Protein AF-0000000075212618 (afdb_homodimer)

InterPro domains:
  IPR003439 ABC transporter-like, ATP-binding domain [PF00005] (349-495)
  IPR003439 ABC transporter-like, ATP-binding domain [PS50893] (332-565)
  IPR003593 AAA+ ATPase domain [SM00382] (358-542)
  IPR011527 ABC transporter type 1, transmembrane domain [PF00664] (21-275)
  IPR011527 ABC transporter type 1, transmembrane domain [PS50929] (18-301)
  IPR014216 ABC transporter, CydDC cysteine exporter (CydDC-E) family, permease/ATP-binding protein CydD [TIGR02857] (16-538)
  IPR027417 P-loop containing nucleoside triphosphate hydrolase [G3DSA:3.40.50.300] (324-569)
  IPR027417 P-loop containing nucleoside triphosphate hydrolase [SSF52540] (328-563)
  IPR036640 ABC transporter type 1, transmembrane domain superfamily [G3DSA:1.20.1560.10] (2-316)
  IPR036640 ABC transporter type 1, transmembrane domain superfamily [SSF90123] (4-317)
  IPR039421 Type 1 protein exporter [PTHR24221] (55-562)

Organism: Peptococcus niger (NCBI:txid2741)

Structure (mmCIF, N/CA/C/O backbone):
data_AF-0000000075212618-model_v1
#
loop_
_entity.id
_entity.type
_entity.pdbx_description
1 polymer 'ATP-binding cassette, subfamily C, CydD'
#
loop_
_atom_site.group_PDB
_atom_site.id
_atom_site.type_symbol
_atom_site.label_atom_id
_atom_site.label_alt_id
_atom_site.label_comp_id
_atom_site.label_asym_id
_atom_site.label_entity_id
_atom_site.label_seq_id
_atom_site.pdbx_PDB_ins_code
_atom_site.Cartn_x
_atom_site.Cartn_y
_atom_site.Cartn_z
_atom_site.occupancy
_atom_site.B_iso_or_equiv
_atom_site.auth_seq_id
_atom_site.auth_comp_id
_atom_site.auth_asym_id
_atom_site.auth_atom_id
_atom_site.pdbx_PDB_model_num
ATOM 1 N N . MET A 1 1 ? 12.242 -8.875 -20.203 1 59.31 1 MET A N 1
ATOM 2 C CA . MET A 1 1 ? 13.242 -7.816 -20.172 1 59.31 1 MET A CA 1
ATOM 3 C C . MET A 1 1 ? 13.891 -7.723 -18.797 1 59.31 1 MET A C 1
ATOM 5 O O . MET A 1 1 ? 13.219 -7.863 -17.766 1 59.31 1 MET A O 1
ATOM 9 N N . VAL A 1 2 ? 15.086 -7.992 -18.828 1 71.94 2 VAL A N 1
ATOM 10 C CA . VAL A 1 2 ? 15.898 -8.039 -17.625 1 71.94 2 VAL A CA 1
ATOM 11 C C . VAL A 1 2 ? 16.297 -6.617 -17.203 1 71.94 2 VAL A C 1
ATOM 13 O O . VAL A 1 2 ? 16.844 -5.859 -18.016 1 71.94 2 VAL A O 1
ATOM 16 N N . ASN A 1 3 ? 15.711 -6.211 -16.156 1 81.38 3 ASN A N 1
ATOM 17 C CA . ASN A 1 3 ? 16.062 -4.922 -15.57 1 81.38 3 ASN A CA 1
ATOM 18 C C . ASN A 1 3 ? 17.484 -4.93 -15 1 81.38 3 ASN A C 1
ATOM 20 O O . ASN A 1 3 ? 17.781 -5.668 -14.062 1 81.38 3 ASN A O 1
ATOM 24 N N . LYS A 1 4 ? 18.422 -4.148 -15.609 1 85.06 4 LYS A N 1
ATOM 25 C CA . LYS A 1 4 ? 19.844 -4.133 -15.258 1 85.06 4 LYS A CA 1
ATOM 26 C C . LYS A 1 4 ? 20.047 -3.805 -13.781 1 85.06 4 LYS A C 1
ATOM 28 O O . LYS A 1 4 ? 20.891 -4.406 -13.109 1 85.06 4 LYS A O 1
ATOM 33 N N . ASN A 1 5 ? 19.25 -2.939 -13.25 1 88.31 5 ASN A N 1
ATOM 34 C CA . ASN A 1 5 ? 19.359 -2.539 -11.852 1 88.31 5 ASN A CA 1
ATOM 35 C C . ASN A 1 5 ? 18.969 -3.676 -10.914 1 88.31 5 ASN A C 1
ATOM 37 O O . ASN A 1 5 ? 19.609 -3.875 -9.875 1 88.31 5 ASN A O 1
ATOM 41 N N . LEU A 1 6 ? 17.984 -4.402 -11.32 1 90.94 6 LEU A N 1
ATOM 42 C CA . LEU A 1 6 ? 17.531 -5.496 -10.477 1 90.94 6 LEU A CA 1
ATOM 43 C C . LEU A 1 6 ? 18.516 -6.652 -10.492 1 90.94 6 LEU A C 1
ATOM 45 O O . LEU A 1 6 ? 18.719 -7.312 -9.469 1 90.94 6 LEU A O 1
ATOM 49 N N . VAL A 1 7 ? 19.078 -6.871 -11.641 1 90.88 7 VAL A N 1
ATOM 50 C CA . VAL A 1 7 ? 20.047 -7.953 -11.758 1 90.88 7 VAL A CA 1
ATOM 51 C C . VAL A 1 7 ? 21.281 -7.625 -10.914 1 90.88 7 VAL A C 1
ATOM 53 O O . VAL A 1 7 ? 21.906 -8.523 -10.336 1 90.88 7 VAL A O 1
ATOM 56 N N . LYS A 1 8 ? 21.609 -6.34 -10.805 1 89.94 8 LYS A N 1
ATOM 57 C CA . LYS A 1 8 ? 22.734 -5.906 -10 1 89.94 8 LYS A CA 1
ATOM 58 C C . LYS A 1 8 ? 22.516 -6.207 -8.523 1 89.94 8 LYS A C 1
ATOM 60 O O . LYS A 1 8 ? 23.484 -6.406 -7.773 1 89.94 8 LYS A O 1
ATOM 65 N N . GLU A 1 9 ? 21.266 -6.305 -8.141 1 91.75 9 GLU A N 1
ATOM 66 C CA . GLU A 1 9 ? 20.938 -6.57 -6.742 1 91.75 9 GLU A CA 1
ATOM 67 C C . GLU A 1 9 ? 21.266 -8.008 -6.363 1 91.75 9 GLU A C 1
ATOM 69 O O . GLU A 1 9 ? 21.328 -8.344 -5.176 1 91.75 9 GLU A O 1
ATOM 74 N N . LEU A 1 10 ? 21.484 -8.844 -7.375 1 92 10 LEU A N 1
ATOM 75 C CA . LEU A 1 10 ? 21.828 -10.234 -7.113 1 92 10 LEU A CA 1
ATOM 76 C C . LEU A 1 10 ? 23.172 -10.344 -6.402 1 92 10 LEU A C 1
ATOM 78 O O . LEU A 1 10 ? 23.469 -11.359 -5.773 1 92 10 LEU A O 1
ATOM 82 N N . LYS A 1 11 ? 23.953 -9.281 -6.504 1 89.56 11 LYS A N 1
ATOM 83 C CA . LYS A 1 11 ? 25.266 -9.266 -5.871 1 89.56 11 LYS A CA 1
ATOM 84 C C . LYS A 1 11 ? 25.156 -9.297 -4.352 1 89.56 11 LYS A C 1
ATOM 86 O O . LYS A 1 11 ? 26.094 -9.664 -3.658 1 89.56 11 LYS A O 1
ATOM 91 N N . GLN A 1 12 ? 23.969 -8.992 -3.838 1 87.69 12 GLN A N 1
ATOM 92 C CA . GLN A 1 12 ? 23.766 -8.984 -2.395 1 87.69 12 GLN A CA 1
ATOM 93 C C . GLN A 1 12 ? 23.75 -10.406 -1.832 1 87.69 12 GLN A C 1
ATOM 95 O O . GLN A 1 12 ? 24.094 -10.617 -0.667 1 87.69 12 GLN A O 1
ATOM 100 N N . ALA A 1 13 ? 23.297 -11.328 -2.646 1 90.12 13 ALA A N 1
ATOM 101 C CA . ALA A 1 13 ? 23.25 -12.719 -2.209 1 90.12 13 ALA A CA 1
ATOM 102 C C . ALA A 1 13 ? 23.422 -13.672 -3.393 1 90.12 13 ALA A C 1
ATOM 104 O O . ALA A 1 13 ? 22.547 -14.484 -3.674 1 90.12 13 ALA A O 1
ATOM 105 N N . PRO A 1 14 ? 24.531 -13.688 -4.023 1 91.94 14 PRO A N 1
ATOM 106 C CA . PRO A 1 14 ? 24.734 -14.523 -5.211 1 91.94 14 PRO A CA 1
ATOM 107 C C . PRO A 1 14 ? 24.672 -16.016 -4.902 1 91.94 14 PRO A C 1
ATOM 109 O O . PRO A 1 14 ? 24.234 -16.812 -5.742 1 91.94 14 PRO A O 1
ATOM 112 N N . GLY A 1 15 ? 25.062 -16.391 -3.715 1 94.56 15 GLY A N 1
ATOM 113 C CA . GLY A 1 15 ? 25.016 -17.797 -3.32 1 94.56 15 GLY A CA 1
ATOM 114 C C . GLY A 1 15 ? 23.625 -18.375 -3.387 1 94.56 15 GLY A C 1
ATOM 115 O O . GLY A 1 15 ? 23.438 -19.5 -3.854 1 94.56 15 GLY A O 1
ATOM 116 N N . PHE A 1 16 ? 22.688 -17.594 -2.922 1 94.81 16 PHE A N 1
ATOM 117 C CA . PHE A 1 16 ? 21.312 -18.078 -2.943 1 94.81 16 PHE A CA 1
ATOM 118 C C . PHE A 1 16 ? 20.812 -18.203 -4.375 1 94.81 16 PHE A C 1
ATOM 120 O O . PHE A 1 16 ? 20.078 -19.141 -4.695 1 94.81 16 PHE A O 1
ATOM 127 N N . PHE A 1 17 ? 21.188 -17.281 -5.203 1 95.25 17 PHE A N 1
ATOM 128 C CA . PHE A 1 17 ? 20.75 -17.359 -6.594 1 95.25 17 PHE A CA 1
ATOM 129 C C . PHE A 1 17 ? 21.359 -18.562 -7.297 1 95.25 17 PHE A C 1
ATOM 131 O O . PHE A 1 17 ? 20.656 -19.344 -7.93 1 95.25 17 PHE A O 1
ATOM 138 N N . VAL A 1 18 ? 22.672 -18.766 -7.176 1 95.81 18 VAL A N 1
ATOM 139 C CA . VAL A 1 18 ? 23.375 -19.875 -7.793 1 95.81 18 VAL A CA 1
ATOM 140 C C . VAL A 1 18 ? 22.859 -21.203 -7.215 1 95.81 18 VAL A C 1
ATOM 142 O O . VAL A 1 18 ? 22.672 -22.172 -7.945 1 95.81 18 VAL A O 1
ATOM 145 N N . GLY A 1 19 ? 22.609 -21.109 -5.926 1 96.12 19 GLY A N 1
ATOM 146 C CA . GLY A 1 19 ? 22.047 -22.297 -5.289 1 96.12 19 GLY A CA 1
ATOM 147 C C . GLY A 1 19 ? 20.703 -22.688 -5.848 1 96.12 19 GLY A C 1
ATOM 148 O O . GLY A 1 19 ? 20.422 -23.875 -6.027 1 96.12 19 GLY A O 1
ATOM 149 N N . THR A 1 20 ? 19.891 -21.703 -6.102 1 95.5 20 THR A N 1
ATOM 150 C CA . THR A 1 20 ? 18.578 -21.953 -6.668 1 95.5 20 THR A CA 1
ATOM 151 C C . THR A 1 20 ? 18.703 -22.641 -8.031 1 95.5 20 THR A C 1
ATOM 153 O O . THR A 1 20 ? 17.969 -23.594 -8.32 1 95.5 20 THR A O 1
ATOM 156 N N . ILE A 1 21 ? 19.625 -22.234 -8.82 1 95.81 21 ILE A N 1
ATOM 157 C CA . ILE A 1 21 ? 19.812 -22.75 -10.172 1 95.81 21 ILE A CA 1
ATOM 158 C C . ILE A 1 21 ? 20.406 -24.156 -10.102 1 95.81 21 ILE A C 1
ATOM 160 O O . ILE A 1 21 ? 19.953 -25.078 -10.789 1 95.81 21 ILE A O 1
ATOM 164 N N . LEU A 1 22 ? 21.359 -24.359 -9.281 1 96.94 22 LEU A N 1
ATOM 165 C CA . LEU A 1 22 ? 22.016 -25.656 -9.141 1 96.94 22 LEU A CA 1
ATOM 166 C C . LEU A 1 22 ? 21.031 -26.719 -8.625 1 96.94 22 LEU A C 1
ATOM 168 O O . LEU A 1 22 ? 21.031 -27.844 -9.109 1 96.94 22 LEU A O 1
ATOM 172 N N . LEU A 1 23 ? 20.312 -26.281 -7.672 1 96.62 23 LEU A N 1
ATOM 173 C CA . LEU A 1 23 ? 19.328 -27.203 -7.117 1 96.62 23 LEU A CA 1
ATOM 174 C C . LEU A 1 23 ? 18.25 -27.547 -8.148 1 96.62 23 LEU A C 1
ATOM 176 O O . LEU A 1 23 ? 17.734 -28.656 -8.172 1 96.62 23 LEU A O 1
ATOM 180 N N . ALA A 1 24 ? 17.969 -26.578 -8.953 1 95.62 24 ALA A N 1
ATOM 181 C CA . ALA A 1 24 ? 17 -26.828 -10.023 1 95.62 24 ALA A CA 1
ATOM 182 C C . ALA A 1 24 ? 17.547 -27.844 -11.023 1 95.62 24 ALA A C 1
ATOM 184 O O . ALA A 1 24 ? 16.812 -28.688 -11.539 1 95.62 24 ALA A O 1
ATOM 185 N N . LEU A 1 25 ? 18.797 -27.766 -11.305 1 96.75 25 LEU A N 1
ATOM 186 C CA . LEU A 1 25 ? 19.438 -28.719 -12.219 1 96.75 25 LEU A CA 1
ATOM 187 C C . LEU A 1 25 ? 19.484 -30.109 -11.609 1 96.75 25 LEU A C 1
ATOM 189 O O . LEU A 1 25 ? 19.281 -31.109 -12.312 1 96.75 25 LEU A O 1
ATOM 193 N N . VAL A 1 26 ? 19.719 -30.141 -10.328 1 97.06 26 VAL A N 1
ATOM 194 C CA . VAL A 1 26 ? 19.656 -31.406 -9.625 1 97.06 26 VAL A CA 1
ATOM 195 C C . VAL A 1 26 ? 18.25 -32 -9.742 1 97.06 26 VAL A C 1
ATOM 197 O O . VAL A 1 26 ? 18.094 -33.219 -9.945 1 97.06 26 VAL A O 1
ATOM 200 N N . GLY A 1 27 ? 17.312 -31.109 -9.602 1 95.75 27 GLY A N 1
ATOM 201 C CA . GLY A 1 27 ? 15.938 -31.562 -9.789 1 95.75 27 GLY A CA 1
ATOM 202 C C . GLY A 1 27 ? 15.664 -32.094 -11.188 1 95.75 27 GLY A C 1
ATOM 203 O O . GLY A 1 27 ? 14.922 -33.062 -11.352 1 95.75 27 GLY A O 1
ATOM 204 N N . ALA A 1 28 ? 16.266 -31.438 -12.125 1 96.25 28 ALA A N 1
ATOM 205 C CA . ALA A 1 28 ? 16.109 -31.875 -13.508 1 96.25 28 ALA A CA 1
ATOM 206 C C . ALA A 1 28 ? 16.734 -33.25 -13.719 1 96.25 28 ALA A C 1
ATOM 208 O O . ALA A 1 28 ? 16.141 -34.125 -14.367 1 96.25 28 ALA A O 1
ATOM 209 N N . PHE A 1 29 ? 17.828 -33.469 -13.172 1 96.69 29 PHE A N 1
ATOM 210 C CA . PHE A 1 29 ? 18.484 -34.781 -13.266 1 96.69 29 PHE A CA 1
ATOM 211 C C . PHE A 1 29 ? 17.656 -35.844 -12.555 1 96.69 29 PHE A C 1
ATOM 213 O O . PHE A 1 29 ? 17.562 -36.969 -13.031 1 96.69 29 PHE A O 1
AT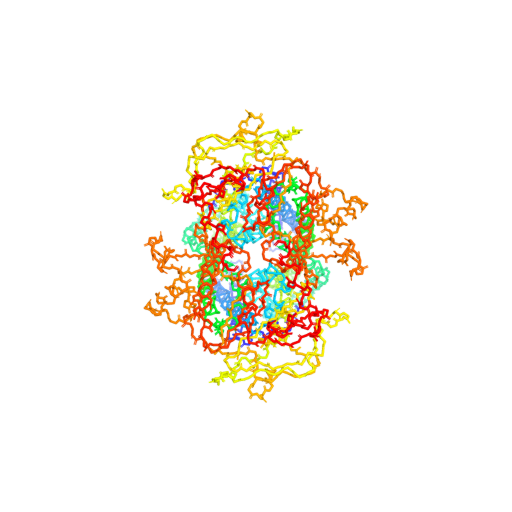OM 220 N N . ALA A 1 30 ? 17.188 -35.438 -11.43 1 96.25 30 ALA A N 1
ATOM 221 C CA . ALA A 1 30 ? 16.328 -36.375 -10.688 1 96.25 30 ALA A CA 1
ATOM 222 C C . ALA A 1 30 ? 15.094 -36.75 -11.492 1 96.25 30 ALA A C 1
ATOM 224 O O . ALA A 1 30 ? 14.617 -37.875 -11.414 1 96.25 30 ALA A O 1
ATOM 225 N N . THR A 1 31 ? 14.617 -35.781 -12.203 1 94.44 31 THR A N 1
ATOM 226 C CA . THR A 1 31 ? 13.461 -36.031 -13.055 1 94.44 31 THR A CA 1
ATOM 227 C C . THR A 1 31 ? 13.805 -37.062 -14.141 1 94.44 31 THR A C 1
ATOM 229 O O . THR A 1 31 ? 13.008 -37.938 -14.445 1 94.44 31 THR A O 1
ATOM 232 N N . VAL A 1 32 ? 14.945 -36.906 -14.727 1 96.06 32 VAL A N 1
ATOM 233 C CA . VAL A 1 32 ? 15.398 -37.875 -15.742 1 96.06 32 VAL A CA 1
ATOM 234 C C . VAL A 1 32 ? 15.516 -39.25 -15.133 1 96.06 32 VAL A C 1
ATOM 236 O O . VAL A 1 32 ? 15.062 -40.25 -15.734 1 96.06 32 VAL A O 1
ATOM 239 N N . LEU A 1 33 ? 16.078 -39.312 -13.969 1 95.69 33 LEU A N 1
ATOM 240 C CA . LEU A 1 33 ? 16.219 -40.594 -13.273 1 95.69 33 LEU A CA 1
ATOM 241 C C . LEU A 1 33 ? 14.852 -41.188 -12.992 1 95.69 33 LEU A C 1
ATOM 243 O O . LEU A 1 33 ? 14.648 -42.406 -13.203 1 95.69 33 LEU A O 1
ATOM 247 N N . GLU A 1 34 ? 13.992 -40.375 -12.547 1 91.94 34 GLU A N 1
ATOM 248 C CA . GLU A 1 34 ? 12.641 -40.812 -12.219 1 91.94 34 GLU A CA 1
ATOM 249 C C . GLU A 1 34 ? 11.945 -41.438 -13.445 1 91.94 34 GLU A C 1
ATOM 251 O O . GLU A 1 34 ? 11.438 -42.531 -13.391 1 91.94 34 GLU A O 1
ATOM 256 N N . TYR A 1 35 ? 11.984 -40.719 -14.547 1 91.38 35 TYR A N 1
ATOM 257 C CA . TYR A 1 35 ? 11.195 -41.156 -15.703 1 91.38 35 TYR A CA 1
ATOM 258 C C . TYR A 1 35 ? 11.898 -42.25 -16.469 1 91.38 35 TYR A C 1
ATOM 260 O O . TYR A 1 35 ? 11.25 -43.125 -17.062 1 91.38 35 TYR A O 1
ATOM 268 N N . TRP A 1 36 ? 13.219 -42.281 -16.438 1 94.12 36 TRP A N 1
ATOM 269 C CA . TRP A 1 36 ? 13.93 -43.406 -17.031 1 94.12 36 TRP A CA 1
ATOM 270 C C . TRP A 1 36 ? 13.625 -44.688 -16.281 1 94.12 36 TRP A C 1
ATOM 272 O O . TRP A 1 36 ? 13.359 -45.719 -16.891 1 94.12 36 TRP A O 1
ATOM 282 N N . SER A 1 37 ? 13.734 -44.594 -15 1 93.69 37 SER A N 1
ATOM 283 C CA . SER A 1 37 ? 13.477 -45.781 -14.172 1 93.69 37 SER A CA 1
ATOM 284 C C . SER A 1 37 ? 12.023 -46.219 -14.297 1 93.69 37 SER A C 1
ATOM 286 O O . SER A 1 37 ? 11.75 -47.438 -14.328 1 93.69 37 SER A O 1
ATOM 288 N N . LEU A 1 38 ? 11.156 -45.25 -14.359 1 86.75 38 LEU A N 1
ATOM 289 C CA . LEU A 1 38 ? 9.75 -45.594 -14.523 1 86.75 38 LEU A CA 1
ATOM 290 C C . LEU A 1 38 ? 9.5 -46.25 -15.883 1 86.75 38 LEU A C 1
ATOM 292 O O . LEU A 1 38 ? 8.758 -47.219 -15.984 1 86.75 38 LEU A O 1
ATOM 296 N N . ALA A 1 39 ? 10.055 -45.688 -16.906 1 89.19 39 ALA A N 1
ATOM 297 C CA . ALA A 1 39 ? 9.953 -46.281 -18.25 1 89.19 39 ALA A CA 1
ATOM 298 C C . ALA A 1 39 ? 10.523 -47.688 -18.266 1 89.19 39 ALA A C 1
ATOM 300 O O . ALA A 1 39 ? 9.953 -48.562 -18.906 1 89.19 39 ALA A O 1
ATOM 301 N N . SER A 1 40 ? 11.633 -47.906 -17.609 1 92.12 40 SER A N 1
ATOM 302 C CA . SER A 1 40 ? 12.258 -49.25 -17.547 1 92.12 40 SER A CA 1
ATOM 303 C C . SER A 1 40 ? 11.383 -50.219 -16.781 1 92.12 40 SER A C 1
ATOM 305 O O . SER A 1 40 ? 11.336 -51.406 -17.109 1 92.12 40 SER A O 1
ATOM 307 N N . LEU A 1 41 ? 10.797 -49.656 -15.805 1 86.44 41 LEU A N 1
ATOM 308 C CA . LEU A 1 41 ? 9.891 -50.5 -15.023 1 86.44 41 LEU A CA 1
ATOM 309 C C . LEU A 1 41 ? 8.719 -50.969 -15.875 1 86.44 41 LEU A C 1
ATOM 311 O O . LEU A 1 41 ? 8.406 -52.156 -15.898 1 86.44 41 LEU A O 1
ATOM 315 N N . ILE A 1 42 ? 8.109 -50.031 -16.609 1 81.56 42 ILE A N 1
ATOM 316 C CA . ILE A 1 42 ? 6.969 -50.375 -17.469 1 81.56 42 ILE A CA 1
ATOM 317 C C . ILE A 1 42 ? 7.41 -51.281 -18.594 1 81.56 42 ILE A C 1
ATOM 319 O O . ILE A 1 42 ? 6.734 -52.281 -18.891 1 81.56 42 ILE A O 1
ATOM 323 N N . ASN A 1 43 ? 8.508 -51 -19.188 1 85.75 43 ASN A N 1
ATOM 324 C CA . ASN A 1 43 ? 9.055 -51.844 -20.25 1 85.75 43 ASN A CA 1
ATOM 325 C C . ASN A 1 43 ? 9.352 -53.25 -19.75 1 85.75 43 ASN A C 1
ATOM 327 O O . ASN A 1 43 ? 9.109 -54.25 -20.453 1 85.75 43 ASN A O 1
ATOM 331 N N . GLY A 1 44 ? 9.891 -53.375 -18.547 1 86.31 44 GLY A N 1
ATOM 332 C CA . GLY A 1 44 ? 10.219 -54.688 -17.953 1 86.31 44 GLY A CA 1
ATOM 333 C C . GLY A 1 44 ? 8.984 -55.5 -17.625 1 86.31 44 GLY A C 1
ATOM 334 O O . GLY A 1 44 ? 9 -56.719 -17.781 1 86.31 44 GLY A O 1
ATOM 335 N N . ILE A 1 45 ? 8.023 -54.875 -17.25 1 79.56 45 ILE A N 1
ATOM 336 C CA . ILE A 1 45 ? 6.809 -55.562 -16.859 1 79.56 45 ILE A CA 1
ATOM 337 C C . ILE A 1 45 ? 6.051 -56.031 -18.109 1 79.56 45 ILE A C 1
ATOM 339 O O . ILE A 1 45 ? 5.582 -57.156 -18.188 1 79.56 45 ILE A O 1
ATOM 343 N N . ILE A 1 46 ? 5.996 -55.156 -19.125 1 76.81 46 ILE A N 1
ATOM 344 C CA . ILE A 1 46 ? 5.055 -55.375 -20.219 1 76.81 46 ILE A CA 1
ATOM 345 C C . ILE A 1 46 ? 5.773 -56.031 -21.391 1 76.81 46 ILE A C 1
ATOM 347 O O . ILE A 1 46 ? 5.242 -56.938 -22.016 1 76.81 46 ILE A O 1
ATOM 351 N N . PHE A 1 47 ? 6.93 -55.594 -21.672 1 80.5 47 PHE A N 1
ATOM 352 C CA . PHE A 1 47 ? 7.492 -55.969 -22.969 1 80.5 47 PHE A CA 1
ATOM 353 C C . PHE A 1 47 ? 8.617 -57 -22.781 1 80.5 47 PHE A C 1
ATOM 355 O O . PHE A 1 47 ? 8.734 -57.938 -23.562 1 80.5 47 PHE A O 1
ATOM 362 N N . THR A 1 48 ? 9.422 -56.75 -21.75 1 86.56 48 THR A N 1
ATOM 363 C CA . THR A 1 48 ? 10.594 -57.625 -21.656 1 86.56 48 THR A CA 1
ATOM 364 C C . THR A 1 48 ? 10.398 -58.656 -20.547 1 86.56 48 THR A C 1
ATOM 366 O O . THR A 1 48 ? 11.156 -59.625 -20.469 1 86.56 48 THR A O 1
ATOM 369 N N . HIS A 1 49 ? 9.359 -58.5 -19.75 1 83.69 49 HIS A N 1
ATOM 370 C CA . HIS A 1 49 ? 9.094 -59.438 -18.656 1 83.69 49 HIS A CA 1
ATOM 371 C C . HIS A 1 49 ? 10.352 -59.656 -17.812 1 83.69 49 HIS A C 1
ATOM 373 O O . HIS A 1 49 ? 10.75 -60.812 -17.594 1 83.69 49 HIS A O 1
ATOM 379 N N . ALA A 1 50 ? 10.898 -58.656 -17.422 1 88.31 50 ALA A N 1
ATOM 380 C CA . ALA A 1 50 ? 12.148 -58.688 -16.672 1 88.31 50 ALA A CA 1
ATOM 381 C C . ALA A 1 50 ? 11.977 -59.406 -15.344 1 88.31 50 ALA A C 1
ATOM 383 O O . ALA A 1 50 ? 10.852 -59.625 -14.883 1 88.31 50 ALA A O 1
ATOM 384 N N . ASP A 1 51 ? 13.086 -59.844 -14.734 1 91.5 51 ASP A N 1
ATOM 385 C CA . ASP A 1 51 ? 13.062 -60.562 -13.461 1 91.5 51 ASP A CA 1
ATOM 386 C C . ASP A 1 51 ? 12.641 -59.625 -12.32 1 91.5 51 ASP A C 1
ATOM 388 O O . ASP A 1 51 ? 12.703 -58.406 -12.453 1 91.5 51 ASP A O 1
ATOM 392 N N . GLU A 1 52 ? 12.273 -60.25 -11.273 1 87.12 52 GLU A N 1
ATOM 393 C CA . GLU A 1 52 ? 11.734 -59.531 -10.125 1 87.12 52 GLU A CA 1
ATOM 394 C C . GLU A 1 52 ? 12.758 -58.594 -9.539 1 87.12 52 GLU A C 1
ATOM 396 O O . GLU A 1 52 ? 12.414 -57.469 -9.102 1 87.12 52 GLU A O 1
ATOM 401 N N . GLN A 1 53 ? 13.914 -58.969 -9.508 1 91.81 53 GLN A N 1
ATOM 402 C CA . GLN A 1 53 ? 14.969 -58.156 -8.945 1 91.81 53 GLN A CA 1
ATOM 403 C C . GLN A 1 53 ? 15.141 -56.844 -9.742 1 91.81 53 GLN A C 1
ATOM 405 O O . GLN A 1 53 ? 15.312 -55.781 -9.164 1 91.81 53 GLN A O 1
ATOM 410 N N . THR A 1 54 ? 15.109 -56.969 -11.023 1 92.69 54 THR A N 1
ATOM 411 C CA . THR A 1 54 ? 15.242 -55.812 -11.906 1 92.69 54 THR A CA 1
ATOM 412 C C . THR A 1 54 ? 14.047 -54.875 -11.758 1 92.69 54 THR A C 1
ATOM 414 O O . THR A 1 54 ? 14.195 -53.656 -11.773 1 92.69 54 THR A O 1
ATOM 417 N N . LEU A 1 55 ? 12.906 -55.438 -11.617 1 88.62 55 LEU A N 1
ATOM 418 C CA . LEU A 1 55 ? 11.695 -54.625 -11.461 1 88.62 55 LEU A CA 1
ATOM 419 C C . LEU A 1 55 ? 11.719 -53.844 -10.148 1 88.62 55 LEU A C 1
ATOM 421 O O . LEU A 1 55 ? 11.383 -52.656 -10.125 1 88.62 55 LEU A O 1
ATOM 425 N N . TRP A 1 56 ? 12.172 -54.531 -9.086 1 87.5 56 TRP A N 1
ATOM 426 C CA . TRP A 1 56 ? 12.258 -53.844 -7.789 1 87.5 56 TRP A CA 1
ATOM 427 C C . TRP A 1 56 ? 13.32 -52.75 -7.812 1 87.5 56 TRP A C 1
ATOM 429 O O . TRP A 1 56 ? 13.156 -51.719 -7.191 1 87.5 56 TRP A O 1
ATOM 439 N N . ALA A 1 57 ? 14.352 -53 -8.469 1 93.94 57 ALA A N 1
ATOM 440 C CA . ALA A 1 57 ? 15.406 -52 -8.594 1 93.94 57 ALA A CA 1
ATOM 441 C C . ALA A 1 57 ? 14.891 -50.781 -9.328 1 93.94 57 ALA A C 1
ATOM 443 O O . ALA A 1 57 ? 15.164 -49.625 -8.922 1 93.94 57 ALA A O 1
ATOM 444 N N . ASN A 1 58 ? 14.188 -50.938 -10.414 1 92.25 58 ASN A N 1
ATOM 445 C CA . ASN A 1 58 ? 13.641 -49.812 -11.172 1 92.25 58 ASN A CA 1
ATOM 446 C C . ASN A 1 58 ? 12.609 -49.062 -10.359 1 92.25 58 ASN A C 1
ATOM 448 O O . ASN A 1 58 ? 12.523 -47.812 -10.461 1 92.25 58 ASN A O 1
ATOM 452 N N . LEU A 1 59 ? 11.859 -49.75 -9.586 1 87.38 59 LEU A N 1
ATOM 453 C CA . LEU A 1 59 ? 10.898 -49.094 -8.711 1 87.38 59 LEU A CA 1
ATOM 454 C C . LEU A 1 59 ? 11.602 -48.219 -7.672 1 87.38 59 LEU A C 1
ATOM 456 O O . LEU A 1 59 ? 11.188 -47.094 -7.418 1 87.38 59 LEU A O 1
ATOM 460 N N . LEU A 1 60 ? 12.617 -48.781 -7.098 1 91.62 60 LEU A N 1
ATOM 461 C CA . LEU A 1 60 ? 13.367 -48.031 -6.094 1 91.62 60 LEU A CA 1
ATOM 462 C C . LEU A 1 60 ? 14 -46.781 -6.699 1 91.62 60 LEU A C 1
ATOM 464 O O . LEU A 1 60 ? 13.961 -45.719 -6.094 1 91.62 60 LEU A O 1
ATOM 468 N N . TRP A 1 61 ? 14.539 -46.906 -7.875 1 93.25 61 TRP A N 1
ATOM 469 C CA . TRP A 1 61 ? 15.172 -45.75 -8.531 1 93.25 61 TRP A CA 1
ATOM 470 C C . TRP A 1 61 ? 14.133 -44.688 -8.914 1 93.25 61 TRP A C 1
ATOM 472 O O . TRP A 1 61 ? 14.414 -43.5 -8.898 1 93.25 61 TRP A O 1
ATOM 482 N N . THR A 1 62 ? 12.961 -45.156 -9.273 1 90.38 62 THR A N 1
ATOM 483 C CA . THR A 1 62 ? 11.875 -44.219 -9.531 1 90.38 62 THR A CA 1
ATOM 484 C C . THR A 1 62 ? 11.539 -43.406 -8.281 1 90.38 62 THR A C 1
ATOM 486 O O . THR A 1 62 ? 11.406 -42.188 -8.336 1 90.38 62 THR A O 1
ATOM 489 N N . LEU A 1 63 ? 11.5 -44.062 -7.125 1 87 63 LEU A N 1
ATOM 490 C CA . LEU A 1 63 ? 11.172 -43.438 -5.863 1 87 63 LEU A CA 1
ATOM 491 C C . LEU A 1 63 ? 12.289 -42.5 -5.426 1 87 63 LEU A C 1
ATOM 493 O O . LEU A 1 63 ? 12.031 -41.406 -4.895 1 87 63 LEU A O 1
ATOM 497 N N . VAL A 1 64 ? 13.461 -42.969 -5.648 1 92.31 64 VAL A N 1
ATOM 498 C CA . VAL A 1 64 ? 14.609 -42.125 -5.312 1 92.31 64 VAL A CA 1
ATOM 499 C C . VAL A 1 64 ? 14.609 -40.875 -6.191 1 92.31 64 VAL A C 1
ATOM 501 O O . VAL A 1 64 ? 14.852 -39.75 -5.703 1 92.31 64 VAL A O 1
ATOM 504 N N . GLY A 1 65 ? 14.391 -41.031 -7.5 1 92.88 65 GLY A N 1
ATOM 505 C CA . GLY A 1 65 ? 14.289 -39.906 -8.398 1 92.88 65 GLY A CA 1
ATOM 506 C C . GLY A 1 65 ? 13.195 -38.906 -8.008 1 92.88 65 GLY A C 1
ATOM 507 O O . GLY A 1 65 ? 13.406 -37.688 -8.016 1 92.88 65 GLY A O 1
ATOM 508 N N . LEU A 1 66 ? 12.125 -39.5 -7.672 1 88 66 LEU A N 1
ATOM 509 C CA . LEU A 1 66 ? 10.984 -38.688 -7.254 1 88 66 LEU A CA 1
ATOM 510 C C . LEU A 1 66 ? 11.305 -37.906 -5.984 1 88 66 LEU A C 1
ATOM 512 O O . LEU A 1 66 ? 11.039 -36.688 -5.902 1 88 66 LEU A O 1
ATOM 516 N N . GLY A 1 67 ? 11.781 -38.562 -4.977 1 87.56 67 GLY A N 1
ATOM 517 C CA . GLY A 1 67 ? 12.156 -37.906 -3.725 1 87.56 67 GLY A CA 1
ATOM 518 C C . GLY A 1 67 ? 13.18 -36.812 -3.902 1 87.56 67 GLY A C 1
ATOM 519 O O . GLY A 1 67 ? 13.039 -35.719 -3.342 1 87.56 67 GLY A O 1
ATOM 520 N N . LEU A 1 68 ? 14.164 -37.094 -4.676 1 92.75 68 LEU A N 1
ATOM 521 C CA . LEU A 1 68 ? 15.219 -36.125 -4.93 1 92.75 68 LEU A CA 1
ATOM 522 C C . LEU A 1 68 ? 14.664 -34.906 -5.676 1 92.75 68 LEU A C 1
ATOM 524 O O . LEU A 1 68 ? 15.086 -33.781 -5.422 1 92.75 68 LEU A O 1
ATOM 528 N N . LYS A 1 69 ? 13.789 -35.188 -6.598 1 91.62 69 LYS A N 1
ATOM 529 C CA . LYS A 1 69 ? 13.156 -34.094 -7.363 1 91.62 69 LYS A CA 1
ATOM 530 C C . LYS A 1 69 ? 12.391 -33.156 -6.449 1 91.62 69 LYS A C 1
ATOM 532 O O . LYS A 1 69 ? 12.555 -31.938 -6.531 1 91.62 69 LYS A O 1
ATOM 537 N N . VAL A 1 70 ? 11.617 -33.688 -5.562 1 85.94 70 VAL A N 1
ATOM 538 C CA . VAL A 1 70 ? 10.789 -32.906 -4.664 1 85.94 70 VAL A CA 1
ATOM 539 C C . VAL A 1 70 ? 11.672 -32.125 -3.693 1 85.94 70 VAL A C 1
ATOM 541 O O . VAL A 1 70 ? 11.438 -30.922 -3.449 1 85.94 70 VAL A O 1
ATOM 544 N N . LEU A 1 71 ? 12.633 -32.781 -3.211 1 88 71 LEU A N 1
ATOM 545 C CA . LEU A 1 71 ? 13.539 -32.156 -2.258 1 88 71 LEU A CA 1
ATOM 546 C C . LEU A 1 71 ? 14.328 -31.031 -2.924 1 88 71 LEU A C 1
ATOM 548 O O . LEU A 1 71 ? 14.477 -29.953 -2.35 1 88 71 LEU A O 1
ATOM 552 N N . ALA A 1 72 ? 14.805 -31.328 -4.094 1 93.31 72 ALA A N 1
ATOM 553 C CA . ALA A 1 72 ? 15.578 -30.328 -4.824 1 93.31 72 ALA A CA 1
ATOM 554 C C . ALA A 1 72 ? 14.719 -29.109 -5.152 1 93.31 72 ALA A C 1
ATOM 556 O O . ALA A 1 72 ? 15.18 -27.969 -5.047 1 93.31 72 ALA A O 1
ATOM 557 N N . ARG A 1 73 ? 13.539 -29.328 -5.52 1 88.19 73 ARG A N 1
ATOM 558 C CA . ARG A 1 73 ? 12.633 -28.234 -5.852 1 88.19 73 ARG A CA 1
ATOM 559 C C . ARG A 1 73 ? 12.305 -27.406 -4.617 1 88.19 73 ARG A C 1
ATOM 561 O O . ARG A 1 73 ? 12.273 -26.172 -4.68 1 88.19 73 ARG A O 1
ATOM 568 N N . ALA A 1 74 ? 12.031 -28.109 -3.555 1 86 74 ALA A N 1
ATOM 569 C CA . ALA A 1 74 ? 11.711 -27.406 -2.309 1 86 74 ALA A CA 1
ATOM 570 C C . ALA A 1 74 ? 12.883 -26.547 -1.851 1 86 74 ALA A C 1
ATOM 572 O O . ALA A 1 74 ? 12.695 -25.406 -1.439 1 86 74 ALA A O 1
ATOM 573 N N . MET A 1 75 ? 13.992 -27.141 -1.951 1 89.94 75 MET A N 1
ATOM 574 C CA . MET A 1 75 ? 15.188 -26.406 -1.532 1 89.94 75 MET A CA 1
ATOM 575 C C . MET A 1 75 ? 15.469 -25.234 -2.469 1 89.94 75 MET A C 1
ATOM 577 O O . MET A 1 75 ? 15.898 -24.172 -2.025 1 89.94 75 MET A O 1
ATOM 581 N N . SER A 1 76 ? 15.273 -25.453 -3.73 1 92.62 76 SER A N 1
ATOM 582 C CA . SER A 1 76 ? 15.43 -24.375 -4.699 1 92.62 76 SER A CA 1
ATOM 583 C C . SER A 1 76 ? 14.492 -23.219 -4.387 1 92.62 76 SER A C 1
ATOM 585 O O . SER A 1 76 ? 14.906 -22.047 -4.41 1 92.62 76 SER A O 1
ATOM 587 N N . ASP A 1 77 ? 13.297 -23.516 -4.125 1 87.31 77 ASP A N 1
ATOM 588 C CA . ASP A 1 77 ? 12.312 -22.484 -3.787 1 87.31 77 ASP A CA 1
ATOM 589 C C . ASP A 1 77 ? 12.695 -21.75 -2.506 1 87.31 77 ASP A C 1
ATOM 591 O O . ASP A 1 77 ? 12.5 -20.547 -2.398 1 87.31 77 ASP A O 1
ATOM 595 N N . TYR A 1 78 ? 13.18 -22.531 -1.603 1 86.81 78 TYR A N 1
ATOM 596 C CA . TYR A 1 78 ? 13.609 -21.953 -0.336 1 86.81 78 TYR A CA 1
ATOM 597 C C . TYR A 1 78 ? 14.75 -20.969 -0.55 1 86.81 78 TYR A C 1
ATOM 599 O O . TYR A 1 78 ? 14.75 -19.875 0.029 1 86.81 78 TYR A O 1
ATOM 607 N N . PHE A 1 79 ? 15.672 -21.359 -1.357 1 91.62 79 PHE A N 1
ATOM 608 C CA . PHE A 1 79 ? 16.781 -20.469 -1.666 1 91.62 79 PHE A CA 1
ATOM 609 C C . PHE A 1 79 ? 16.297 -19.219 -2.381 1 91.62 79 PHE A C 1
ATOM 611 O O . PHE A 1 79 ? 16.781 -18.109 -2.127 1 91.62 79 PHE A O 1
ATOM 618 N N . GLY A 1 80 ? 15.383 -19.391 -3.229 1 89.75 80 GLY A N 1
ATOM 619 C CA . GLY A 1 80 ? 14.789 -18.25 -3.9 1 89.75 80 GLY A CA 1
ATOM 620 C C . GLY A 1 80 ? 14.125 -17.266 -2.947 1 89.75 80 GLY A C 1
ATOM 621 O O . GLY A 1 80 ? 14.258 -16.047 -3.104 1 89.75 80 GLY A O 1
ATOM 622 N N . LEU A 1 81 ? 13.453 -17.812 -1.98 1 87.56 81 LEU A N 1
ATOM 623 C CA . LEU A 1 81 ? 12.789 -16.984 -0.987 1 87.56 81 LEU A CA 1
ATOM 624 C C . LEU A 1 81 ? 13.805 -16.203 -0.155 1 87.56 81 LEU A C 1
ATOM 626 O O . LEU A 1 81 ? 13.586 -15.031 0.156 1 87.56 81 LEU A O 1
ATOM 630 N N . ARG A 1 82 ? 14.82 -16.922 0.196 1 88.94 82 ARG A N 1
ATOM 631 C CA . ARG A 1 82 ? 15.867 -16.281 0.984 1 88.94 82 ARG A CA 1
ATOM 632 C C . ARG A 1 82 ? 16.516 -15.148 0.198 1 88.94 82 ARG A C 1
ATOM 634 O O . ARG A 1 82 ? 16.891 -14.117 0.769 1 88.94 82 ARG A O 1
ATOM 641 N N . LEU A 1 83 ? 16.734 -15.375 -1.037 1 92.12 83 LEU A N 1
ATOM 642 C CA . LEU A 1 83 ? 17.281 -14.344 -1.908 1 92.12 83 LEU A CA 1
ATOM 643 C C . LEU A 1 83 ? 16.359 -13.125 -1.951 1 92.12 83 LEU A C 1
ATOM 645 O O . LEU A 1 83 ? 16.828 -11.992 -1.804 1 92.12 83 LEU A O 1
ATOM 649 N N . SER A 1 84 ? 15.125 -13.352 -2.17 1 91.94 84 SER A N 1
ATOM 650 C CA . SER A 1 84 ? 14.141 -12.281 -2.273 1 91.94 84 SER A CA 1
ATOM 651 C C . SER A 1 84 ? 14.094 -11.453 -0.994 1 91.94 84 SER A C 1
ATOM 653 O O . SER A 1 84 ? 14.039 -10.219 -1.047 1 91.94 84 SER A O 1
ATOM 655 N N . GLU A 1 85 ? 14.117 -12.102 0.104 1 88.81 85 GLU A N 1
ATOM 656 C CA . GLU A 1 85 ? 14.047 -11.43 1.397 1 88.81 85 GLU A CA 1
ATOM 657 C C . GLU A 1 85 ? 15.273 -10.555 1.633 1 88.81 85 GLU A C 1
ATOM 659 O O . GLU A 1 85 ? 15.164 -9.453 2.168 1 88.81 85 GLU A O 1
ATOM 664 N N . LYS A 1 86 ? 16.359 -11.086 1.305 1 90.75 86 LYS A N 1
ATOM 665 C CA . LYS A 1 86 ? 17.594 -10.328 1.493 1 90.75 86 LYS A CA 1
ATOM 666 C C . LYS A 1 86 ? 17.609 -9.086 0.617 1 90.75 86 LYS A C 1
ATOM 668 O O . LYS A 1 86 ? 17.969 -7.996 1.081 1 90.75 86 LYS A O 1
ATOM 673 N N . VAL A 1 87 ? 17.203 -9.203 -0.589 1 92.44 87 VAL A N 1
ATOM 674 C CA . VAL A 1 87 ? 17.203 -8.086 -1.521 1 92.44 87 VAL A CA 1
ATOM 675 C C . VAL A 1 87 ? 16.188 -7.043 -1.074 1 92.44 87 VAL A C 1
ATOM 677 O O . VAL A 1 87 ? 16.453 -5.844 -1.092 1 92.44 87 VAL A O 1
ATOM 680 N N . GLN A 1 88 ? 14.969 -7.473 -0.735 1 92.38 88 GLN A N 1
ATOM 681 C CA . GLN A 1 88 ? 13.938 -6.559 -0.259 1 92.38 88 GLN A CA 1
ATOM 682 C C . GLN A 1 88 ? 14.414 -5.785 0.97 1 92.38 88 GLN A C 1
ATOM 684 O O . GLN A 1 88 ? 14.203 -4.574 1.067 1 92.38 88 GLN A O 1
ATOM 689 N N . GLY A 1 89 ? 15.031 -6.551 1.862 1 89.5 89 GLY A N 1
ATOM 690 C CA . GLY A 1 89 ? 15.547 -5.91 3.061 1 89.5 89 GLY A CA 1
ATOM 691 C C . GLY A 1 89 ? 16.594 -4.844 2.766 1 89.5 89 GLY A C 1
ATOM 692 O O . GLY A 1 89 ? 16.562 -3.762 3.354 1 89.5 89 GLY A O 1
ATOM 693 N N . GLU A 1 90 ? 17.453 -5.105 1.875 1 91.69 90 GLU A N 1
ATOM 694 C CA . GLU A 1 90 ? 18.5 -4.152 1.507 1 91.69 90 GLU A CA 1
ATOM 695 C C . GLU A 1 90 ? 17.906 -2.936 0.799 1 91.69 90 GLU A C 1
ATOM 697 O O . GLU A 1 90 ? 18.375 -1.81 1.004 1 91.69 90 GLU A O 1
ATOM 702 N N . LEU A 1 91 ? 16.969 -3.154 -0.005 1 91.81 91 LEU A N 1
ATOM 703 C CA . LEU A 1 91 ? 16.344 -2.047 -0.727 1 91.81 91 LEU A CA 1
ATOM 704 C C . LEU A 1 91 ? 15.562 -1.147 0.223 1 91.81 91 LEU A C 1
ATOM 706 O O . LEU A 1 91 ? 15.555 0.076 0.064 1 91.81 91 LEU A O 1
ATOM 710 N N . ARG A 1 92 ? 14.852 -1.774 1.113 1 89.94 92 ARG A N 1
ATOM 711 C CA . ARG A 1 92 ? 14.141 -0.979 2.107 1 89.94 92 ARG A CA 1
ATOM 712 C C . ARG A 1 92 ? 15.109 -0.151 2.943 1 89.94 92 ARG A C 1
ATOM 714 O O . ARG A 1 92 ? 14.828 1.003 3.271 1 89.94 92 ARG A O 1
ATOM 721 N N . ARG A 1 93 ? 16.203 -0.754 3.281 1 88.62 93 ARG A N 1
ATOM 722 C CA . ARG A 1 93 ? 17.234 -0.025 4.012 1 88.62 93 ARG A CA 1
ATOM 723 C C . ARG A 1 93 ? 17.766 1.135 3.184 1 88.62 93 ARG A C 1
ATOM 725 O O . ARG A 1 93 ? 17.953 2.238 3.701 1 88.62 93 ARG A O 1
ATOM 732 N N . ALA A 1 94 ? 18 0.862 1.965 1 90.19 94 ALA A N 1
ATOM 733 C CA . ALA A 1 94 ? 18.531 1.895 1.075 1 90.19 94 ALA A CA 1
ATOM 734 C C . ALA A 1 94 ? 17.531 3.037 0.912 1 90.19 94 ALA A C 1
ATOM 736 O O . ALA A 1 94 ? 17.922 4.207 0.888 1 90.19 94 ALA A O 1
ATOM 737 N N . LEU A 1 95 ? 16.281 2.654 0.76 1 89.44 95 LEU A N 1
ATOM 738 C CA . LEU A 1 95 ? 15.242 3.664 0.609 1 89.44 95 LEU A CA 1
ATOM 739 C C . LEU A 1 95 ? 15.125 4.52 1.866 1 89.44 95 LEU A C 1
ATOM 741 O O . LEU A 1 95 ? 15 5.746 1.778 1 89.44 95 LEU A O 1
ATOM 745 N N . LEU A 1 96 ? 15.211 3.881 2.947 1 84.81 96 LEU A N 1
ATOM 746 C CA . LEU A 1 96 ? 15.141 4.613 4.207 1 84.81 96 LEU A CA 1
ATOM 747 C C . LEU A 1 96 ? 16.344 5.531 4.363 1 84.81 96 LEU A C 1
ATOM 749 O O . LEU A 1 96 ? 16.219 6.66 4.84 1 84.81 96 LEU A O 1
ATOM 753 N N . GLU A 1 97 ? 17.453 4.996 4.008 1 84.69 97 GLU A N 1
ATOM 754 C CA . GLU A 1 97 ? 18.656 5.809 4.062 1 84.69 97 GLU A CA 1
ATOM 755 C C . GLU A 1 97 ? 18.562 7.008 3.121 1 84.69 97 GLU A C 1
ATOM 757 O O . GLU A 1 97 ? 19.031 8.102 3.445 1 84.69 97 GLU A O 1
ATOM 762 N N . LYS A 1 98 ? 17.969 6.762 2.016 1 85.44 98 LYS A N 1
ATOM 763 C CA . LYS A 1 98 ? 17.812 7.848 1.056 1 85.44 98 LYS A CA 1
ATOM 764 C C . LYS A 1 98 ? 16.844 8.914 1.591 1 85.44 98 LYS A C 1
ATOM 766 O O . LYS A 1 98 ? 17.078 10.109 1.402 1 85.44 98 LYS A O 1
ATOM 771 N N . VAL A 1 99 ? 15.812 8.477 2.168 1 80.88 99 VAL A N 1
ATOM 772 C CA . VAL A 1 99 ? 14.875 9.406 2.775 1 80.88 99 VAL A CA 1
ATOM 773 C C . VAL A 1 99 ? 15.578 10.242 3.844 1 80.88 99 VAL A C 1
ATOM 775 O O . VAL A 1 99 ? 15.336 11.438 3.971 1 80.88 99 VAL A O 1
ATOM 778 N N . ARG A 1 100 ? 16.422 9.602 4.5 1 77.38 100 ARG A N 1
ATOM 779 C CA . ARG A 1 100 ? 17.172 10.266 5.559 1 77.38 100 ARG A CA 1
ATOM 780 C C . ARG A 1 100 ? 18.141 11.297 4.98 1 77.38 100 ARG A C 1
ATOM 782 O O . ARG A 1 100 ? 18.328 12.367 5.566 1 77.38 100 ARG A O 1
ATOM 789 N N . ARG A 1 101 ? 18.609 10.953 3.852 1 77.81 101 ARG A N 1
ATOM 790 C CA . ARG A 1 101 ? 19.641 11.812 3.271 1 77.81 101 ARG A CA 1
ATOM 791 C C . ARG A 1 101 ? 19.031 12.844 2.33 1 77.81 101 ARG A C 1
ATOM 793 O O . ARG A 1 101 ? 19.656 13.844 1.998 1 77.81 101 ARG A O 1
ATOM 800 N N . ALA A 1 102 ? 17.844 12.562 1.945 1 75.75 102 ALA A N 1
ATOM 801 C CA . ALA A 1 102 ? 17.203 13.445 0.969 1 75.75 102 ALA A CA 1
ATOM 802 C C . ALA A 1 102 ? 16.781 14.758 1.615 1 75.75 102 ALA A C 1
ATOM 804 O O . ALA A 1 102 ? 16.656 14.844 2.838 1 75.75 102 ALA A O 1
ATOM 805 N N . ASN A 1 103 ? 16.672 15.773 0.756 1 72.38 103 ASN A N 1
ATOM 806 C CA . ASN A 1 103 ? 16.125 17.062 1.172 1 72.38 103 ASN A CA 1
ATOM 807 C C . ASN A 1 103 ? 14.672 16.938 1.594 1 72.38 103 ASN A C 1
ATOM 809 O O . ASN A 1 103 ? 13.844 16.391 0.852 1 72.38 103 ASN A O 1
ATOM 813 N N . PRO A 1 104 ? 14.438 17.297 2.824 1 72.06 104 PRO A N 1
ATOM 814 C CA . PRO A 1 104 ? 13.055 17.172 3.301 1 72.06 104 PRO A CA 1
ATOM 815 C C . PRO A 1 104 ? 12.062 17.906 2.41 1 72.06 104 PRO A C 1
ATOM 817 O O . PRO A 1 104 ? 10.898 17.5 2.307 1 72.06 104 PRO A O 1
ATOM 820 N N . LEU A 1 105 ? 12.555 18.953 1.782 1 70.06 105 LEU A N 1
ATOM 821 C CA . LEU A 1 105 ? 11.656 19.719 0.938 1 70.06 105 LEU A CA 1
ATOM 822 C C . LEU A 1 105 ? 11.305 18.953 -0.334 1 70.06 105 LEU A C 1
ATOM 824 O O . LEU A 1 105 ? 10.188 19.062 -0.842 1 70.06 105 LEU A O 1
ATOM 828 N N . GLU A 1 106 ? 12.258 18.234 -0.779 1 67.38 106 GLU A N 1
ATOM 829 C CA . GLU A 1 106 ? 12.023 17.422 -1.973 1 67.38 106 GLU A CA 1
ATOM 830 C C . GLU A 1 106 ? 11.102 16.25 -1.671 1 67.38 106 GLU A C 1
ATOM 832 O O . GLU A 1 106 ? 10.281 15.867 -2.508 1 67.38 106 GLU A O 1
ATOM 837 N N . THR A 1 107 ? 11.258 15.82 -0.529 1 65.06 107 THR A N 1
ATOM 838 C CA . THR A 1 107 ? 10.43 14.688 -0.136 1 65.06 107 THR A CA 1
ATOM 839 C C . THR A 1 107 ? 8.977 15.117 0.046 1 65.06 107 THR A C 1
ATOM 841 O O . THR A 1 107 ? 8.055 14.367 -0.274 1 65.06 107 THR A O 1
ATOM 844 N N . GLN A 1 108 ? 8.852 16.266 0.539 1 61.94 108 GLN A N 1
ATOM 845 C CA . GLN A 1 108 ? 7.508 16.797 0.725 1 61.94 108 GLN A CA 1
ATOM 846 C C . GLN A 1 108 ? 6.824 17.047 -0.617 1 61.94 108 GLN A C 1
ATOM 848 O O . GLN A 1 108 ? 5.598 16.984 -0.712 1 61.94 108 GLN A O 1
ATOM 853 N N . SER A 1 109 ? 7.688 17.297 -1.558 1 59.88 109 SER A N 1
ATOM 854 C CA . SER A 1 109 ? 7.129 17.547 -2.883 1 59.88 109 SER A CA 1
ATOM 855 C C . SER A 1 109 ? 6.535 16.266 -3.477 1 59.88 109 SER A C 1
ATOM 857 O O . SER A 1 109 ? 5.617 16.328 -4.293 1 59.88 109 SER A O 1
ATOM 859 N N . VAL A 1 110 ? 7.105 15.234 -3.031 1 62.97 110 VAL A N 1
ATOM 860 C CA . VAL A 1 110 ? 6.555 13.953 -3.457 1 62.97 110 VAL A CA 1
ATOM 861 C C . VAL A 1 110 ? 5.422 13.539 -2.52 1 62.97 110 VAL A C 1
ATOM 863 O O . VAL A 1 110 ? 5.504 13.758 -1.307 1 62.97 110 VAL A O 1
ATOM 866 N N . SER A 1 111 ? 4.316 13.195 -3.1 1 69 111 SER A N 1
ATOM 867 C CA . SER A 1 111 ? 3.176 12.773 -2.291 1 69 111 SER A CA 1
ATOM 868 C C . SER A 1 111 ? 3.566 11.664 -1.322 1 69 111 SER A C 1
ATOM 870 O O . SER A 1 111 ? 4.258 10.719 -1.703 1 69 111 SER A O 1
ATOM 872 N N . ILE A 1 112 ? 3.373 11.875 -0.084 1 73.75 112 ILE A N 1
ATOM 873 C CA . ILE A 1 112 ? 3.594 10.883 0.964 1 73.75 112 ILE A CA 1
ATOM 874 C C . ILE A 1 112 ? 2.949 9.555 0.566 1 73.75 112 ILE A C 1
ATOM 876 O O . ILE A 1 112 ? 3.537 8.492 0.758 1 73.75 112 ILE A O 1
ATOM 880 N N . GLY A 1 113 ? 1.863 9.656 -0.066 1 72.12 113 GLY A N 1
ATOM 881 C CA . GLY A 1 113 ? 1.18 8.453 -0.511 1 72.12 113 GLY A CA 1
ATOM 882 C C . GLY A 1 113 ? 1.967 7.664 -1.542 1 72.12 113 GLY A C 1
ATOM 883 O O . GLY A 1 113 ? 2.047 6.434 -1.466 1 72.12 113 GLY A O 1
ATOM 884 N N . LYS A 1 114 ? 2.596 8.406 -2.463 1 78.38 114 LYS A N 1
ATOM 885 C CA . LYS A 1 114 ? 3.393 7.758 -3.502 1 78.38 114 LYS A CA 1
ATOM 886 C C . LYS A 1 114 ? 4.625 7.082 -2.906 1 78.38 114 LYS A C 1
ATOM 888 O O . LYS A 1 114 ? 4.957 5.953 -3.275 1 78.38 114 LYS A O 1
ATOM 893 N N . LEU A 1 115 ? 5.258 7.781 -2.025 1 82.19 115 LEU A N 1
ATOM 894 C CA . LEU A 1 115 ? 6.465 7.242 -1.408 1 82.19 115 LEU A CA 1
ATOM 895 C C . LEU A 1 115 ? 6.137 6.031 -0.542 1 82.19 115 LEU A C 1
ATOM 897 O O . LEU A 1 115 ? 6.887 5.051 -0.526 1 82.19 115 LEU A O 1
ATOM 901 N N . MET A 1 116 ? 5.027 6.125 0.105 1 83.56 116 MET A N 1
ATOM 902 C CA . MET A 1 116 ? 4.59 5.004 0.935 1 83.56 116 MET A CA 1
ATOM 903 C C . MET A 1 116 ? 4.27 3.783 0.077 1 83.56 116 MET A C 1
ATOM 905 O O . MET A 1 116 ? 4.672 2.666 0.403 1 83.56 116 MET A O 1
ATOM 909 N N . SER A 1 117 ? 3.586 3.977 -1.02 1 83.88 117 SER A N 1
ATOM 910 C CA . SER A 1 117 ? 3.244 2.879 -1.917 1 83.88 117 SER A CA 1
ATOM 911 C C . SER A 1 117 ? 4.492 2.262 -2.539 1 83.88 117 SER A C 1
ATOM 913 O O . SER A 1 117 ? 4.57 1.043 -2.705 1 83.88 117 SER A O 1
ATOM 915 N N . THR A 1 118 ? 5.445 3.098 -2.881 1 85.44 118 THR A N 1
ATOM 916 C CA . THR A 1 118 ? 6.699 2.605 -3.445 1 85.44 118 THR A CA 1
ATOM 917 C C . THR A 1 118 ? 7.465 1.775 -2.42 1 85.44 118 THR A C 1
ATOM 919 O O . THR A 1 118 ? 7.992 0.71 -2.744 1 85.44 118 THR A O 1
ATOM 922 N N . TYR A 1 119 ? 7.523 2.242 -1.181 1 88.12 119 TYR A N 1
ATOM 923 C CA . TYR A 1 119 ? 8.258 1.572 -0.111 1 88.12 119 TYR A CA 1
ATOM 924 C C . TYR A 1 119 ? 7.582 0.264 0.277 1 88.12 119 TYR A C 1
ATOM 926 O O . TYR A 1 119 ? 8.25 -0.72 0.594 1 88.12 119 TYR A O 1
ATOM 934 N N . LEU A 1 120 ? 6.258 0.251 0.266 1 86.06 120 LEU A N 1
ATOM 935 C CA . LEU A 1 120 ? 5.535 -0.927 0.733 1 86.06 120 LEU A CA 1
ATOM 936 C C . LEU A 1 120 ? 5.18 -1.844 -0.433 1 86.06 120 LEU A C 1
ATOM 938 O O . LEU A 1 120 ? 5.863 -2.84 -0.677 1 86.06 120 LEU A O 1
ATOM 942 N N . GLU A 1 121 ? 4.27 -1.389 -1.307 1 83.12 121 GLU A N 1
ATOM 943 C CA . GLU A 1 121 ? 3.785 -2.191 -2.426 1 83.12 121 GLU A CA 1
ATOM 944 C C . GLU A 1 121 ? 4.887 -2.418 -3.459 1 83.12 121 GLU A C 1
ATOM 946 O O . GLU A 1 121 ? 4.996 -3.506 -4.027 1 83.12 121 GLU A O 1
ATOM 951 N N . GLY A 1 122 ? 5.613 -1.425 -3.697 1 87.69 122 GLY A N 1
ATOM 952 C CA . GLY A 1 122 ? 6.668 -1.527 -4.695 1 87.69 122 GLY A CA 1
ATOM 953 C C . GLY A 1 122 ? 7.734 -2.545 -4.336 1 87.69 122 GLY A C 1
ATOM 954 O O . GLY A 1 122 ? 8.047 -3.43 -5.133 1 87.69 122 GLY A O 1
ATOM 955 N N . VAL A 1 123 ? 8.258 -2.455 -3.141 1 91 123 VAL A N 1
ATOM 956 C CA . VAL A 1 123 ? 9.312 -3.369 -2.713 1 91 123 VAL A CA 1
ATOM 957 C C . VAL A 1 123 ? 8.75 -4.785 -2.584 1 91 123 VAL A C 1
ATOM 959 O O . VAL A 1 123 ? 9.43 -5.762 -2.908 1 91 123 VAL A O 1
ATOM 962 N N . ASP A 1 124 ? 7.516 -4.902 -2.17 1 87.19 124 ASP A N 1
ATOM 963 C CA . ASP A 1 124 ? 6.891 -6.215 -2.021 1 87.19 124 ASP A CA 1
ATOM 964 C C . ASP A 1 124 ? 6.738 -6.906 -3.375 1 87.19 124 ASP A C 1
ATOM 966 O O . ASP A 1 124 ? 6.832 -8.133 -3.465 1 87.19 124 ASP A O 1
ATOM 970 N N . SER A 1 125 ? 6.488 -6.137 -4.363 1 86.62 125 SER A N 1
ATOM 971 C CA . SER A 1 125 ? 6.312 -6.707 -5.695 1 86.62 125 SER A CA 1
ATOM 972 C C . SER A 1 125 ? 7.602 -7.34 -6.203 1 86.62 125 SER A C 1
ATOM 974 O O . SER A 1 125 ? 7.574 -8.18 -7.105 1 86.62 125 SER A O 1
ATOM 976 N N . LEU A 1 126 ? 8.727 -7.016 -5.598 1 91.25 126 LEU A N 1
ATOM 977 C CA . LEU A 1 126 ? 10.016 -7.531 -6.039 1 91.25 126 LEU A CA 1
ATOM 978 C C . LEU A 1 126 ? 10.25 -8.945 -5.516 1 91.25 126 LEU A C 1
ATOM 980 O O . LEU A 1 126 ? 11.141 -9.648 -5.996 1 91.25 126 LEU A O 1
ATOM 984 N N . ALA A 1 127 ? 9.43 -9.305 -4.574 1 87.81 127 ALA A N 1
ATOM 985 C CA . ALA A 1 127 ? 9.57 -10.648 -4.02 1 87.81 127 ALA A CA 1
ATOM 986 C C . ALA A 1 127 ? 9.445 -11.703 -5.109 1 87.81 127 ALA A C 1
ATOM 988 O O . ALA A 1 127 ? 10.305 -12.578 -5.238 1 87.81 127 ALA A O 1
ATOM 989 N N . VAL A 1 128 ? 8.422 -11.586 -5.875 1 85.38 128 VAL A N 1
ATOM 990 C CA . VAL A 1 128 ? 8.164 -12.57 -6.914 1 85.38 128 VAL A CA 1
ATOM 991 C C . VAL A 1 128 ? 9.242 -12.484 -7.992 1 85.38 128 VAL A C 1
ATOM 993 O O . VAL A 1 128 ? 9.625 -13.508 -8.578 1 85.38 128 VAL A O 1
ATOM 996 N N . TYR A 1 129 ? 9.734 -11.328 -8.211 1 90.5 129 TYR A N 1
ATOM 997 C CA . TYR A 1 129 ? 10.766 -11.133 -9.227 1 90.5 129 TYR A CA 1
ATOM 998 C C . TYR A 1 129 ? 12.008 -11.945 -8.891 1 90.5 129 TYR A C 1
ATOM 1000 O O . TYR A 1 129 ? 12.531 -12.672 -9.742 1 90.5 129 TYR A O 1
ATOM 1008 N N . PHE A 1 130 ? 12.43 -11.93 -7.68 1 90.69 130 PHE A N 1
ATOM 1009 C CA . PHE A 1 130 ? 13.695 -12.539 -7.297 1 90.69 130 PHE A CA 1
ATOM 1010 C C . PHE A 1 130 ? 13.508 -14 -6.91 1 90.69 130 PHE A C 1
ATOM 1012 O O . PHE A 1 130 ? 14.398 -14.828 -7.121 1 90.69 130 PHE A O 1
ATOM 1019 N N . HIS A 1 131 ? 12.367 -14.289 -6.418 1 89 131 HIS A N 1
ATOM 1020 C CA . HIS A 1 131 ? 12.125 -15.656 -5.969 1 89 131 HIS A CA 1
ATOM 1021 C C . HIS A 1 131 ? 11.742 -16.562 -7.137 1 89 131 HIS A C 1
ATOM 1023 O O . HIS A 1 131 ? 12.133 -17.734 -7.172 1 89 131 HIS A O 1
ATOM 1029 N N . SER A 1 132 ? 10.969 -15.984 -8.031 1 88.44 132 SER A N 1
ATOM 1030 C CA . SER A 1 132 ? 10.352 -16.859 -9.023 1 88.44 132 SER A CA 1
ATOM 1031 C C . SER A 1 132 ? 10.742 -16.438 -10.438 1 88.44 132 SER A C 1
ATOM 1033 O O . SER A 1 132 ? 11.305 -17.234 -11.195 1 88.44 132 SER A O 1
ATOM 1035 N N . TYR A 1 133 ? 10.648 -15.227 -10.766 1 89.19 133 TYR A N 1
ATOM 1036 C CA . TYR A 1 133 ? 10.75 -14.797 -12.156 1 89.19 133 TYR A CA 1
ATOM 1037 C C . TYR A 1 133 ? 12.188 -14.914 -12.656 1 89.19 133 TYR A C 1
ATOM 1039 O O . TYR A 1 133 ? 12.461 -15.602 -13.648 1 89.19 133 TYR A O 1
ATOM 1047 N N . LEU A 1 134 ? 13.055 -14.312 -11.984 1 91.56 134 LEU A N 1
ATOM 1048 C CA . LEU A 1 134 ? 14.438 -14.266 -12.438 1 91.56 134 LEU A CA 1
ATOM 1049 C C . LEU A 1 134 ? 15.047 -15.656 -12.477 1 91.56 134 LEU A C 1
ATOM 1051 O O . LEU A 1 134 ? 15.633 -16.062 -13.492 1 91.56 134 LEU A O 1
ATOM 1055 N N . PRO A 1 135 ? 14.922 -16.406 -11.414 1 92.19 135 PRO A N 1
ATOM 1056 C CA . PRO A 1 135 ? 15.445 -17.781 -11.492 1 92.19 135 PRO A CA 1
ATOM 1057 C C . PRO A 1 135 ? 14.789 -18.594 -12.594 1 92.19 135 PRO A C 1
ATOM 1059 O O . PRO A 1 135 ? 15.445 -19.406 -13.242 1 92.19 135 PRO A O 1
ATOM 1062 N N . GLN A 1 136 ? 13.508 -18.359 -12.758 1 91.62 136 GLN A N 1
ATOM 1063 C CA . GLN A 1 136 ? 12.766 -19.141 -13.75 1 91.62 136 GLN A CA 1
ATOM 1064 C C . GLN A 1 136 ? 13.266 -18.828 -15.164 1 91.62 136 GLN A C 1
ATOM 1066 O O . GLN A 1 136 ? 13.219 -19.703 -16.047 1 91.62 136 GLN A O 1
ATOM 1071 N N . LEU A 1 137 ? 13.695 -17.656 -15.445 1 90.44 137 LEU A N 1
ATOM 1072 C CA . LEU A 1 137 ? 14.289 -17.312 -16.734 1 90.44 137 LEU A CA 1
ATOM 1073 C C . LEU A 1 137 ? 15.492 -18.219 -17.031 1 90.44 137 LEU A C 1
ATOM 1075 O O . LEU A 1 137 ? 15.633 -18.719 -18.141 1 90.44 137 LEU A O 1
ATOM 1079 N N . VAL A 1 138 ? 16.266 -18.438 -16.016 1 92.69 138 VAL A N 1
ATOM 1080 C CA . VAL A 1 138 ? 17.453 -19.25 -16.172 1 92.69 138 VAL A CA 1
ATOM 1081 C C . VAL A 1 138 ? 17.078 -20.734 -16.25 1 92.69 138 VAL A C 1
ATOM 1083 O O . VAL A 1 138 ? 17.578 -21.469 -17.094 1 92.69 138 VAL A O 1
ATOM 1086 N N . LYS A 1 139 ? 16.172 -21.125 -15.406 1 94.12 139 LYS A N 1
ATOM 1087 C CA . LYS A 1 139 ? 15.727 -22.516 -15.383 1 94.12 139 LYS A CA 1
ATOM 1088 C C . LYS A 1 139 ? 15.094 -22.922 -16.719 1 94.12 139 LYS A C 1
ATOM 1090 O O . LYS A 1 139 ? 15.25 -24.047 -17.172 1 94.12 139 LYS A O 1
ATOM 1095 N N . SER A 1 140 ? 14.352 -22 -17.297 1 92.12 140 SER A N 1
ATOM 1096 C CA . SER A 1 140 ? 13.648 -22.25 -18.547 1 92.12 140 SER A CA 1
ATOM 1097 C C . SER A 1 140 ? 14.625 -22.516 -19.688 1 92.12 140 SER A C 1
ATOM 1099 O O . SER A 1 140 ? 14.266 -23.141 -20.688 1 92.12 140 SER A O 1
ATOM 1101 N N . CYS A 1 141 ? 15.805 -22.125 -19.516 1 92.25 141 CYS A N 1
ATOM 1102 C CA . CYS A 1 141 ? 16.844 -22.406 -20.5 1 92.25 141 CYS A CA 1
ATOM 1103 C C . CYS A 1 141 ? 17.656 -23.641 -20.094 1 92.25 141 CYS A C 1
ATOM 1105 O O . CYS A 1 141 ? 17.906 -24.516 -20.922 1 92.25 141 CYS A O 1
ATOM 1107 N N . ALA A 1 142 ? 17.969 -23.797 -18.891 1 94.88 142 ALA A N 1
ATOM 1108 C CA . ALA A 1 142 ? 18.906 -24.812 -18.406 1 94.88 142 ALA A CA 1
ATOM 1109 C C . ALA A 1 142 ? 18.25 -26.188 -18.344 1 94.88 142 ALA A C 1
ATOM 1111 O O . ALA A 1 142 ? 18.859 -27.188 -18.719 1 94.88 142 ALA A O 1
ATOM 1112 N N . ILE A 1 143 ? 17.047 -26.266 -17.906 1 95.88 143 ILE A N 1
ATOM 1113 C CA . ILE A 1 143 ? 16.406 -27.531 -17.641 1 95.88 143 ILE A CA 1
ATOM 1114 C C . ILE A 1 143 ? 16.125 -28.25 -18.953 1 95.88 143 ILE A C 1
ATOM 1116 O O . ILE A 1 143 ? 16.438 -29.438 -19.109 1 95.88 143 ILE A O 1
ATOM 1120 N N . PRO A 1 144 ? 15.57 -27.531 -19.953 1 95.31 144 PRO A N 1
ATOM 1121 C CA . PRO A 1 144 ? 15.359 -28.219 -21.234 1 95.31 144 PRO A CA 1
ATOM 1122 C C . PRO A 1 144 ? 16.656 -28.719 -21.859 1 95.31 144 PRO A C 1
ATOM 1124 O O . PRO A 1 144 ? 16.688 -29.797 -22.453 1 95.31 144 PRO A O 1
ATOM 1127 N N . VAL A 1 145 ? 17.672 -28.016 -21.734 1 95 145 VAL A N 1
ATOM 1128 C CA . VAL A 1 145 ? 18.969 -28.438 -22.25 1 95 145 VAL A CA 1
ATOM 1129 C C . VAL A 1 145 ? 19.406 -29.719 -21.562 1 95 145 VAL A C 1
ATOM 1131 O O . VAL A 1 145 ? 19.906 -30.641 -22.219 1 95 145 VAL A O 1
ATOM 1134 N N . CYS A 1 146 ? 19.219 -29.781 -20.266 1 95.56 146 CYS A N 1
ATOM 1135 C CA . CYS A 1 146 ? 19.547 -30.984 -19.5 1 95.56 146 CYS A CA 1
ATOM 1136 C C . CYS A 1 146 ? 18.766 -32.188 -20.016 1 95.56 146 CYS A C 1
ATOM 1138 O O . CYS A 1 146 ? 19.312 -33.281 -20.188 1 95.56 146 CYS A O 1
ATOM 1140 N N . PHE A 1 147 ? 17.484 -32.062 -20.297 1 96.94 147 PHE A N 1
ATOM 1141 C CA . PHE A 1 147 ? 16.641 -33.156 -20.781 1 96.94 147 PHE A CA 1
ATOM 1142 C C . PHE A 1 147 ? 17.094 -33.594 -22.172 1 96.94 147 PHE A C 1
ATOM 1144 O O . PHE A 1 147 ? 17.125 -34.781 -22.469 1 96.94 147 PHE A O 1
ATOM 1151 N N . LEU A 1 148 ? 17.484 -32.625 -23 1 96.12 148 LEU A N 1
ATOM 1152 C CA . LEU A 1 148 ? 17.906 -32.906 -24.375 1 96.12 148 LEU A CA 1
ATOM 1153 C C . LEU A 1 148 ? 19.172 -33.781 -24.375 1 96.12 148 LEU A C 1
ATOM 1155 O O . LEU A 1 148 ? 19.359 -34.625 -25.25 1 96.12 148 LEU A O 1
ATOM 1159 N N . ILE A 1 149 ? 20.047 -33.562 -23.406 1 96.19 149 ILE A N 1
ATOM 1160 C CA . ILE A 1 149 ? 21.297 -34.312 -23.312 1 96.19 149 ILE A CA 1
ATOM 1161 C C . ILE A 1 149 ? 20.984 -35.812 -23.156 1 96.19 149 ILE A C 1
ATOM 1163 O O . ILE A 1 149 ? 21.719 -36.656 -23.672 1 96.19 149 ILE A O 1
ATOM 1167 N N . PHE A 1 150 ? 19.844 -36.156 -22.562 1 95.81 150 PHE A N 1
ATOM 1168 C CA . PHE A 1 150 ? 19.516 -37.562 -22.312 1 95.81 150 PHE A CA 1
ATOM 1169 C C . PHE A 1 150 ? 18.625 -38.125 -23.422 1 95.81 150 PHE A C 1
ATOM 1171 O O . PHE A 1 150 ? 18.562 -39.312 -23.641 1 95.81 150 PHE A O 1
ATOM 1178 N N . ILE A 1 151 ? 17.953 -37.219 -24.141 1 95.94 151 ILE A N 1
ATOM 1179 C CA . ILE A 1 151 ? 17 -37.656 -25.156 1 95.94 151 ILE A CA 1
ATOM 1180 C C . ILE A 1 151 ? 17.719 -37.844 -26.5 1 95.94 151 ILE A C 1
ATOM 1182 O O . ILE A 1 151 ? 17.5 -38.812 -27.203 1 95.94 151 ILE A O 1
ATOM 1186 N N . LEU A 1 152 ? 18.656 -37 -26.859 1 95.31 152 LEU A N 1
ATOM 1187 C CA . LEU A 1 152 ? 19.266 -36.969 -28.188 1 95.31 152 LEU A CA 1
ATOM 1188 C C . LEU A 1 152 ? 20.031 -38.25 -28.469 1 95.31 152 LEU A C 1
ATOM 1190 O O . LEU A 1 152 ? 19.938 -38.812 -29.578 1 95.31 152 LEU A O 1
ATOM 1194 N N . PRO A 1 153 ? 20.812 -38.75 -27.469 1 94.44 153 PRO A N 1
ATOM 1195 C CA . PRO A 1 153 ? 21.531 -40 -27.75 1 94.44 153 PRO A CA 1
ATOM 1196 C C . PRO A 1 153 ? 20.578 -41.188 -27.938 1 94.44 153 PRO A C 1
ATOM 1198 O O . PRO A 1 153 ? 20.938 -42.156 -28.625 1 94.44 153 PRO A O 1
ATOM 1201 N N . ARG A 1 154 ? 19.406 -41.125 -27.406 1 92.81 154 ARG A N 1
ATOM 1202 C CA . ARG A 1 154 ? 18.438 -42.219 -27.484 1 92.81 154 ARG A CA 1
ATOM 1203 C C . ARG A 1 154 ? 17.578 -42.094 -28.734 1 92.81 154 ARG A C 1
ATOM 1205 O O . ARG A 1 154 ? 17.281 -43.094 -29.391 1 92.81 154 ARG A O 1
ATOM 1212 N N . ASP A 1 155 ? 17.125 -40.875 -29.016 1 94.5 155 ASP A N 1
ATOM 1213 C CA . ASP A 1 155 ? 16.328 -40.594 -30.219 1 94.5 155 ASP A CA 1
ATOM 1214 C C . ASP A 1 155 ? 16.531 -39.156 -30.672 1 94.5 155 ASP A C 1
ATOM 1216 O O . ASP A 1 155 ? 15.859 -38.25 -30.203 1 94.5 155 ASP A O 1
ATOM 1220 N N . TRP A 1 156 ? 17.25 -38.969 -31.688 1 92.94 156 TRP A N 1
ATOM 1221 C CA . TRP A 1 156 ? 17.609 -37.625 -32.125 1 92.94 156 TRP A CA 1
ATOM 1222 C C . TRP A 1 156 ? 16.453 -36.938 -32.812 1 92.94 156 TRP A C 1
ATOM 1224 O O . TRP A 1 156 ? 16.344 -35.688 -32.812 1 92.94 156 TRP A O 1
ATOM 1234 N N . ILE A 1 157 ? 15.547 -37.719 -33.406 1 93.31 157 ILE A N 1
ATOM 1235 C CA . ILE A 1 157 ? 14.406 -37.125 -34.094 1 93.31 157 ILE A CA 1
ATOM 1236 C C . ILE A 1 157 ? 13.477 -36.469 -33.062 1 93.31 157 ILE A C 1
ATOM 1238 O O . ILE A 1 157 ? 13.031 -35.312 -33.281 1 93.31 157 ILE A O 1
ATOM 1242 N N . SER A 1 158 ? 13.242 -37.219 -31.969 1 93 158 SER A N 1
ATOM 1243 C CA . SER A 1 158 ? 12.414 -36.656 -30.906 1 93 158 SER A CA 1
ATOM 1244 C C . SER A 1 158 ? 13.086 -35.438 -30.297 1 93 158 SER A C 1
ATOM 1246 O O . SER A 1 158 ? 12.414 -34.438 -29.953 1 93 158 SER A O 1
ATOM 1248 N N . GLY A 1 159 ? 14.367 -35.531 -30.141 1 94.12 159 GLY A N 1
ATOM 1249 C CA . GLY A 1 159 ? 15.109 -34.375 -29.656 1 94.12 159 GLY A CA 1
ATOM 1250 C C . GLY A 1 159 ? 14.961 -33.156 -30.531 1 94.12 159 GLY A C 1
ATOM 1251 O O . GLY A 1 159 ? 14.812 -32.031 -30.031 1 94.12 159 GLY A O 1
ATOM 1252 N N . LEU A 1 160 ? 14.93 -33.344 -31.766 1 93.62 160 LEU A N 1
ATOM 1253 C CA . LEU A 1 160 ? 14.797 -32.25 -32.719 1 93.62 160 LEU A CA 1
ATOM 1254 C C . LEU A 1 160 ? 13.398 -31.641 -32.656 1 93.62 160 LEU A C 1
ATOM 1256 O O . LEU A 1 160 ? 13.242 -30.422 -32.75 1 93.62 160 LEU A O 1
ATOM 1260 N N . ILE A 1 161 ? 12.453 -32.469 -32.469 1 91 161 ILE A N 1
ATOM 1261 C CA . ILE A 1 161 ? 11.078 -31.969 -32.375 1 91 161 ILE A CA 1
ATOM 1262 C C . ILE A 1 161 ? 10.938 -31.094 -31.141 1 91 161 ILE A C 1
ATOM 1264 O O . ILE A 1 161 ? 10.336 -30.016 -31.188 1 91 161 ILE A O 1
ATOM 1268 N N . LEU A 1 162 ? 11.539 -31.609 -30.047 1 93.38 162 LEU A N 1
ATOM 1269 C CA . LEU A 1 162 ? 11.492 -30.859 -28.781 1 93.38 162 LEU A CA 1
ATOM 1270 C C . LEU A 1 162 ? 12.234 -29.531 -28.922 1 93.38 162 LEU A C 1
ATOM 1272 O O . LEU A 1 162 ? 11.742 -28.5 -28.453 1 93.38 162 LEU A O 1
ATOM 1276 N N . MET A 1 163 ? 13.32 -29.547 -29.562 1 93 163 MET A N 1
ATOM 1277 C CA . MET A 1 163 ? 14.148 -28.344 -29.719 1 93 163 MET A CA 1
ATOM 1278 C C . MET A 1 163 ? 13.445 -27.312 -30.594 1 93 163 MET A C 1
ATOM 1280 O O . MET A 1 163 ? 13.578 -26.109 -30.359 1 93 163 MET A O 1
ATOM 1284 N N . VAL A 1 164 ? 12.672 -27.672 -31.531 1 90.38 164 VAL A N 1
ATOM 1285 C CA . VAL A 1 164 ? 12.031 -26.766 -32.469 1 90.38 164 VAL A CA 1
ATOM 1286 C C . VAL A 1 164 ? 10.75 -26.203 -31.875 1 90.38 164 VAL A C 1
ATOM 1288 O O . VAL A 1 164 ? 10.398 -25.047 -32.125 1 90.38 164 VAL A O 1
ATOM 1291 N N . THR A 1 165 ? 10.148 -26.984 -31.062 1 87.94 165 THR A N 1
ATOM 1292 C CA . THR A 1 165 ? 8.852 -26.562 -30.531 1 87.94 165 THR A CA 1
ATOM 1293 C C . THR A 1 165 ? 9.023 -25.703 -29.281 1 87.94 165 THR A C 1
ATOM 1295 O O . THR A 1 165 ? 8.125 -24.938 -28.922 1 87.94 165 THR A O 1
ATOM 1298 N N . LEU A 1 166 ? 10.094 -25.812 -28.641 1 88.56 166 LEU A N 1
ATOM 1299 C CA . LEU A 1 166 ? 10.32 -25.109 -27.391 1 88.56 166 LEU A CA 1
ATOM 1300 C C . LEU A 1 166 ? 10.367 -23.594 -27.609 1 88.56 166 LEU A C 1
ATOM 1302 O O . LEU A 1 166 ? 9.742 -22.828 -26.875 1 88.56 166 LEU A O 1
ATOM 1306 N N . PRO A 1 167 ? 11.094 -23.078 -28.641 1 84.5 167 PRO A N 1
ATOM 1307 C CA . PRO A 1 167 ? 11.234 -21.641 -28.844 1 84.5 167 PRO A CA 1
ATOM 1308 C C . PRO A 1 167 ? 9.914 -20.953 -29.188 1 84.5 167 PRO A C 1
ATOM 1310 O O . PRO A 1 167 ? 9.797 -19.734 -29.094 1 84.5 167 PRO A O 1
ATOM 1313 N N . LEU A 1 168 ? 8.891 -21.734 -29.484 1 80.44 168 LEU A N 1
ATOM 1314 C CA . LEU A 1 168 ? 7.59 -21.156 -29.797 1 80.44 168 LEU A CA 1
ATOM 1315 C C . LEU A 1 168 ? 6.98 -20.5 -28.562 1 80.44 168 LEU A C 1
ATOM 1317 O O . LEU A 1 168 ? 6.324 -19.453 -28.688 1 80.44 168 LEU A O 1
ATOM 1321 N N . ILE A 1 169 ? 7.387 -20.953 -27.453 1 81.19 169 ILE A N 1
ATOM 1322 C CA . ILE A 1 169 ? 6.789 -20.469 -26.219 1 81.19 169 ILE A CA 1
ATOM 1323 C C . ILE A 1 169 ? 7.379 -19.109 -25.844 1 81.19 169 ILE A C 1
ATOM 1325 O O . ILE A 1 169 ? 6.652 -18.125 -25.703 1 81.19 169 ILE A O 1
ATOM 1329 N N . PRO A 1 170 ? 8.711 -18.938 -25.781 1 78.38 170 PRO A N 1
ATOM 1330 C CA . PRO A 1 170 ? 9.266 -17.625 -25.453 1 78.38 170 PRO A CA 1
ATOM 1331 C C . PRO A 1 170 ? 9 -16.594 -26.547 1 78.38 170 PRO A C 1
ATOM 1333 O O . PRO A 1 170 ? 8.875 -15.398 -26.266 1 78.38 170 PRO A O 1
ATOM 1336 N N . PHE A 1 171 ? 8.852 -17.141 -27.688 1 79.94 171 PHE A N 1
ATOM 1337 C CA . PHE A 1 171 ? 8.539 -16.219 -28.781 1 79.94 171 PHE A CA 1
ATOM 1338 C C . PHE A 1 171 ? 7.211 -15.523 -28.531 1 79.94 171 PHE A C 1
ATOM 1340 O O . PHE A 1 171 ? 7.125 -14.297 -28.625 1 79.94 171 PHE A O 1
ATOM 1347 N N . PHE A 1 172 ? 6.215 -16.234 -28.156 1 77.69 172 PHE A N 1
ATOM 1348 C CA . PHE A 1 172 ? 4.906 -15.656 -27.891 1 77.69 172 PHE A CA 1
ATOM 1349 C C . PHE A 1 172 ? 4.93 -14.836 -26.609 1 77.69 172 PHE A C 1
ATOM 1351 O O . PHE A 1 172 ? 4.254 -13.805 -26.516 1 77.69 172 PHE A O 1
ATOM 1358 N N . MET A 1 173 ? 5.746 -15.219 -25.719 1 78.19 173 MET A N 1
ATOM 1359 C CA . MET A 1 173 ? 5.871 -14.5 -24.453 1 78.19 173 MET A CA 1
ATOM 1360 C C . MET A 1 173 ? 6.457 -13.109 -24.672 1 78.19 173 MET A C 1
ATOM 1362 O O . MET A 1 173 ? 5.984 -12.133 -24.094 1 78.19 173 MET A O 1
ATOM 1366 N N . ILE A 1 174 ? 7.457 -13.055 -25.453 1 78 174 ILE A N 1
ATOM 1367 C CA . ILE A 1 174 ? 8.125 -11.781 -25.734 1 78 174 ILE A CA 1
ATOM 1368 C C . ILE A 1 174 ? 7.176 -10.852 -26.484 1 78 174 ILE A C 1
ATOM 1370 O O . ILE A 1 174 ? 7.105 -9.656 -26.188 1 78 174 ILE A O 1
ATOM 1374 N N . LEU A 1 175 ? 6.465 -11.422 -27.391 1 78.12 175 LEU A N 1
ATOM 1375 C CA . LEU A 1 175 ? 5.535 -10.633 -28.203 1 78.12 175 LEU A CA 1
ATOM 1376 C C . LEU A 1 175 ? 4.43 -10.047 -27.328 1 78.12 175 LEU A C 1
ATOM 1378 O O . LEU A 1 175 ? 4.129 -8.852 -27.422 1 78.12 175 LEU A O 1
ATOM 1382 N N . ILE A 1 176 ? 3.951 -10.805 -26.469 1 77.81 176 ILE A N 1
ATOM 1383 C CA . ILE A 1 176 ? 2.863 -10.375 -25.594 1 77.81 176 ILE A CA 1
ATOM 1384 C C . ILE A 1 176 ? 3.41 -9.469 -24.484 1 77.81 176 ILE A C 1
ATOM 1386 O O . ILE A 1 176 ? 2.754 -8.5 -24.094 1 77.81 176 ILE A O 1
ATOM 1390 N N . GLY A 1 177 ? 4.602 -9.75 -24.047 1 76.06 177 GLY A N 1
ATOM 1391 C CA . GLY A 1 177 ? 5.242 -8.953 -23.016 1 76.06 177 GLY A CA 1
ATOM 1392 C C . GLY A 1 177 ? 5.484 -7.516 -23.438 1 76.06 177 GLY A C 1
ATOM 1393 O O . GLY A 1 177 ? 5.227 -6.594 -22.656 1 76.06 177 GLY A O 1
ATOM 1394 N N . LYS A 1 178 ? 5.895 -7.332 -24.609 1 76.69 178 LYS A N 1
ATOM 1395 C CA . LYS A 1 178 ? 6.164 -5.984 -25.109 1 76.69 178 LYS A CA 1
ATOM 1396 C C . LYS A 1 178 ? 4.883 -5.16 -25.188 1 76.69 178 LYS A C 1
ATOM 1398 O O . LYS A 1 178 ? 4.887 -3.965 -24.891 1 76.69 178 LYS A O 1
ATOM 1403 N N . TRP A 1 179 ? 3.887 -5.852 -25.438 1 75.62 179 TRP A N 1
ATOM 1404 C CA . TRP A 1 179 ? 2.602 -5.172 -25.547 1 75.62 179 TRP A CA 1
ATOM 1405 C C . TRP A 1 179 ? 2.012 -4.879 -24.172 1 75.62 179 TRP A C 1
ATOM 1407 O O . TRP A 1 179 ? 1.372 -3.842 -23.969 1 75.62 179 TRP A O 1
ATOM 1417 N N . THR A 1 180 ? 2.32 -5.668 -23.281 1 80.44 180 THR A N 1
ATOM 1418 C CA . THR A 1 180 ? 1.674 -5.566 -21.984 1 80.44 180 THR A CA 1
ATOM 1419 C C . THR A 1 180 ? 2.459 -4.641 -21.062 1 80.44 180 THR A C 1
ATOM 1421 O O . THR A 1 180 ? 1.909 -4.109 -20.094 1 80.44 180 THR A O 1
ATOM 1424 N N . GLN A 1 181 ? 3.652 -4.375 -21.406 1 81.69 181 GLN A N 1
ATOM 1425 C CA . GLN A 1 181 ? 4.496 -3.543 -20.547 1 81.69 181 GLN A CA 1
ATOM 1426 C C . GLN A 1 181 ? 3.914 -2.139 -20.406 1 81.69 181 GLN A C 1
ATOM 1428 O O . GLN A 1 181 ? 3.912 -1.572 -19.312 1 81.69 181 GLN A O 1
ATOM 1433 N N . SER A 1 182 ? 3.482 -1.614 -21.484 1 83.31 182 SER A N 1
ATOM 1434 C CA . SER A 1 182 ? 2.914 -0.271 -21.438 1 83.31 182 SER A CA 1
ATOM 1435 C C . SER A 1 182 ? 1.654 -0.226 -20.578 1 83.31 182 SER A C 1
ATOM 1437 O O . SER A 1 182 ? 1.416 0.751 -19.875 1 83.31 182 SER A O 1
ATOM 1439 N N . MET A 1 183 ? 0.981 -1.304 -20.656 1 83.81 183 MET A N 1
ATOM 1440 C CA . MET A 1 183 ? -0.255 -1.366 -19.875 1 83.81 183 MET A CA 1
ATOM 1441 C C . MET A 1 183 ? 0.042 -1.522 -18.391 1 83.81 183 MET A C 1
ATOM 1443 O O . MET A 1 183 ? -0.674 -0.976 -17.547 1 83.81 183 MET A O 1
ATOM 1447 N N . THR A 1 184 ? 1.065 -2.227 -18.109 1 84.81 184 THR A N 1
ATOM 1448 C CA . THR A 1 184 ? 1.457 -2.432 -16.719 1 84.81 184 THR A CA 1
ATOM 1449 C C . THR A 1 184 ? 1.957 -1.129 -16.109 1 84.81 184 THR A C 1
ATOM 1451 O O . THR A 1 184 ? 1.688 -0.848 -14.938 1 84.81 184 THR A O 1
ATOM 1454 N N . ARG A 1 185 ? 2.631 -0.365 -16.859 1 85.81 185 ARG A N 1
ATOM 1455 C CA . ARG A 1 185 ? 3.078 0.945 -16.391 1 85.81 185 ARG A CA 1
ATOM 1456 C C . ARG A 1 185 ? 1.892 1.856 -16.094 1 85.81 185 ARG A C 1
ATOM 1458 O O . ARG A 1 185 ? 1.876 2.559 -15.086 1 85.81 185 ARG A O 1
ATOM 1465 N N . LEU A 1 186 ? 1.019 1.781 -17 1 85.88 186 LEU A N 1
ATOM 1466 C CA . LEU A 1 186 ? -0.178 2.594 -16.828 1 85.88 186 LEU A CA 1
ATOM 1467 C C . LEU A 1 186 ? -0.927 2.182 -15.555 1 85.88 186 LEU A C 1
ATOM 1469 O O . LEU A 1 186 ? -1.406 3.033 -14.805 1 85.88 186 LEU A O 1
ATOM 1473 N N . GLN A 1 187 ? -1.029 0.933 -15.312 1 86.19 187 GLN A N 1
ATOM 1474 C CA . GLN A 1 187 ? -1.693 0.421 -14.117 1 86.19 187 GLN A CA 1
ATOM 1475 C C . GLN A 1 187 ? -1.003 0.915 -12.852 1 86.19 187 GLN A C 1
ATOM 1477 O O . GLN A 1 187 ? -1.667 1.309 -11.891 1 86.19 187 GLN A O 1
ATOM 1482 N N . TRP A 1 188 ? 0.292 0.89 -12.852 1 83.94 188 TRP A N 1
ATOM 1483 C CA . TRP A 1 188 ? 1.081 1.349 -11.711 1 83.94 188 TRP A CA 1
ATOM 1484 C C . TRP A 1 188 ? 0.861 2.838 -11.461 1 83.94 188 TRP A C 1
ATOM 1486 O O . TRP A 1 188 ? 0.662 3.258 -10.32 1 83.94 188 TRP A O 1
ATOM 1496 N N . ASP A 1 189 ? 0.833 3.59 -12.492 1 87.19 189 ASP A N 1
ATOM 1497 C CA . ASP A 1 189 ? 0.611 5.031 -12.383 1 87.19 189 ASP A CA 1
ATOM 1498 C C . ASP A 1 189 ? -0.773 5.332 -11.812 1 87.19 189 ASP A C 1
ATOM 1500 O O . ASP A 1 189 ? -0.933 6.254 -11.016 1 87.19 189 ASP A O 1
ATOM 1504 N N . LYS A 1 190 ? -1.695 4.574 -12.289 1 86.31 190 LYS A N 1
ATOM 1505 C CA . LYS A 1 190 ? -3.059 4.781 -11.812 1 86.31 190 LYS A CA 1
ATOM 1506 C C . LYS A 1 190 ? -3.186 4.414 -10.336 1 86.31 190 LYS A C 1
ATOM 1508 O O . LYS A 1 190 ? -3.949 5.039 -9.602 1 86.31 190 LYS A O 1
ATOM 1513 N N . LEU A 1 191 ? -2.434 3.443 -9.898 1 84.75 191 LEU A N 1
ATOM 1514 C CA . LEU A 1 191 ? -2.416 3.088 -8.484 1 84.75 191 LEU A CA 1
ATOM 1515 C C . LEU A 1 191 ? -1.87 4.238 -7.645 1 84.75 191 LEU A C 1
ATOM 1517 O O . LEU A 1 191 ? -2.449 4.586 -6.613 1 84.75 191 LEU A O 1
ATOM 1521 N N . LEU A 1 192 ? -0.804 4.781 -8.117 1 82.38 192 LEU A N 1
ATOM 1522 C CA . LEU A 1 192 ? -0.183 5.883 -7.387 1 82.38 192 LEU A CA 1
ATOM 1523 C C . LEU A 1 192 ? -1.104 7.098 -7.352 1 82.38 192 LEU A C 1
ATOM 1525 O O . LEU A 1 192 ? -1.181 7.793 -6.34 1 82.38 192 LEU A O 1
ATOM 1529 N N . THR A 1 193 ? -1.787 7.281 -8.453 1 82.94 193 THR A N 1
ATOM 1530 C CA . THR A 1 193 ? -2.756 8.367 -8.508 1 82.94 193 THR A CA 1
ATOM 1531 C C . THR A 1 193 ? -3.906 8.125 -7.539 1 82.94 193 THR A C 1
ATOM 1533 O O . THR A 1 193 ? -4.344 9.039 -6.844 1 82.94 193 THR A O 1
ATOM 1536 N N . LEU A 1 194 ? -4.375 6.938 -7.531 1 84.94 194 LEU A N 1
ATOM 1537 C CA . LEU A 1 194 ? -5.438 6.566 -6.602 1 84.94 194 LEU A CA 1
ATOM 1538 C C . LEU A 1 194 ? -4.992 6.785 -5.16 1 84.94 194 LEU A C 1
ATOM 1540 O O . LEU A 1 194 ? -5.758 7.305 -4.344 1 84.94 194 LEU A O 1
ATOM 1544 N N . ALA A 1 195 ? -3.777 6.414 -4.852 1 83 195 ALA A N 1
ATOM 1545 C CA . ALA A 1 195 ? -3.225 6.59 -3.512 1 83 195 ALA A CA 1
ATOM 1546 C C . ALA A 1 195 ? -3.186 8.062 -3.121 1 83 195 ALA A C 1
ATOM 1548 O O . ALA A 1 195 ? -3.531 8.422 -1.994 1 83 195 ALA A O 1
ATOM 1549 N N . ALA A 1 196 ? -2.842 8.844 -4.055 1 79.88 196 ALA A N 1
ATOM 1550 C CA . ALA A 1 196 ? -2.746 10.281 -3.814 1 79.88 196 ALA A CA 1
ATOM 1551 C C . ALA A 1 196 ? -4.121 10.883 -3.562 1 79.88 196 ALA A C 1
ATOM 1553 O O . ALA A 1 196 ? -4.293 11.695 -2.645 1 79.88 196 ALA A O 1
ATOM 1554 N N . TYR A 1 197 ? -5.066 10.5 -4.367 1 79.94 197 TYR A N 1
ATOM 1555 C CA . TYR A 1 197 ? -6.422 11.023 -4.234 1 79.94 197 TYR A CA 1
ATOM 1556 C C . TYR A 1 197 ? -7.055 10.57 -2.924 1 79.94 197 TYR A C 1
ATOM 1558 O O . TYR A 1 197 ? -7.75 11.344 -2.264 1 79.94 197 TYR A O 1
ATOM 1566 N N . LEU A 1 198 ? -6.828 9.367 -2.604 1 82.75 198 LEU A N 1
ATOM 1567 C CA . LEU A 1 198 ? -7.355 8.844 -1.352 1 82.75 198 LEU A CA 1
ATOM 1568 C C . LEU A 1 198 ? -6.793 9.602 -0.158 1 82.75 198 LEU A C 1
ATOM 1570 O O . LEU A 1 198 ? -7.527 9.93 0.778 1 82.75 198 LEU A O 1
ATOM 1574 N N . GLN A 1 199 ? -5.582 9.867 -0.202 1 78.25 199 GLN A N 1
ATOM 1575 C CA . GLN A 1 199 ? -4.949 10.633 0.867 1 78.25 199 GLN A CA 1
ATOM 1576 C C . GLN A 1 199 ? -5.574 12.016 0.999 1 78.25 199 GLN A C 1
ATOM 1578 O O . GLN A 1 199 ? -5.812 12.492 2.111 1 78.25 199 GLN A O 1
ATOM 1583 N N . ASP A 1 200 ? -5.867 12.641 -0.106 1 77.56 200 ASP A N 1
ATOM 1584 C CA . ASP A 1 200 ? -6.461 13.977 -0.121 1 77.56 200 ASP A CA 1
ATOM 1585 C C . ASP A 1 200 ? -7.848 13.961 0.52 1 77.56 200 ASP A C 1
ATOM 1587 O O . ASP A 1 200 ? -8.18 14.852 1.305 1 77.56 200 ASP A O 1
ATOM 1591 N N . VAL A 1 201 ? -8.57 13.008 0.169 1 77.31 201 VAL A N 1
ATOM 1592 C CA . VAL A 1 201 ? -9.938 12.914 0.68 1 77.31 201 VAL A CA 1
ATOM 1593 C C . VAL A 1 201 ? -9.906 12.648 2.184 1 77.31 201 VAL A C 1
ATOM 1595 O O . VAL A 1 201 ? -10.672 13.25 2.941 1 77.31 201 VAL A O 1
ATOM 1598 N N . LEU A 1 202 ? -9.008 11.836 2.566 1 77.19 202 LEU A N 1
ATOM 1599 C CA . LEU A 1 202 ? -8.938 11.492 3.982 1 77.19 202 LEU A CA 1
ATOM 1600 C C . LEU A 1 202 ? -8.461 12.68 4.812 1 77.19 202 LEU A C 1
ATOM 1602 O O . LEU A 1 202 ? -8.961 12.906 5.918 1 77.19 202 LEU A O 1
ATOM 1606 N N . ARG A 1 203 ? -7.641 13.43 4.25 1 74.81 203 ARG A N 1
ATOM 1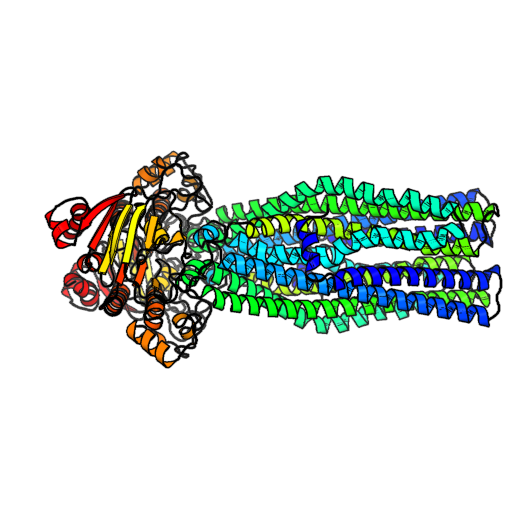607 C CA . ARG A 1 203 ? -7.121 14.602 4.953 1 74.81 203 ARG A CA 1
ATOM 1608 C C . ARG A 1 203 ? -8.148 15.727 4.977 1 74.81 203 ARG A C 1
ATOM 1610 O O . ARG A 1 203 ? -8.211 16.5 5.934 1 74.81 203 ARG A O 1
ATOM 1617 N N . GLY A 1 204 ? -8.93 15.867 3.914 1 77.38 204 GLY A N 1
ATOM 1618 C CA . GLY A 1 204 ? -9.906 16.938 3.807 1 77.38 204 GLY A CA 1
ATOM 1619 C C . GLY A 1 204 ? -11.312 16.516 4.152 1 77.38 204 GLY A C 1
ATOM 1620 O O . GLY A 1 204 ? -12.281 17.203 3.816 1 77.38 204 GLY A O 1
ATOM 1621 N N . LEU A 1 205 ? -11.461 15.461 4.859 1 77.19 205 LEU A N 1
ATOM 1622 C CA . LEU A 1 205 ? -12.766 14.852 5.082 1 77.19 205 LEU A CA 1
ATOM 1623 C C . LEU A 1 205 ? -13.688 15.789 5.859 1 77.19 205 LEU A C 1
ATOM 1625 O O . LEU A 1 205 ? -14.883 15.852 5.59 1 77.19 205 LEU A O 1
ATOM 1629 N N . GLU A 1 206 ? -13.164 16.516 6.824 1 76.44 206 GLU A N 1
ATOM 1630 C CA . GLU A 1 206 ? -13.953 17.453 7.613 1 76.44 206 GLU A CA 1
ATOM 1631 C C . GLU A 1 206 ? -14.57 18.531 6.734 1 76.44 206 GLU A C 1
ATOM 1633 O O . GLU A 1 206 ? -15.766 18.828 6.852 1 76.44 206 GLU A O 1
ATOM 1638 N N . THR A 1 207 ? -13.727 19.031 5.898 1 77.06 207 THR A N 1
ATOM 1639 C CA . THR A 1 207 ? -14.172 20.094 5 1 77.06 207 THR A CA 1
ATOM 1640 C C . THR A 1 207 ? -15.195 19.562 4.004 1 77.06 207 THR A C 1
ATOM 1642 O O . THR A 1 207 ? -16.203 20.219 3.725 1 77.06 207 THR A O 1
ATOM 1645 N N . LEU A 1 208 ? -14.945 18.406 3.566 1 77.75 208 LEU A N 1
ATOM 1646 C CA . LEU A 1 208 ? -15.836 17.812 2.57 1 77.75 208 LEU A CA 1
ATOM 1647 C C . LEU A 1 208 ? -17.203 17.516 3.172 1 77.75 208 LEU A C 1
ATOM 1649 O O . LEU A 1 208 ? -18.234 17.703 2.514 1 77.75 208 LEU A O 1
ATOM 1653 N N . LYS A 1 209 ? -17.234 17.125 4.332 1 76.75 209 LYS A N 1
ATOM 1654 C CA . LYS A 1 209 ? -18.484 16.766 4.996 1 76.75 209 LYS A CA 1
ATOM 1655 C C . LYS A 1 209 ? -19.312 18.016 5.277 1 76.75 209 LYS A C 1
ATOM 1657 O O . LYS A 1 209 ? -20.531 18 5.094 1 76.75 209 LYS A O 1
ATOM 1662 N N . VAL A 1 210 ? -18.688 18.984 5.793 1 74.62 210 VAL A N 1
ATOM 1663 C CA . VAL A 1 210 ? -19.406 20.188 6.164 1 74.62 210 VAL A CA 1
ATOM 1664 C C . VAL A 1 210 ? -19.969 20.875 4.91 1 74.62 210 VAL A C 1
ATOM 1666 O O . VAL A 1 210 ? -21.094 21.375 4.918 1 74.62 210 VAL A O 1
ATOM 1669 N N . LEU A 1 211 ? -19.125 20.766 3.914 1 73.06 211 LEU A N 1
ATOM 1670 C CA . LEU A 1 211 ? -19.547 21.469 2.701 1 73.06 211 LEU A CA 1
ATOM 1671 C C . LEU A 1 211 ? -20.453 20.594 1.848 1 73.06 211 LEU A C 1
ATOM 1673 O O . LEU A 1 211 ? -20.953 21.031 0.809 1 73.06 211 LEU A O 1
ATOM 1677 N N . GLY A 1 212 ? -20.812 19.422 2.395 1 66.31 212 GLY A N 1
ATOM 1678 C CA . GLY A 1 212 ? -21.766 18.516 1.752 1 66.31 212 GLY A CA 1
ATOM 1679 C C . GLY A 1 212 ? -21.266 17.984 0.424 1 66.31 212 GLY A C 1
ATOM 1680 O O . GLY A 1 212 ? -22.062 17.75 -0.493 1 66.31 212 GLY A O 1
ATOM 1681 N N . ARG A 1 213 ? -20 18.078 0.269 1 62.62 213 ARG A N 1
ATOM 1682 C CA . ARG A 1 213 ? -19.516 17.672 -1.049 1 62.62 213 ARG A CA 1
ATOM 1683 C C . ARG A 1 213 ? -18.688 16.391 -0.963 1 62.62 213 ARG A C 1
ATOM 1685 O O . ARG A 1 213 ? -17.812 16.172 -1.785 1 62.62 213 ARG A O 1
ATOM 1692 N N . SER A 1 214 ? -19.031 15.742 0.038 1 66.88 214 SER A N 1
ATOM 1693 C CA . SER A 1 214 ? -18.359 14.461 0.174 1 66.88 214 SER A CA 1
ATOM 1694 C C . SER A 1 214 ? -18.703 13.523 -0.974 1 66.88 214 SER A C 1
ATOM 1696 O O . SER A 1 214 ? -17.891 12.703 -1.393 1 66.88 214 SER A O 1
ATOM 1698 N N . ARG A 1 215 ? -19.797 13.875 -1.667 1 68.81 215 ARG A N 1
ATOM 1699 C CA . ARG A 1 215 ? -20.25 13 -2.736 1 68.81 215 ARG A CA 1
ATOM 1700 C C . ARG A 1 215 ? -19.469 13.227 -4.02 1 68.81 215 ARG A C 1
ATOM 1702 O O . ARG A 1 215 ? -19.094 12.273 -4.699 1 68.81 215 ARG A O 1
ATOM 1709 N N . GLN A 1 216 ? -19.188 14.484 -4.277 1 70.62 216 GLN A N 1
ATOM 1710 C CA . GLN A 1 216 ? -18.469 14.789 -5.516 1 70.62 216 GLN A CA 1
ATOM 1711 C C . GLN A 1 216 ? -17.047 14.273 -5.465 1 70.62 216 GLN A C 1
ATOM 1713 O O . GLN A 1 216 ? -16.547 13.711 -6.445 1 70.62 216 GLN A O 1
ATOM 1718 N N . GLN A 1 217 ? -16.453 14.578 -4.328 1 74.06 217 GLN A N 1
ATOM 1719 C CA . GLN A 1 217 ? -15.094 14.062 -4.207 1 74.06 217 GLN A CA 1
ATOM 1720 C C . GLN A 1 217 ? -15.078 12.539 -4.176 1 74.06 217 GLN A C 1
ATOM 1722 O O . GLN A 1 217 ? -14.164 11.906 -4.711 1 74.06 217 GLN A O 1
ATOM 1727 N N . GLY A 1 218 ? -16.156 12.062 -3.607 1 73.69 218 GLY A N 1
ATOM 1728 C CA . GLY A 1 218 ? -16.312 10.617 -3.646 1 73.69 218 GLY A CA 1
ATOM 1729 C C . GLY A 1 218 ? -16.453 10.07 -5.055 1 73.69 218 GLY A C 1
ATOM 1730 O O . GLY A 1 218 ? -15.898 9.008 -5.371 1 73.69 218 GLY A O 1
ATOM 1731 N N . GLN A 1 219 ? -17.062 10.852 -5.922 1 78.06 219 GLN A N 1
ATOM 1732 C CA . GLN A 1 219 ? -17.219 10.453 -7.312 1 78.06 219 GLN A CA 1
ATOM 1733 C C . GLN A 1 219 ? -15.891 10.5 -8.062 1 78.06 219 GLN A C 1
ATOM 1735 O O . GLN A 1 219 ? -15.633 9.672 -8.93 1 78.06 219 GLN A O 1
ATOM 1740 N N . ARG A 1 220 ? -15.133 11.469 -7.656 1 78.88 220 ARG A N 1
ATOM 1741 C CA . ARG A 1 220 ? -13.828 11.555 -8.297 1 78.88 220 ARG A CA 1
ATOM 1742 C C . ARG A 1 220 ? -12.961 10.352 -7.953 1 78.88 220 ARG A C 1
ATOM 1744 O O . ARG A 1 220 ? -12.312 9.773 -8.828 1 78.88 220 ARG A O 1
ATOM 1751 N N . ILE A 1 221 ? -13.031 9.984 -6.77 1 81.94 221 ILE A N 1
ATOM 1752 C CA . ILE A 1 221 ? -12.266 8.812 -6.355 1 81.94 221 ILE A CA 1
ATOM 1753 C C . ILE A 1 221 ? -12.844 7.559 -7.02 1 81.94 221 ILE A C 1
ATOM 1755 O O . ILE A 1 221 ? -12.102 6.652 -7.402 1 81.94 221 ILE A O 1
ATOM 1759 N N . ALA A 1 222 ? -14.125 7.629 -7.09 1 83.62 222 ALA A N 1
ATOM 1760 C CA . ALA A 1 222 ? -14.766 6.496 -7.75 1 83.62 222 ALA A CA 1
ATOM 1761 C C . ALA A 1 222 ? -14.328 6.387 -9.211 1 83.62 222 ALA A C 1
ATOM 1763 O O . ALA A 1 222 ? -14.109 5.281 -9.719 1 83.62 222 ALA A O 1
ATOM 1764 N N . GLN A 1 223 ? -14.148 7.504 -9.812 1 86.56 223 GLN A N 1
ATOM 1765 C CA . GLN A 1 223 ? -13.719 7.52 -11.203 1 86.56 223 GLN A CA 1
ATOM 1766 C C . GLN A 1 223 ? -12.273 7.047 -11.336 1 86.56 223 GLN A C 1
ATOM 1768 O O . GLN A 1 223 ? -11.953 6.266 -12.234 1 86.56 223 GLN A O 1
ATOM 1773 N N . VAL A 1 224 ? -11.469 7.543 -10.461 1 86.06 224 VAL A N 1
ATOM 1774 C CA . VAL A 1 224 ? -10.07 7.133 -10.484 1 86.06 224 VAL A CA 1
ATOM 1775 C C . VAL A 1 224 ? -9.961 5.641 -10.18 1 86.06 224 VAL A C 1
ATOM 1777 O O . VAL A 1 224 ? -9.18 4.926 -10.805 1 86.06 224 VAL A O 1
ATOM 1780 N N . SER A 1 225 ? -10.781 5.23 -9.258 1 86.81 225 SER A N 1
ATOM 1781 C CA . SER A 1 225 ? -10.828 3.814 -8.914 1 86.81 225 SER A CA 1
ATOM 1782 C C . SER A 1 225 ? -11.305 2.971 -10.086 1 86.81 225 SER A C 1
ATOM 1784 O O . SER A 1 225 ? -10.789 1.877 -10.328 1 86.81 225 SER A O 1
ATOM 1786 N N . GLU A 1 226 ? -12.234 3.516 -10.805 1 87.5 226 GLU A N 1
ATOM 1787 C CA . GLU A 1 226 ? -12.758 2.814 -11.969 1 87.5 226 GLU A CA 1
ATOM 1788 C C . GLU A 1 226 ? -11.719 2.727 -13.078 1 87.5 226 GLU A C 1
ATOM 1790 O O . GLU A 1 226 ? -11.586 1.693 -13.742 1 87.5 226 GLU A O 1
ATOM 1795 N N . THR A 1 227 ? -11 3.746 -13.281 1 88 227 THR A N 1
ATOM 1796 C CA . THR A 1 227 ? -9.945 3.73 -14.289 1 88 227 THR A CA 1
ATOM 1797 C C . THR A 1 227 ? -8.859 2.73 -13.922 1 88 227 THR A C 1
ATOM 1799 O O . THR A 1 227 ? -8.328 2.035 -14.789 1 88 227 THR A O 1
ATOM 1802 N N . TYR A 1 228 ? -8.539 2.703 -12.688 1 87.56 228 TYR A N 1
ATOM 1803 C CA . TYR A 1 228 ? -7.59 1.707 -12.211 1 87.56 228 TYR A CA 1
ATOM 1804 C C . TYR A 1 228 ? -8.109 0.295 -12.445 1 87.56 228 TYR A C 1
ATOM 1806 O O . TYR A 1 228 ? -7.371 -0.58 -12.898 1 87.56 228 TYR A O 1
ATOM 1814 N N . ARG A 1 229 ? -9.359 0.137 -12.18 1 86 229 ARG A N 1
ATOM 1815 C CA . ARG A 1 229 ? -9.984 -1.168 -12.367 1 86 229 ARG A CA 1
ATOM 1816 C C . ARG A 1 229 ? -9.961 -1.587 -13.828 1 86 229 ARG A C 1
ATOM 1818 O O . ARG A 1 229 ? -9.57 -2.711 -14.156 1 86 229 ARG A O 1
ATOM 1825 N N . ILE A 1 230 ? -10.305 -0.719 -14.727 1 87.31 230 ILE A N 1
ATOM 1826 C CA . ILE A 1 230 ? -10.367 -1.009 -16.156 1 87.31 230 ILE A CA 1
ATOM 1827 C C . ILE A 1 230 ? -8.961 -1.324 -16.672 1 87.31 230 ILE A C 1
ATOM 1829 O O . ILE A 1 230 ? -8.781 -2.258 -17.453 1 87.31 230 ILE A O 1
ATOM 1833 N N . THR A 1 231 ? -8.023 -0.55 -16.25 1 86.5 231 THR A N 1
ATOM 1834 C CA . THR A 1 231 ? -6.648 -0.782 -16.672 1 86.5 231 THR A CA 1
ATOM 1835 C C . THR A 1 231 ? -6.137 -2.119 -16.141 1 86.5 231 THR A C 1
ATOM 1837 O O . THR A 1 231 ? -5.438 -2.846 -16.859 1 86.5 231 THR A O 1
ATOM 1840 N N . THR A 1 232 ? -6.508 -2.408 -14.953 1 83.12 232 THR A N 1
ATOM 1841 C CA . THR A 1 232 ? -6.121 -3.68 -14.352 1 83.12 232 THR A CA 1
ATOM 1842 C C . THR A 1 232 ? -6.727 -4.848 -15.117 1 83.12 232 THR A C 1
ATOM 1844 O O . THR A 1 232 ? -6.051 -5.848 -15.375 1 83.12 232 THR A O 1
ATOM 1847 N N . LEU A 1 233 ? -7.957 -4.758 -15.516 1 83.5 233 LEU A N 1
ATOM 1848 C CA . LEU A 1 233 ? -8.633 -5.801 -16.281 1 83.5 233 LEU A CA 1
ATOM 1849 C C . LEU A 1 233 ? -7.965 -6 -17.641 1 83.5 233 LEU A C 1
ATOM 1851 O O . LEU A 1 233 ? -7.848 -7.133 -18.109 1 83.5 233 LEU A O 1
ATOM 1855 N N . ARG A 1 234 ? -7.566 -4.969 -18.203 1 83.88 234 ARG A N 1
ATOM 1856 C CA . ARG A 1 234 ? -6.887 -5.059 -19.484 1 83.88 234 ARG A CA 1
ATOM 1857 C C . ARG A 1 234 ? -5.562 -5.801 -19.359 1 83.88 234 ARG A C 1
ATOM 1859 O O . ARG A 1 234 ? -5.23 -6.645 -20.188 1 83.88 234 ARG A O 1
ATOM 1866 N N . VAL A 1 235 ? -4.871 -5.441 -18.328 1 82.5 235 VAL A N 1
ATOM 1867 C CA . VAL A 1 235 ? -3.6 -6.113 -18.078 1 82.5 235 VAL A CA 1
ATOM 1868 C C . VAL A 1 235 ? -3.842 -7.598 -17.828 1 82.5 235 VAL A C 1
ATOM 1870 O O . VAL A 1 235 ? -3.133 -8.453 -18.359 1 82.5 235 VAL A O 1
ATOM 1873 N N . GLN A 1 236 ? -4.84 -7.914 -17.078 1 77.56 236 GLN A N 1
ATOM 1874 C CA . GLN A 1 236 ? -5.129 -9.297 -16.719 1 77.56 236 GLN A CA 1
ATOM 1875 C C . GLN A 1 236 ? -5.613 -10.094 -17.922 1 77.56 236 GLN A C 1
ATOM 1877 O O . GLN A 1 236 ? -5.305 -11.273 -18.062 1 77.56 236 GLN A O 1
ATOM 1882 N N . ARG A 1 237 ? -6.387 -9.461 -18.781 1 79.88 237 ARG A N 1
ATOM 1883 C CA . ARG A 1 237 ? -6.84 -10.102 -20 1 79.88 237 ARG A CA 1
ATOM 1884 C C . ARG A 1 237 ? -5.656 -10.531 -20.875 1 79.88 237 ARG A C 1
ATOM 1886 O O . ARG A 1 237 ? -5.637 -11.641 -21.406 1 79.88 237 ARG A O 1
ATOM 1893 N N . TRP A 1 238 ? -4.773 -9.68 -20.922 1 77.69 238 TRP A N 1
ATOM 1894 C CA . TRP A 1 238 ? -3.598 -9.992 -21.734 1 77.69 238 TRP A CA 1
ATOM 1895 C C . TRP A 1 238 ? -2.744 -11.062 -21.062 1 77.69 238 TRP A C 1
ATOM 1897 O O . TRP A 1 238 ? -2.162 -11.922 -21.734 1 77.69 238 TRP A O 1
ATOM 1907 N N . ALA A 1 239 ? -2.666 -10.914 -19.766 1 73.69 239 ALA A N 1
ATOM 1908 C CA . ALA A 1 239 ? -1.96 -11.953 -19.016 1 73.69 239 ALA A CA 1
ATOM 1909 C C . ALA A 1 239 ? -2.609 -13.32 -19.219 1 73.69 239 ALA A C 1
ATOM 1911 O O . ALA A 1 239 ? -1.916 -14.328 -19.375 1 73.69 239 ALA A O 1
ATOM 1912 N N . PHE A 1 240 ? -3.885 -13.305 -19.297 1 72.81 240 PHE A N 1
ATOM 1913 C CA . PHE A 1 240 ? -4.652 -14.531 -19.516 1 72.81 240 PHE A CA 1
ATOM 1914 C C . PHE A 1 240 ? -4.402 -15.078 -20.906 1 72.81 240 PHE A C 1
ATOM 1916 O O . PHE A 1 240 ? -4.207 -16.281 -21.078 1 72.81 240 PHE A O 1
ATOM 1923 N N . LEU A 1 241 ? -4.457 -14.273 -21.844 1 76.31 241 LEU A N 1
ATOM 1924 C CA . LEU A 1 241 ? -4.246 -14.695 -23.219 1 76.31 241 LEU A CA 1
ATOM 1925 C C . LEU A 1 241 ? -2.842 -15.25 -23.406 1 76.31 241 LEU A C 1
ATOM 1927 O O . LEU A 1 241 ? -2.652 -16.234 -24.125 1 76.31 241 LEU A O 1
ATOM 1931 N N . SER A 1 242 ? -1.978 -14.602 -22.75 1 76.81 242 SER A N 1
ATOM 1932 C CA . SER A 1 242 ? -0.606 -15.094 -22.812 1 76.81 242 SER A CA 1
ATOM 1933 C C . SER A 1 242 ? -0.494 -16.484 -22.188 1 76.81 242 SER A C 1
ATOM 1935 O O . SER A 1 242 ? 0.157 -17.375 -22.766 1 76.81 242 SER A O 1
ATOM 1937 N N . ALA A 1 243 ? -1.129 -16.672 -21.078 1 73.31 243 ALA A N 1
ATOM 1938 C CA . ALA A 1 243 ? -1.112 -17.984 -20.422 1 73.31 243 ALA A CA 1
ATOM 1939 C C . ALA A 1 243 ? -1.775 -19.047 -21.297 1 73.31 243 ALA A C 1
ATOM 1941 O O . ALA A 1 243 ? -1.307 -20.188 -21.359 1 73.31 243 ALA A O 1
ATOM 1942 N N . LEU A 1 244 ? -2.83 -18.672 -21.984 1 74.94 244 LEU A N 1
ATOM 1943 C CA . LEU A 1 244 ? -3.555 -19.578 -22.875 1 74.94 244 LEU A CA 1
ATOM 1944 C C . LEU A 1 244 ? -2.68 -20 -24.047 1 74.94 244 LEU A C 1
ATOM 1946 O O . LEU A 1 244 ? -2.609 -21.188 -24.375 1 74.94 244 LEU A O 1
ATOM 1950 N N . VAL A 1 245 ? -2.102 -19.047 -24.578 1 78.44 245 VAL A N 1
ATOM 1951 C CA . VAL A 1 245 ? -1.271 -19.328 -25.75 1 78.44 245 VAL A CA 1
ATOM 1952 C C . VAL A 1 245 ? -0.104 -20.219 -25.359 1 78.44 245 VAL A C 1
ATOM 1954 O O . VAL A 1 245 ? 0.247 -21.156 -26.078 1 78.44 245 VAL A O 1
ATOM 1957 N N . LEU A 1 246 ? 0.439 -19.953 -24.25 1 77.38 246 LEU A N 1
ATOM 1958 C CA . LEU A 1 246 ? 1.571 -20.75 -23.781 1 77.38 246 LEU A CA 1
ATOM 1959 C C . LEU A 1 246 ? 1.14 -22.172 -23.469 1 77.38 246 LEU A C 1
ATOM 1961 O O . LEU A 1 246 ? 1.839 -23.141 -23.812 1 77.38 246 LEU A O 1
ATOM 1965 N N . GLU A 1 247 ? 0.021 -22.25 -22.844 1 74.31 247 GLU A N 1
ATOM 1966 C CA . GLU A 1 247 ? -0.516 -23.562 -22.531 1 74.31 247 GLU A CA 1
ATOM 1967 C C . GLU A 1 247 ? -0.835 -24.344 -23.797 1 74.31 247 GLU A C 1
ATOM 1969 O O . GLU A 1 247 ? -0.544 -25.547 -23.891 1 74.31 247 GLU A O 1
ATOM 1974 N N . LEU A 1 248 ? -1.389 -23.703 -24.766 1 76.62 248 LEU A N 1
ATOM 1975 C CA . LEU A 1 248 ? -1.723 -24.344 -26.031 1 76.62 248 LEU A CA 1
ATOM 1976 C C . LEU A 1 248 ? -0.462 -24.781 -26.766 1 76.62 248 LEU A C 1
ATOM 1978 O O . LEU A 1 248 ? -0.409 -25.891 -27.297 1 76.62 248 LEU A O 1
ATOM 1982 N N . ALA A 1 249 ? 0.461 -23.891 -26.734 1 79.94 249 ALA A N 1
ATOM 1983 C CA . ALA A 1 249 ? 1.711 -24.219 -27.422 1 79.94 249 ALA A CA 1
ATOM 1984 C C . ALA A 1 249 ? 2.391 -25.422 -26.766 1 79.94 249 ALA A C 1
ATOM 1986 O O . ALA A 1 249 ? 2.889 -26.312 -27.453 1 79.94 249 ALA A O 1
ATOM 1987 N N . ALA A 1 250 ? 2.414 -25.438 -25.469 1 80.06 250 ALA A N 1
ATOM 1988 C CA . ALA A 1 250 ? 3.045 -26.547 -24.75 1 80.06 250 ALA A CA 1
ATOM 1989 C C . ALA A 1 250 ? 2.297 -27.844 -25 1 80.06 250 ALA A C 1
ATOM 1991 O O . ALA A 1 250 ? 2.912 -28.875 -25.281 1 80.06 250 ALA A O 1
ATOM 1992 N N . THR A 1 251 ? 1.027 -27.797 -24.906 1 74.69 251 THR A N 1
ATOM 1993 C CA . THR A 1 251 ? 0.207 -29 -25.047 1 74.69 251 THR A CA 1
ATOM 1994 C C . THR A 1 251 ? 0.286 -29.531 -26.469 1 74.69 251 THR A C 1
ATOM 1996 O O . THR A 1 251 ? 0.381 -30.75 -26.688 1 74.69 251 THR A O 1
ATOM 1999 N N . LEU A 1 252 ? 0.247 -28.625 -27.391 1 76.69 252 LEU A N 1
ATOM 2000 C CA . LEU A 1 252 ? 0.36 -29.031 -28.781 1 76.69 252 LEU A CA 1
ATOM 2001 C C . LEU A 1 252 ? 1.731 -29.625 -29.062 1 76.69 252 LEU A C 1
ATOM 2003 O O . LEU A 1 252 ? 1.849 -30.578 -29.844 1 76.69 252 LEU A O 1
ATOM 2007 N N . SER A 1 253 ? 2.684 -29.094 -28.484 1 82 253 SER A N 1
ATOM 2008 C CA . SER A 1 253 ? 4.031 -29.625 -28.672 1 82 253 SER A CA 1
ATOM 2009 C C . SER A 1 253 ? 4.145 -31.031 -28.094 1 82 253 SER A C 1
ATOM 2011 O O . SER A 1 253 ? 4.75 -31.906 -28.719 1 82 253 SER A O 1
ATOM 2013 N N . ILE A 1 254 ? 3.576 -31.234 -26.969 1 80.56 254 ILE A N 1
ATOM 2014 C CA . ILE A 1 254 ? 3.576 -32.562 -26.344 1 80.56 254 ILE A CA 1
ATOM 2015 C C . ILE A 1 254 ? 2.836 -33.562 -27.234 1 80.56 254 ILE A C 1
ATOM 2017 O O . ILE A 1 254 ? 3.277 -34.688 -27.406 1 80.56 254 ILE A O 1
ATOM 2021 N N . ALA A 1 255 ? 1.758 -33.094 -27.844 1 75.12 255 ALA A N 1
ATOM 2022 C CA . ALA A 1 255 ? 0.976 -33.938 -28.75 1 75.12 255 ALA A CA 1
ATOM 2023 C C . ALA A 1 255 ? 1.794 -34.312 -29.984 1 75.12 255 ALA A C 1
ATOM 2025 O O . ALA A 1 255 ? 1.736 -35.469 -30.422 1 75.12 255 ALA A O 1
ATOM 2026 N N . VAL A 1 256 ? 2.471 -33.406 -30.453 1 82 256 VAL A N 1
ATOM 2027 C CA . VAL A 1 256 ? 3.297 -33.656 -31.625 1 82 256 VAL A CA 1
ATOM 2028 C C . VAL A 1 256 ? 4.367 -34.688 -31.297 1 82 256 VAL A C 1
ATOM 2030 O O . VAL A 1 256 ? 4.641 -35.594 -32.094 1 82 256 VAL A O 1
ATOM 2033 N N . VAL A 1 257 ? 4.949 -34.594 -30.172 1 84.62 257 VAL A N 1
ATOM 2034 C CA . VAL A 1 257 ? 5.973 -35.531 -29.734 1 84.62 257 VAL A CA 1
ATOM 2035 C C . VAL A 1 257 ? 5.348 -36.906 -29.578 1 84.62 257 VAL A C 1
ATOM 2037 O O . VAL A 1 257 ? 5.914 -37.906 -30.031 1 84.62 257 VAL A O 1
ATOM 2040 N N . ALA A 1 258 ? 4.223 -36.969 -28.984 1 80 258 ALA A N 1
ATOM 2041 C CA . ALA A 1 258 ? 3.547 -38.25 -28.734 1 80 258 ALA A CA 1
ATOM 2042 C C . ALA A 1 258 ? 3.186 -38.938 -30.047 1 80 258 ALA A C 1
ATOM 2044 O O . ALA A 1 258 ? 3.41 -40.156 -30.188 1 80 258 ALA A O 1
ATOM 2045 N N . VAL A 1 259 ? 2.67 -38.156 -30.969 1 77 259 VAL A N 1
ATOM 2046 C CA . VAL A 1 259 ? 2.283 -38.719 -32.25 1 77 259 VAL A CA 1
ATOM 2047 C C . VAL A 1 259 ? 3.523 -39.188 -33 1 77 259 VAL A C 1
ATOM 2049 O O . VAL A 1 259 ? 3.512 -40.25 -33.656 1 77 259 VAL A O 1
ATOM 2052 N N . GLY A 1 260 ? 4.496 -38.375 -32.969 1 83.56 260 GLY A N 1
ATOM 2053 C CA . GLY A 1 260 ? 5.746 -38.781 -33.594 1 83.56 260 GLY A CA 1
ATOM 2054 C C . GLY A 1 260 ? 6.328 -40.062 -33.062 1 83.56 260 GLY A C 1
ATOM 2055 O O . GLY A 1 260 ? 6.801 -40.906 -33.812 1 83.56 260 GLY A O 1
ATOM 2056 N N . LEU A 1 261 ? 6.297 -40.219 -31.766 1 87.5 261 LEU A N 1
ATOM 2057 C CA . LEU A 1 261 ? 6.789 -41.438 -31.125 1 87.5 261 LEU A CA 1
ATOM 2058 C C . LEU A 1 261 ? 5.945 -42.656 -31.531 1 87.5 261 LEU A C 1
ATOM 2060 O O . LEU A 1 261 ? 6.484 -43.719 -31.828 1 87.5 261 LEU A O 1
ATOM 2064 N N . GLY A 1 262 ? 4.609 -42.531 -31.516 1 80.81 262 GLY A N 1
ATOM 2065 C CA . GLY A 1 262 ? 3.709 -43.594 -31.891 1 80.81 262 GLY A CA 1
ATOM 2066 C C . GLY A 1 262 ? 3.934 -44.094 -33.312 1 80.81 262 GLY A C 1
ATOM 2067 O O . GLY A 1 262 ? 3.984 -45.312 -33.531 1 80.81 262 GLY A O 1
ATOM 2068 N N . LEU A 1 263 ? 4.07 -43.219 -34.281 1 80.12 263 LEU A N 1
ATOM 2069 C CA . LEU A 1 263 ? 4.273 -43.562 -35.656 1 80.12 263 LEU A CA 1
ATOM 2070 C C . LEU A 1 263 ? 5.605 -44.281 -35.844 1 80.12 263 LEU A C 1
ATOM 2072 O O . LEU A 1 263 ? 5.691 -45.25 -36.625 1 80.12 263 LEU A O 1
ATOM 2076 N N . ARG A 1 264 ? 6.566 -43.875 -35.156 1 88.06 264 ARG A N 1
ATOM 2077 C CA . ARG A 1 264 ? 7.891 -44.469 -35.312 1 88.06 264 ARG A CA 1
ATOM 2078 C C . ARG A 1 264 ? 7.957 -45.812 -34.625 1 88.06 264 ARG A C 1
ATOM 2080 O O . ARG A 1 264 ? 8.789 -46.656 -34.969 1 88.06 264 ARG A O 1
ATOM 2087 N N . LEU A 1 265 ? 7.16 -46.031 -33.656 1 84.06 265 LEU A N 1
ATOM 2088 C CA . LEU A 1 265 ? 7.055 -47.344 -33.031 1 84.06 265 LEU A CA 1
ATOM 2089 C C . LEU A 1 265 ? 6.395 -48.344 -33.938 1 84.06 265 LEU A C 1
ATOM 2091 O O . LEU A 1 265 ? 6.848 -49.469 -34.062 1 84.06 265 LEU A O 1
ATOM 2095 N N . VAL A 1 266 ? 5.355 -47.906 -34.594 1 79.19 266 VAL A N 1
ATOM 2096 C CA . VAL A 1 266 ? 4.617 -48.781 -35.5 1 79.19 266 VAL A CA 1
ATOM 2097 C C . VAL A 1 266 ? 5.5 -49.156 -36.688 1 79.19 266 VAL A C 1
ATOM 2099 O O . VAL A 1 266 ? 5.438 -50.281 -37.188 1 79.19 266 VAL A O 1
ATOM 2102 N N . ASN A 1 267 ? 6.297 -48.25 -37.156 1 84.75 267 ASN A N 1
ATOM 2103 C CA . ASN A 1 267 ? 7.168 -48.5 -38.281 1 84.75 267 ASN A CA 1
ATOM 2104 C C . ASN A 1 267 ? 8.43 -49.25 -37.875 1 84.75 267 ASN A C 1
ATOM 2106 O O . ASN A 1 267 ? 9.266 -49.594 -38.719 1 84.75 267 ASN A O 1
ATOM 2110 N N . GLY A 1 268 ? 8.641 -49.5 -36.562 1 85.69 268 GLY A N 1
ATOM 2111 C CA . GLY A 1 268 ? 9.758 -50.281 -36.094 1 85.69 268 GLY A CA 1
ATOM 2112 C C . GLY A 1 268 ? 11.047 -49.469 -35.969 1 85.69 268 GLY A C 1
ATOM 2113 O O . GLY A 1 268 ? 12.125 -50.062 -35.844 1 85.69 268 GLY A O 1
ATOM 2114 N N . GLU A 1 269 ? 10.914 -48.25 -36.062 1 89.75 269 GLU A N 1
ATOM 2115 C CA . GLU A 1 269 ? 12.094 -47.375 -36.031 1 89.75 269 GLU A CA 1
ATOM 2116 C C . GLU A 1 269 ? 12.539 -47.094 -34.594 1 89.75 269 GLU A C 1
ATOM 2118 O O . GLU A 1 269 ? 13.672 -46.656 -34.375 1 89.75 269 GLU A O 1
ATOM 2123 N N . LEU A 1 270 ? 11.656 -47.281 -33.656 1 90.44 270 LEU A N 1
ATOM 2124 C CA . LEU A 1 270 ? 11.914 -46.969 -32.25 1 90.44 270 LEU A CA 1
ATOM 2125 C C . LEU A 1 270 ? 11.484 -48.125 -31.344 1 90.44 270 LEU A C 1
ATOM 2127 O O . LEU A 1 270 ? 10.492 -48.812 -31.641 1 90.44 270 LEU A O 1
ATOM 2131 N N . THR A 1 271 ? 12.352 -48.344 -30.344 1 90.81 271 THR A N 1
ATOM 2132 C CA . THR A 1 271 ? 11.984 -49.375 -29.375 1 90.81 271 THR A CA 1
ATOM 2133 C C . THR A 1 271 ? 11.094 -48.812 -28.281 1 90.81 271 THR A C 1
ATOM 2135 O O . THR A 1 271 ? 10.945 -47.594 -28.172 1 90.81 271 THR A O 1
ATOM 2138 N N . TYR A 1 272 ? 10.516 -49.656 -27.5 1 87.31 272 TYR A N 1
ATOM 2139 C CA . TYR A 1 272 ? 9.492 -49.281 -26.531 1 87.31 272 TYR A CA 1
ATOM 2140 C C . TYR A 1 272 ? 10.094 -48.469 -25.406 1 87.31 272 TYR A C 1
ATOM 2142 O O . TYR A 1 272 ? 9.508 -47.469 -24.969 1 87.31 272 TYR A O 1
ATOM 2150 N N . LEU A 1 273 ? 11.273 -48.844 -24.938 1 91.06 273 LEU A N 1
ATOM 2151 C CA . LEU A 1 273 ? 11.836 -48.219 -23.766 1 91.06 273 LEU A CA 1
ATOM 2152 C C . LEU A 1 273 ? 12.141 -46.75 -24.031 1 91.06 273 LEU A C 1
ATOM 2154 O O . LEU A 1 273 ? 11.656 -45.844 -23.328 1 91.06 273 LEU A O 1
ATOM 2158 N N . PRO A 1 274 ? 12.891 -46.375 -25.094 1 94.12 274 PRO A N 1
ATOM 2159 C CA . PRO A 1 274 ? 13.117 -44.938 -25.359 1 94.12 274 PRO A CA 1
ATOM 2160 C C . PRO A 1 274 ? 11.828 -44.188 -25.672 1 94.12 274 PRO A C 1
ATOM 2162 O O . PRO A 1 274 ? 11.695 -43 -25.312 1 94.12 274 PRO A O 1
ATOM 2165 N N . ALA A 1 275 ? 10.914 -44.75 -26.344 1 90.31 275 ALA A N 1
ATOM 2166 C CA . ALA A 1 275 ? 9.641 -44.125 -26.656 1 90.31 275 ALA A CA 1
ATOM 2167 C C . ALA A 1 275 ? 8.875 -43.75 -25.391 1 90.31 275 ALA A C 1
ATOM 2169 O O . ALA A 1 275 ? 8.352 -42.656 -25.266 1 90.31 275 ALA A O 1
ATOM 2170 N N . LEU A 1 276 ? 8.836 -44.719 -24.422 1 86.56 276 LEU A N 1
ATOM 2171 C CA . LEU A 1 276 ? 8.141 -44.5 -23.172 1 86.56 276 LEU A CA 1
ATOM 2172 C C . LEU A 1 276 ? 8.836 -43.406 -22.344 1 86.56 276 LEU A C 1
ATOM 2174 O O . LEU A 1 276 ? 8.18 -42.562 -21.734 1 86.56 276 LEU A O 1
ATOM 2178 N N . PHE A 1 277 ? 10.109 -43.5 -22.328 1 91.94 277 PHE A N 1
ATOM 2179 C CA . PHE A 1 277 ? 10.914 -42.531 -21.609 1 91.94 277 PHE A CA 1
ATOM 2180 C C . PHE A 1 277 ? 10.641 -41.125 -22.109 1 91.94 277 PHE A C 1
ATOM 2182 O O . PHE A 1 277 ? 10.359 -40.219 -21.328 1 91.94 277 PHE A O 1
ATOM 2189 N N . ILE A 1 278 ? 10.695 -40.875 -23.422 1 92.88 278 ILE A N 1
ATOM 2190 C CA . ILE A 1 278 ? 10.523 -39.562 -24.031 1 92.88 278 ILE A CA 1
ATOM 2191 C C . ILE A 1 278 ? 9.078 -39.094 -23.859 1 92.88 278 ILE A C 1
ATOM 2193 O O . ILE A 1 278 ? 8.828 -37.906 -23.594 1 92.88 278 ILE A O 1
ATOM 2197 N N . LEU A 1 279 ? 8.164 -39.969 -23.984 1 85.12 279 LEU A N 1
ATOM 2198 C CA . LEU A 1 279 ? 6.75 -39.656 -23.812 1 85.12 279 LEU A CA 1
ATOM 2199 C C . LEU A 1 279 ? 6.48 -39.125 -22.406 1 85.12 279 LEU A C 1
ATOM 2201 O O . LEU A 1 279 ? 5.75 -38.156 -22.219 1 85.12 279 LEU A O 1
ATOM 2205 N N . LEU A 1 280 ? 7.07 -39.781 -21.375 1 84.19 280 LEU A N 1
ATOM 2206 C CA . LEU A 1 280 ? 6.863 -39.406 -19.984 1 84.19 280 LEU A CA 1
ATOM 2207 C C . LEU A 1 280 ? 7.59 -38.094 -19.656 1 84.19 280 LEU A C 1
ATOM 2209 O O . LEU A 1 280 ? 7.141 -37.344 -18.797 1 84.19 280 LEU A O 1
ATOM 2213 N N . LEU A 1 281 ? 8.688 -37.844 -20.297 1 91.06 281 LEU A N 1
ATOM 2214 C CA . LEU A 1 281 ? 9.555 -36.719 -20 1 91.06 281 LEU A CA 1
ATOM 2215 C C . LEU A 1 281 ? 9.086 -35.469 -20.734 1 91.06 281 LEU A C 1
ATOM 2217 O O . LEU A 1 281 ? 9.414 -34.344 -20.328 1 91.06 281 LEU A O 1
ATOM 2221 N N . ALA A 1 282 ? 8.312 -35.625 -21.75 1 88.88 282 ALA A N 1
ATOM 2222 C CA . ALA A 1 282 ? 7.957 -34.531 -22.656 1 88.88 282 ALA A CA 1
ATOM 2223 C C . ALA A 1 282 ? 7.238 -33.438 -21.906 1 88.88 282 ALA A C 1
ATOM 2225 O O . ALA A 1 282 ? 7.594 -32.25 -22.047 1 88.88 282 ALA A O 1
ATOM 2226 N N . PRO A 1 283 ? 6.215 -33.719 -21.109 1 83.94 283 PRO A N 1
ATOM 2227 C CA . PRO A 1 283 ? 5.559 -32.656 -20.375 1 83.94 283 PRO A CA 1
ATOM 2228 C C . PRO A 1 283 ? 6.52 -31.875 -19.469 1 83.94 283 PRO A C 1
ATOM 2230 O O . PRO A 1 283 ? 6.398 -30.656 -19.328 1 83.94 283 PRO A O 1
ATOM 2233 N N . GLU A 1 284 ? 7.43 -32.562 -18.844 1 89.38 284 GLU A N 1
ATOM 2234 C CA . GLU A 1 284 ? 8.414 -31.953 -17.969 1 89.38 284 GLU A CA 1
ATOM 2235 C C . GLU A 1 284 ? 9.344 -31.016 -18.75 1 89.38 284 GLU A C 1
ATOM 2237 O O . GLU A 1 284 ? 9.82 -30.016 -18.203 1 89.38 284 GLU A O 1
ATOM 2242 N N . TYR A 1 285 ? 9.531 -31.375 -19.969 1 92.81 285 TYR A N 1
ATOM 2243 C CA . TYR A 1 285 ? 10.391 -30.594 -20.844 1 92.81 285 TYR A CA 1
ATOM 2244 C C . TYR A 1 285 ? 9.828 -29.188 -21.031 1 92.81 285 TYR A C 1
ATOM 2246 O O . TYR A 1 285 ? 10.578 -28.219 -21.078 1 92.81 285 TYR A O 1
ATOM 2254 N N . TYR A 1 286 ? 8.562 -29.047 -21.062 1 90.12 286 TYR A N 1
ATOM 2255 C CA . TYR A 1 286 ? 7.93 -27.766 -21.359 1 90.12 286 TYR A CA 1
ATOM 2256 C C . TYR A 1 286 ? 7.535 -27.047 -20.078 1 90.12 286 TYR A C 1
ATOM 2258 O O . TYR A 1 286 ? 7.211 -25.859 -20.094 1 90.12 286 TYR A O 1
ATOM 2266 N N . GLN A 1 287 ? 7.609 -27.688 -18.969 1 87.31 287 GLN A N 1
ATOM 2267 C CA . GLN A 1 287 ? 7.094 -27.188 -17.688 1 87.31 287 GLN A CA 1
ATOM 2268 C C . GLN A 1 287 ? 7.797 -25.891 -17.281 1 87.31 287 GLN A C 1
ATOM 2270 O O . GLN A 1 287 ? 7.145 -24.938 -16.859 1 87.31 287 GLN A O 1
ATOM 2275 N N . PRO A 1 288 ? 9.141 -25.812 -17.406 1 89.38 288 PRO A N 1
ATOM 2276 C CA . PRO A 1 288 ? 9.805 -24.562 -17.016 1 89.38 288 PRO A CA 1
ATOM 2277 C C . PRO A 1 288 ? 9.297 -23.359 -17.797 1 89.38 288 PRO A C 1
ATOM 2279 O O . PRO A 1 288 ? 9.188 -22.25 -17.234 1 89.38 288 PRO A O 1
ATOM 2282 N N . MET A 1 289 ? 8.984 -23.594 -19.016 1 86.75 289 MET A N 1
ATOM 2283 C CA . MET A 1 289 ? 8.477 -22.5 -19.828 1 86.75 289 MET A CA 1
ATOM 2284 C C . MET A 1 289 ? 7.059 -22.125 -19.422 1 86.75 289 MET A C 1
ATOM 2286 O O . MET A 1 289 ? 6.699 -20.938 -19.438 1 86.75 289 MET A O 1
ATOM 2290 N N . ARG A 1 290 ? 6.289 -23.047 -19.125 1 80.88 290 ARG A N 1
ATOM 2291 C CA . ARG A 1 290 ? 4.93 -22.797 -18.656 1 80.88 290 ARG A CA 1
ATOM 2292 C C . ARG A 1 290 ? 4.945 -22 -17.359 1 80.88 290 ARG A C 1
ATOM 2294 O O . ARG A 1 290 ? 4.16 -21.062 -17.188 1 80.88 290 ARG A O 1
ATOM 2301 N N . GLU A 1 291 ? 5.812 -22.391 -16.5 1 83.69 291 GLU A N 1
ATOM 2302 C CA . GLU A 1 291 ? 5.941 -21.688 -15.234 1 83.69 291 GLU A CA 1
ATOM 2303 C C . GLU A 1 291 ? 6.395 -20.234 -15.438 1 83.69 291 GLU A C 1
ATOM 2305 O O . GLU A 1 291 ? 5.957 -19.344 -14.727 1 83.69 291 GLU A O 1
ATOM 2310 N N . LEU A 1 292 ? 7.316 -20.078 -16.375 1 85.06 292 LEU A N 1
ATOM 2311 C CA . LEU A 1 292 ? 7.777 -18.734 -16.688 1 85.06 292 LEU A CA 1
ATOM 2312 C C . LEU A 1 292 ? 6.617 -17.844 -17.125 1 85.06 292 LEU A C 1
ATOM 2314 O O . LEU A 1 292 ? 6.57 -16.672 -16.781 1 85.06 292 LEU A O 1
ATOM 2318 N N . GLY A 1 293 ? 5.738 -18.406 -17.906 1 76.88 293 GLY A N 1
ATOM 2319 C CA . GLY A 1 293 ? 4.559 -17.672 -18.328 1 76.88 293 GLY A CA 1
ATOM 2320 C C . GLY A 1 293 ? 3.711 -17.203 -17.156 1 76.88 293 GLY A C 1
ATOM 2321 O O . GLY A 1 293 ? 3.146 -16.109 -17.203 1 76.88 293 GLY A O 1
ATOM 2322 N N . GLY A 1 294 ? 3.662 -17.938 -16.094 1 75 294 GLY A N 1
ATOM 2323 C CA . GLY A 1 294 ? 2.896 -17.594 -14.914 1 75 294 GLY A CA 1
ATOM 2324 C C . GLY A 1 294 ? 3.502 -16.438 -14.133 1 75 294 GLY A C 1
ATOM 2325 O O . GLY A 1 294 ? 2.779 -15.656 -13.508 1 75 294 GLY A O 1
ATOM 2326 N N . PHE A 1 295 ? 4.82 -16.375 -14.227 1 80.12 295 PHE A N 1
ATOM 2327 C CA . PHE A 1 295 ? 5.516 -15.359 -13.445 1 80.12 295 PHE A CA 1
ATOM 2328 C C . PHE A 1 295 ? 5.801 -14.125 -14.289 1 80.12 295 PHE A C 1
ATOM 2330 O O . PHE A 1 295 ? 6.227 -13.086 -13.766 1 80.12 295 PHE A O 1
ATOM 2337 N N . PHE A 1 296 ? 5.469 -14.211 -15.5 1 77.5 296 PHE A N 1
ATOM 2338 C CA . PHE A 1 296 ? 5.898 -13.188 -16.453 1 77.5 296 PHE A CA 1
ATOM 2339 C C . PHE A 1 296 ? 5.293 -11.836 -16.094 1 77.5 296 PHE A C 1
ATOM 2341 O O . PHE A 1 296 ? 6.004 -10.836 -16.016 1 77.5 296 PHE A O 1
ATOM 2348 N N . HIS A 1 297 ? 4.082 -11.82 -15.805 1 75.81 297 HIS A N 1
ATOM 2349 C CA . HIS A 1 297 ? 3.414 -10.555 -15.516 1 75.81 297 HIS A CA 1
ATOM 2350 C C . HIS A 1 297 ? 3.848 -10 -14.164 1 75.81 297 HIS A C 1
ATOM 2352 O O . HIS A 1 297 ? 3.971 -8.781 -13.992 1 75.81 297 HIS A O 1
ATOM 2358 N N . ALA A 1 298 ? 4 -10.859 -13.289 1 78.81 298 ALA A N 1
ATOM 2359 C CA . ALA A 1 298 ? 4.52 -10.422 -11.992 1 78.81 298 ALA A CA 1
ATOM 2360 C C . ALA A 1 298 ? 5.91 -9.805 -12.141 1 78.81 298 ALA A C 1
ATOM 2362 O O . ALA A 1 298 ? 6.262 -8.867 -11.43 1 78.81 298 ALA A O 1
ATOM 2363 N N . GLY A 1 299 ? 6.652 -10.367 -13.078 1 85 299 GLY A N 1
ATOM 2364 C CA . GLY A 1 299 ? 7.953 -9.789 -13.375 1 85 299 GLY A CA 1
ATOM 2365 C C . GLY A 1 299 ? 7.867 -8.383 -13.938 1 85 299 GLY A C 1
ATOM 2366 O O . GLY A 1 299 ? 8.656 -7.508 -13.57 1 85 299 GLY A O 1
ATOM 2367 N N . LEU A 1 300 ? 6.867 -8.172 -14.75 1 83.12 300 LEU A N 1
ATOM 2368 C CA . LEU A 1 300 ? 6.668 -6.859 -15.352 1 83.12 300 LEU A CA 1
ATOM 2369 C C . LEU A 1 300 ? 6.227 -5.848 -14.297 1 83.12 300 LEU A C 1
ATOM 2371 O O . LEU A 1 300 ? 6.676 -4.699 -14.305 1 83.12 300 LEU A O 1
ATOM 2375 N N . ASP A 1 301 ? 5.391 -6.285 -13.43 1 84.31 301 ASP A N 1
ATOM 2376 C CA . ASP A 1 301 ? 4.949 -5.43 -12.336 1 84.31 301 ASP A CA 1
ATOM 2377 C C . ASP A 1 301 ? 6.133 -4.98 -11.477 1 84.31 301 ASP A C 1
ATOM 2379 O O . ASP A 1 301 ? 6.23 -3.807 -11.117 1 84.31 301 ASP A O 1
ATOM 2383 N N . ALA A 1 302 ? 6.945 -5.965 -11.18 1 88.25 302 ALA A N 1
ATOM 2384 C CA . ALA A 1 302 ? 8.117 -5.676 -10.359 1 88.25 302 ALA A CA 1
ATOM 2385 C C . ALA A 1 302 ? 9.055 -4.699 -11.07 1 88.25 302 ALA A C 1
ATOM 2387 O O . ALA A 1 302 ? 9.641 -3.82 -10.43 1 88.25 302 ALA A O 1
ATOM 2388 N N . ASP A 1 303 ? 9.109 -4.848 -12.352 1 88.56 303 ASP A N 1
ATOM 2389 C CA . ASP A 1 303 ? 9.961 -3.963 -13.148 1 88.56 303 ASP A CA 1
ATOM 2390 C C . ASP A 1 303 ? 9.453 -2.521 -13.086 1 88.56 303 ASP A C 1
ATOM 2392 O O . ASP A 1 303 ? 10.25 -1.586 -12.977 1 88.56 303 ASP A O 1
ATOM 2396 N N . GLU A 1 304 ? 8.234 -2.322 -13.219 1 86.75 304 GLU A N 1
ATOM 2397 C CA . GLU A 1 304 ? 7.66 -0.98 -13.188 1 86.75 304 GLU A CA 1
ATOM 2398 C C . GLU A 1 304 ? 7.82 -0.342 -11.805 1 86.75 304 GLU A C 1
ATOM 2400 O O . GLU A 1 304 ? 8.133 0.846 -11.703 1 86.75 304 GLU A O 1
ATOM 2405 N N . ALA A 1 305 ? 7.598 -1.126 -10.766 1 88.88 305 ALA A N 1
ATOM 2406 C CA . ALA A 1 305 ? 7.824 -0.632 -9.406 1 88.88 305 ALA A CA 1
ATOM 2407 C C . ALA A 1 305 ? 9.289 -0.277 -9.188 1 88.88 305 ALA A C 1
ATOM 2409 O O . ALA A 1 305 ? 9.609 0.712 -8.523 1 88.88 305 ALA A O 1
ATOM 2410 N N . ALA A 1 306 ? 10.172 -1.103 -9.766 1 92.44 306 ALA A N 1
ATOM 2411 C CA . ALA A 1 306 ? 11.609 -0.899 -9.625 1 92.44 306 ALA A CA 1
ATOM 2412 C C . ALA A 1 306 ? 12.039 0.432 -10.234 1 92.44 306 ALA A C 1
ATOM 2414 O O . ALA A 1 306 ? 12.945 1.093 -9.719 1 92.44 306 ALA A O 1
ATOM 2415 N N . LYS A 1 307 ? 11.391 0.803 -11.297 1 90.62 307 LYS A N 1
ATOM 2416 C CA . LYS A 1 307 ? 11.719 2.074 -11.938 1 90.62 307 LYS A CA 1
ATOM 2417 C C . LYS A 1 307 ? 11.5 3.242 -10.977 1 90.62 307 LYS A C 1
ATOM 2419 O O . LYS A 1 307 ? 12.344 4.141 -10.883 1 90.62 307 LYS A O 1
ATOM 2424 N N . ASP A 1 308 ? 10.469 3.229 -10.25 1 89.19 308 ASP A N 1
ATOM 2425 C CA . ASP A 1 308 ? 10.188 4.289 -9.289 1 89.19 308 ASP A CA 1
ATOM 2426 C C . ASP A 1 308 ? 11.133 4.211 -8.102 1 89.19 308 ASP A C 1
ATOM 2428 O O . ASP A 1 308 ? 11.555 5.242 -7.566 1 89.19 308 ASP A O 1
ATOM 2432 N N . ILE A 1 309 ? 11.438 3.008 -7.691 1 92.31 309 ILE A N 1
ATOM 2433 C CA . ILE A 1 309 ? 12.352 2.811 -6.574 1 92.31 309 ILE A CA 1
ATOM 2434 C C . ILE A 1 309 ? 13.727 3.379 -6.926 1 92.31 309 ILE A C 1
ATOM 2436 O O . ILE A 1 309 ? 14.289 4.18 -6.172 1 92.31 309 ILE A O 1
ATOM 2440 N N . TYR A 1 310 ? 14.211 3.049 -8.102 1 92.62 310 TYR A N 1
ATOM 2441 C CA . TYR A 1 310 ? 15.555 3.463 -8.484 1 92.62 310 TYR A CA 1
ATOM 2442 C C . TYR A 1 310 ? 15.586 4.938 -8.875 1 92.62 310 TYR A C 1
ATOM 2444 O O . TYR A 1 310 ? 16.594 5.617 -8.68 1 92.62 310 TYR A O 1
ATOM 2452 N N . ALA A 1 311 ? 14.477 5.426 -9.398 1 87.75 311 ALA A N 1
ATOM 2453 C CA . ALA A 1 311 ? 14.383 6.859 -9.648 1 87.75 311 ALA A CA 1
ATOM 2454 C C . ALA A 1 311 ? 14.516 7.652 -8.352 1 87.75 311 ALA A C 1
ATOM 2456 O O . ALA A 1 311 ? 15.172 8.703 -8.32 1 87.75 311 ALA A O 1
ATOM 2457 N N . PHE A 1 312 ? 13.961 7.18 -7.367 1 87.25 312 PHE A N 1
ATOM 2458 C CA . PHE A 1 312 ? 14.062 7.836 -6.066 1 87.25 312 PHE A CA 1
ATOM 2459 C C . PHE A 1 312 ? 15.469 7.707 -5.508 1 87.25 312 PHE A C 1
ATOM 2461 O O . PHE A 1 312 ? 16.016 8.664 -4.945 1 87.25 312 PHE A O 1
ATOM 2468 N N . LEU A 1 313 ? 16.047 6.547 -5.637 1 89.19 313 LEU A N 1
ATOM 2469 C CA . LEU A 1 313 ? 17.391 6.293 -5.109 1 89.19 313 LEU A CA 1
ATOM 2470 C C . LEU A 1 313 ? 18.438 7.098 -5.875 1 89.19 313 LEU A C 1
ATOM 2472 O O . LEU A 1 313 ? 19.5 7.406 -5.336 1 89.19 313 LEU A O 1
ATOM 2476 N N . ALA A 1 314 ? 18.094 7.441 -7.074 1 87.56 314 ALA A N 1
ATOM 2477 C CA . ALA A 1 314 ? 19.047 8.156 -7.922 1 87.56 314 ALA A CA 1
ATOM 2478 C C . ALA A 1 314 ? 19.016 9.656 -7.645 1 87.56 314 ALA A C 1
ATOM 2480 O O . ALA A 1 314 ? 19.906 10.398 -8.07 1 87.56 314 ALA A O 1
ATOM 2481 N N . ARG A 1 315 ? 18.078 10.086 -6.926 1 80.5 315 ARG A N 1
ATOM 2482 C CA . ARG A 1 315 ? 18 11.508 -6.605 1 80.5 315 ARG A CA 1
ATOM 2483 C C . ARG A 1 315 ? 19.219 11.969 -5.824 1 80.5 315 ARG A C 1
ATOM 2485 O O . ARG A 1 315 ? 19.812 11.195 -5.07 1 80.5 315 ARG A O 1
ATOM 2492 N N . PRO A 1 316 ? 19.547 13.141 -6.078 1 75.56 316 PRO A N 1
ATOM 2493 C CA . PRO A 1 316 ? 20.75 13.625 -5.387 1 75.56 316 PRO A CA 1
ATOM 2494 C C . PRO A 1 316 ? 20.547 13.75 -3.879 1 75.56 316 PRO A C 1
ATOM 2496 O O . PRO A 1 316 ? 19.469 14.109 -3.422 1 75.56 316 PRO A O 1
ATOM 2499 N N . ASP A 1 317 ? 21.562 13.156 -3.145 1 71.62 317 ASP A N 1
ATOM 2500 C CA . ASP A 1 317 ? 21.562 13.305 -1.693 1 71.62 317 ASP A CA 1
ATOM 2501 C C . ASP A 1 317 ? 21.75 14.766 -1.289 1 71.62 317 ASP A C 1
ATOM 2503 O O . ASP A 1 317 ? 22.359 15.547 -2.027 1 71.62 317 ASP A O 1
ATOM 2507 N N . MET A 1 318 ? 20.969 14.992 -0.249 1 61.88 318 MET A N 1
ATOM 2508 C CA . MET A 1 318 ? 21.406 16.234 0.373 1 61.88 318 MET A CA 1
ATOM 2509 C C . MET A 1 318 ? 22.828 16.094 0.916 1 61.88 318 MET A C 1
ATOM 2511 O O . MET A 1 318 ? 23.234 15.008 1.331 1 61.88 318 MET A O 1
ATOM 2515 N N . MET A 1 319 ? 23.797 16.766 0.589 1 53.84 319 MET A N 1
ATOM 2516 C CA . MET A 1 319 ? 25.203 16.672 0.975 1 53.84 319 MET A CA 1
ATOM 2517 C C . MET A 1 319 ? 25.344 16.172 2.404 1 53.84 319 MET A C 1
ATOM 2519 O O . MET A 1 319 ? 24.578 16.562 3.289 1 53.84 319 MET A O 1
ATOM 2523 N N . PRO A 1 320 ? 26.094 14.938 2.607 1 48.84 320 PRO A N 1
ATOM 2524 C CA . PRO A 1 320 ? 26.328 14.258 3.879 1 48.84 320 PRO A CA 1
ATOM 2525 C C . PRO A 1 320 ? 26.641 15.227 5.02 1 48.84 320 PRO A C 1
ATOM 2527 O O . PRO A 1 320 ? 27.297 16.25 4.809 1 48.84 320 PRO A O 1
ATOM 2530 N N . ALA A 1 321 ? 25.859 15.227 6.02 1 46.78 321 ALA A N 1
ATOM 2531 C CA . ALA A 1 321 ? 26.094 15.836 7.328 1 46.78 321 ALA A CA 1
ATOM 2532 C C . ALA A 1 321 ? 27.438 15.422 7.91 1 46.78 321 ALA A C 1
ATOM 2534 O O . ALA A 1 321 ? 27.703 15.648 9.094 1 46.78 321 ALA A O 1
ATOM 2535 N N . GLU A 1 322 ? 28.188 14.562 7.457 1 44.88 322 GLU A N 1
ATOM 2536 C CA . GLU A 1 322 ? 29.203 14 8.336 1 44.88 322 GLU A CA 1
ATOM 2537 C C . GLU A 1 322 ? 29.953 15.102 9.086 1 44.88 322 GLU A C 1
ATOM 2539 O O . GLU A 1 322 ? 30.812 14.812 9.93 1 44.88 322 GLU A O 1
ATOM 2544 N N . ALA A 1 323 ? 30.172 16.25 8.547 1 44.38 323 ALA A N 1
ATOM 2545 C CA . ALA A 1 323 ? 31.156 17.016 9.312 1 44.38 323 ALA A CA 1
ATOM 2546 C C . ALA A 1 323 ? 30.578 17.469 10.656 1 44.38 323 ALA A C 1
ATOM 2548 O O . ALA A 1 323 ? 29.516 18.062 10.703 1 44.38 323 ALA A O 1
ATOM 2549 N N . GLN A 1 324 ? 30.625 16.609 11.688 1 47.91 324 GLN A N 1
ATOM 2550 C CA . GLN A 1 324 ? 30.406 17.031 13.07 1 47.91 324 GLN A CA 1
ATOM 2551 C C . GLN A 1 324 ? 30.656 18.531 13.242 1 47.91 324 GLN A C 1
ATOM 2553 O O . GLN A 1 324 ? 31.812 18.969 13.25 1 47.91 324 GLN A O 1
ATOM 2558 N N . LEU A 1 325 ? 29.906 19.297 12.672 1 49.47 325 LEU A N 1
ATOM 2559 C CA . LEU A 1 325 ? 30.234 20.672 13.016 1 49.47 325 LEU A CA 1
ATOM 2560 C C . LEU A 1 325 ? 30.219 20.875 14.523 1 49.47 325 LEU A C 1
ATOM 2562 O O . LEU A 1 325 ? 29.141 20.891 15.148 1 49.47 325 LEU A O 1
ATOM 2566 N N . SER A 1 326 ? 31.047 20.094 15.188 1 53.88 326 SER A N 1
ATOM 2567 C CA . SER A 1 326 ? 31.281 20.188 16.625 1 53.88 326 SER A CA 1
ATOM 2568 C C . SER A 1 326 ? 31.5 21.641 17.031 1 53.88 326 SER A C 1
ATOM 2570 O O . SER A 1 326 ? 31.766 21.922 18.203 1 53.88 326 SER A O 1
ATOM 2572 N N . THR A 1 327 ? 31.359 22.719 16.125 1 62.84 327 THR A N 1
ATOM 2573 C CA . THR A 1 327 ? 31.875 23.984 16.641 1 62.84 327 THR A CA 1
ATOM 2574 C C . THR A 1 327 ? 30.734 24.859 17.141 1 62.84 327 THR A C 1
ATOM 2576 O O . THR A 1 327 ? 29.609 24.75 16.656 1 62.84 327 THR A O 1
ATOM 2579 N N . ALA A 1 328 ? 30.953 25.391 18.25 1 76.81 328 ALA A N 1
ATOM 2580 C CA . ALA A 1 328 ? 30.094 26.422 18.828 1 76.81 328 ALA A CA 1
ATOM 2581 C C . ALA A 1 328 ? 29.672 27.438 17.766 1 76.81 328 ALA A C 1
ATOM 2583 O O . ALA A 1 328 ? 30.438 27.75 16.859 1 76.81 328 ALA A O 1
ATOM 2584 N N . PHE A 1 329 ? 28.453 27.719 17.656 1 87.44 329 PHE A N 1
ATOM 2585 C CA . PHE A 1 329 ? 27.922 28.703 16.719 1 87.44 329 PHE A CA 1
ATOM 2586 C C . PHE A 1 329 ? 28.547 30.078 16.969 1 87.44 329 PHE A C 1
ATOM 2588 O O . PHE A 1 329 ? 28.5 30.594 18.078 1 87.44 329 PHE A O 1
ATOM 2595 N N . GLU A 1 330 ? 29.188 30.578 15.945 1 89.62 330 GLU A N 1
ATOM 2596 C CA . GLU A 1 330 ? 29.766 31.906 16.047 1 89.62 330 GLU A CA 1
ATOM 2597 C C . GLU A 1 330 ? 29.016 32.906 15.18 1 89.62 330 GLU A C 1
ATOM 2599 O O . GLU A 1 330 ? 28.625 33.969 15.648 1 89.62 330 GLU A O 1
ATOM 2604 N N . SER A 1 331 ? 28.953 32.531 13.945 1 92.19 331 SER A N 1
ATOM 2605 C CA . SER A 1 331 ? 28.266 33.469 13.062 1 92.19 331 SER A CA 1
ATOM 2606 C C . SER A 1 331 ? 27.734 32.781 11.82 1 92.19 331 SER A C 1
ATOM 2608 O O . SER A 1 331 ? 28.188 31.688 11.461 1 92.19 331 SER A O 1
ATOM 2610 N N . LEU A 1 332 ? 26.703 33.312 11.203 1 93.19 332 LEU A N 1
ATOM 2611 C CA . LEU A 1 332 ? 26.141 32.938 9.906 1 93.19 332 LEU A CA 1
ATOM 2612 C C . LEU A 1 332 ? 26.062 34.156 8.984 1 93.19 332 LEU A C 1
ATOM 2614 O O . LEU A 1 332 ? 25.438 35.156 9.328 1 93.19 332 LEU A O 1
ATOM 2618 N N . GLU A 1 333 ? 26.75 34.031 7.887 1 95.38 333 GLU A N 1
ATOM 2619 C CA . GLU A 1 333 ? 26.828 35.188 6.98 1 95.38 333 GLU A CA 1
ATOM 2620 C C . GLU A 1 333 ? 26.266 34.844 5.602 1 95.38 333 GLU A C 1
ATOM 2622 O O . GLU A 1 333 ? 26.656 33.844 5 1 95.38 333 GLU A O 1
ATOM 2627 N N . PHE A 1 334 ? 25.281 35.594 5.156 1 96.31 334 PHE A N 1
ATOM 2628 C CA . PHE A 1 334 ? 24.766 35.531 3.797 1 96.31 334 PHE A CA 1
ATOM 2629 C C . PHE A 1 334 ? 25.438 36.531 2.891 1 96.31 334 PHE A C 1
ATOM 2631 O O . PHE A 1 334 ? 25.406 37.75 3.162 1 96.31 334 PHE A O 1
ATOM 2638 N N . LYS A 1 335 ? 26.062 36.062 1.896 1 96.44 335 LYS A N 1
ATOM 2639 C CA . LYS A 1 335 ? 26.75 36.938 0.952 1 96.44 335 LYS A CA 1
ATOM 2640 C C . LYS A 1 335 ? 26.125 36.875 -0.435 1 96.44 335 LYS A C 1
ATOM 2642 O O . LYS A 1 335 ? 26.469 35.969 -1.225 1 96.44 335 LYS A O 1
ATOM 2647 N N . ASN A 1 336 ? 25.297 37.875 -0.83 1 96.38 336 ASN A N 1
ATOM 2648 C CA . ASN A 1 336 ? 24.641 37.969 -2.123 1 96.38 336 ASN A CA 1
ATOM 2649 C C . ASN A 1 336 ? 23.953 36.688 -2.518 1 96.38 336 ASN A C 1
ATOM 2651 O O . ASN A 1 336 ? 24.156 36.156 -3.617 1 96.38 336 ASN A O 1
ATOM 2655 N N . VAL A 1 337 ? 23.234 36.219 -1.615 1 96.06 337 VAL A N 1
ATOM 2656 C CA . VAL A 1 337 ? 22.641 34.875 -1.781 1 96.06 337 VAL A CA 1
ATOM 2657 C C . VAL A 1 337 ? 21.328 35 -2.564 1 96.06 337 VAL A C 1
ATOM 2659 O O . VAL A 1 337 ? 20.484 35.844 -2.25 1 96.06 337 VAL A O 1
ATOM 2662 N N . SER A 1 338 ? 21.156 34.188 -3.613 1 96.56 338 SER A N 1
ATOM 2663 C CA . SER A 1 338 ? 19.922 34.031 -4.375 1 96.56 338 SER A CA 1
ATOM 2664 C C . SER A 1 338 ? 19.547 32.562 -4.539 1 96.56 338 SER A C 1
ATOM 2666 O O . SER A 1 338 ? 20.406 31.688 -4.516 1 96.56 338 SER A O 1
ATOM 2668 N N . TYR A 1 339 ? 18.281 32.344 -4.559 1 93.44 339 TYR A N 1
ATOM 2669 C CA . TYR A 1 339 ? 17.828 30.969 -4.738 1 93.44 339 TYR A CA 1
ATOM 2670 C C . TYR A 1 339 ? 16.562 30.922 -5.59 1 93.44 339 TYR A C 1
ATOM 2672 O O . TYR A 1 339 ? 15.602 31.656 -5.332 1 93.44 339 TYR A O 1
ATOM 2680 N N . THR A 1 340 ? 16.609 30.078 -6.566 1 90.25 340 THR A N 1
ATOM 2681 C CA . THR A 1 340 ? 15.461 29.828 -7.434 1 90.25 340 THR A CA 1
ATOM 2682 C C . THR A 1 340 ? 15.07 28.359 -7.402 1 90.25 340 THR A C 1
ATOM 2684 O O . THR A 1 340 ? 15.914 27.484 -7.637 1 90.25 340 THR A O 1
ATOM 2687 N N . TYR A 1 341 ? 13.836 28.125 -6.965 1 80.12 341 TYR A N 1
ATOM 2688 C CA . TYR A 1 341 ? 13.359 26.75 -6.969 1 80.12 341 TYR A CA 1
ATOM 2689 C C . TYR A 1 341 ? 13.414 26.156 -8.375 1 80.12 341 TYR A C 1
ATOM 2691 O O . TYR A 1 341 ? 13.219 26.875 -9.359 1 80.12 341 TYR A O 1
ATOM 2699 N N . PRO A 1 342 ? 13.672 24.828 -8.438 1 74.12 342 PRO A N 1
ATOM 2700 C CA . PRO A 1 342 ? 13.703 24.203 -9.766 1 74.12 342 PRO A CA 1
ATOM 2701 C C . PRO A 1 342 ? 12.391 24.391 -10.531 1 74.12 342 PRO A C 1
ATOM 2703 O O . PRO A 1 342 ? 11.312 24.109 -10 1 74.12 342 PRO A O 1
ATOM 2706 N N . GLY A 1 343 ? 12.461 24.859 -11.641 1 67.88 343 GLY A N 1
ATOM 2707 C CA . GLY A 1 343 ? 11.297 25.047 -12.484 1 67.88 343 GLY A CA 1
ATOM 2708 C C . GLY A 1 343 ? 10.656 26.406 -12.344 1 67.88 343 GLY A C 1
ATOM 2709 O O . GLY A 1 343 ? 9.766 26.766 -13.117 1 67.88 343 GLY A O 1
ATOM 2710 N N . ALA A 1 344 ? 11.086 27.156 -11.328 1 75.31 344 ALA A N 1
ATOM 2711 C CA . ALA A 1 344 ? 10.539 28.5 -11.141 1 75.31 344 ALA A CA 1
ATOM 2712 C C . ALA A 1 344 ? 11.281 29.516 -12.016 1 75.31 344 ALA A C 1
ATOM 2714 O O . ALA A 1 344 ? 12.477 29.375 -12.266 1 75.31 344 ALA A O 1
ATOM 2715 N N . ASP A 1 345 ? 10.547 30.359 -12.539 1 77.5 345 ASP A N 1
ATOM 2716 C CA . ASP A 1 345 ? 11.141 31.375 -13.398 1 77.5 345 ASP A CA 1
ATOM 2717 C C . ASP A 1 345 ? 11.789 32.5 -12.578 1 77.5 345 ASP A C 1
ATOM 2719 O O . ASP A 1 345 ? 12.703 33.156 -13.055 1 77.5 345 ASP A O 1
ATOM 2723 N N . GLN A 1 346 ? 11.266 32.75 -11.43 1 82.62 346 GLN A N 1
ATOM 2724 C CA . GLN A 1 346 ? 11.766 33.844 -10.594 1 82.62 346 GLN A CA 1
ATOM 2725 C C . GLN A 1 346 ? 12.398 33.312 -9.312 1 82.62 346 GLN A C 1
ATOM 2727 O O . GLN A 1 346 ? 11.969 32.281 -8.789 1 82.62 346 GLN A O 1
ATOM 2732 N N . PRO A 1 347 ? 13.422 34 -8.875 1 90.94 347 PRO A N 1
ATOM 2733 C CA . PRO A 1 347 ? 14.039 33.562 -7.621 1 90.94 347 PRO A CA 1
ATOM 2734 C C . PRO A 1 347 ? 13.141 33.812 -6.406 1 90.94 347 PRO A C 1
ATOM 2736 O O . PRO A 1 347 ? 12.438 34.812 -6.34 1 90.94 347 PRO A O 1
ATOM 2739 N N . ALA A 1 348 ? 13.141 32.906 -5.5 1 88.81 348 ALA A N 1
ATOM 2740 C CA . ALA A 1 348 ? 12.391 33.031 -4.254 1 88.81 348 ALA A CA 1
ATOM 2741 C C . ALA A 1 348 ? 13.047 34.031 -3.324 1 88.81 348 ALA A C 1
ATOM 2743 O O . ALA A 1 348 ? 12.367 34.75 -2.584 1 88.81 348 ALA A O 1
ATOM 2744 N N . VAL A 1 349 ? 14.375 34.031 -3.316 1 94.69 349 VAL A N 1
ATOM 2745 C CA . VAL A 1 349 ? 15.156 35.062 -2.621 1 94.69 349 VAL A CA 1
ATOM 2746 C C . VAL A 1 349 ? 16.25 35.594 -3.547 1 94.69 349 VAL A C 1
ATOM 2748 O O . VAL A 1 349 ? 16.828 34.844 -4.336 1 94.69 349 VAL A O 1
ATOM 2751 N N . LYS A 1 350 ? 16.453 36.906 -3.479 1 95.19 350 LYS A N 1
ATOM 2752 C CA . LYS A 1 350 ? 17.359 37.562 -4.406 1 95.19 350 LYS A CA 1
ATOM 2753 C C . LYS A 1 350 ? 18.359 38.438 -3.666 1 95.19 350 LYS A C 1
ATOM 2755 O O . LYS A 1 350 ? 17.953 39.344 -2.936 1 95.19 350 LYS A O 1
ATOM 2760 N N . ASN A 1 351 ? 19.594 38.188 -3.904 1 95.19 351 ASN A N 1
ATOM 2761 C CA . ASN A 1 351 ? 20.703 39.031 -3.467 1 95.19 351 ASN A CA 1
ATOM 2762 C C . ASN A 1 351 ? 20.609 39.344 -1.978 1 95.19 351 ASN A C 1
ATOM 2764 O O . ASN A 1 351 ? 20.641 40.531 -1.585 1 95.19 351 ASN A O 1
ATOM 2768 N N . ILE A 1 352 ? 20.531 38.375 -1.169 1 96.38 352 ILE A N 1
ATOM 2769 C CA . ILE A 1 352 ? 20.375 38.531 0.276 1 96.38 352 ILE A CA 1
ATOM 2770 C C . ILE A 1 352 ? 21.75 38.688 0.916 1 96.38 352 ILE A C 1
ATOM 2772 O O . ILE A 1 352 ? 22.672 37.906 0.667 1 96.38 352 ILE A O 1
ATOM 2776 N N . GLN A 1 353 ? 21.891 39.75 1.681 1 95.88 353 GLN A N 1
ATOM 2777 C CA . GLN A 1 353 ? 23.125 40.031 2.41 1 95.88 353 GLN A CA 1
ATOM 2778 C C . GLN A 1 353 ? 22.828 40.375 3.865 1 95.88 353 GLN A C 1
ATOM 2780 O O . GLN A 1 353 ? 22.125 41.344 4.141 1 95.88 353 GLN A O 1
ATOM 2785 N N . PHE A 1 354 ? 23.328 39.594 4.836 1 96 354 PHE A N 1
ATOM 2786 C CA . PHE A 1 354 ? 23.234 39.906 6.258 1 96 354 PHE A CA 1
ATOM 2787 C C . PHE A 1 354 ? 24.109 38.969 7.078 1 96 354 PHE A C 1
ATOM 2789 O O . PHE A 1 354 ? 24.656 38 6.543 1 96 354 PHE A O 1
ATOM 2796 N N . SER A 1 355 ? 24.297 39.312 8.312 1 95.62 355 SER A N 1
ATOM 2797 C CA . SER A 1 355 ? 25.047 38.438 9.227 1 95.62 355 SER A CA 1
ATOM 2798 C C . SER A 1 355 ? 24.281 38.219 10.523 1 95.62 355 SER A C 1
ATOM 2800 O O . SER A 1 355 ? 23.516 39.094 10.961 1 95.62 355 SER A O 1
ATOM 2802 N N . TRP A 1 356 ? 24.359 37.062 11.016 1 94.88 356 TRP A N 1
ATOM 2803 C CA . TRP A 1 356 ? 23.812 36.656 12.305 1 94.88 356 TRP A CA 1
ATOM 2804 C C . TRP A 1 356 ? 24.906 36.156 13.227 1 94.88 356 TRP A C 1
ATOM 2806 O O . TRP A 1 356 ? 25.625 35.188 12.875 1 94.88 356 TRP A O 1
ATOM 2816 N N . HIS A 1 357 ? 25.094 36.844 14.359 1 94.31 357 HIS A N 1
ATOM 2817 C CA . HIS A 1 357 ? 26.203 36.531 15.258 1 94.31 357 HIS A CA 1
ATOM 2818 C C . HIS A 1 357 ? 25.703 35.844 16.516 1 94.31 357 HIS A C 1
ATOM 2820 O O . HIS A 1 357 ? 24.516 35.938 16.875 1 94.31 357 HIS A O 1
ATOM 2826 N N . ALA A 1 358 ? 26.656 35.156 17.188 1 93.38 358 ALA A N 1
ATOM 2827 C CA . ALA A 1 358 ? 26.344 34.469 18.438 1 93.38 358 ALA A CA 1
ATOM 2828 C C . ALA A 1 358 ? 25.812 35.438 19.484 1 93.38 358 ALA A C 1
ATOM 2830 O O . ALA A 1 358 ? 26.328 36.531 19.641 1 93.38 358 ALA A O 1
ATOM 2831 N N . GLY A 1 359 ? 24.734 34.969 20.094 1 91.38 359 GLY A N 1
ATOM 2832 C CA . GLY A 1 359 ? 24.141 35.781 21.156 1 91.38 359 GLY A CA 1
ATOM 2833 C C . GLY A 1 359 ? 23.094 36.75 20.656 1 91.38 359 GLY A C 1
ATOM 2834 O O . GLY A 1 359 ? 22.391 37.375 21.438 1 91.38 359 GLY A O 1
ATOM 2835 N N . GLU A 1 360 ? 23.031 36.844 19.328 1 94.06 360 GLU A N 1
ATOM 2836 C CA . GLU A 1 360 ? 22.125 37.812 18.719 1 94.06 360 GLU A CA 1
ATOM 2837 C C . GLU A 1 360 ? 20.766 37.156 18.406 1 94.06 360 GLU A C 1
ATOM 2839 O O . GLU A 1 360 ? 20.719 36.031 17.953 1 94.06 360 GLU A O 1
ATOM 2844 N N . LYS A 1 361 ? 19.719 37.844 18.703 1 95 361 LYS A N 1
ATOM 2845 C CA . LYS A 1 361 ? 18.375 37.469 18.281 1 95 361 LYS A CA 1
ATOM 2846 C C . LYS A 1 361 ? 17.984 38.188 16.984 1 95 361 LYS A C 1
ATOM 2848 O O . LYS A 1 361 ? 17.781 39.406 16.984 1 95 361 LYS A O 1
ATOM 2853 N N . LEU A 1 362 ? 17.906 37.406 15.922 1 94.75 362 LEU A N 1
ATOM 2854 C CA . LEU A 1 362 ? 17.562 37.938 14.602 1 94.75 362 LEU A CA 1
ATOM 2855 C C . LEU A 1 362 ? 16.125 37.562 14.242 1 94.75 362 LEU A C 1
ATOM 2857 O O . LEU A 1 362 ? 15.734 36.406 14.281 1 94.75 362 LEU A O 1
ATOM 2861 N N . ALA A 1 363 ? 15.312 38.531 13.938 1 93.44 363 ALA A N 1
ATOM 2862 C CA . ALA A 1 363 ? 13.914 38.312 13.555 1 93.44 363 ALA A CA 1
ATOM 2863 C C . ALA A 1 363 ? 13.695 38.625 12.078 1 93.44 363 ALA A C 1
ATOM 2865 O O . ALA A 1 363 ? 14.172 39.625 11.57 1 93.44 363 ALA A O 1
ATOM 2866 N N . LEU A 1 364 ? 13.148 37.719 11.422 1 92.69 364 LEU A N 1
ATOM 2867 C CA . LEU A 1 364 ? 12.727 37.906 10.039 1 92.69 364 LEU A CA 1
ATOM 2868 C C . LEU A 1 364 ? 11.25 38.25 9.961 1 92.69 364 LEU A C 1
ATOM 2870 O O . LEU A 1 364 ? 10.398 37.531 10.477 1 92.69 364 LEU A O 1
ATOM 2874 N N . VAL A 1 365 ? 10.953 39.375 9.367 1 88.88 365 VAL A N 1
ATOM 2875 C CA . VAL A 1 365 ? 9.57 39.812 9.266 1 88.88 365 VAL A CA 1
ATOM 2876 C C . VAL A 1 365 ? 9.234 40.156 7.812 1 88.88 365 VAL A C 1
ATOM 2878 O O . VAL A 1 365 ? 10.117 40.531 7.043 1 88.88 365 VAL A O 1
ATOM 2881 N N . GLY A 1 366 ? 8.086 39.906 7.461 1 83.56 366 GLY A N 1
ATOM 2882 C CA . GLY A 1 366 ? 7.625 40.188 6.109 1 83.56 366 GLY A CA 1
ATOM 2883 C C . GLY A 1 366 ? 6.293 39.531 5.789 1 83.56 366 GLY A C 1
ATOM 2884 O O . GLY A 1 366 ? 5.797 38.719 6.555 1 83.56 366 GLY A O 1
ATOM 2885 N N . ALA A 1 367 ? 5.793 39.938 4.691 1 75.19 367 ALA A N 1
ATOM 2886 C CA . ALA A 1 367 ? 4.516 39.375 4.246 1 75.19 367 ALA A CA 1
ATOM 2887 C C . ALA A 1 367 ? 4.66 37.938 3.844 1 75.19 367 ALA A C 1
ATOM 2889 O O . ALA A 1 367 ? 5.773 37.438 3.65 1 75.19 367 ALA A O 1
ATOM 2890 N N . SER A 1 368 ? 3.57 37.219 3.875 1 71.62 368 SER A N 1
ATOM 2891 C CA . SER A 1 368 ? 3.574 35.844 3.387 1 71.62 368 SER A CA 1
ATOM 2892 C C . SER A 1 368 ? 4.09 35.781 1.955 1 71.62 368 SER A C 1
ATOM 2894 O O . SER A 1 368 ? 3.754 36.625 1.122 1 71.62 368 SER A O 1
ATOM 2896 N N . GLY A 1 369 ? 4.922 34.844 1.69 1 73.38 369 GLY A N 1
ATOM 2897 C CA . GLY A 1 369 ? 5.48 34.656 0.358 1 73.38 369 GLY A CA 1
ATOM 2898 C C . GLY A 1 369 ? 6.707 35.531 0.115 1 73.38 369 GLY A C 1
ATOM 2899 O O . GLY A 1 369 ? 7.254 35.531 -0.989 1 73.38 369 GLY A O 1
ATOM 2900 N N . SER A 1 370 ? 7.066 36.25 1.129 1 82.19 370 SER A N 1
ATOM 2901 C CA . SER A 1 370 ? 8.188 37.156 0.949 1 82.19 370 SER A CA 1
ATOM 2902 C C . SER A 1 370 ? 9.508 36.406 0.882 1 82.19 370 SER A C 1
ATOM 2904 O O . SER A 1 370 ? 10.547 36.969 0.55 1 82.19 370 SER A O 1
ATOM 2906 N N . GLY A 1 371 ? 9.492 35.094 1.14 1 86.44 371 GLY A N 1
ATOM 2907 C CA . GLY A 1 371 ? 10.703 34.281 1.041 1 86.44 371 GLY A CA 1
ATOM 2908 C C . GLY A 1 371 ? 11.289 33.938 2.391 1 86.44 371 GLY A C 1
ATOM 2909 O O . GLY A 1 371 ? 12.367 33.344 2.467 1 86.44 371 GLY A O 1
ATOM 2910 N N . LYS A 1 372 ? 10.633 34.25 3.49 1 88.88 372 LYS A N 1
ATOM 2911 C CA . LYS A 1 372 ? 11.133 34.031 4.848 1 88.88 372 LYS A CA 1
ATOM 2912 C C . LYS A 1 372 ? 11.477 32.562 5.07 1 88.88 372 LYS A C 1
ATOM 2914 O O . LYS A 1 372 ? 12.562 32.25 5.559 1 88.88 372 LYS A O 1
ATOM 2919 N N . THR A 1 373 ? 10.547 31.734 4.656 1 84.94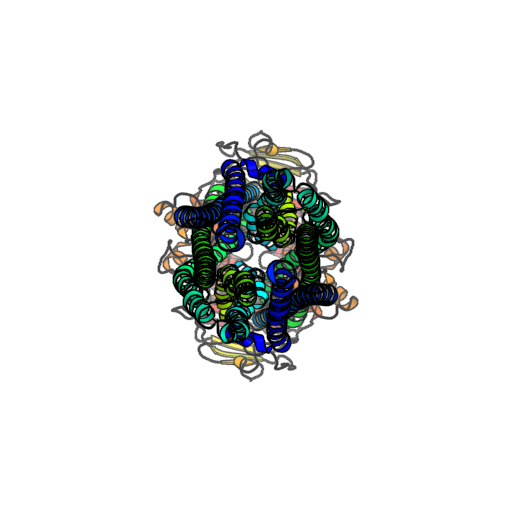 373 THR A N 1
ATOM 2920 C CA . THR A 1 373 ? 10.742 30.297 4.855 1 84.94 373 THR A CA 1
ATOM 2921 C C . THR A 1 373 ? 11.898 29.781 4.004 1 84.94 373 THR A C 1
ATOM 2923 O O . THR A 1 373 ? 12.68 28.938 4.445 1 84.94 373 THR A O 1
ATOM 2926 N N . THR A 1 374 ? 11.984 30.25 2.773 1 88.81 374 THR A N 1
ATOM 2927 C CA . THR A 1 374 ? 13.094 29.891 1.903 1 88.81 374 THR A CA 1
ATOM 2928 C C . THR A 1 374 ? 14.43 30.297 2.531 1 88.81 374 THR A C 1
ATOM 2930 O O . THR A 1 374 ? 15.391 29.516 2.508 1 88.81 374 THR A O 1
ATOM 2933 N N . LEU A 1 375 ? 14.406 31.484 3.061 1 93.06 375 LEU A N 1
ATOM 2934 C CA . LEU A 1 375 ? 15.625 31.984 3.693 1 93.06 375 LEU A CA 1
ATOM 2935 C C . LEU A 1 375 ? 16.016 31.109 4.887 1 93.06 375 LEU A C 1
ATOM 2937 O O . LEU A 1 375 ? 17.188 30.812 5.09 1 93.06 375 LEU A O 1
ATOM 2941 N N . MET A 1 376 ? 15.062 30.781 5.66 1 90.81 376 MET A N 1
ATOM 2942 C CA . MET A 1 376 ? 15.32 29.922 6.805 1 90.81 376 MET A CA 1
ATOM 2943 C C . MET A 1 376 ? 15.844 28.562 6.355 1 90.81 376 MET A C 1
ATOM 2945 O O . MET A 1 376 ? 16.75 28 6.969 1 90.81 376 MET A O 1
ATOM 2949 N N . HIS A 1 377 ? 15.273 28.031 5.305 1 87.5 377 HIS A N 1
ATOM 2950 C CA . HIS A 1 377 ? 15.719 26.734 4.785 1 87.5 377 HIS A CA 1
ATOM 2951 C C . HIS A 1 377 ? 17.156 26.828 4.273 1 87.5 377 HIS A C 1
ATOM 2953 O O . HIS A 1 377 ? 17.906 25.859 4.383 1 87.5 377 HIS A O 1
ATOM 2959 N N . LEU A 1 378 ? 17.484 27.938 3.725 1 89.38 378 LEU A N 1
ATOM 2960 C CA . LEU A 1 378 ? 18.859 28.172 3.307 1 89.38 378 LEU A CA 1
ATOM 2961 C C . LEU A 1 378 ? 19.781 28.234 4.512 1 89.38 378 LEU A C 1
ATOM 2963 O O . LEU A 1 378 ? 20.875 27.672 4.492 1 89.38 378 LEU A O 1
ATOM 2967 N N . ALA A 1 379 ? 19.281 28.969 5.52 1 89.94 379 ALA A N 1
ATOM 2968 C CA . ALA A 1 379 ? 20.078 29.109 6.738 1 89.94 379 ALA A CA 1
ATOM 2969 C C . ALA A 1 379 ? 20.312 27.75 7.406 1 89.94 379 ALA A C 1
ATOM 2971 O O . ALA A 1 379 ? 21.375 27.516 7.992 1 89.94 379 ALA A O 1
ATOM 2972 N N . LEU A 1 380 ? 19.297 26.906 7.305 1 85 380 LEU A N 1
ATOM 2973 C CA . LEU A 1 380 ? 19.359 25.594 7.93 1 85 380 LEU A CA 1
ATOM 2974 C C . LEU A 1 380 ? 20.172 24.625 7.074 1 85 380 LEU A C 1
ATOM 2976 O O . LEU A 1 380 ? 20.531 23.531 7.531 1 85 380 LEU A O 1
ATOM 2980 N N . GLY A 1 381 ? 20.375 25.016 5.824 1 81.25 381 GLY A N 1
ATOM 2981 C CA . GLY A 1 381 ? 21.172 24.188 4.93 1 81.25 381 GLY A CA 1
ATOM 2982 C C . GLY A 1 381 ? 20.328 23.188 4.141 1 81.25 381 GLY A C 1
ATOM 2983 O O . GLY A 1 381 ? 20.875 22.297 3.48 1 81.25 381 GLY A O 1
ATOM 2984 N N . PHE A 1 382 ? 19.031 23.344 4.211 1 79.44 382 PHE A N 1
ATOM 2985 C CA . PHE A 1 382 ? 18.156 22.453 3.461 1 79.44 382 PHE A CA 1
ATOM 2986 C C . PHE A 1 382 ? 18.203 22.781 1.973 1 79.44 382 PHE A C 1
ATOM 2988 O O . PHE A 1 382 ? 17.922 21.906 1.136 1 79.44 382 PHE A O 1
ATOM 2995 N N . LEU A 1 383 ? 18.531 24.031 1.644 1 82.06 383 LEU A N 1
ATOM 2996 C CA . LEU A 1 383 ? 18.641 24.5 0.269 1 82.06 383 LEU A CA 1
ATOM 2997 C C . LEU A 1 383 ? 20.031 25.047 -0.016 1 82.06 383 LEU A C 1
ATOM 2999 O O . LEU A 1 383 ? 20.672 25.594 0.876 1 82.06 383 LEU A O 1
ATOM 3003 N N . ARG A 1 384 ? 20.422 24.844 -1.239 1 82.88 384 ARG A N 1
ATOM 3004 C CA . ARG A 1 384 ? 21.672 25.438 -1.69 1 82.88 384 ARG A CA 1
ATOM 3005 C C . ARG A 1 384 ? 21.422 26.672 -2.547 1 82.88 384 ARG A C 1
ATOM 3007 O O . ARG A 1 384 ? 20.609 26.641 -3.473 1 82.88 384 ARG A O 1
ATOM 3014 N N . PRO A 1 385 ? 22.141 27.672 -2.102 1 90.75 385 PRO A N 1
ATOM 3015 C CA . PRO A 1 385 ? 21.938 28.875 -2.898 1 90.75 385 PRO A CA 1
ATOM 3016 C C . PRO A 1 385 ? 22.312 28.688 -4.367 1 90.75 385 PRO A C 1
ATOM 3018 O O . PRO A 1 385 ? 23.281 27.984 -4.68 1 90.75 385 PRO A O 1
ATOM 3021 N N . THR A 1 386 ? 21.562 29.266 -5.285 1 90.56 386 THR A N 1
ATOM 3022 C CA . THR A 1 386 ? 21.875 29.25 -6.711 1 90.56 386 THR A CA 1
ATOM 3023 C C . THR A 1 386 ? 22.984 30.234 -7.027 1 90.56 386 THR A C 1
ATOM 3025 O O . THR A 1 386 ? 23.781 30.016 -7.941 1 90.56 386 THR A O 1
ATOM 3028 N N . GLU A 1 387 ? 22.953 31.328 -6.344 1 94 387 GLU A N 1
ATOM 3029 C CA . GLU A 1 387 ? 24 32.344 -6.422 1 94 387 GLU A CA 1
ATOM 3030 C C . GLU A 1 387 ? 24.406 32.812 -5.031 1 94 387 GLU A C 1
ATOM 3032 O O . GLU A 1 387 ? 23.594 32.812 -4.102 1 94 387 GLU A O 1
ATOM 3037 N N . GLY A 1 388 ? 25.656 33.125 -4.895 1 94.19 388 GLY A N 1
ATOM 3038 C CA . GLY A 1 388 ? 26.141 33.594 -3.609 1 94.19 388 GLY A CA 1
ATOM 3039 C C . GLY A 1 388 ? 26.609 32.469 -2.705 1 94.19 388 GLY A C 1
ATOM 3040 O O . GLY A 1 388 ? 26.766 31.328 -3.15 1 94.19 388 GLY A O 1
ATOM 3041 N N . VAL A 1 389 ? 26.969 32.812 -1.444 1 92.75 389 VAL A N 1
ATOM 3042 C CA . VAL A 1 389 ? 27.484 31.797 -0.53 1 92.75 389 VAL A CA 1
ATOM 3043 C C . VAL A 1 389 ? 27 32.094 0.891 1 92.75 389 VAL A C 1
ATOM 3045 O O . VAL A 1 389 ? 26.812 33.25 1.256 1 92.75 389 VAL A O 1
ATOM 3048 N N . ILE A 1 390 ? 26.719 31.109 1.591 1 92.12 390 ILE A N 1
ATOM 3049 C CA . ILE A 1 390 ? 26.391 31.219 3.01 1 92.12 390 ILE A CA 1
ATOM 3050 C C . ILE A 1 390 ? 27.562 30.688 3.842 1 92.12 390 ILE A C 1
ATOM 3052 O O . ILE A 1 390 ? 28.016 29.562 3.633 1 92.12 390 ILE A O 1
ATOM 3056 N N . LEU A 1 391 ? 28.031 31.531 4.734 1 90.81 391 LEU A N 1
ATOM 3057 C CA . LEU A 1 391 ? 29.188 31.156 5.555 1 90.81 391 LEU A CA 1
ATOM 3058 C C . LEU A 1 391 ? 28.781 30.938 7.004 1 90.81 391 LEU A C 1
ATOM 3060 O O . LEU A 1 391 ? 28.141 31.797 7.613 1 90.81 391 LEU A O 1
ATOM 3064 N N . ARG A 1 392 ? 29.094 29.828 7.559 1 87.62 392 ARG A N 1
ATOM 3065 C CA . ARG A 1 392 ? 28.969 29.547 8.984 1 87.62 392 ARG A CA 1
ATOM 3066 C C . ARG A 1 392 ? 30.328 29.562 9.68 1 87.62 392 ARG A C 1
ATOM 3068 O O . ARG A 1 392 ? 31.203 28.766 9.344 1 87.62 392 ARG A O 1
ATOM 3075 N N . ASN A 1 393 ? 30.406 30.391 10.602 1 88.44 393 ASN A N 1
ATOM 3076 C CA . ASN A 1 393 ? 31.688 30.562 11.266 1 88.44 393 ASN A CA 1
ATOM 3077 C C . ASN A 1 393 ? 32.812 30.766 10.258 1 88.44 393 ASN A C 1
ATOM 3079 O O . ASN A 1 393 ? 33.875 30.141 10.359 1 88.44 393 ASN A O 1
ATOM 3083 N N . GLY A 1 394 ? 32.469 31.391 9.234 1 86.81 394 GLY A N 1
ATOM 3084 C CA . GLY A 1 394 ? 33.469 31.75 8.25 1 86.81 394 GLY A CA 1
ATOM 3085 C C . GLY A 1 394 ? 33.656 30.703 7.172 1 86.81 394 GLY A C 1
ATOM 3086 O O . GLY A 1 394 ? 34.375 30.922 6.191 1 86.81 394 GLY A O 1
ATOM 3087 N N . GLN A 1 395 ? 33.062 29.594 7.277 1 84.38 395 GLN A N 1
ATOM 3088 C CA . GLN A 1 395 ? 33.188 28.516 6.297 1 84.38 395 GLN A CA 1
ATOM 3089 C C . GLN A 1 395 ? 31.875 28.344 5.523 1 84.38 395 GLN A C 1
ATOM 3091 O O . GLN A 1 395 ? 30.797 28.469 6.09 1 84.38 395 GLN A O 1
ATOM 3096 N N . PRO A 1 396 ? 31.969 28 4.27 1 83.56 396 PRO A N 1
ATOM 3097 C CA . PRO A 1 396 ? 30.75 27.797 3.486 1 83.56 396 PRO A CA 1
ATOM 3098 C C . PRO A 1 396 ? 29.859 26.688 4.047 1 83.56 396 PRO A C 1
ATOM 3100 O O . PRO A 1 396 ? 30.359 25.625 4.418 1 83.56 396 PRO A O 1
ATOM 3103 N N . LEU A 1 397 ? 28.562 27.016 4.148 1 77.94 397 LEU A N 1
ATOM 3104 C CA . LEU A 1 397 ? 27.594 26.062 4.684 1 77.94 397 LEU A CA 1
ATOM 3105 C C . LEU A 1 397 ? 27.453 24.859 3.771 1 77.94 397 LEU A C 1
ATOM 3107 O O . LEU A 1 397 ? 27.156 23.75 4.242 1 77.94 397 LEU A O 1
ATOM 3111 N N . SER A 1 398 ? 27.562 25.078 2.422 1 63.94 398 SER A N 1
ATOM 3112 C CA . SER A 1 398 ? 27.375 24.062 1.403 1 63.94 398 SER A CA 1
ATOM 3113 C C . SER A 1 398 ? 28.359 22.906 1.578 1 63.94 398 SER A C 1
ATOM 3115 O O . SER A 1 398 ? 28.047 21.75 1.282 1 63.94 398 SER A O 1
ATOM 3117 N N . GLU A 1 399 ? 29.625 23.328 1.879 1 53.91 399 GLU A N 1
ATOM 3118 C CA . GLU A 1 399 ? 30.672 22.312 1.924 1 53.91 399 GLU A CA 1
ATOM 3119 C C . GLU A 1 399 ? 30.422 21.328 3.053 1 53.91 399 GLU A C 1
ATOM 3121 O O . GLU A 1 399 ? 30.812 20.156 2.955 1 53.91 399 GLU A O 1
ATOM 3126 N N . LYS A 1 400 ? 29.984 21.797 4.152 1 50.41 400 LYS A N 1
ATOM 3127 C CA . LYS A 1 400 ? 29.859 20.922 5.32 1 50.41 400 LYS A CA 1
ATOM 3128 C C . LYS A 1 400 ? 28.406 20.531 5.555 1 50.41 400 LYS A C 1
ATOM 3130 O O . LYS A 1 400 ? 28.125 19.672 6.395 1 50.41 400 LYS A O 1
ATOM 3135 N N . GLY A 1 401 ? 27.734 20.016 4.68 1 50.66 401 GLY A N 1
ATOM 3136 C CA . GLY A 1 401 ? 26.359 19.547 4.715 1 50.66 401 GLY A CA 1
ATOM 3137 C C . GLY A 1 401 ? 25.547 20.172 5.832 1 50.66 401 GLY A C 1
ATOM 3138 O O . GLY A 1 401 ? 26.109 20.672 6.809 1 50.66 401 GLY A O 1
ATOM 3139 N N . GLY A 1 402 ? 24.484 20.672 5.664 1 52.62 402 GLY A N 1
ATOM 3140 C CA . GLY A 1 402 ? 23.359 21.203 6.41 1 52.62 402 GLY A CA 1
ATOM 3141 C C . GLY A 1 402 ? 23.266 20.672 7.828 1 52.62 402 GLY A C 1
ATOM 3142 O O . GLY A 1 402 ? 22.25 20.844 8.5 1 52.62 402 GLY A O 1
ATOM 3143 N N . ASN A 1 403 ? 24.203 19.922 8.266 1 56.97 403 ASN A N 1
ATOM 3144 C CA . ASN A 1 403 ? 24.016 19.344 9.586 1 56.97 403 ASN A CA 1
ATOM 3145 C C . ASN A 1 403 ? 24.469 20.281 10.688 1 56.97 403 ASN A C 1
ATOM 3147 O O . ASN A 1 403 ? 25.656 20.594 10.797 1 56.97 403 ASN A O 1
ATOM 3151 N N . TRP A 1 404 ? 23.656 21.141 11.156 1 64.19 404 TRP A N 1
ATOM 3152 C CA . TRP A 1 404 ? 23.875 22.031 12.297 1 64.19 404 TRP A CA 1
ATOM 3153 C C . TRP A 1 404 ? 24.281 21.234 13.531 1 64.19 404 TRP A C 1
ATOM 3155 O O . TRP A 1 404 ? 24.906 21.781 14.453 1 64.19 404 TRP A O 1
ATOM 3165 N N . GLY A 1 405 ? 24.312 19.938 13.297 1 62.75 405 GLY A N 1
ATOM 3166 C CA . GLY A 1 405 ? 24.672 19.109 14.445 1 62.75 405 GLY A CA 1
ATOM 3167 C C . GLY A 1 405 ? 23.828 19.422 15.672 1 62.75 405 GLY A C 1
ATOM 3168 O O . GLY A 1 405 ? 22.703 19.906 15.555 1 62.75 405 GLY A O 1
ATOM 3169 N N . PRO A 1 406 ? 24.406 19.094 16.875 1 66.12 406 PRO A N 1
ATOM 3170 C CA . PRO A 1 406 ? 23.672 19.281 18.125 1 66.12 406 PRO A CA 1
ATOM 3171 C C . PRO A 1 406 ? 23.625 20.734 18.578 1 66.12 406 PRO A C 1
ATOM 3173 O O . PRO A 1 406 ? 22.953 21.062 19.547 1 66.12 406 PRO A O 1
ATOM 3176 N N . SER A 1 407 ? 24.188 21.594 17.797 1 75.19 407 SER A N 1
ATOM 3177 C CA . SER A 1 407 ? 24.344 22.969 18.25 1 75.19 407 SER A CA 1
ATOM 3178 C C . SER A 1 407 ? 23.125 23.812 17.875 1 75.19 407 SER A C 1
ATOM 3180 O O . SER A 1 407 ? 23.016 24.969 18.297 1 75.19 407 SER A O 1
ATOM 3182 N N . ILE A 1 408 ? 22.219 23.141 17.141 1 82.69 408 ILE A N 1
ATOM 3183 C CA . ILE A 1 408 ? 21.109 23.984 16.734 1 82.69 408 ILE A CA 1
ATOM 3184 C C . ILE A 1 408 ? 19.781 23.344 17.156 1 82.69 408 ILE A C 1
ATOM 3186 O O . ILE A 1 408 ? 19.688 22.109 17.25 1 82.69 408 ILE A O 1
ATOM 3190 N N . GLY A 1 409 ? 18.891 24.125 17.562 1 86.81 409 GLY A N 1
ATOM 3191 C CA . GLY A 1 409 ? 17.516 23.75 17.797 1 86.81 409 GLY A CA 1
ATOM 3192 C C . GLY A 1 409 ? 16.562 24.281 16.734 1 86.81 409 GLY A C 1
ATOM 3193 O O . GLY A 1 409 ? 16.844 25.297 16.078 1 86.81 409 GLY A O 1
ATOM 3194 N N . PHE A 1 410 ? 15.539 23.547 16.5 1 88.19 410 PHE A N 1
ATOM 3195 C CA . PHE A 1 410 ? 14.586 23.953 15.469 1 88.19 410 PHE A CA 1
ATOM 3196 C C . PHE A 1 410 ? 13.156 23.703 15.922 1 88.19 410 PHE A C 1
ATOM 3198 O O . PHE A 1 410 ? 12.828 22.609 16.391 1 88.19 410 PHE A O 1
ATOM 3205 N N . VAL A 1 411 ? 12.383 24.656 15.836 1 89.62 411 VAL A N 1
ATOM 3206 C CA . VAL A 1 411 ? 10.945 24.547 16.047 1 89.62 411 VAL A CA 1
ATOM 3207 C C . VAL A 1 411 ? 10.211 24.984 14.773 1 89.62 411 VAL A C 1
ATOM 3209 O O . VAL A 1 411 ? 10.086 26.172 14.492 1 89.62 411 VAL A O 1
ATOM 3212 N N . PRO A 1 412 ? 9.695 24 14.078 1 85.88 412 PRO A N 1
ATOM 3213 C CA . PRO A 1 412 ? 8.969 24.328 12.852 1 85.88 412 PRO A CA 1
ATOM 3214 C C . PRO A 1 412 ? 7.598 24.938 13.117 1 85.88 412 PRO A C 1
ATOM 3216 O O . PRO A 1 412 ? 7.137 24.953 14.258 1 85.88 412 PRO A O 1
ATOM 3219 N N . GLN A 1 413 ? 7.094 25.438 12 1 76.62 413 GLN A N 1
ATOM 3220 C CA . GLN A 1 413 ? 5.762 26.031 12.078 1 76.62 413 GLN A CA 1
ATOM 3221 C C . GLN A 1 413 ? 4.727 25 12.523 1 76.62 413 GLN A C 1
ATOM 3223 O O . GLN A 1 413 ? 3.85 25.297 13.336 1 76.62 413 GLN A O 1
ATOM 3228 N N . ASP A 1 414 ? 4.895 23.781 11.969 1 76.69 414 ASP A N 1
ATOM 3229 C CA . ASP A 1 414 ? 4.008 22.672 12.305 1 76.69 414 ASP A CA 1
ATOM 3230 C C . ASP A 1 414 ? 4.797 21.484 12.852 1 76.69 414 ASP A C 1
ATOM 3232 O O . ASP A 1 414 ? 5.078 20.531 12.117 1 76.69 414 ASP A O 1
ATOM 3236 N N . PRO A 1 415 ? 4.973 21.531 14.172 1 84 415 PRO A N 1
ATOM 3237 C CA . PRO A 1 415 ? 5.758 20.438 14.734 1 84 415 PRO A CA 1
ATOM 3238 C C . PRO A 1 415 ? 5.02 19.094 14.68 1 84 415 PRO A C 1
ATOM 3240 O O . PRO A 1 415 ? 3.807 19.047 14.906 1 84 415 PRO A O 1
ATOM 3243 N N . HIS A 1 416 ? 5.672 18.109 14.359 1 81.44 416 HIS A N 1
ATOM 3244 C CA . HIS A 1 416 ? 5.102 16.766 14.289 1 81.44 416 HIS A CA 1
ATOM 3245 C C . HIS A 1 416 ? 5.281 16.031 15.617 1 81.44 416 HIS A C 1
ATOM 3247 O O . HIS A 1 416 ? 6.34 16.125 16.234 1 81.44 416 HIS A O 1
ATOM 3253 N N . VAL A 1 417 ? 4.188 15.406 16.062 1 84.81 417 VAL A N 1
ATOM 3254 C CA . VAL A 1 417 ? 4.25 14.555 17.25 1 84.81 417 VAL A CA 1
ATOM 3255 C C . VAL A 1 417 ? 4.43 13.094 16.828 1 84.81 417 VAL A C 1
ATOM 3257 O O . VAL A 1 417 ? 3.549 12.516 16.188 1 84.81 417 VAL A O 1
ATOM 3260 N N . PHE A 1 418 ? 5.492 12.547 17.125 1 81.62 418 PHE A N 1
ATOM 3261 C CA . PHE A 1 418 ? 5.816 11.188 16.734 1 81.62 418 PHE A CA 1
ATOM 3262 C C . PHE A 1 418 ? 5.051 10.172 17.578 1 81.62 418 PHE A C 1
ATOM 3264 O O . PHE A 1 418 ? 4.691 10.461 18.719 1 81.62 418 PHE A O 1
ATOM 3271 N N . ARG A 1 419 ? 4.812 8.984 17.031 1 82.25 419 ARG A N 1
ATOM 3272 C CA . ARG A 1 419 ? 4.117 7.914 17.734 1 82.25 419 ARG A CA 1
ATOM 3273 C C . ARG A 1 419 ? 5.027 7.262 18.766 1 82.25 419 ARG A C 1
ATOM 3275 O O . ARG A 1 419 ? 5.492 6.137 18.578 1 82.25 419 ARG A O 1
ATOM 3282 N N . GLU A 1 420 ? 5.215 7.98 19.781 1 82.94 420 GLU A N 1
ATOM 3283 C CA . GLU A 1 420 ? 6.031 7.578 20.922 1 82.94 420 GLU A CA 1
ATOM 3284 C C . GLU A 1 420 ? 5.488 8.156 22.219 1 82.94 420 GLU A C 1
ATOM 3286 O O . GLU A 1 420 ? 4.395 8.727 22.234 1 82.94 420 GLU A O 1
ATOM 3291 N N . THR A 1 421 ? 6.18 7.902 23.281 1 87.56 421 THR A N 1
ATOM 3292 C CA . THR A 1 421 ? 5.781 8.5 24.547 1 87.56 421 THR A CA 1
ATOM 3293 C C . THR A 1 421 ? 6.137 9.984 24.594 1 87.56 421 THR A C 1
ATOM 3295 O O . THR A 1 421 ? 6.941 10.453 23.781 1 87.56 421 THR A O 1
ATOM 3298 N N . ILE A 1 422 ? 5.555 10.688 25.516 1 90 422 ILE A N 1
ATOM 3299 C CA . ILE A 1 422 ? 5.848 12.102 25.688 1 90 422 ILE A CA 1
ATOM 3300 C C . ILE A 1 422 ? 7.34 12.297 25.953 1 90 422 ILE A C 1
ATOM 3302 O O . ILE A 1 422 ? 7.977 13.172 25.359 1 90 422 ILE A O 1
ATOM 3306 N N . GLY A 1 423 ? 7.785 11.398 26.812 1 90.06 423 GLY A N 1
ATOM 3307 C CA . GLY A 1 423 ? 9.203 11.469 27.125 1 90.06 423 GLY A CA 1
ATOM 3308 C C . GLY A 1 423 ? 10.094 11.25 25.922 1 90.06 423 GLY A C 1
ATOM 3309 O O . GLY A 1 423 ? 11.086 11.961 25.734 1 90.06 423 GLY A O 1
ATOM 3310 N N . GLU A 1 424 ? 9.766 10.375 25.109 1 86.69 424 GLU A N 1
ATOM 3311 C CA . GLU A 1 424 ? 10.555 10.07 23.922 1 86.69 424 GLU A CA 1
ATOM 3312 C C . GLU A 1 424 ? 10.438 11.172 22.875 1 86.69 424 GLU A C 1
ATOM 3314 O O . GLU A 1 424 ? 11.391 1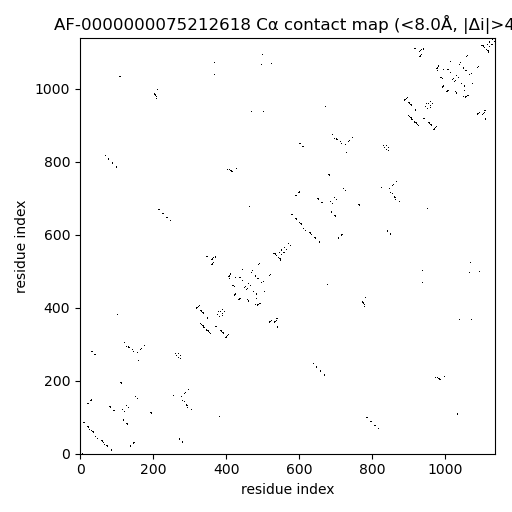1.445 22.141 1 86.69 424 GLU A O 1
ATOM 3319 N N . ASN A 1 425 ? 9.266 11.742 22.844 1 88.62 425 ASN A N 1
ATOM 3320 C CA . ASN A 1 425 ? 9.086 12.875 21.953 1 88.62 425 ASN A CA 1
ATOM 3321 C C . ASN A 1 425 ? 9.969 14.055 22.328 1 88.62 425 ASN A C 1
ATOM 3323 O O . ASN A 1 425 ? 10.414 14.812 21.469 1 88.62 425 ASN A O 1
ATOM 3327 N N . ILE A 1 426 ? 10.156 14.164 23.625 1 90.81 426 ILE A N 1
ATOM 3328 C CA . ILE A 1 426 ? 10.977 15.266 24.125 1 90.81 426 ILE A CA 1
ATOM 3329 C C . ILE A 1 426 ? 12.453 14.953 23.891 1 90.81 426 ILE A C 1
ATOM 3331 O O . ILE A 1 426 ? 13.203 15.797 23.391 1 90.81 426 ILE A O 1
ATOM 3335 N N . ALA A 1 427 ? 12.734 13.797 24.297 1 87.5 427 ALA A N 1
ATOM 3336 C CA . ALA A 1 427 ? 14.133 13.398 24.172 1 87.5 427 ALA A CA 1
ATOM 3337 C C . ALA A 1 427 ? 14.508 13.133 22.719 1 87.5 427 ALA A C 1
ATOM 3339 O O . ALA A 1 427 ? 15.688 13.18 22.359 1 87.5 427 ALA A O 1
ATOM 3340 N N . MET A 1 428 ? 13.227 13.047 22.203 1 76.31 428 MET A N 1
ATOM 3341 C CA . MET A 1 428 ? 13.383 12.633 20.812 1 76.31 428 MET A CA 1
ATOM 3342 C C . MET A 1 428 ? 14.297 11.414 20.703 1 76.31 428 MET A C 1
ATOM 3344 O O . MET A 1 428 ? 14.18 10.477 21.5 1 76.31 428 MET A O 1
ATOM 3348 N N . CYS A 1 429 ? 15.203 11.305 19.906 1 59.06 429 CYS A N 1
ATOM 3349 C CA . CYS A 1 429 ? 15.922 10.062 19.641 1 59.06 429 CYS A CA 1
ATOM 3350 C C . CYS A 1 429 ? 17.203 9.984 20.453 1 59.06 429 CYS A C 1
ATOM 3352 O O . CYS A 1 429 ? 18.125 9.227 20.109 1 59.06 429 CYS A O 1
ATOM 3354 N N . GLN A 1 430 ? 17.281 10.906 21.516 1 65.38 430 GLN A N 1
ATOM 3355 C CA . GLN A 1 430 ? 18.375 10.758 22.469 1 65.38 430 GLN A CA 1
ATOM 3356 C C . GLN A 1 430 ? 17.969 9.883 23.641 1 65.38 430 GLN A C 1
ATOM 3358 O O . GLN A 1 430 ? 16.797 9.523 23.781 1 65.38 430 GLN A O 1
ATOM 3363 N N . ALA A 1 431 ? 18.969 9.359 24.266 1 67.56 431 ALA A N 1
ATOM 3364 C CA . ALA A 1 431 ? 18.672 8.617 25.484 1 67.56 431 ALA A CA 1
ATOM 3365 C C . ALA A 1 431 ? 17.828 9.453 26.438 1 67.56 431 ALA A C 1
ATOM 3367 O O . ALA A 1 431 ? 18.188 10.578 26.781 1 67.56 431 ALA A O 1
ATOM 3368 N N . ALA A 1 432 ? 16.703 8.961 26.609 1 72.62 432 ALA A N 1
ATOM 3369 C CA . ALA A 1 432 ? 15.797 9.711 27.469 1 72.62 432 ALA A CA 1
ATOM 3370 C C . ALA A 1 432 ? 16.25 9.656 28.922 1 72.62 432 ALA A C 1
ATOM 3372 O O . ALA A 1 432 ? 16.312 8.586 29.531 1 72.62 432 ALA A O 1
ATOM 3373 N N . ASP A 1 433 ? 16.984 10.641 29.281 1 84.75 433 ASP A N 1
ATOM 3374 C CA . ASP A 1 433 ? 17.219 10.82 30.703 1 84.75 433 ASP A CA 1
ATOM 3375 C C . ASP A 1 433 ? 15.977 11.383 31.406 1 84.75 433 ASP A C 1
ATOM 3377 O O . ASP A 1 433 ? 15.609 12.539 31.172 1 84.75 433 ASP A O 1
ATOM 3381 N N . LYS A 1 434 ? 15.453 10.57 32.156 1 86.94 434 LYS A N 1
ATOM 3382 C CA . LYS A 1 434 ? 14.156 10.898 32.75 1 86.94 434 LYS A CA 1
ATOM 3383 C C . LYS A 1 434 ? 14.195 12.258 33.469 1 86.94 434 LYS A C 1
ATOM 3385 O O . LYS A 1 434 ? 13.25 13.047 33.344 1 86.94 434 LYS A O 1
ATOM 3390 N N . GLU A 1 435 ? 15.273 12.445 34.125 1 91.38 435 GLU A N 1
ATOM 3391 C CA . GLU A 1 435 ? 15.375 13.695 34.875 1 91.38 435 GLU A CA 1
ATOM 3392 C C . GLU A 1 435 ? 15.508 14.883 33.938 1 91.38 435 GLU A C 1
ATOM 3394 O O . GLU A 1 435 ? 14.883 15.93 34.125 1 91.38 435 GLU A O 1
ATOM 3399 N N . LYS A 1 436 ? 16.328 14.766 32.938 1 92.5 436 LYS A N 1
ATOM 3400 C CA . LYS A 1 436 ? 16.531 15.836 31.969 1 92.5 436 LYS A CA 1
ATOM 3401 C C . LYS A 1 436 ? 15.25 16.109 31.172 1 92.5 436 LYS A C 1
ATOM 3403 O O . LYS A 1 436 ? 14.953 17.25 30.828 1 92.5 436 LYS A O 1
ATOM 3408 N N . VAL A 1 437 ? 14.555 15.047 30.953 1 93.69 437 VAL A N 1
ATOM 3409 C CA . VAL A 1 437 ? 13.297 15.172 30.219 1 93.69 437 VAL A CA 1
ATOM 3410 C C . VAL A 1 437 ? 12.281 15.922 31.078 1 93.69 437 VAL A C 1
ATOM 3412 O O . VAL A 1 437 ? 11.555 16.781 30.578 1 93.69 437 VAL A O 1
ATOM 3415 N N . ARG A 1 438 ? 12.281 15.523 32.312 1 92.88 438 ARG A N 1
ATOM 3416 C CA . ARG A 1 438 ? 11.359 16.188 33.219 1 92.88 438 ARG A CA 1
ATOM 3417 C C . ARG A 1 438 ? 11.672 17.672 33.344 1 92.88 438 ARG A C 1
ATOM 3419 O O . ARG A 1 438 ? 10.758 18.5 33.344 1 92.88 438 ARG A O 1
ATOM 3426 N N . GLN A 1 439 ? 12.914 17.984 33.438 1 93.44 439 GLN A N 1
ATOM 3427 C CA . GLN A 1 439 ? 13.336 19.375 33.531 1 93.44 439 GLN A CA 1
ATOM 3428 C C . GLN A 1 439 ? 12.961 20.156 32.281 1 93.44 439 GLN A C 1
ATOM 3430 O O . GLN A 1 439 ? 12.492 21.297 32.375 1 93.44 439 GLN A O 1
ATOM 3435 N N . ALA A 1 440 ? 13.227 19.562 31.172 1 93.69 440 ALA A N 1
ATOM 3436 C CA . ALA A 1 440 ? 12.891 20.203 29.906 1 93.69 440 ALA A CA 1
ATOM 3437 C C . ALA A 1 440 ? 11.391 20.438 29.781 1 93.69 440 ALA A C 1
ATOM 3439 O O . ALA A 1 440 ? 10.945 21.484 29.297 1 93.69 440 ALA A O 1
ATOM 3440 N N . ALA A 1 441 ? 10.664 19.438 30.234 1 93.81 441 ALA A N 1
ATOM 3441 C CA . ALA A 1 441 ? 9.203 19.547 30.203 1 93.81 441 ALA A CA 1
ATOM 3442 C C . ALA A 1 441 ? 8.719 20.656 31.125 1 93.81 441 ALA A C 1
ATOM 3444 O O . ALA A 1 441 ? 7.805 21.406 30.766 1 93.81 441 ALA A O 1
ATOM 3445 N N . ASP A 1 442 ? 9.359 20.719 32.219 1 92.94 442 ASP A N 1
ATOM 3446 C CA . ASP A 1 442 ? 8.992 21.75 33.188 1 92.94 442 ASP A CA 1
ATOM 3447 C C . ASP A 1 442 ? 9.312 23.141 32.656 1 92.94 442 ASP A C 1
ATOM 3449 O O . ASP A 1 442 ? 8.5 24.062 32.781 1 92.94 442 ASP A O 1
ATOM 3453 N N . ARG A 1 443 ? 10.43 23.281 32.062 1 92.75 443 ARG A N 1
ATOM 3454 C CA . ARG A 1 443 ? 10.852 24.578 31.516 1 92.75 443 ARG A CA 1
ATOM 3455 C C . ARG A 1 443 ? 9.953 25 30.359 1 92.75 443 ARG A C 1
ATOM 3457 O O . ARG A 1 443 ? 9.727 26.203 30.156 1 92.75 443 ARG A O 1
ATOM 3464 N N . ALA A 1 444 ? 9.445 24.031 29.672 1 93.12 444 ALA A N 1
ATOM 3465 C CA . ALA A 1 444 ? 8.586 24.328 28.531 1 93.12 444 ALA A CA 1
ATOM 3466 C C . ALA A 1 444 ? 7.145 24.578 28.969 1 93.12 444 ALA A C 1
ATOM 3468 O O . ALA A 1 444 ? 6.32 25.047 28.188 1 93.12 444 ALA A O 1
ATOM 3469 N N . GLY A 1 445 ? 6.855 24.297 30.188 1 89.44 445 GLY A N 1
ATOM 3470 C CA . GLY A 1 445 ? 5.508 24.5 30.703 1 89.44 445 GLY A CA 1
ATOM 3471 C C . GLY A 1 445 ? 4.59 23.312 30.469 1 89.44 445 GLY A C 1
ATOM 3472 O O . GLY A 1 445 ? 3.375 23.484 30.359 1 89.44 445 GLY A O 1
ATOM 3473 N N . LEU A 1 446 ? 5.121 22.125 30.359 1 89.69 446 LEU A N 1
ATOM 3474 C CA . LEU A 1 446 ? 4.316 20.938 30.078 1 89.69 446 LEU A CA 1
ATOM 3475 C C . LEU A 1 446 ? 4.02 20.172 31.359 1 89.69 446 LEU A C 1
ATOM 3477 O O . LEU A 1 446 ? 3.41 19.094 31.328 1 89.69 446 LEU A O 1
ATOM 3481 N N . SER A 1 447 ? 4.387 20.641 32.438 1 87.62 447 SER A N 1
ATOM 3482 C CA . SER A 1 447 ? 4.25 19.953 33.719 1 87.62 447 SER A CA 1
ATOM 3483 C C . SER A 1 447 ? 2.789 19.609 34 1 87.62 447 SER A C 1
ATOM 3485 O O . SER A 1 447 ? 2.48 18.516 34.469 1 87.62 447 SER A O 1
ATOM 3487 N N . THR A 1 448 ? 1.956 20.562 33.75 1 81.06 448 THR A N 1
ATOM 3488 C CA . THR A 1 448 ? 0.537 20.359 34.031 1 81.06 448 THR A CA 1
ATOM 3489 C C . THR A 1 448 ? -0.028 19.266 33.125 1 81.06 448 THR A C 1
ATOM 3491 O O . THR A 1 448 ? -0.823 18.438 33.562 1 81.06 448 THR A O 1
ATOM 3494 N N . LEU A 1 449 ? 0.376 19.359 31.891 1 79.69 449 LEU A N 1
ATOM 3495 C CA . LEU A 1 449 ? -0.081 18.344 30.938 1 79.69 449 LEU A CA 1
ATOM 3496 C C . LEU A 1 449 ? 0.371 16.953 31.375 1 79.69 449 LEU A C 1
ATOM 3498 O O . LEU A 1 449 ? -0.407 16 31.312 1 79.69 449 LEU A O 1
ATOM 3502 N N . ILE A 1 450 ? 1.6 16.797 31.734 1 86.06 450 ILE A N 1
ATOM 3503 C CA . ILE A 1 450 ? 2.186 15.516 32.125 1 86.06 450 ILE A CA 1
ATOM 3504 C C . ILE A 1 450 ? 1.469 14.969 33.344 1 86.06 450 ILE A C 1
ATOM 3506 O O . ILE A 1 450 ? 1.247 13.758 33.469 1 86.06 450 ILE A O 1
ATOM 3510 N N . ALA A 1 451 ? 1.106 15.859 34.188 1 81.25 451 ALA A N 1
ATOM 3511 C CA . ALA A 1 451 ? 0.426 15.469 35.406 1 81.25 451 ALA A CA 1
ATOM 3512 C C . ALA A 1 451 ? -0.993 14.984 35.125 1 81.25 451 ALA A C 1
ATOM 3514 O O . ALA A 1 451 ? -1.539 14.164 35.875 1 81.25 451 ALA A O 1
ATOM 3515 N N . ASP A 1 452 ? -1.547 15.477 34.031 1 76.75 452 ASP A N 1
ATOM 3516 C CA . ASP A 1 452 ? -2.918 15.125 33.688 1 76.75 452 ASP A CA 1
ATOM 3517 C C . ASP A 1 452 ? -2.988 13.734 33.062 1 76.75 452 ASP A C 1
ATOM 3519 O O . ASP A 1 452 ? -4.051 13.117 33.031 1 76.75 452 ASP A O 1
ATOM 3523 N N . PHE A 1 453 ? -1.898 13.297 32.594 1 80.5 453 PHE A N 1
ATOM 3524 C CA . PHE A 1 453 ? -1.868 11.977 31.984 1 80.5 453 PHE A CA 1
ATOM 3525 C C . PHE A 1 453 ? -1.465 10.914 33 1 80.5 453 PHE A C 1
ATOM 3527 O O . PHE A 1 453 ? -0.466 11.078 33.719 1 80.5 453 PHE A O 1
ATOM 3534 N N . PRO A 1 454 ? -2.227 9.859 33.031 1 79.44 454 PRO A N 1
ATOM 3535 C CA . PRO A 1 454 ? -1.947 8.828 34.031 1 79.44 454 PRO A CA 1
ATOM 3536 C C . PRO A 1 454 ? -0.535 8.258 33.906 1 79.44 454 PRO A C 1
ATOM 3538 O O . PRO A 1 454 ? 0.089 7.922 34.938 1 79.44 454 PRO A O 1
ATOM 3541 N N . GLU A 1 455 ? -0.013 8.156 32.812 1 87.69 455 GLU A N 1
ATOM 3542 C CA . GLU A 1 455 ? 1.301 7.547 32.625 1 87.69 455 GLU A CA 1
ATOM 3543 C C . GLU A 1 455 ? 2.393 8.609 32.5 1 87.69 455 GLU A C 1
ATOM 3545 O O . GLU A 1 455 ? 3.555 8.289 32.25 1 87.69 455 GLU A O 1
ATOM 3550 N N . GLY A 1 456 ? 1.96 9.797 32.688 1 87.94 456 GLY A N 1
ATOM 3551 C CA . GLY A 1 456 ? 2.922 10.891 32.688 1 87.94 456 GLY A CA 1
ATOM 3552 C C . GLY A 1 456 ? 3.764 10.945 31.438 1 87.94 456 GLY A C 1
ATOM 3553 O O . GLY A 1 456 ? 3.23 10.922 30.328 1 87.94 456 GLY A O 1
ATOM 3554 N N . LEU A 1 457 ? 5.074 10.836 31.672 1 89.44 457 LEU A N 1
ATOM 3555 C CA . LEU A 1 457 ? 6.035 10.938 30.578 1 89.44 457 LEU A CA 1
ATOM 3556 C C . LEU A 1 457 ? 5.988 9.688 29.703 1 89.44 457 LEU A C 1
ATOM 3558 O O . LEU A 1 457 ? 6.426 9.719 28.547 1 89.44 457 LEU A O 1
ATOM 3562 N N . ASP A 1 458 ? 5.379 8.695 30.156 1 88.44 458 ASP A N 1
ATOM 3563 C CA . ASP A 1 458 ? 5.336 7.438 29.422 1 88.44 458 ASP A CA 1
ATOM 3564 C C . ASP A 1 458 ? 4.035 7.301 28.641 1 88.44 458 ASP A C 1
ATOM 3566 O O . ASP A 1 458 ? 3.795 6.277 28 1 88.44 458 ASP A O 1
ATOM 3570 N N . THR A 1 459 ? 3.283 8.359 28.625 1 86.5 459 THR A N 1
ATOM 3571 C CA . THR A 1 459 ? 2.021 8.336 27.891 1 86.5 459 THR A CA 1
ATOM 3572 C C . THR A 1 459 ? 2.271 8.32 26.391 1 86.5 459 THR A C 1
ATOM 3574 O O . THR A 1 459 ? 2.969 9.188 25.859 1 86.5 459 THR A O 1
ATOM 3577 N N . PRO A 1 460 ? 1.749 7.344 25.688 1 84.12 460 PRO A N 1
ATOM 3578 C CA . PRO A 1 460 ? 1.878 7.332 24.219 1 84.12 460 PRO A CA 1
ATOM 3579 C C . PRO A 1 460 ? 1.053 8.422 23.547 1 84.12 460 PRO A C 1
ATOM 3581 O O . PRO A 1 460 ? -0.114 8.625 23.891 1 84.12 460 PRO A O 1
ATOM 3584 N N . VAL A 1 461 ? 1.717 9.172 22.672 1 80.56 461 VAL A N 1
ATOM 3585 C CA . VAL A 1 461 ? 1.031 10.234 21.938 1 80.56 461 VAL A CA 1
ATOM 3586 C C . VAL A 1 461 ? 1.219 10.031 20.438 1 80.56 461 VAL A C 1
ATOM 3588 O O . VAL A 1 461 ? 2.053 9.227 20.016 1 80.56 461 VAL A O 1
ATOM 3591 N N . GLY A 1 462 ? 0.531 10.711 19.531 1 65.12 462 GLY A N 1
ATOM 3592 C CA . GLY A 1 462 ? 0.668 10.672 18.078 1 65.12 462 GLY A CA 1
ATOM 3593 C C . GLY A 1 462 ? -0.211 9.625 17.422 1 65.12 462 GLY A C 1
ATOM 3594 O O . GLY A 1 462 ? -0.05 9.32 16.25 1 65.12 462 GLY A O 1
ATOM 3595 N N . GLN A 1 463 ? -0.676 8.797 18.297 1 59.34 463 GLN A N 1
ATOM 3596 C CA . GLN A 1 463 ? -1.573 7.762 17.797 1 59.34 463 GLN A CA 1
ATOM 3597 C C . GLN A 1 463 ? -2.854 7.695 18.625 1 59.34 463 GLN A C 1
ATOM 3599 O O . GLN A 1 463 ? -2.832 7.93 19.828 1 59.34 463 GLN A O 1
ATOM 3604 N N . GLY A 1 464 ? -4.055 7.547 18.031 1 52.34 464 GLY A N 1
ATOM 3605 C CA . GLY A 1 464 ? -5.207 7.051 18.766 1 52.34 464 GLY A CA 1
ATOM 3606 C C . GLY A 1 464 ? -5.93 8.133 19.547 1 52.34 464 GLY A C 1
ATOM 3607 O O . GLY A 1 464 ? -6.184 9.219 19.016 1 52.34 464 GLY A O 1
ATOM 3608 N N . VAL A 1 465 ? -5.941 7.895 20.859 1 48.12 465 VAL A N 1
ATOM 3609 C CA . VAL A 1 465 ? -6.812 8.547 21.828 1 48.12 465 VAL A CA 1
ATOM 3610 C C . VAL A 1 465 ? -6.156 9.828 22.344 1 48.12 465 VAL A C 1
ATOM 3612 O O . VAL A 1 465 ? -6.84 10.812 22.609 1 48.12 465 VAL A O 1
ATOM 3615 N N . HIS A 1 466 ? -4.828 9.812 22.328 1 54.75 466 HIS A N 1
ATOM 3616 C CA . HIS A 1 466 ? -4.195 10.969 22.953 1 54.75 466 HIS A CA 1
ATOM 3617 C C . HIS A 1 466 ? -3.641 11.93 21.906 1 54.75 466 HIS A C 1
ATOM 3619 O O . HIS A 1 466 ? -2.537 11.727 21.391 1 54.75 466 HIS A O 1
ATOM 3625 N N . THR A 1 467 ? -4.422 12.781 21.484 1 64.69 467 THR A N 1
ATOM 3626 C CA . THR A 1 467 ? -3.98 13.82 20.578 1 64.69 467 THR A CA 1
ATOM 3627 C C . THR A 1 467 ? -3.705 15.125 21.328 1 64.69 467 THR A C 1
ATOM 3629 O O . THR A 1 467 ? -4.457 15.492 22.234 1 64.69 467 THR A O 1
ATOM 3632 N N . LEU A 1 468 ? -2.475 15.594 21.172 1 73.12 468 LEU A N 1
ATOM 3633 C CA . LEU A 1 468 ? -2.098 16.859 21.781 1 73.12 468 LEU A CA 1
ATOM 3634 C C . LEU A 1 468 ? -2.738 18.031 21.031 1 73.12 468 LEU A C 1
ATOM 3636 O O . LEU A 1 468 ? -2.904 17.984 19.812 1 73.12 468 LEU A O 1
ATOM 3640 N N . SER A 1 469 ? -3.123 18.953 21.828 1 67.56 469 SER A N 1
ATOM 3641 C CA . SER A 1 469 ? -3.611 20.188 21.219 1 67.56 469 SER A CA 1
ATOM 3642 C C . SER A 1 469 ? -2.484 20.938 20.531 1 67.56 469 SER A C 1
ATOM 3644 O O . SER A 1 469 ? -1.31 20.609 20.688 1 67.56 469 SER A O 1
ATOM 3646 N N . GLY A 1 470 ? -2.77 21.891 19.719 1 71.56 470 GLY A N 1
ATOM 3647 C CA . GLY A 1 470 ? -1.771 22.719 19.047 1 71.56 470 GLY A CA 1
ATOM 3648 C C . GLY A 1 470 ? -0.773 23.344 20 1 71.56 470 GLY A C 1
ATOM 3649 O O . GLY A 1 470 ? 0.433 23.328 19.75 1 71.56 470 GLY A O 1
ATOM 3650 N N . GLY A 1 471 ? -1.348 23.938 21.094 1 75.81 471 GLY A N 1
ATOM 3651 C CA . GLY A 1 471 ? -0.484 24.531 22.094 1 75.81 471 GLY A CA 1
ATOM 3652 C C . GLY A 1 471 ? 0.434 23.531 22.781 1 75.81 471 GLY A C 1
ATOM 3653 O O . GLY A 1 471 ? 1.61 23.812 23 1 75.81 471 GLY A O 1
ATOM 3654 N N . GLN A 1 472 ? -0.144 22.391 23.016 1 79.75 472 GLN A N 1
ATOM 3655 C CA . GLN A 1 472 ? 0.648 21.328 23.641 1 79.75 472 GLN A CA 1
ATOM 3656 C C . GLN A 1 472 ? 1.747 20.828 22.719 1 79.75 472 GLN A C 1
ATOM 3658 O O . GLN A 1 472 ? 2.857 20.531 23.156 1 79.75 472 GLN A O 1
ATOM 3663 N N . THR A 1 473 ? 1.41 20.781 21.5 1 85.75 473 THR A N 1
ATOM 3664 C CA . THR A 1 473 ? 2.379 20.359 20.5 1 85.75 473 THR A CA 1
ATOM 3665 C C . THR A 1 473 ? 3.525 21.359 20.391 1 85.75 473 THR A C 1
ATOM 3667 O O . THR A 1 473 ? 4.688 20.969 20.25 1 85.75 473 THR A O 1
ATOM 3670 N N . ALA A 1 474 ? 3.158 22.594 20.422 1 87.38 474 ALA A N 1
ATOM 3671 C CA . ALA A 1 474 ? 4.172 23.641 20.375 1 87.38 474 ALA A CA 1
ATOM 3672 C C . ALA A 1 474 ? 5.094 23.562 21.594 1 87.38 474 ALA A C 1
ATOM 3674 O O . ALA A 1 474 ? 6.312 23.703 21.469 1 87.38 474 ALA A O 1
ATOM 3675 N N . LEU A 1 475 ? 4.449 23.391 22.766 1 90.19 475 LEU A N 1
ATOM 3676 C CA . LEU A 1 475 ? 5.234 23.281 24 1 90.19 475 LEU A CA 1
ATOM 3677 C C . LEU A 1 475 ? 6.137 22.047 23.953 1 90.19 475 LEU A C 1
ATOM 3679 O O . LEU A 1 475 ? 7.262 22.078 24.453 1 90.19 475 LEU A O 1
ATOM 3683 N N . LEU A 1 476 ? 5.605 21.016 23.406 1 90.88 476 LEU A N 1
ATOM 3684 C CA . LEU A 1 476 ? 6.402 19.812 23.25 1 90.88 476 LEU A CA 1
ATOM 3685 C C . LEU A 1 476 ? 7.613 20.062 22.344 1 90.88 476 LEU A C 1
ATOM 3687 O O . LEU A 1 476 ? 8.711 19.578 22.625 1 90.88 476 LEU A O 1
ATOM 3691 N N . ALA A 1 477 ? 7.395 20.734 21.266 1 90.75 477 ALA A N 1
ATOM 3692 C CA . ALA A 1 477 ? 8.484 21.094 20.359 1 90.75 477 ALA A CA 1
ATOM 3693 C C . ALA A 1 477 ? 9.547 21.922 21.062 1 90.75 477 ALA A C 1
ATOM 3695 O O . ALA A 1 477 ? 10.742 21.75 20.828 1 90.75 477 ALA A O 1
ATOM 3696 N N . LEU A 1 478 ? 9.086 22.828 21.891 1 92.5 478 LEU A N 1
ATOM 3697 C CA . LEU A 1 478 ? 10.016 23.641 22.656 1 92.5 478 LEU A CA 1
ATOM 3698 C C . LEU A 1 478 ? 10.781 22.781 23.656 1 92.5 478 LEU A C 1
ATOM 3700 O O . LEU A 1 478 ? 11.977 23.016 23.891 1 92.5 478 LEU A O 1
ATOM 3704 N N . ALA A 1 479 ? 10.031 21.875 24.266 1 92.56 479 ALA A N 1
ATOM 3705 C CA . ALA A 1 479 ? 10.672 20.969 25.203 1 92.56 479 ALA A CA 1
ATOM 3706 C C . ALA A 1 479 ? 11.828 20.219 24.547 1 92.56 479 ALA A C 1
ATOM 3708 O O . ALA A 1 479 ? 12.844 19.953 25.188 1 92.56 479 ALA A O 1
ATOM 3709 N N . ARG A 1 480 ? 11.672 19.891 23.344 1 90.5 480 ARG A N 1
ATOM 3710 C CA . ARG A 1 480 ? 12.734 19.25 22.594 1 90.5 480 ARG A CA 1
ATOM 3711 C C . ARG A 1 480 ? 13.992 20.109 22.562 1 90.5 480 ARG A C 1
ATOM 3713 O O . ARG A 1 480 ? 15.102 19.594 22.703 1 90.5 480 ARG A O 1
ATOM 3720 N N . VAL A 1 481 ? 13.781 21.344 22.328 1 90.69 481 VAL A N 1
ATOM 3721 C CA . VAL A 1 481 ? 14.898 22.266 22.203 1 90.69 481 VAL A CA 1
ATOM 3722 C C . VAL A 1 481 ? 15.531 22.5 23.578 1 90.69 481 VAL A C 1
ATOM 3724 O O . VAL A 1 481 ? 16.75 22.609 23.688 1 90.69 481 VAL A O 1
ATOM 3727 N N . PHE A 1 482 ? 14.703 22.641 24.609 1 91.94 482 PHE A N 1
ATOM 3728 C CA . PHE A 1 482 ? 15.227 22.766 25.969 1 91.94 482 PHE A CA 1
ATOM 3729 C C . PHE A 1 482 ? 16.125 21.594 26.312 1 91.94 482 PHE A C 1
ATOM 3731 O O . PHE A 1 482 ? 17.156 21.766 26.953 1 91.94 482 PHE A O 1
ATOM 3738 N N . TYR A 1 483 ? 15.602 20.422 25.969 1 90.94 483 TYR A N 1
ATOM 3739 C CA . TYR A 1 483 ? 16.344 19.203 26.297 1 90.94 483 TYR A CA 1
ATOM 3740 C C . TYR A 1 483 ? 17.703 19.203 25.609 1 90.94 483 TYR A C 1
ATOM 3742 O O . TYR A 1 483 ? 18.703 18.797 26.219 1 90.94 483 TYR A O 1
ATOM 3750 N N . ARG A 1 484 ? 17.781 19.609 24.453 1 86.44 484 ARG A N 1
ATOM 3751 C CA . ARG A 1 484 ? 19 19.609 23.672 1 86.44 484 ARG A CA 1
ATOM 3752 C C . ARG A 1 484 ? 19.938 20.734 24.109 1 86.44 484 ARG A C 1
ATOM 3754 O O . ARG A 1 484 ? 21.156 20.594 24.016 1 86.44 484 ARG A O 1
ATOM 3761 N N . SER A 1 485 ? 19.391 21.828 24.594 1 86.12 485 SER A N 1
ATOM 3762 C CA . SER A 1 485 ? 20.141 23 25.062 1 86.12 485 SER A CA 1
ATOM 3763 C C . SER A 1 485 ? 21.109 23.484 24 1 86.12 485 SER A C 1
ATOM 3765 O O . SER A 1 485 ? 22.328 23.578 24.25 1 86.12 485 SER A O 1
ATOM 3767 N N . PRO A 1 486 ? 20.625 23.875 22.797 1 89.12 486 PRO A N 1
ATOM 3768 C CA . PRO A 1 486 ? 21.484 24.328 21.703 1 89.12 486 PRO A CA 1
ATOM 3769 C C . PRO A 1 486 ? 21.969 25.766 21.891 1 89.12 486 PRO A C 1
ATOM 3771 O O . PRO A 1 486 ? 21.469 26.484 22.75 1 89.12 486 PRO A O 1
ATOM 3774 N N . GLU A 1 487 ? 23.016 26.109 21.125 1 87.94 487 GLU A N 1
ATOM 3775 C CA . GLU A 1 487 ? 23.562 27.469 21.172 1 87.94 487 GLU A CA 1
ATOM 3776 C C . GLU A 1 487 ? 22.781 28.406 20.25 1 87.94 487 GLU A C 1
ATOM 3778 O O . GLU A 1 487 ? 22.719 29.609 20.5 1 87.94 487 GLU A O 1
ATOM 3783 N N . ALA A 1 488 ? 22.297 27.812 19.203 1 90.88 488 ALA A N 1
ATOM 3784 C CA . ALA A 1 488 ? 21.531 28.578 18.234 1 90.88 488 ALA A CA 1
ATOM 3785 C C . ALA A 1 488 ? 20.172 27.922 17.984 1 90.88 488 ALA A C 1
ATOM 3787 O O . ALA A 1 488 ? 20.062 26.703 17.891 1 90.88 488 ALA A O 1
ATOM 3788 N N . ILE A 1 489 ? 19.156 28.75 17.938 1 93.12 489 ILE A N 1
ATOM 3789 C CA . ILE A 1 489 ? 17.812 28.219 17.812 1 93.12 489 ILE A CA 1
ATOM 3790 C C . ILE A 1 489 ? 17.125 28.844 16.609 1 93.12 489 ILE A C 1
ATOM 3792 O O . ILE A 1 489 ? 17.188 30.062 16.391 1 93.12 489 ILE A O 1
ATOM 3796 N N . PHE A 1 490 ? 16.594 27.984 15.766 1 93 490 PHE A N 1
ATOM 3797 C CA . PHE A 1 490 ? 15.75 28.422 14.656 1 93 490 PHE A CA 1
ATOM 3798 C C . PHE A 1 490 ? 14.273 28.25 14.992 1 93 490 PHE A C 1
ATOM 3800 O O . PHE A 1 490 ? 13.852 27.156 15.398 1 93 490 PHE A O 1
ATOM 3807 N N . LEU A 1 491 ? 13.539 29.281 14.898 1 92.44 491 LEU A N 1
ATOM 3808 C CA . LEU A 1 491 ? 12.109 29.25 15.203 1 92.44 491 LEU A CA 1
ATOM 3809 C C . LEU A 1 491 ? 11.289 29.703 13.992 1 92.44 491 LEU A C 1
ATOM 3811 O O . LEU A 1 491 ? 11.469 30.828 13.508 1 92.44 491 LEU A O 1
ATOM 3815 N N . ASP A 1 492 ? 10.484 28.812 13.539 1 88.62 492 ASP A N 1
ATOM 3816 C CA . ASP A 1 492 ? 9.602 29.156 12.438 1 88.62 492 ASP A CA 1
ATOM 3817 C C . ASP A 1 492 ? 8.172 29.375 12.93 1 88.62 492 ASP A C 1
ATOM 3819 O O . ASP A 1 492 ? 7.387 28.438 13.016 1 88.62 492 ASP A O 1
ATOM 3823 N N . GLU A 1 493 ? 7.855 30.578 13.188 1 78.94 493 GLU A N 1
ATOM 3824 C CA . GLU A 1 493 ? 6.535 31 13.641 1 78.94 493 GLU A CA 1
ATOM 3825 C C . GLU A 1 493 ? 6.027 30.109 14.773 1 78.94 493 GLU A C 1
ATOM 3827 O O . GLU A 1 493 ? 4.926 29.562 14.688 1 78.94 493 GLU A O 1
ATOM 3832 N N . PRO A 1 494 ? 6.664 30.047 15.898 1 75.31 494 PRO A N 1
ATOM 3833 C CA . PRO A 1 494 ? 6.367 29.078 16.953 1 75.31 494 PRO A CA 1
ATOM 3834 C C . PRO A 1 494 ? 5.02 29.344 17.625 1 75.31 494 PRO A C 1
ATOM 3836 O O . PRO A 1 494 ? 4.484 28.453 18.312 1 75.31 494 PRO A O 1
ATOM 3839 N N . THR A 1 495 ? 4.52 30.484 17.547 1 70.94 495 THR A N 1
ATOM 3840 C CA . THR A 1 495 ? 3.287 30.797 18.266 1 70.94 495 THR A CA 1
ATOM 3841 C C . THR A 1 495 ? 2.105 30.875 17.312 1 70.94 495 THR A C 1
ATOM 3843 O O . THR A 1 495 ? 1.013 31.297 17.688 1 70.94 495 THR A O 1
ATOM 3846 N N . ASP A 1 496 ? 2.5 30.375 16.125 1 65.19 496 ASP A N 1
ATOM 3847 C CA . ASP A 1 496 ? 1.414 30.438 15.156 1 65.19 496 ASP A CA 1
ATOM 3848 C C . ASP A 1 496 ? 0.33 29.406 15.469 1 65.19 496 ASP A C 1
ATOM 3850 O O . ASP A 1 496 ? 0.621 28.328 15.992 1 65.19 496 ASP A O 1
ATOM 3854 N N . HIS A 1 497 ? -0.8 29.719 15.469 1 59.75 497 HIS A N 1
ATOM 3855 C CA . HIS A 1 497 ? -1.939 28.812 15.555 1 59.75 497 HIS A CA 1
ATOM 3856 C C . HIS A 1 497 ? -2.291 28.5 17 1 59.75 497 HIS A C 1
ATOM 3858 O O . HIS A 1 497 ? -2.787 27.406 17.312 1 59.75 497 HIS A O 1
ATOM 3864 N N . LEU A 1 498 ? -1.752 29.391 17.922 1 67.5 498 LEU A N 1
ATOM 3865 C CA . LEU A 1 498 ? -2.002 29.078 19.328 1 67.5 498 LEU A CA 1
ATOM 3866 C C . LEU A 1 498 ? -3.053 30.016 19.922 1 67.5 498 LEU A C 1
ATOM 3868 O O . LEU A 1 498 ? -3.16 31.172 19.5 1 67.5 498 LEU A O 1
ATOM 3872 N N . ASP A 1 499 ? -3.844 29.469 20.781 1 63.78 499 ASP A N 1
ATOM 3873 C CA . ASP A 1 499 ? -4.734 30.312 21.562 1 63.78 499 ASP A CA 1
ATOM 3874 C C . ASP A 1 499 ? -3.938 31.234 22.484 1 63.78 499 ASP A C 1
ATOM 3876 O O . ASP A 1 499 ? -2.748 31.016 22.719 1 63.78 499 ASP A O 1
ATOM 3880 N N . LEU A 1 500 ? -4.641 32.188 22.906 1 63.06 500 LEU A N 1
ATOM 3881 C CA . LEU A 1 500 ? -3.99 33.25 23.688 1 63.06 500 LEU A CA 1
ATOM 3882 C C . LEU A 1 500 ? -3.285 32.656 24.906 1 63.06 500 LEU A C 1
ATOM 3884 O O . LEU A 1 500 ? -2.164 33.062 25.234 1 63.06 500 LEU A O 1
ATOM 3888 N N . LYS A 1 501 ? -4.008 31.766 25.562 1 67.75 501 LYS A N 1
ATOM 3889 C CA . LYS A 1 501 ? -3.406 31.172 26.75 1 67.75 501 LYS A CA 1
ATOM 3890 C C . LYS A 1 501 ? -2.168 30.344 26.391 1 67.75 501 LYS A C 1
ATOM 3892 O O . LYS A 1 501 ? -1.141 30.438 27.062 1 67.75 501 LYS A O 1
ATOM 3897 N N . SER A 1 502 ? -2.379 29.562 25.438 1 75.5 502 SER A N 1
ATOM 3898 C CA . SER A 1 502 ? -1.254 28.75 24.984 1 75.5 502 SER A CA 1
ATOM 3899 C C . SER A 1 502 ? -0.118 29.625 24.469 1 75.5 502 SER A C 1
ATOM 3901 O O . SER A 1 502 ? 1.057 29.312 24.656 1 75.5 502 SER A O 1
ATOM 3903 N N . GLU A 1 503 ? -0.571 30.641 23.797 1 78.75 503 GLU A N 1
ATOM 3904 C CA . GLU A 1 503 ? 0.431 31.562 23.281 1 78.75 503 GLU A CA 1
ATOM 3905 C C . GLU A 1 503 ? 1.278 32.156 24.406 1 78.75 503 GLU A C 1
ATOM 3907 O O . GLU A 1 503 ? 2.5 32.25 24.281 1 78.75 503 GLU A O 1
ATOM 3912 N N . LYS A 1 504 ? 0.558 32.594 25.422 1 78.12 504 LYS A N 1
ATOM 3913 C CA . LYS A 1 504 ? 1.276 33.156 26.547 1 78.12 504 LYS A CA 1
ATOM 3914 C C . LYS A 1 504 ? 2.262 32.156 27.141 1 78.12 504 LYS A C 1
ATOM 3916 O O . LYS A 1 504 ? 3.383 32.5 27.5 1 78.12 504 LYS A O 1
ATOM 3921 N N . LYS A 1 505 ? 1.761 30.953 27.25 1 83.62 505 LYS A N 1
ATOM 3922 C CA . LYS A 1 505 ? 2.621 29.906 27.781 1 83.62 505 LYS A CA 1
ATOM 3923 C C . LYS A 1 505 ? 3.826 29.656 26.891 1 83.62 505 LYS A C 1
ATOM 3925 O O . LYS A 1 505 ? 4.949 29.5 27.375 1 83.62 505 LYS A O 1
ATOM 3930 N N . VAL A 1 506 ? 3.553 29.625 25.641 1 87.62 506 VAL A N 1
ATOM 3931 C CA . VAL A 1 506 ? 4.613 29.359 24.672 1 87.62 506 VAL A CA 1
ATOM 3932 C C . VAL A 1 506 ? 5.594 30.531 24.641 1 87.62 506 VAL A C 1
ATOM 3934 O O . VAL A 1 506 ? 6.809 30.328 24.562 1 87.62 506 VAL A O 1
ATOM 3937 N N . LEU A 1 507 ? 5.027 31.719 24.719 1 85.75 507 LEU A N 1
ATOM 3938 C CA . LEU A 1 507 ? 5.883 32.906 24.734 1 85.75 507 LEU A CA 1
ATOM 3939 C C . LEU A 1 507 ? 6.773 32.906 25.984 1 85.75 507 LEU A C 1
ATOM 3941 O O . LEU A 1 507 ? 7.941 33.281 25.906 1 85.75 507 LEU A O 1
ATOM 3945 N N . ALA A 1 508 ? 6.16 32.562 27.078 1 87.06 508 ALA A N 1
ATOM 3946 C CA . ALA A 1 508 ? 6.938 32.5 28.312 1 87.06 508 ALA A CA 1
ATOM 3947 C C . ALA A 1 508 ? 8.07 31.469 28.188 1 87.06 508 ALA A C 1
ATOM 3949 O O . ALA A 1 508 ? 9.195 31.734 28.625 1 87.06 508 ALA A O 1
ATOM 3950 N N . ALA A 1 509 ? 7.707 30.375 27.688 1 90.5 509 ALA A N 1
ATOM 3951 C CA . ALA A 1 509 ? 8.711 29.344 27.469 1 90.5 509 ALA A CA 1
ATOM 3952 C C . ALA A 1 509 ? 9.797 29.828 26.516 1 90.5 509 ALA A C 1
ATOM 3954 O O . ALA A 1 509 ? 10.977 29.516 26.688 1 90.5 509 ALA A O 1
ATOM 3955 N N . LEU A 1 510 ? 9.375 30.484 25.547 1 90.19 510 LEU A N 1
ATOM 3956 C CA . LEU A 1 510 ? 10.305 31.016 24.547 1 90.19 510 LEU A CA 1
ATOM 3957 C C . LEU A 1 510 ? 11.266 32.031 25.172 1 90.19 510 LEU A C 1
ATOM 3959 O O . LEU A 1 510 ? 12.453 32.031 24.844 1 90.19 510 LEU A O 1
ATOM 3963 N N . GLU A 1 511 ? 10.695 32.906 25.969 1 88.56 511 GLU A N 1
ATOM 3964 C CA . GLU A 1 511 ? 11.523 33.875 26.656 1 88.56 511 GLU A CA 1
ATOM 3965 C C . GLU A 1 511 ? 12.617 33.219 27.469 1 88.56 511 GLU A C 1
ATOM 3967 O O . GLU A 1 511 ? 13.766 33.656 27.469 1 88.56 511 GLU A O 1
ATOM 3972 N N . THR A 1 512 ? 12.188 32.219 28.156 1 90.12 512 THR A N 1
ATOM 3973 C CA . THR A 1 512 ? 13.148 31.453 28.953 1 90.12 512 THR A CA 1
ATOM 3974 C C . THR A 1 512 ? 14.18 30.781 28.047 1 90.12 512 THR A C 1
ATOM 3976 O O . THR A 1 512 ? 15.375 30.781 28.359 1 90.12 512 THR A O 1
ATOM 3979 N N . LEU A 1 513 ? 13.727 30.234 27 1 91.31 513 LEU A N 1
ATOM 3980 C CA . LEU A 1 513 ? 14.578 29.469 26.078 1 91.31 513 LEU A CA 1
ATOM 3981 C C . LEU A 1 513 ? 15.586 30.391 25.391 1 91.31 513 LEU A C 1
ATOM 3983 O O . LEU A 1 513 ? 16.734 29.984 25.172 1 91.31 513 LEU A O 1
ATOM 3987 N N . LEU A 1 514 ? 15.133 31.531 25.109 1 90.19 514 LEU A N 1
ATOM 3988 C CA . LEU A 1 514 ? 15.938 32.406 24.281 1 90.19 514 LEU A CA 1
ATOM 3989 C C . LEU A 1 514 ? 16.859 33.281 25.156 1 90.19 514 LEU A C 1
ATOM 3991 O O . LEU A 1 514 ? 17.672 34.062 24.641 1 90.19 514 LEU A O 1
ATOM 3995 N N . ALA A 1 515 ? 16.625 33.062 26.484 1 86.12 515 ALA A N 1
ATOM 3996 C CA . ALA A 1 515 ? 17.484 33.844 27.375 1 86.12 515 ALA A CA 1
ATOM 3997 C C . ALA A 1 515 ? 18.969 33.5 27.141 1 86.12 515 ALA A C 1
ATOM 3999 O O . ALA A 1 515 ? 19.375 32.375 27.266 1 86.12 515 ALA A O 1
ATOM 4000 N N . ASP A 1 516 ? 19.781 34.406 26.594 1 82.5 516 ASP A N 1
ATOM 4001 C CA . ASP A 1 516 ? 21.219 34.344 26.422 1 82.5 516 ASP A CA 1
ATOM 4002 C C . ASP A 1 516 ? 21.609 33.375 25.281 1 82.5 516 ASP A C 1
ATOM 4004 O O . ASP A 1 516 ? 22.609 32.688 25.375 1 82.5 516 ASP A O 1
ATOM 4008 N N . ARG A 1 517 ? 20.719 33.094 24.375 1 90.19 517 ARG A N 1
ATOM 4009 C CA . ARG A 1 517 ? 21.016 32.25 23.234 1 90.19 517 ARG A CA 1
ATOM 4010 C C . ARG A 1 517 ? 20.828 33 21.922 1 90.19 517 ARG A C 1
ATOM 4012 O O . ARG A 1 517 ? 20.234 34.094 21.906 1 90.19 517 ARG A O 1
ATOM 4019 N N . SER A 1 518 ? 21.469 32.438 20.906 1 93.38 518 SER A N 1
ATOM 4020 C CA . SER A 1 518 ? 21.266 32.969 19.562 1 93.38 518 SER A CA 1
ATOM 4021 C C . SER A 1 518 ? 19.969 32.438 18.953 1 93.38 518 SER A C 1
ATOM 4023 O O . SER A 1 518 ? 19.625 31.281 19.125 1 93.38 518 SER A O 1
ATOM 4025 N N . ALA A 1 519 ? 19.219 33.344 18.375 1 94.31 519 ALA A N 1
ATOM 4026 C CA . ALA A 1 519 ? 17.938 32.906 17.828 1 94.31 519 ALA A CA 1
ATOM 4027 C C . ALA A 1 519 ? 17.688 33.531 16.453 1 94.31 519 ALA A C 1
ATOM 4029 O O . ALA A 1 519 ? 17.984 34.688 16.234 1 94.31 519 ALA A O 1
ATOM 4030 N N . PHE A 1 520 ? 17.375 32.719 15.516 1 94.38 520 PHE A N 1
ATOM 4031 C CA . PHE A 1 520 ? 16.875 33.094 14.195 1 94.38 520 PHE A CA 1
ATOM 4032 C C . PHE A 1 520 ? 15.367 32.844 14.102 1 94.38 520 PHE A C 1
ATOM 4034 O O . PHE A 1 520 ? 14.93 31.688 14.031 1 94.38 520 PHE A O 1
ATOM 4041 N N . ILE A 1 521 ? 14.562 33.906 14.094 1 93.5 521 ILE A N 1
ATOM 4042 C CA . ILE A 1 521 ? 13.133 33.719 14.305 1 93.5 521 ILE A CA 1
ATOM 4043 C C . ILE A 1 521 ? 12.359 34.344 13.133 1 93.5 521 ILE A C 1
ATOM 4045 O O . ILE A 1 521 ? 12.594 35.5 12.758 1 93.5 521 ILE A O 1
ATOM 4049 N N . ILE A 1 522 ? 11.578 33.531 12.516 1 90.06 522 ILE A N 1
ATOM 4050 C CA . ILE A 1 522 ? 10.547 34.094 11.656 1 90.06 522 ILE A CA 1
ATOM 4051 C C . ILE A 1 522 ? 9.359 34.562 12.5 1 90.06 522 ILE A C 1
ATOM 4053 O O . ILE A 1 522 ? 8.68 33.719 13.117 1 90.06 522 ILE A O 1
ATOM 4057 N N . ALA A 1 523 ? 9.156 35.812 12.625 1 80.62 523 ALA A N 1
ATOM 4058 C CA . ALA A 1 523 ? 8.188 36.344 13.586 1 80.62 523 ALA A CA 1
ATOM 4059 C C . ALA A 1 523 ? 7.043 37.062 12.875 1 80.62 523 ALA A C 1
ATOM 4061 O O . ALA A 1 523 ? 7.254 37.719 11.859 1 80.62 523 ALA A O 1
ATOM 4062 N N . HIS A 1 524 ? 5.988 36.812 13.445 1 69.56 524 HIS A N 1
ATOM 4063 C CA . HIS A 1 524 ? 4.824 37.562 12.984 1 69.56 524 HIS A CA 1
ATOM 4064 C C . HIS A 1 524 ? 4.219 38.406 14.102 1 69.56 524 HIS A C 1
ATOM 4066 O O . HIS A 1 524 ? 3.43 39.312 13.852 1 69.56 524 HIS A O 1
ATOM 4072 N N . ARG A 1 525 ? 4.727 38.094 15.266 1 68.75 525 ARG A N 1
ATOM 4073 C CA . ARG A 1 525 ? 4.141 38.781 16.406 1 68.75 525 ARG A CA 1
ATOM 4074 C C . ARG A 1 525 ? 5.055 39.906 16.906 1 68.75 525 ARG A C 1
ATOM 4076 O O . ARG A 1 525 ? 6.281 39.75 16.906 1 68.75 525 ARG A O 1
ATOM 4083 N N . LEU A 1 526 ? 4.508 40.906 17.375 1 68.31 526 LEU A N 1
ATOM 4084 C CA . LEU A 1 526 ? 5.211 42.125 17.75 1 68.31 526 LEU A CA 1
ATOM 4085 C C . LEU A 1 526 ? 6.152 41.844 18.922 1 68.31 526 LEU A C 1
ATOM 4087 O O . LEU A 1 526 ? 7.254 42.406 18.984 1 68.31 526 LEU A O 1
ATOM 4091 N N . HIS A 1 527 ? 5.707 41.062 19.844 1 71.25 527 HIS A N 1
ATOM 4092 C CA . HIS A 1 527 ? 6.512 40.844 21.047 1 71.25 527 HIS A CA 1
ATOM 4093 C C . HIS A 1 527 ? 7.859 40.219 20.688 1 71.25 527 HIS A C 1
ATOM 4095 O O . HIS A 1 527 ? 8.898 40.625 21.219 1 71.25 527 HIS A O 1
ATOM 4101 N N . THR A 1 528 ? 7.852 39.344 19.844 1 75.81 528 THR A N 1
ATOM 4102 C CA . THR A 1 528 ? 9.062 38.656 19.406 1 75.81 528 THR A CA 1
ATOM 4103 C C . THR A 1 528 ? 9.953 39.594 18.594 1 75.81 528 THR A C 1
ATOM 4105 O O . THR A 1 528 ? 11.18 39.531 18.703 1 75.81 528 THR A O 1
ATOM 4108 N N . ILE A 1 529 ? 9.344 40.438 17.922 1 80.31 529 ILE A N 1
ATOM 4109 C CA . ILE A 1 529 ? 10.07 41.375 17.078 1 80.31 529 ILE A CA 1
ATOM 4110 C C . ILE A 1 529 ? 10.742 42.438 17.938 1 80.31 529 ILE A C 1
ATOM 4112 O O . ILE A 1 529 ? 11.891 42.812 17.688 1 80.31 529 ILE A O 1
ATOM 4116 N N . ARG A 1 530 ? 10.016 42.906 18.938 1 82.69 530 ARG A N 1
ATOM 4117 C CA . ARG A 1 530 ? 10.508 43.969 19.797 1 82.69 530 ARG A CA 1
ATOM 4118 C C . ARG A 1 530 ? 11.75 43.531 20.562 1 82.69 530 ARG A C 1
ATOM 4120 O O . ARG A 1 530 ? 12.641 44.344 20.828 1 82.69 530 ARG A O 1
ATOM 4127 N N . ASP A 1 531 ? 11.797 42.344 20.922 1 84.12 531 ASP A N 1
ATOM 4128 C CA . ASP A 1 531 ? 12.883 41.844 21.766 1 84.12 531 ASP A CA 1
ATOM 4129 C C . ASP A 1 531 ? 14.078 41.406 20.922 1 84.12 531 ASP A C 1
ATOM 4131 O O . ASP A 1 531 ? 15.117 41.031 21.453 1 84.12 531 ASP A O 1
ATOM 4135 N N . ALA A 1 532 ? 13.977 41.5 19.656 1 91.12 532 ALA A N 1
ATOM 4136 C CA . ALA A 1 532 ? 15.062 41.094 18.781 1 91.12 532 ALA A CA 1
ATOM 4137 C C . ALA A 1 532 ? 16.156 42.156 18.703 1 91.12 532 ALA A C 1
ATOM 4139 O O . ALA A 1 532 ? 15.875 43.344 18.766 1 91.12 532 ALA A O 1
ATOM 4140 N N . ASP A 1 533 ? 17.422 41.719 18.578 1 92.88 533 ASP A N 1
ATOM 4141 C CA . ASP A 1 533 ? 18.547 42.625 18.438 1 92.88 533 ASP A CA 1
ATOM 4142 C C . ASP A 1 533 ? 18.625 43.219 17.031 1 92.88 533 ASP A C 1
ATOM 4144 O O . ASP A 1 533 ? 19.078 44.344 16.828 1 92.88 533 ASP A O 1
ATOM 4148 N N . LYS A 1 534 ? 18.219 42.375 16.125 1 93.94 534 LYS A N 1
ATOM 4149 C CA . LYS A 1 534 ? 18.234 42.75 14.703 1 93.94 534 LYS A CA 1
ATOM 4150 C C . LYS A 1 534 ? 16.969 42.25 14 1 93.94 534 LYS A C 1
ATOM 4152 O O . LYS A 1 534 ? 16.531 41.125 14.242 1 93.94 534 LYS A O 1
ATOM 4157 N N . VAL A 1 535 ? 16.359 43.125 13.227 1 94.25 535 VAL A N 1
ATOM 4158 C CA . VAL A 1 535 ? 15.156 42.781 12.469 1 94.25 535 VAL A CA 1
ATOM 4159 C C . VAL A 1 535 ? 15.438 42.906 10.969 1 94.25 535 VAL A C 1
ATOM 4161 O O . VAL A 1 535 ? 15.961 43.938 10.531 1 94.25 535 VAL A O 1
ATOM 4164 N N . LEU A 1 536 ? 15.203 41.906 10.242 1 94.5 536 LEU A N 1
ATOM 4165 C CA . LEU A 1 536 ? 15.281 41.938 8.781 1 94.5 536 LEU A CA 1
ATOM 4166 C C . LEU A 1 536 ? 13.891 41.969 8.164 1 94.5 536 LEU A C 1
ATOM 4168 O O . LEU A 1 536 ? 13.086 41.062 8.383 1 94.5 536 LEU A O 1
ATOM 4172 N N . VAL A 1 537 ? 13.586 42.969 7.434 1 93.19 537 VAL A N 1
ATOM 4173 C CA . VAL A 1 537 ? 12.297 43.094 6.762 1 93.19 537 VAL A CA 1
ATOM 4174 C C . VAL A 1 537 ? 12.422 42.625 5.316 1 93.19 537 VAL A C 1
ATOM 4176 O O . VAL A 1 537 ? 13.219 43.156 4.543 1 93.19 537 VAL A O 1
ATOM 4179 N N . MET A 1 538 ? 11.656 41.625 5.031 1 92.31 538 MET A N 1
ATOM 4180 C CA . MET A 1 538 ? 11.742 41 3.711 1 92.31 538 MET A CA 1
ATOM 4181 C C . MET A 1 538 ? 10.523 41.344 2.869 1 92.31 538 MET A C 1
ATOM 4183 O O . MET A 1 538 ? 9.398 41.406 3.385 1 92.31 538 MET A O 1
ATOM 4187 N N . SER A 1 539 ? 10.75 41.594 1.628 1 89.44 539 SER A N 1
ATOM 4188 C CA . SER A 1 539 ? 9.711 41.844 0.634 1 89.44 539 SER A CA 1
ATOM 4189 C C . SER A 1 539 ? 10.125 41.312 -0.739 1 89.44 539 SER A C 1
ATOM 4191 O O . SER A 1 539 ? 11.25 41.562 -1.188 1 89.44 539 SER A O 1
ATOM 4193 N N . HIS A 1 540 ? 9.234 40.562 -1.355 1 87.44 540 HIS A N 1
ATOM 4194 C CA . HIS A 1 540 ? 9.406 40.062 -2.709 1 87.44 540 HIS A CA 1
ATOM 4195 C C . HIS A 1 540 ? 10.781 39.406 -2.875 1 87.44 540 HIS A C 1
ATOM 4197 O O . HIS A 1 540 ? 11.5 39.719 -3.828 1 87.44 540 HIS A O 1
ATOM 4203 N N . GLY A 1 541 ? 11.25 38.75 -1.862 1 91.31 541 GLY A N 1
ATOM 4204 C CA . GLY A 1 541 ? 12.453 37.938 -1.958 1 91.31 541 GLY A CA 1
ATOM 4205 C C . GLY A 1 541 ? 13.711 38.688 -1.576 1 91.31 541 GLY A C 1
ATOM 4206 O O . GLY A 1 541 ? 14.812 38.125 -1.615 1 91.31 541 GLY A O 1
ATOM 4207 N N . GLY A 1 542 ? 13.555 39.938 -1.23 1 93.81 542 GLY A N 1
ATOM 4208 C CA . GLY A 1 542 ? 14.711 40.719 -0.849 1 93.81 542 GLY A CA 1
ATOM 4209 C C . GLY A 1 542 ? 14.578 41.344 0.526 1 93.81 542 GLY A C 1
ATOM 4210 O O . GLY A 1 542 ? 13.477 41.438 1.067 1 93.81 542 GLY A O 1
ATOM 4211 N N . ILE A 1 543 ? 15.727 41.75 1.112 1 94.75 543 ILE A N 1
ATOM 4212 C CA . ILE A 1 543 ? 15.727 42.5 2.363 1 94.75 543 ILE A CA 1
ATOM 4213 C C . ILE A 1 543 ? 15.648 44 2.066 1 94.75 543 ILE A C 1
ATOM 4215 O O . ILE A 1 543 ? 16.547 44.562 1.428 1 94.75 543 ILE A O 1
ATOM 4219 N N . ILE A 1 544 ? 14.688 44.625 2.584 1 93.38 544 ILE A N 1
ATOM 4220 C CA . ILE A 1 544 ? 14.461 46.031 2.227 1 93.38 544 ILE A CA 1
ATOM 4221 C C . ILE A 1 544 ? 14.891 46.938 3.383 1 93.38 544 ILE A C 1
ATOM 4223 O O . ILE A 1 544 ? 15.172 48.125 3.182 1 93.38 544 ILE A O 1
ATOM 4227 N N . GLU A 1 545 ? 14.68 46.438 4.566 1 93.94 545 GLU A N 1
ATOM 4228 C CA . GLU A 1 545 ? 15.086 47.188 5.758 1 93.94 545 GLU A CA 1
ATOM 4229 C C . GLU A 1 545 ? 15.789 46.281 6.762 1 93.94 545 GLU A C 1
ATOM 4231 O O . GLU A 1 545 ? 15.492 45.062 6.836 1 93.94 545 GLU A O 1
ATOM 4236 N N . GLN A 1 546 ? 16.812 46.812 7.473 1 93.19 546 GLN A N 1
ATOM 4237 C CA . GLN A 1 546 ? 17.5 46.094 8.539 1 93.19 546 GLN A CA 1
ATOM 4238 C C . GLN A 1 546 ? 17.812 47 9.711 1 93.19 546 GLN A C 1
ATOM 4240 O O . GLN A 1 546 ? 18.156 48.188 9.516 1 93.19 546 GLN A O 1
ATOM 4245 N N . GLY A 1 547 ? 17.594 46.594 10.867 1 91.62 547 GLY A N 1
ATOM 4246 C CA . GLY A 1 547 ? 17.891 47.344 12.07 1 91.62 547 GLY A CA 1
ATOM 4247 C C . GLY A 1 547 ? 17.156 46.812 13.297 1 91.62 547 GLY A C 1
ATOM 4248 O O . GLY A 1 547 ? 16.625 45.719 13.281 1 91.62 547 GLY A O 1
ATOM 4249 N N . ASN A 1 548 ? 17.234 47.438 14.359 1 91 548 ASN A N 1
ATOM 4250 C CA . ASN A 1 548 ? 16.469 47.062 15.547 1 91 548 ASN A CA 1
ATOM 4251 C C . ASN A 1 548 ? 15.078 47.688 15.539 1 91 548 ASN A C 1
ATOM 4253 O O . ASN A 1 548 ? 14.766 48.531 14.688 1 91 548 ASN A O 1
ATOM 4257 N N . TYR A 1 549 ? 14.258 47.25 16.406 1 89.25 549 TYR A N 1
ATOM 4258 C CA . TYR A 1 549 ? 12.859 47.688 16.453 1 89.25 549 TYR A CA 1
ATOM 4259 C C . TYR A 1 549 ? 12.75 49.188 16.547 1 89.25 549 TYR A C 1
ATOM 4261 O O . TYR A 1 549 ? 12.023 49.812 15.766 1 89.25 549 TYR A O 1
ATOM 4269 N N . ARG A 1 550 ? 13.562 49.812 17.375 1 87.94 550 ARG A N 1
ATOM 4270 C CA . ARG A 1 550 ? 13.477 51.25 17.625 1 87.94 550 ARG A CA 1
ATOM 4271 C C . ARG A 1 550 ? 13.906 52.031 16.391 1 87.94 550 ARG A C 1
ATOM 4273 O O . ARG A 1 550 ? 13.219 52.969 15.984 1 87.94 550 ARG A O 1
ATOM 4280 N N . THR A 1 551 ? 14.992 51.594 15.844 1 90.94 551 THR A N 1
ATOM 4281 C CA . THR A 1 551 ? 15.531 52.281 14.68 1 90.94 551 THR A CA 1
ATOM 4282 C C . THR A 1 551 ? 14.578 52.188 13.492 1 90.94 551 THR A C 1
ATOM 4284 O O . THR A 1 551 ? 14.344 53.156 12.781 1 90.94 551 THR A O 1
ATOM 4287 N N . LEU A 1 552 ? 13.984 51.031 13.32 1 89.94 552 LEU A N 1
ATOM 4288 C CA . LEU A 1 552 ? 13.109 50.812 12.172 1 89.94 552 LEU A CA 1
ATOM 4289 C C . LEU A 1 552 ? 11.797 51.562 12.328 1 89.94 552 LEU A C 1
ATOM 4291 O O . LEU A 1 552 ? 11.203 52 11.344 1 89.94 552 LEU A O 1
ATOM 4295 N N . MET A 1 553 ? 11.391 51.688 13.586 1 87.94 553 MET A N 1
ATOM 4296 C CA . MET A 1 553 ? 10.164 52.469 13.836 1 87.94 553 MET A CA 1
ATOM 4297 C C . MET A 1 553 ? 10.375 53.938 13.578 1 87.94 553 MET A C 1
ATOM 4299 O O . MET A 1 553 ? 9.469 54.625 13.102 1 87.94 553 MET A O 1
ATOM 4303 N N . GLN A 1 554 ? 11.57 54.375 13.805 1 87.69 554 GLN A N 1
ATOM 4304 C CA . GLN A 1 554 ? 11.898 55.781 13.617 1 87.69 554 GLN A CA 1
ATOM 4305 C C . GLN A 1 554 ? 12.047 56.125 12.141 1 87.69 554 GLN A C 1
ATOM 4307 O O . GLN A 1 554 ? 11.719 57.219 11.711 1 87.69 554 GLN A O 1
ATOM 4312 N N . GLU A 1 555 ? 12.438 55.188 11.43 1 89.06 555 GLU A N 1
ATOM 4313 C CA . GLU A 1 555 ? 12.688 55.406 10.008 1 89.06 555 GLU A CA 1
ATOM 4314 C C . GLU A 1 555 ? 11.383 55.438 9.219 1 89.06 555 GLU A C 1
ATOM 4316 O O . GLU A 1 555 ? 11.344 55.938 8.086 1 89.06 555 GLU A O 1
ATOM 4321 N N . LYS A 1 556 ? 10.203 54.938 9.766 1 83.62 556 LYS A N 1
ATOM 4322 C CA . LYS A 1 556 ? 8.859 54.969 9.195 1 83.62 556 LYS A CA 1
ATOM 4323 C C . LYS A 1 556 ? 8.859 54.375 7.789 1 83.62 556 LYS A C 1
ATOM 4325 O O . LYS A 1 556 ? 8.32 54.969 6.855 1 83.62 556 LYS A O 1
ATOM 4330 N N . GLY A 1 557 ? 9.578 53.375 7.609 1 86.94 557 GLY A N 1
ATOM 4331 C CA . GLY A 1 557 ? 9.633 52.688 6.332 1 86.94 557 GLY A CA 1
ATOM 4332 C C . GLY A 1 557 ? 8.656 51.531 6.242 1 86.94 557 GLY A C 1
ATOM 4333 O O . GLY A 1 557 ? 7.516 51.656 6.711 1 86.94 557 GLY A O 1
ATOM 4334 N N . ALA A 1 558 ? 9.055 50.469 5.625 1 83.06 558 ALA A N 1
ATOM 4335 C CA . ALA A 1 558 ? 8.211 49.281 5.383 1 83.06 558 ALA A CA 1
ATOM 4336 C C . ALA A 1 558 ? 7.844 48.594 6.691 1 83.06 558 ALA A C 1
ATOM 4338 O O . ALA A 1 558 ? 6.727 48.094 6.844 1 83.06 558 ALA A O 1
ATOM 4339 N N . PHE A 1 559 ? 8.797 48.625 7.578 1 84.06 559 PHE A N 1
ATOM 4340 C CA . PHE A 1 559 ? 8.578 48 8.875 1 84.06 559 PHE A CA 1
ATOM 4341 C C . PHE A 1 559 ? 7.473 48.719 9.648 1 84.06 559 PHE A C 1
ATOM 4343 O O . PHE A 1 559 ? 6.602 48.062 10.227 1 84.06 559 PHE A O 1
ATOM 4350 N N . TYR A 1 560 ? 7.609 49.969 9.617 1 82.25 560 TYR A N 1
ATOM 4351 C CA . TYR A 1 560 ? 6.602 50.781 10.281 1 82.25 560 TYR A CA 1
ATOM 4352 C C . TYR A 1 560 ? 5.215 50.531 9.703 1 82.25 560 TYR A C 1
ATOM 4354 O O . TYR A 1 560 ? 4.238 50.438 10.453 1 82.25 560 TYR A O 1
ATOM 4362 N N . ALA A 1 561 ? 5.195 50.375 8.492 1 76.56 561 ALA A N 1
ATOM 4363 C CA . ALA A 1 561 ? 3.93 50.125 7.82 1 76.56 561 ALA A CA 1
ATOM 4364 C C . ALA A 1 561 ? 3.387 48.75 8.203 1 76.56 561 ALA A C 1
ATOM 4366 O O . ALA A 1 561 ? 2.172 48.562 8.32 1 76.56 561 ALA A O 1
ATOM 4367 N N . LEU A 1 562 ? 4.324 47.875 8.328 1 75.19 562 LEU A N 1
ATOM 4368 C CA . LEU A 1 562 ? 3.941 46.5 8.664 1 75.19 562 LEU A CA 1
ATOM 4369 C C . LEU A 1 562 ? 3.402 46.438 10.094 1 75.19 562 LEU A C 1
ATOM 4371 O O . LEU A 1 562 ? 2.422 45.719 10.352 1 75.19 562 LEU A O 1
ATOM 4375 N N . VAL A 1 563 ? 4.09 47.156 11.047 1 69.19 563 VAL A N 1
ATOM 4376 C CA . VAL A 1 563 ? 3.744 47.094 12.461 1 69.19 563 VAL A CA 1
ATOM 4377 C C . VAL A 1 563 ? 2.615 48.094 12.75 1 69.19 563 VAL A C 1
ATOM 4379 O O . VAL A 1 563 ? 1.755 47.844 13.594 1 69.19 563 VAL A O 1
ATOM 4382 N N . GLY A 1 564 ? 2.91 49.469 12.336 1 57.22 564 GLY A N 1
ATOM 4383 C CA . GLY A 1 564 ? 1.96 50.531 12.57 1 57.22 564 GLY A CA 1
ATOM 4384 C C . GLY A 1 564 ? 0.546 50.188 12.141 1 57.22 564 GLY A C 1
ATOM 4385 O O . GLY A 1 564 ? -0.421 50.75 12.68 1 57.22 564 GLY A O 1
ATOM 4386 N N . GLY A 1 565 ? 0.473 49.469 11.195 1 50.78 565 GLY A N 1
ATOM 4387 C CA . GLY A 1 565 ? -0.885 49 10.93 1 50.78 565 GLY A CA 1
ATOM 4388 C C . GLY A 1 565 ? -1.496 48.219 12.078 1 50.78 565 GLY A C 1
ATOM 4389 O O . GLY A 1 565 ? -2.68 47.906 12.047 1 50.78 565 GLY A O 1
ATOM 4390 N N . GLU A 1 566 ? -0.775 47.719 12.891 1 46.53 566 GLU A N 1
ATOM 4391 C CA . GLU A 1 566 ? -1.126 46.969 14.086 1 46.53 566 GLU A CA 1
ATOM 4392 C C . GLU A 1 566 ? -1.676 47.875 15.172 1 46.53 566 GLU A C 1
ATOM 4394 O O . GLU A 1 566 ? -2.555 47.5 15.945 1 46.53 566 GLU A O 1
ATOM 4399 N N . ARG A 1 567 ? -1.043 49.062 15.641 1 43.75 567 ARG A N 1
ATOM 4400 C CA . ARG A 1 567 ? -1.434 49.969 16.734 1 43.75 567 ARG A CA 1
ATOM 4401 C C . ARG A 1 567 ? -2.857 50.469 16.531 1 43.75 567 ARG A C 1
ATOM 4403 O O . ARG A 1 567 ? -3.512 50.875 17.5 1 43.75 567 ARG A O 1
ATOM 4410 N N . HIS A 1 568 ? -3.229 50.75 15.367 1 38.66 568 HIS A N 1
ATOM 4411 C CA . HIS A 1 568 ? -4.574 51.312 15.266 1 38.66 568 HIS A CA 1
ATOM 4412 C C . HIS A 1 568 ? -5.625 50.219 15.258 1 38.66 568 HIS A C 1
ATOM 4414 O O . HIS A 1 568 ? -6.824 50.469 15.203 1 38.66 568 HIS A O 1
ATOM 4420 N N . ALA A 1 569 ? -5.203 49.094 15.211 1 39.62 569 ALA A N 1
ATOM 4421 C CA . ALA A 1 569 ? -6.293 48.156 15.43 1 39.62 569 ALA A CA 1
ATOM 4422 C C . ALA A 1 569 ? -6.348 47.719 16.891 1 39.62 569 ALA A C 1
ATOM 4424 O O . ALA A 1 569 ? -5.312 47.594 17.547 1 39.62 569 ALA A O 1
ATOM 4425 N N . MET B 1 1 ? -10.367 -22.094 5.609 1 59.59 1 MET B N 1
ATOM 4426 C CA . MET B 1 1 ? -11.453 -21.469 6.359 1 59.59 1 MET B CA 1
ATOM 4427 C C . MET B 1 1 ? -12.156 -20.422 5.52 1 59.59 1 MET B C 1
ATOM 4429 O O . MET B 1 1 ? -11.516 -19.688 4.766 1 59.59 1 MET B O 1
ATOM 4433 N N . VAL B 1 2 ? -13.32 -20.703 5.312 1 72.12 2 VAL B N 1
ATOM 4434 C CA . VAL B 1 2 ? -14.172 -19.875 4.461 1 72.12 2 VAL B CA 1
ATOM 4435 C C . VAL B 1 2 ? -14.703 -18.688 5.262 1 72.12 2 VAL B C 1
ATOM 4437 O O . VAL B 1 2 ? -15.281 -18.875 6.34 1 72.12 2 VAL B O 1
ATOM 4440 N N . ASN B 1 3 ? -14.219 -17.578 4.914 1 81.31 3 ASN B N 1
ATOM 4441 C CA . ASN B 1 3 ? -14.711 -16.344 5.5 1 81.31 3 ASN B CA 1
ATOM 4442 C C . ASN B 1 3 ? -16.141 -16.047 5.066 1 81.31 3 ASN B C 1
ATOM 4444 O O . ASN B 1 3 ? -16.406 -15.82 3.885 1 81.31 3 ASN B O 1
ATOM 4448 N N . LYS B 1 4 ? -17.141 -16.078 6.008 1 84.62 4 LYS B N 1
ATOM 4449 C CA . LYS B 1 4 ? -18.562 -15.93 5.734 1 84.62 4 LYS B CA 1
ATOM 4450 C C . LYS B 1 4 ? -18.844 -14.609 5.02 1 84.62 4 LYS B C 1
ATOM 4452 O O . LYS B 1 4 ? -19.656 -14.562 4.098 1 84.62 4 LYS B O 1
ATOM 4457 N N . ASN B 1 5 ? -18.141 -13.57 5.375 1 88.38 5 ASN B N 1
ATOM 4458 C CA . ASN B 1 5 ? -18.359 -12.266 4.77 1 88.38 5 ASN B CA 1
ATOM 4459 C C . ASN B 1 5 ? -17.906 -12.242 3.311 1 88.38 5 ASN B C 1
ATOM 4461 O O . ASN B 1 5 ? -18.578 -11.641 2.461 1 88.38 5 ASN B O 1
ATOM 4465 N N . LEU B 1 6 ? -16.844 -12.922 3.074 1 91.06 6 LEU B N 1
ATOM 4466 C CA . LEU B 1 6 ? -16.328 -12.945 1.714 1 91.06 6 LEU B CA 1
ATOM 4467 C C . LEU B 1 6 ? -17.203 -13.789 0.802 1 91.06 6 LEU B C 1
ATOM 4469 O O . LEU B 1 6 ? -17.391 -13.453 -0.369 1 91.06 6 LEU B O 1
ATOM 4473 N N . VAL B 1 7 ? -17.703 -14.852 1.361 1 90.94 7 VAL B N 1
ATOM 4474 C CA . VAL B 1 7 ? -18.562 -15.727 0.575 1 90.94 7 VAL B CA 1
ATOM 4475 C C . VAL B 1 7 ? -19.859 -14.984 0.225 1 90.94 7 VAL B C 1
ATOM 4477 O O . VAL B 1 7 ? -20.422 -15.18 -0.856 1 90.94 7 VAL B O 1
ATOM 4480 N N . LYS B 1 8 ? -20.312 -14.117 1.121 1 90 8 LYS B N 1
ATOM 4481 C CA . LYS B 1 8 ? -21.516 -13.328 0.885 1 90 8 LYS B CA 1
ATOM 4482 C C . LYS B 1 8 ? -21.328 -12.383 -0.296 1 90 8 LYS B C 1
ATOM 4484 O O . LYS B 1 8 ? -22.297 -12.023 -0.973 1 90 8 LYS B O 1
ATOM 4489 N N . GLU B 1 9 ? -20.094 -12.031 -0.567 1 91.81 9 GLU B N 1
ATOM 4490 C CA . GLU B 1 9 ? -19.781 -11.109 -1.66 1 91.81 9 GLU B CA 1
ATOM 4491 C C . GLU B 1 9 ? -20 -11.781 -3.018 1 91.81 9 GLU B C 1
ATOM 4493 O O . GLU B 1 9 ? -20.094 -11.102 -4.043 1 91.81 9 GLU B O 1
ATOM 4498 N N . LEU B 1 10 ? -20.094 -13.102 -3.004 1 92.06 10 LEU B N 1
ATOM 4499 C CA . LEU B 1 10 ? -20.328 -13.828 -4.246 1 92.06 10 LEU B CA 1
ATOM 4500 C C . LEU B 1 10 ? -21.688 -13.477 -4.844 1 92.06 10 LEU B C 1
ATOM 4502 O O . LEU B 1 10 ? -21.906 -13.68 -6.039 1 92.06 10 LEU B O 1
ATOM 4506 N N . LYS B 1 11 ? -22.562 -12.953 -4.02 1 89.62 11 LYS B N 1
ATOM 4507 C CA . LYS B 1 11 ? -23.906 -12.578 -4.465 1 89.62 11 LYS B CA 1
ATOM 4508 C C . LYS B 1 11 ? -23.844 -11.43 -5.473 1 89.62 11 LYS B C 1
ATOM 4510 O O . LYS B 1 11 ? -24.781 -11.227 -6.242 1 89.62 11 LYS B O 1
ATOM 4515 N N . GLN B 1 12 ? -22.719 -10.734 -5.512 1 87.69 12 GLN B N 1
ATOM 4516 C CA . GLN B 1 12 ? -22.562 -9.609 -6.434 1 87.69 12 GLN B CA 1
ATOM 4517 C C . GLN B 1 12 ? -22.469 -10.094 -7.875 1 87.69 12 GLN B C 1
ATOM 4519 O O . GLN B 1 12 ? -22.828 -9.383 -8.805 1 87.69 12 GLN B O 1
ATOM 4524 N N . ALA B 1 13 ? -21.875 -11.266 -8.031 1 90.12 13 ALA B N 1
ATOM 4525 C CA . ALA B 1 13 ? -21.734 -11.828 -9.367 1 90.12 13 ALA B CA 1
ATOM 4526 C C . ALA B 1 13 ? -21.766 -13.352 -9.328 1 90.12 13 ALA B C 1
ATOM 4528 O O . ALA B 1 13 ? -20.797 -14.016 -9.727 1 90.12 13 ALA B O 1
ATOM 4529 N N . PRO B 1 14 ? -22.844 -13.953 -8.984 1 91.88 14 PRO B N 1
ATOM 4530 C CA . PRO B 1 14 ? -22.922 -15.414 -8.852 1 91.88 14 PRO B CA 1
ATOM 4531 C C . PRO B 1 14 ? -22.734 -16.141 -10.188 1 91.88 14 PRO B C 1
ATOM 4533 O O . PRO B 1 14 ? -22.203 -17.25 -10.227 1 91.88 14 PRO B O 1
ATOM 4536 N N . GLY B 1 15 ? -23.141 -15.5 -11.258 1 94.62 15 GLY B N 1
ATOM 4537 C CA . GLY B 1 15 ? -22.984 -16.094 -12.57 1 94.62 15 GLY B CA 1
ATOM 4538 C C . GLY B 1 15 ? -21.531 -16.406 -12.922 1 94.62 15 GLY B C 1
ATOM 4539 O O . GLY B 1 15 ? -21.234 -17.469 -13.469 1 94.62 15 GLY B O 1
ATOM 4540 N N . PHE B 1 16 ? -20.703 -15.469 -12.586 1 94.88 16 PHE B N 1
ATOM 4541 C CA . PHE B 1 16 ? -19.297 -15.672 -12.891 1 94.88 16 PHE B CA 1
ATOM 4542 C C . PHE B 1 16 ? -18.719 -16.797 -12.039 1 94.88 16 PHE B C 1
ATOM 4544 O O . PHE B 1 16 ? -17.891 -17.578 -12.508 1 94.88 16 PHE B O 1
ATOM 4551 N N . PHE B 1 17 ? -19.141 -16.875 -10.812 1 95.31 17 PHE B N 1
ATOM 4552 C CA . PHE B 1 17 ? -18.641 -17.938 -9.945 1 95.31 17 PHE B CA 1
ATOM 4553 C C . PHE B 1 17 ? -19.109 -19.312 -10.43 1 95.31 17 PHE B C 1
ATOM 4555 O O . PHE B 1 17 ? -18.312 -20.234 -10.578 1 95.31 17 PHE B O 1
ATOM 4562 N N . VAL B 1 18 ? -20.391 -19.453 -10.711 1 95.88 18 VAL B N 1
ATOM 4563 C CA . VAL B 1 18 ? -20.969 -20.703 -11.188 1 95.88 18 VAL B CA 1
ATOM 4564 C C . VAL B 1 18 ? -20.359 -21.062 -12.539 1 95.88 18 VAL B C 1
ATOM 4566 O O . VAL B 1 18 ? -20.062 -22.234 -12.805 1 95.88 18 VAL B O 1
ATOM 4569 N N . GLY B 1 19 ? -20.188 -20.016 -13.305 1 96.19 19 GLY B N 1
ATOM 4570 C CA . GLY B 1 19 ? -19.562 -20.234 -14.594 1 96.19 19 GLY B CA 1
ATOM 4571 C C . GLY B 1 19 ? -18.156 -20.797 -14.477 1 96.19 19 GLY B C 1
ATOM 4572 O O . GLY B 1 19 ? -17.75 -21.672 -15.25 1 96.19 19 GLY B O 1
ATOM 4573 N N . THR B 1 20 ? -17.422 -20.281 -13.531 1 95.5 20 THR B N 1
ATOM 4574 C CA . THR B 1 20 ? -16.062 -20.766 -13.305 1 95.5 20 THR B CA 1
ATOM 4575 C C . THR B 1 20 ? -16.062 -22.234 -12.938 1 95.5 20 THR B C 1
ATOM 4577 O O . THR B 1 20 ? -15.25 -23.016 -13.445 1 95.5 20 THR B O 1
ATOM 4580 N N . ILE B 1 21 ? -17 -22.656 -12.148 1 95.81 21 ILE B N 1
ATOM 4581 C CA . ILE B 1 21 ? -17.078 -24.047 -11.68 1 95.81 21 ILE B CA 1
ATOM 4582 C C . ILE B 1 21 ? -17.547 -24.953 -12.82 1 95.81 21 ILE B C 1
ATOM 4584 O O . ILE B 1 21 ? -16.984 -26.016 -13.047 1 95.81 21 ILE B O 1
ATOM 4588 N N . LEU B 1 22 ? -18.516 -24.547 -13.547 1 97 22 LEU B N 1
ATOM 4589 C CA . LEU B 1 22 ? -19.047 -25.344 -14.641 1 97 22 LEU B CA 1
ATOM 4590 C C . LEU B 1 22 ? -18 -25.531 -15.734 1 97 22 LEU B C 1
ATOM 4592 O O . LEU B 1 22 ? -17.875 -26.625 -16.281 1 97 22 LEU B O 1
ATOM 4596 N N . LEU B 1 23 ? -17.359 -24.469 -16 1 96.62 23 LEU B N 1
ATOM 4597 C CA . LEU B 1 23 ? -16.328 -24.547 -17.031 1 96.62 23 LEU B CA 1
ATOM 4598 C C . LEU B 1 23 ? -15.188 -25.453 -16.562 1 96.62 23 LEU B C 1
ATOM 4600 O O . LEU B 1 23 ? -14.57 -26.141 -17.391 1 96.62 23 LEU B O 1
ATOM 4604 N N . ALA B 1 24 ? -14.953 -25.422 -15.297 1 95.62 24 ALA B N 1
ATOM 4605 C CA . ALA B 1 24 ? -13.93 -26.312 -14.758 1 95.62 24 ALA B CA 1
ATOM 4606 C C . ALA B 1 24 ? -14.352 -27.781 -14.898 1 95.62 24 ALA B C 1
ATOM 4608 O O . ALA B 1 24 ? -13.523 -28.641 -15.18 1 95.62 24 ALA B O 1
ATOM 4609 N N . LEU B 1 25 ? -15.586 -28.047 -14.711 1 96.75 25 LEU B N 1
ATOM 4610 C CA . LEU B 1 25 ? -16.094 -29.406 -14.859 1 96.75 25 LEU B CA 1
ATOM 4611 C C . LEU B 1 25 ? -16.047 -29.844 -16.312 1 96.75 25 LEU B C 1
ATOM 4613 O O . LEU B 1 25 ? -15.719 -31 -16.609 1 96.75 25 LEU B O 1
ATOM 4617 N N . VAL B 1 26 ? -16.328 -28.906 -17.172 1 97.06 26 VAL B N 1
ATOM 4618 C CA . VAL B 1 26 ? -16.188 -29.203 -18.609 1 97.06 26 VAL B CA 1
ATOM 4619 C C . VAL B 1 26 ? -14.727 -29.547 -18.922 1 97.06 26 VAL B C 1
ATOM 4621 O O . VAL B 1 26 ? -14.453 -30.469 -19.688 1 97.06 26 VAL B O 1
ATOM 4624 N N . GLY B 1 27 ? -13.875 -28.781 -18.297 1 95.75 27 GLY B N 1
ATOM 4625 C CA . GLY B 1 27 ? -12.461 -29.078 -18.453 1 95.75 27 GLY B CA 1
ATOM 4626 C C . GLY B 1 27 ? -12.086 -30.453 -17.938 1 95.75 27 GLY B C 1
ATOM 4627 O O . GLY B 1 27 ? -11.258 -31.156 -18.531 1 95.75 27 GLY B O 1
ATOM 4628 N N . ALA B 1 28 ? -12.719 -30.812 -16.859 1 96.31 28 ALA B N 1
ATOM 4629 C CA . ALA B 1 28 ? -12.469 -32.125 -16.281 1 96.31 28 ALA B CA 1
ATOM 4630 C C . ALA B 1 28 ? -12.953 -33.219 -17.234 1 96.31 28 ALA B C 1
ATOM 4632 O O . ALA B 1 28 ? -12.25 -34.219 -17.438 1 96.31 28 ALA B O 1
ATOM 4633 N N . PHE B 1 29 ? -14.039 -33.062 -17.797 1 96.69 29 PHE B N 1
ATOM 4634 C CA . PHE B 1 29 ? -14.57 -34.031 -18.75 1 96.69 29 PHE B CA 1
ATOM 4635 C C . PHE B 1 29 ? -13.688 -34.094 -19.984 1 96.69 29 PHE B C 1
ATOM 4637 O O . PHE B 1 29 ? -13.461 -35.188 -20.531 1 96.69 29 PHE B O 1
ATOM 4644 N N . ALA B 1 30 ? -13.297 -32.938 -20.391 1 96.31 30 ALA B N 1
ATOM 4645 C CA . ALA B 1 30 ? -12.406 -32.906 -21.547 1 96.31 30 ALA B CA 1
ATOM 4646 C C . ALA B 1 30 ? -11.102 -33.656 -21.266 1 96.31 30 ALA B C 1
ATOM 4648 O O . ALA B 1 30 ? -10.531 -34.281 -22.156 1 96.31 30 ALA B O 1
ATOM 4649 N N . THR B 1 31 ? -10.68 -33.531 -20.047 1 94.56 31 THR B N 1
ATOM 4650 C CA . THR B 1 31 ? -9.469 -34.219 -19.656 1 94.56 31 THR B CA 1
ATOM 4651 C C . THR B 1 31 ? -9.672 -35.75 -19.734 1 94.56 31 THR B C 1
ATOM 4653 O O . THR B 1 31 ? -8.789 -36.469 -20.188 1 94.56 31 THR B O 1
ATOM 4656 N N . VAL B 1 32 ? -10.789 -36.188 -19.281 1 96.12 32 VAL B N 1
ATOM 4657 C CA . VAL B 1 32 ? -11.117 -37.625 -19.359 1 96.12 32 VAL B CA 1
ATOM 4658 C C . VAL B 1 32 ? -11.133 -38.062 -20.828 1 96.12 32 VAL B C 1
ATOM 4660 O O . VAL B 1 32 ? -10.578 -39.125 -21.156 1 96.12 32 VAL B O 1
ATOM 4663 N N . LEU B 1 33 ? -11.75 -37.25 -21.625 1 95.75 33 LEU B N 1
ATOM 4664 C CA . LEU B 1 33 ? -11.797 -37.562 -23.062 1 95.75 33 LEU B CA 1
ATOM 4665 C C . LEU B 1 33 ? -10.391 -37.625 -23.641 1 95.75 33 LEU B C 1
ATOM 4667 O O . LEU B 1 33 ? -10.078 -38.531 -24.406 1 95.75 33 LEU B O 1
ATOM 4671 N N . GLU B 1 34 ? -9.633 -36.688 -23.297 1 92 34 GLU B N 1
ATOM 4672 C CA . GLU B 1 34 ? -8.258 -36.594 -23.781 1 92 34 GLU B CA 1
ATOM 4673 C C . GLU B 1 34 ? -7.465 -37.844 -23.422 1 92 34 GLU B C 1
ATOM 4675 O O . GLU B 1 34 ? -6.855 -38.5 -24.281 1 92 34 GLU B O 1
ATOM 4680 N N . TYR B 1 35 ? -7.52 -38.25 -22.172 1 91.44 35 TYR B N 1
ATOM 4681 C CA . TYR B 1 35 ? -6.648 -39.344 -21.703 1 91.44 35 TYR B CA 1
ATOM 4682 C C . TYR B 1 35 ? -7.219 -40.688 -22.078 1 91.44 35 TYR B C 1
ATOM 4684 O O . TYR B 1 35 ? -6.469 -41.656 -22.312 1 91.44 35 TYR B O 1
ATOM 4692 N N . TRP B 1 36 ? -8.531 -40.781 -22.172 1 94.19 36 TRP B N 1
ATOM 4693 C CA . TRP B 1 36 ? -9.109 -42.031 -22.672 1 94.19 36 TRP B CA 1
ATOM 4694 C C . TRP B 1 36 ? -8.719 -42.281 -24.125 1 94.19 36 TRP B C 1
ATOM 4696 O O . TRP B 1 36 ? -8.328 -43.375 -24.5 1 94.19 36 TRP B O 1
ATOM 4706 N N . SER B 1 37 ? -8.883 -41.25 -24.906 1 93.81 37 SER B N 1
ATOM 4707 C CA . SER B 1 37 ? -8.555 -41.344 -26.312 1 93.81 37 SER B CA 1
ATOM 4708 C C . SER B 1 37 ? -7.062 -41.625 -26.516 1 93.81 37 SER B C 1
ATOM 4710 O O . SER B 1 37 ? -6.68 -42.375 -27.406 1 93.81 37 SER B O 1
ATOM 4712 N N . LEU B 1 38 ? -6.297 -40.969 -25.703 1 86.88 38 LEU B N 1
ATOM 4713 C CA . LEU B 1 38 ? -4.855 -41.188 -25.797 1 86.88 38 LEU B CA 1
ATOM 4714 C C . LEU B 1 38 ? -4.492 -42.594 -25.391 1 86.88 38 LEU B C 1
ATOM 4716 O O . LEU B 1 38 ? -3.656 -43.25 -26.031 1 86.88 38 LEU B O 1
ATOM 4720 N N . ALA B 1 39 ? -5.051 -43.062 -24.328 1 89.31 39 ALA B N 1
ATOM 4721 C CA . ALA B 1 39 ? -4.836 -44.469 -23.891 1 89.31 39 ALA B CA 1
ATOM 4722 C C . ALA B 1 39 ? -5.277 -45.438 -24.984 1 89.31 39 ALA B C 1
ATOM 4724 O O . ALA B 1 39 ? -4.602 -46.438 -25.219 1 89.31 39 ALA B O 1
ATOM 4725 N N . SER B 1 40 ? -6.375 -45.188 -25.625 1 92.25 40 SER B N 1
ATOM 4726 C CA . SER B 1 40 ? -6.883 -46.031 -26.703 1 92.25 40 SER B CA 1
ATOM 4727 C C . SER B 1 40 ? -5.949 -46.031 -27.906 1 92.25 40 SER B C 1
ATOM 4729 O O . SER B 1 40 ? -5.777 -47.031 -28.578 1 92.25 40 SER B O 1
ATOM 4731 N N . LEU B 1 41 ? -5.469 -44.844 -28.078 1 86.62 41 LEU B N 1
ATOM 4732 C CA . LEU B 1 41 ? -4.523 -44.719 -29.188 1 86.62 41 LEU B CA 1
ATOM 4733 C C . LEU B 1 41 ? -3.277 -45.562 -28.938 1 86.62 41 LEU B C 1
ATOM 4735 O O . LEU B 1 41 ? -2.854 -46.312 -29.812 1 86.62 41 LEU B O 1
ATOM 4739 N N . ILE B 1 42 ? -2.721 -45.469 -27.75 1 81.5 42 ILE B N 1
ATOM 4740 C CA . ILE B 1 42 ? -1.52 -46.219 -27.391 1 81.5 42 ILE B CA 1
ATOM 4741 C C . ILE B 1 42 ? -1.826 -47.719 -27.375 1 81.5 42 ILE B C 1
ATOM 4743 O O . ILE B 1 42 ? -1.051 -48.5 -27.906 1 81.5 42 ILE B O 1
ATOM 4747 N N . ASN B 1 43 ? -2.924 -48.062 -26.828 1 85.88 43 ASN B N 1
ATOM 4748 C CA . ASN B 1 43 ? -3.35 -49.469 -26.797 1 85.88 43 ASN B CA 1
ATOM 4749 C C . ASN B 1 43 ? -3.533 -50.031 -28.203 1 85.88 43 ASN B C 1
ATOM 4751 O O . ASN B 1 43 ? -3.168 -51.156 -28.484 1 85.88 43 ASN B O 1
ATOM 4755 N N . GLY B 1 44 ? -4.102 -49.25 -29.109 1 86.38 44 GLY B N 1
ATOM 4756 C CA . GLY B 1 44 ? -4.328 -49.656 -30.484 1 86.38 44 GLY B CA 1
ATOM 4757 C C . GLY B 1 44 ? -3.043 -49.844 -31.266 1 86.38 44 GLY B C 1
ATOM 4758 O O . GLY B 1 44 ? -2.936 -50.719 -32.094 1 86.38 44 GLY B O 1
ATOM 4759 N N . ILE B 1 45 ? -2.17 -49.031 -31 1 79.56 45 ILE B N 1
ATOM 4760 C CA . ILE B 1 45 ? -0.913 -49.094 -31.734 1 79.56 45 ILE B CA 1
ATOM 4761 C C . ILE B 1 45 ? -0.063 -50.25 -31.234 1 79.56 45 ILE B C 1
ATOM 4763 O O . ILE B 1 45 ? 0.512 -51 -32.031 1 79.56 45 ILE B O 1
ATOM 4767 N N . ILE B 1 46 ? -0.036 -50.438 -29.906 1 76.81 46 ILE B N 1
ATOM 4768 C CA . ILE B 1 46 ? 0.964 -51.344 -29.312 1 76.81 46 ILE B CA 1
ATOM 4769 C C . ILE B 1 46 ? 0.361 -52.719 -29.078 1 76.81 46 ILE B C 1
ATOM 4771 O O . ILE B 1 46 ? 1.002 -53.719 -29.359 1 76.81 46 ILE B O 1
ATOM 4775 N N . PHE B 1 47 ? -0.813 -52.75 -28.625 1 80.56 47 PHE B N 1
ATOM 4776 C CA . PHE B 1 47 ? -1.282 -54.031 -28.109 1 80.56 47 PHE B CA 1
ATOM 4777 C C . PHE B 1 47 ? -2.314 -54.656 -29.031 1 80.56 47 PHE B C 1
ATOM 4779 O O . PHE B 1 47 ? -2.299 -55.875 -29.266 1 80.56 47 PHE B O 1
ATOM 4786 N N . THR B 1 48 ? -3.182 -53.812 -29.562 1 86.62 48 THR B N 1
ATOM 4787 C CA . THR B 1 48 ? -4.266 -54.406 -30.328 1 86.62 48 THR B CA 1
ATOM 4788 C C . THR B 1 48 ? -4.027 -54.219 -31.828 1 86.62 48 THR B C 1
ATOM 4790 O O . THR B 1 48 ? -4.688 -54.875 -32.656 1 86.62 48 THR B O 1
ATOM 4793 N N . HIS B 1 49 ? -3.043 -53.406 -32.188 1 83.69 49 HIS B N 1
ATOM 4794 C CA . HIS B 1 49 ? -2.744 -53.156 -33.594 1 83.69 49 HIS B CA 1
ATOM 4795 C C . HIS B 1 49 ? -4.008 -52.781 -34.344 1 83.69 49 HIS B C 1
ATOM 4797 O O . HIS B 1 49 ? -4.305 -53.406 -35.375 1 83.69 49 HIS B O 1
ATOM 4803 N N . ALA B 1 50 ? -4.66 -51.875 -33.875 1 88.38 50 ALA B N 1
ATOM 4804 C CA . ALA B 1 50 ? -5.934 -51.438 -34.438 1 88.38 50 ALA B CA 1
ATOM 4805 C C . ALA B 1 50 ? -5.75 -50.875 -35.844 1 88.38 50 ALA B C 1
ATOM 4807 O O . ALA B 1 50 ? -4.633 -50.562 -36.25 1 88.38 50 ALA B O 1
ATOM 4808 N N . ASP B 1 51 ? -6.836 -50.812 -36.625 1 91.56 51 ASP B N 1
ATOM 4809 C CA . ASP B 1 51 ? -6.801 -50.281 -37.969 1 91.56 51 ASP B CA 1
ATOM 4810 C C . ASP B 1 51 ? -6.516 -48.781 -38 1 91.56 51 ASP B C 1
ATOM 4812 O O . ASP B 1 51 ? -6.688 -48.125 -37 1 91.56 51 ASP B O 1
ATOM 4816 N N . GLU B 1 52 ? -6.129 -48.375 -39.156 1 87.12 52 GLU B N 1
ATOM 4817 C CA . GLU B 1 52 ? -5.707 -46.969 -39.312 1 87.12 52 GLU B CA 1
ATOM 4818 C C . GLU B 1 52 ? -6.848 -46 -39.031 1 87.12 52 GLU B C 1
ATOM 4820 O O . GLU B 1 52 ? -6.621 -44.938 -38.469 1 87.12 52 GLU B O 1
ATOM 4825 N N . GLN B 1 53 ? -7.961 -46.375 -39.375 1 91.88 53 GLN B N 1
ATOM 4826 C CA . GLN B 1 53 ? -9.117 -45.5 -39.156 1 91.88 53 GLN B CA 1
ATOM 4827 C C . GLN B 1 53 ? -9.375 -45.281 -37.688 1 91.88 53 GLN B C 1
ATOM 4829 O O . GLN B 1 53 ? -9.664 -44.156 -37.25 1 91.88 53 GLN B O 1
ATOM 4834 N N . THR B 1 54 ? -9.266 -46.312 -36.938 1 92.81 54 THR B N 1
ATOM 4835 C CA . THR B 1 54 ? -9.477 -46.25 -35.5 1 92.81 54 THR B CA 1
ATOM 4836 C C . THR B 1 54 ? -8.375 -45.438 -34.812 1 92.81 54 THR B C 1
ATOM 4838 O O . THR B 1 54 ? -8.648 -44.656 -33.906 1 92.81 54 THR B O 1
ATOM 4841 N N . LEU B 1 55 ? -7.203 -45.594 -35.281 1 88.62 55 LEU B N 1
ATOM 4842 C CA . LEU B 1 55 ? -6.078 -44.844 -34.75 1 88.62 55 LEU B CA 1
ATOM 4843 C C . LEU B 1 55 ? -6.23 -43.344 -35 1 88.62 55 LEU B C 1
ATOM 4845 O O . LEU B 1 55 ? -6.012 -42.531 -34.094 1 88.62 55 LEU B O 1
ATOM 4849 N N . TRP B 1 56 ? -6.66 -43 -36.219 1 87.5 56 TRP B N 1
ATOM 4850 C CA . TRP B 1 56 ? -6.863 -41.594 -36.562 1 87.5 56 TRP B CA 1
ATOM 4851 C C . TRP B 1 56 ? -8.023 -41 -35.75 1 87.5 56 TRP B C 1
ATOM 4853 O O . TRP B 1 56 ? -7.973 -39.844 -35.344 1 87.5 56 TRP B O 1
ATOM 4863 N N . ALA B 1 57 ? -8.984 -41.781 -35.562 1 94 57 ALA B N 1
ATOM 4864 C CA . ALA B 1 57 ? -10.117 -41.312 -34.75 1 94 57 ALA B CA 1
ATOM 4865 C C . ALA B 1 57 ? -9.695 -41.031 -33.312 1 94 57 ALA B C 1
ATOM 4867 O O . ALA B 1 57 ? -10.086 -40.031 -32.75 1 94 57 ALA B O 1
ATOM 4868 N N . ASN B 1 58 ? -8.945 -41.906 -32.719 1 92.31 58 ASN B N 1
ATOM 4869 C CA . ASN B 1 58 ? -8.469 -41.688 -31.359 1 92.31 58 ASN B CA 1
ATOM 4870 C C . ASN B 1 58 ? -7.547 -40.5 -31.25 1 92.31 58 ASN B C 1
ATOM 4872 O O . ASN B 1 58 ? -7.57 -39.781 -30.25 1 92.31 58 ASN B O 1
ATOM 4876 N N . LEU B 1 59 ? -6.766 -40.281 -32.25 1 87.44 59 LEU B N 1
ATOM 4877 C CA . LEU B 1 59 ? -5.898 -39.125 -32.281 1 87.44 59 LEU B CA 1
ATOM 4878 C C . LEU B 1 59 ? -6.727 -37.812 -32.312 1 87.44 59 LEU B C 1
ATOM 4880 O O . LEU B 1 59 ? -6.426 -36.875 -31.609 1 87.44 59 LEU B O 1
ATOM 4884 N N . LEU B 1 60 ? -7.707 -37.844 -33.156 1 91.62 60 LEU B N 1
ATOM 4885 C CA . LEU B 1 60 ? -8.562 -36.656 -33.281 1 91.62 60 LEU B CA 1
ATOM 4886 C C . LEU B 1 60 ? -9.281 -36.375 -31.969 1 91.62 60 LEU B C 1
ATOM 4888 O O . LEU B 1 60 ? -9.375 -35.219 -31.547 1 91.62 60 LEU B O 1
ATOM 4892 N N . TRP B 1 61 ? -9.766 -37.375 -31.297 1 93.31 61 TRP B N 1
ATOM 4893 C CA . TRP B 1 61 ? -10.469 -37.219 -30.031 1 93.31 61 TRP B CA 1
ATOM 4894 C C . TRP B 1 61 ? -9.516 -36.719 -28.938 1 93.31 61 TRP B C 1
ATOM 4896 O O . TRP B 1 61 ? -9.914 -35.969 -28.047 1 93.31 61 TRP B O 1
ATOM 4906 N N . THR B 1 62 ? -8.297 -37.188 -29.016 1 90.5 62 THR B N 1
ATOM 4907 C CA . THR B 1 62 ? -7.293 -36.688 -28.078 1 90.5 62 THR B CA 1
ATOM 4908 C C . THR B 1 62 ? -7.082 -35.188 -28.266 1 90.5 62 THR B C 1
ATOM 4910 O O . THR B 1 62 ? -7.055 -34.438 -27.297 1 90.5 62 THR B O 1
ATOM 4913 N N . LEU B 1 63 ? -7.027 -34.719 -29.516 1 87.12 63 LEU B N 1
ATOM 4914 C CA . LEU B 1 63 ? -6.809 -33.312 -29.828 1 87.12 63 LEU B CA 1
ATOM 4915 C C . LEU B 1 63 ? -8.023 -32.5 -29.453 1 87.12 63 LEU B C 1
ATOM 4917 O O . LEU B 1 63 ? -7.883 -31.359 -28.969 1 87.12 63 LEU B O 1
ATOM 4921 N N . VAL B 1 64 ? -9.148 -33.062 -29.703 1 92.38 64 VAL B N 1
ATOM 4922 C CA . VAL B 1 64 ? -10.375 -32.375 -29.344 1 92.38 64 VAL B CA 1
ATOM 4923 C C . VAL B 1 64 ? -10.453 -32.219 -27.812 1 92.38 64 VAL B C 1
ATOM 4925 O O . VAL B 1 64 ? -10.812 -31.172 -27.312 1 92.38 64 VAL B O 1
ATOM 4928 N N . GLY B 1 65 ? -10.164 -33.312 -27.094 1 92.94 65 GLY B N 1
ATOM 4929 C CA . GLY B 1 65 ? -10.141 -33.25 -25.641 1 92.94 65 GLY B CA 1
ATOM 4930 C C . GLY B 1 65 ? -9.148 -32.219 -25.094 1 92.94 65 GLY B C 1
ATOM 4931 O O . GLY B 1 65 ? -9.469 -31.469 -24.172 1 92.94 65 GLY B O 1
ATOM 4932 N N . LEU B 1 66 ? -8.047 -32.25 -25.703 1 88 66 LEU B N 1
ATOM 4933 C CA . LEU B 1 66 ? -7 -31.312 -25.312 1 88 66 LEU B CA 1
ATOM 4934 C C . LEU B 1 66 ? -7.441 -29.859 -25.547 1 88 66 LEU B C 1
ATOM 4936 O O . LEU B 1 66 ? -7.293 -29.016 -24.672 1 88 66 LEU B O 1
ATOM 4940 N N . GLY B 1 67 ? -7.895 -29.562 -26.734 1 87.69 67 GLY B N 1
ATOM 4941 C CA . GLY B 1 67 ? -8.367 -28.234 -27.078 1 87.69 67 GLY B CA 1
ATOM 4942 C C . GLY B 1 67 ? -9.484 -27.75 -26.172 1 87.69 67 GLY B C 1
ATOM 4943 O O . GLY B 1 67 ? -9.461 -26.609 -25.688 1 87.69 67 GLY B O 1
ATOM 4944 N N . LEU B 1 68 ? -10.406 -28.609 -25.922 1 92.81 68 LEU B N 1
ATOM 4945 C CA . LEU B 1 68 ? -11.531 -28.266 -25.047 1 92.81 68 LEU B CA 1
ATOM 4946 C C . LEU B 1 68 ? -11.062 -28 -23.625 1 92.81 68 LEU B C 1
ATOM 4948 O O . LEU B 1 68 ? -11.586 -27.125 -22.953 1 92.81 68 LEU B O 1
ATOM 4952 N N . LYS B 1 69 ? -10.125 -28.797 -23.203 1 91.62 69 LYS B N 1
ATOM 4953 C CA . LYS B 1 69 ? -9.562 -28.625 -21.859 1 91.62 69 LYS B CA 1
ATOM 4954 C C . LYS B 1 69 ? -8.922 -27.25 -21.703 1 91.62 69 LYS B C 1
ATOM 4956 O O . LYS B 1 69 ? -9.195 -26.547 -20.719 1 91.62 69 LYS B O 1
ATOM 4961 N N . VAL B 1 70 ? -8.133 -26.859 -22.641 1 85.94 70 VAL B N 1
ATOM 4962 C CA . VAL B 1 70 ? -7.41 -25.594 -22.578 1 85.94 70 VAL B CA 1
ATOM 4963 C C . VAL B 1 70 ? -8.398 -24.438 -22.656 1 85.94 70 VAL B C 1
ATOM 4965 O O . VAL B 1 70 ? -8.281 -23.469 -21.906 1 85.94 70 VAL B O 1
ATOM 4968 N N . LEU B 1 71 ? -9.328 -24.578 -23.531 1 88.06 71 LEU B N 1
ATOM 4969 C CA . LEU B 1 71 ? -10.32 -23.531 -23.703 1 88.06 71 LEU B CA 1
ATOM 4970 C C . LEU B 1 71 ? -11.18 -23.375 -22.438 1 88.06 71 LEU B C 1
ATOM 4972 O O . LEU B 1 71 ? -11.453 -22.266 -22 1 88.06 71 LEU B O 1
ATOM 4976 N N . ALA B 1 72 ? -11.578 -24.5 -21.938 1 93.38 72 ALA B N 1
ATOM 4977 C CA . ALA B 1 72 ? -12.406 -24.484 -20.734 1 93.38 72 ALA B CA 1
ATOM 4978 C C . ALA B 1 72 ? -11.648 -23.875 -19.562 1 93.38 72 ALA B C 1
ATOM 4980 O O . ALA B 1 72 ? -12.211 -23.094 -18.781 1 93.38 72 ALA B O 1
ATOM 4981 N N . ARG B 1 73 ? -10.445 -24.188 -19.438 1 88.19 73 ARG B N 1
ATOM 4982 C CA . ARG B 1 73 ? -9.625 -23.656 -18.344 1 88.19 73 ARG B CA 1
ATOM 4983 C C . ARG B 1 73 ? -9.414 -22.156 -18.5 1 88.19 73 ARG B C 1
ATOM 4985 O O . ARG B 1 73 ? -9.5 -21.406 -17.516 1 88.19 73 ARG B O 1
ATOM 4992 N N . ALA B 1 74 ? -9.125 -21.781 -19.719 1 86.06 74 ALA B N 1
ATOM 4993 C CA . ALA B 1 74 ? -8.922 -20.359 -19.984 1 86.06 74 ALA B CA 1
ATOM 4994 C C . ALA B 1 74 ? -10.18 -19.562 -19.672 1 86.06 74 ALA B C 1
ATOM 4996 O O . ALA B 1 74 ? -10.109 -18.484 -19.062 1 86.06 74 ALA B O 1
ATOM 4997 N N . MET B 1 75 ? -11.227 -20.109 -20.109 1 90 75 MET B N 1
ATOM 4998 C CA . MET B 1 75 ? -12.5 -19.438 -19.875 1 90 75 MET B CA 1
ATOM 4999 C C . MET B 1 75 ? -12.844 -19.406 -18.391 1 90 75 MET B C 1
ATOM 5001 O O . MET B 1 75 ? -13.383 -18.422 -17.891 1 90 75 MET B O 1
ATOM 5005 N N . SER B 1 76 ? -12.578 -20.484 -17.734 1 92.69 76 SER B N 1
ATOM 5006 C CA . SER B 1 76 ? -12.797 -20.547 -16.297 1 92.69 76 SER B CA 1
ATOM 5007 C C . SER B 1 76 ? -11.977 -19.484 -15.57 1 92.69 76 SER B C 1
ATOM 5009 O O . SER B 1 76 ? -12.492 -18.781 -14.688 1 92.69 76 SER B O 1
ATOM 5011 N N . ASP B 1 77 ? -10.773 -19.359 -15.914 1 87.44 77 ASP B N 1
ATOM 5012 C CA . ASP B 1 77 ? -9.898 -18.359 -15.32 1 87.44 77 ASP B CA 1
ATOM 5013 C C . ASP B 1 77 ? -10.398 -16.953 -15.602 1 87.44 77 ASP B C 1
ATOM 5015 O O . ASP B 1 77 ? -10.32 -16.062 -14.742 1 87.44 77 ASP B O 1
ATOM 5019 N N . TYR B 1 78 ? -10.836 -16.812 -16.812 1 87 78 TYR B N 1
ATOM 5020 C CA . TYR B 1 78 ? -11.367 -15.508 -17.203 1 87 78 TYR B CA 1
ATOM 5021 C C . TYR B 1 78 ? -12.578 -15.133 -16.359 1 87 78 TYR B C 1
ATOM 5023 O O . TYR B 1 78 ? -12.703 -13.992 -15.914 1 87 78 TYR B O 1
ATOM 5031 N N . PHE B 1 79 ? -13.438 -16.078 -16.172 1 91.69 79 PHE B N 1
ATOM 5032 C CA . PHE B 1 79 ? -14.609 -15.844 -15.344 1 91.69 79 PHE B CA 1
ATOM 5033 C C . PHE B 1 79 ? -14.203 -15.539 -13.906 1 91.69 79 PHE B C 1
ATOM 5035 O O . PHE B 1 79 ? -14.805 -14.68 -13.25 1 91.69 79 PHE B O 1
ATOM 5042 N N . GLY B 1 80 ? -13.25 -16.203 -13.453 1 89.75 80 GLY B N 1
ATOM 5043 C CA . GLY B 1 80 ? -12.734 -15.93 -12.117 1 89.75 80 GLY B CA 1
ATOM 5044 C C . GLY B 1 80 ? -12.203 -14.516 -11.961 1 89.75 80 GLY B C 1
ATOM 5045 O O . GLY B 1 80 ? -12.438 -13.867 -10.945 1 89.75 80 GLY B O 1
ATOM 5046 N N . LEU B 1 81 ? -11.531 -14.078 -12.977 1 87.69 81 LEU B N 1
ATOM 5047 C CA . LEU B 1 81 ? -10.977 -12.727 -12.961 1 87.69 81 LEU B CA 1
ATOM 5048 C C . LEU B 1 81 ? -12.086 -11.688 -12.953 1 87.69 81 LEU B C 1
ATOM 5050 O O . LEU B 1 81 ? -11.992 -10.672 -12.258 1 87.69 81 LEU B O 1
ATOM 5054 N N . ARG B 1 82 ? -13.062 -11.969 -13.781 1 88.94 82 ARG B N 1
ATOM 5055 C CA . ARG B 1 82 ? -14.188 -11.039 -13.844 1 88.94 82 ARG B CA 1
ATOM 5056 C C . ARG B 1 82 ? -14.914 -10.969 -12.508 1 88.94 82 ARG B C 1
ATOM 5058 O O . ARG B 1 82 ? -15.383 -9.906 -12.102 1 88.94 82 ARG B O 1
ATOM 5065 N N . LEU B 1 83 ? -15.047 -12.078 -11.891 1 92.25 83 LEU B N 1
ATOM 5066 C CA . LEU B 1 83 ? -15.648 -12.125 -10.562 1 92.25 83 LEU B CA 1
ATOM 5067 C C . LEU B 1 83 ? -14.852 -11.297 -9.57 1 92.25 83 LEU B C 1
ATOM 5069 O O . LEU B 1 83 ? -15.414 -10.492 -8.82 1 92.25 83 LEU B O 1
ATOM 5073 N N . SER B 1 84 ? -13.586 -11.492 -9.539 1 91.94 84 SER B N 1
ATOM 5074 C CA . SER B 1 84 ? -12.703 -10.797 -8.617 1 91.94 84 SER B CA 1
ATOM 5075 C C . SER B 1 84 ? -12.773 -9.289 -8.812 1 91.94 84 SER B C 1
ATOM 5077 O O . SER B 1 84 ? -12.836 -8.531 -7.84 1 91.94 84 SER B O 1
ATOM 5079 N N . GLU B 1 85 ? -12.781 -8.875 -10.023 1 88.94 85 GLU B N 1
ATOM 5080 C CA . GLU B 1 85 ? -12.82 -7.453 -10.344 1 88.94 85 GLU B CA 1
ATOM 5081 C C . GLU B 1 85 ? -14.133 -6.82 -9.883 1 88.94 85 GLU B C 1
ATOM 5083 O O . GLU B 1 85 ? -14.141 -5.695 -9.383 1 88.94 85 GLU B O 1
ATOM 5088 N N . LYS B 1 86 ? -15.156 -7.504 -10.125 1 90.75 86 LYS B N 1
ATOM 5089 C CA . LYS B 1 86 ? -16.453 -6.98 -9.727 1 90.75 86 LYS B CA 1
ATOM 5090 C C . LYS B 1 86 ? -16.547 -6.844 -8.211 1 90.75 86 LYS B C 1
ATOM 5092 O O . LYS B 1 86 ? -17.031 -5.828 -7.699 1 90.75 86 LYS B O 1
ATOM 5097 N N . VAL B 1 87 ? -16.094 -7.812 -7.508 1 92.44 87 VAL B N 1
ATOM 5098 C CA . VAL B 1 87 ? -16.141 -7.797 -6.051 1 92.44 87 VAL B CA 1
ATOM 5099 C C . VAL B 1 87 ? -15.242 -6.699 -5.504 1 92.44 87 VAL B C 1
ATOM 5101 O O . VAL B 1 87 ? -15.625 -5.961 -4.59 1 92.44 87 VAL B O 1
ATOM 5104 N N . GLN B 1 88 ? -14.008 -6.609 -5.996 1 92.38 88 GLN B N 1
ATOM 5105 C CA . GLN B 1 88 ? -13.078 -5.566 -5.566 1 92.38 88 GLN B CA 1
ATOM 5106 C C . GLN B 1 88 ? -13.672 -4.18 -5.797 1 92.38 88 GLN B C 1
ATOM 5108 O O . GLN B 1 88 ? -13.578 -3.309 -4.93 1 92.38 88 GLN B O 1
ATOM 5113 N N . GLY B 1 89 ? -14.258 -4.039 -6.98 1 89.56 89 GLY B N 1
ATOM 5114 C CA . GLY B 1 89 ? -14.875 -2.758 -7.289 1 89.56 89 GLY B CA 1
ATOM 5115 C C . GLY B 1 89 ? -15.992 -2.389 -6.332 1 89.56 89 GLY B C 1
ATOM 5116 O O . GLY B 1 89 ? -16.094 -1.242 -5.891 1 89.56 89 GLY B O 1
ATOM 5117 N N . GLU B 1 90 ? -16.797 -3.316 -5.996 1 91.75 90 GLU B N 1
ATOM 5118 C CA . GLU B 1 90 ? -17.906 -3.074 -5.078 1 91.75 90 GLU B CA 1
ATOM 5119 C C . GLU B 1 90 ? -17.406 -2.777 -3.666 1 91.75 90 GLU B C 1
ATOM 5121 O O . GLU B 1 90 ? -17.969 -1.938 -2.963 1 91.75 90 GLU B O 1
ATOM 5126 N N . LEU B 1 91 ? -16.406 -3.443 -3.273 1 91.94 91 LEU B N 1
ATOM 5127 C CA . LEU B 1 91 ? -15.867 -3.225 -1.937 1 91.94 91 LEU B CA 1
ATOM 5128 C C . LEU B 1 91 ? -15.203 -1.854 -1.836 1 91.94 91 LEU B C 1
ATOM 5130 O O . LEU B 1 91 ? -15.305 -1.186 -0.805 1 91.94 91 LEU B O 1
ATOM 5134 N N . ARG B 1 92 ? -14.469 -1.519 -2.859 1 90 92 ARG B N 1
ATOM 5135 C CA . ARG B 1 92 ? -13.875 -0.187 -2.871 1 90 92 ARG B CA 1
ATOM 5136 C C . ARG B 1 92 ? -14.945 0.896 -2.824 1 90 92 ARG B C 1
ATOM 5138 O O . ARG B 1 92 ? -14.781 1.911 -2.146 1 90 92 ARG B O 1
ATOM 5145 N N . ARG B 1 93 ? -15.984 0.673 -3.541 1 88.69 93 ARG B N 1
ATOM 5146 C CA . ARG B 1 93 ? -17.109 1.607 -3.506 1 88.69 93 ARG B CA 1
ATOM 5147 C C . ARG B 1 93 ? -17.719 1.676 -2.109 1 88.69 93 ARG B C 1
ATOM 5149 O O . ARG B 1 93 ? -18.031 2.762 -1.613 1 88.69 93 ARG B O 1
ATOM 5156 N N . ALA B 1 94 ? -17.875 0.554 -1.536 1 90.25 94 ALA B N 1
ATOM 5157 C CA . ALA B 1 94 ? -18.453 0.495 -0.196 1 90.25 94 ALA B CA 1
ATOM 5158 C C . ALA B 1 94 ? -17.562 1.192 0.821 1 90.25 94 ALA B C 1
ATOM 5160 O O . ALA B 1 94 ? -18.047 1.895 1.711 1 90.25 94 ALA B O 1
ATOM 5161 N N . LEU B 1 95 ? -16.281 0.941 0.679 1 89.5 95 LEU B N 1
ATOM 5162 C CA . LEU B 1 95 ? -15.328 1.567 1.587 1 89.5 95 LEU B CA 1
ATOM 5163 C C . LEU B 1 95 ? -15.344 3.084 1.431 1 89.5 95 LEU B C 1
ATOM 5165 O O . LEU B 1 95 ? -15.32 3.816 2.424 1 89.5 95 LEU B O 1
ATOM 5169 N N . LEU B 1 96 ? -15.398 3.494 0.242 1 84.81 96 LEU B N 1
ATOM 5170 C CA . LEU B 1 96 ? -15.453 4.93 -0.014 1 84.81 96 LEU B CA 1
ATOM 5171 C C . LEU B 1 96 ? -16.75 5.535 0.531 1 84.81 96 LEU B C 1
ATOM 5173 O O . LEU B 1 96 ? -16.734 6.637 1.086 1 84.81 96 LEU B O 1
ATOM 5177 N N . GLU B 1 97 ? -17.781 4.816 0.315 1 84.75 97 GLU B N 1
ATOM 5178 C CA . GLU B 1 97 ? -19.062 5.273 0.851 1 84.75 97 GLU B CA 1
ATOM 5179 C C . GLU B 1 97 ? -19.031 5.336 2.375 1 84.75 97 GLU B C 1
ATOM 5181 O O . GLU B 1 97 ? -19.609 6.242 2.979 1 84.75 97 GLU B O 1
ATOM 5186 N N . LYS B 1 98 ? -18.375 4.391 2.93 1 85.44 98 LYS B N 1
ATOM 5187 C CA . LYS B 1 98 ? -18.25 4.375 4.387 1 85.44 98 LYS B CA 1
ATOM 5188 C C . LYS B 1 98 ? -17.422 5.551 4.883 1 85.44 98 LYS B C 1
ATOM 5190 O O . LYS B 1 98 ? -17.734 6.156 5.906 1 85.44 98 LYS B O 1
ATOM 5195 N N . VAL B 1 99 ? -16.375 5.801 4.223 1 80.88 99 VAL B N 1
ATOM 5196 C CA . VAL B 1 99 ? -15.539 6.945 4.574 1 80.88 99 VAL B CA 1
ATOM 5197 C C . VAL B 1 99 ? -16.359 8.227 4.484 1 80.88 99 VAL B C 1
ATOM 5199 O O . VAL B 1 99 ? -16.234 9.117 5.324 1 80.88 99 VAL B O 1
ATOM 5202 N N . ARG B 1 100 ? -17.172 8.25 3.539 1 77.38 100 ARG B N 1
ATOM 5203 C CA . ARG B 1 100 ? -18.016 9.414 3.332 1 77.38 100 ARG B CA 1
ATOM 5204 C C . ARG B 1 100 ? -19.047 9.555 4.453 1 77.38 100 ARG B C 1
ATOM 5206 O O . ARG B 1 100 ? -19.359 10.664 4.875 1 77.38 100 ARG B O 1
ATOM 5213 N N . ARG B 1 101 ? -19.438 8.438 4.902 1 77.69 101 ARG B N 1
ATOM 5214 C CA . ARG B 1 101 ? -20.516 8.453 5.887 1 77.69 101 ARG B CA 1
ATOM 5215 C C . ARG B 1 101 ? -19.953 8.461 7.305 1 77.69 101 ARG B C 1
ATOM 5217 O O . ARG B 1 101 ? -20.656 8.805 8.258 1 77.69 101 ARG B O 1
ATOM 5224 N N . ALA B 1 102 ? -18.75 8.086 7.395 1 75.56 102 ALA B N 1
ATOM 5225 C CA . ALA B 1 102 ? -18.156 7.965 8.727 1 75.56 102 ALA B CA 1
ATOM 5226 C C . ALA B 1 102 ? -17.859 9.336 9.32 1 75.56 102 ALA B C 1
ATOM 5228 O O . ALA B 1 102 ? -17.781 10.336 8.594 1 75.56 102 ALA B O 1
ATOM 5229 N N . ASN B 1 103 ? -17.797 9.344 10.648 1 72.31 103 ASN B N 1
ATOM 5230 C CA . ASN B 1 103 ? -17.391 10.539 11.383 1 72.31 103 ASN B CA 1
ATOM 5231 C C . ASN B 1 103 ? -15.938 10.906 11.07 1 72.31 103 ASN B C 1
ATOM 5233 O O . ASN B 1 103 ? -15.047 10.062 11.172 1 72.31 103 ASN B O 1
ATOM 5237 N N . PRO B 1 104 ? -15.789 12.094 10.547 1 72.12 104 PRO B N 1
ATOM 5238 C CA . PRO B 1 104 ? -14.43 12.492 10.203 1 72.12 104 PRO B CA 1
ATOM 5239 C C . PRO B 1 104 ? -13.461 12.383 11.375 1 72.12 104 PRO B C 1
ATOM 5241 O O . PRO B 1 104 ? -12.266 12.141 11.18 1 72.12 104 PRO B O 1
ATOM 5244 N N . LEU B 1 105 ? -14.016 12.523 12.555 1 70 105 LEU B N 1
ATOM 5245 C CA . LEU B 1 105 ? -13.148 12.461 13.727 1 70 105 LEU B CA 1
ATOM 5246 C C . LEU B 1 105 ? -12.68 11.039 13.984 1 70 105 LEU B C 1
ATOM 5248 O O . LEU B 1 105 ? -11.547 10.82 14.43 1 70 105 LEU B O 1
ATOM 5252 N N . GLU B 1 106 ? -13.547 10.156 13.68 1 67.38 106 GLU B N 1
ATOM 5253 C CA . GLU B 1 106 ? -13.195 8.75 13.852 1 67.38 106 GLU B CA 1
ATOM 5254 C C . GLU B 1 106 ? -12.188 8.297 12.797 1 67.38 106 GLU B C 1
ATOM 5256 O O . GLU B 1 106 ? -11.297 7.492 13.078 1 67.38 106 GLU B O 1
ATOM 5261 N N . THR B 1 107 ? -12.359 8.875 11.727 1 65.06 107 THR B N 1
ATOM 5262 C CA . THR B 1 107 ? -11.453 8.508 10.641 1 65.06 107 THR B CA 1
ATOM 5263 C C . THR B 1 107 ? -10.047 9.047 10.906 1 65.06 107 THR B C 1
ATOM 5265 O O . THR B 1 107 ? -9.055 8.398 10.57 1 65.06 107 THR B O 1
ATOM 5268 N N . GLN B 1 108 ? -10.055 10.18 11.461 1 61.88 108 GLN B N 1
ATOM 5269 C CA . GLN B 1 108 ? -8.766 10.773 11.789 1 61.88 108 GLN B CA 1
ATOM 5270 C C . GLN B 1 108 ? -8.047 9.977 12.883 1 61.88 108 GLN B C 1
ATOM 5272 O O . GLN B 1 108 ? -6.816 9.977 12.945 1 61.88 108 GLN B O 1
ATOM 5277 N N . SER B 1 109 ? -8.891 9.367 13.664 1 59.91 109 SER B N 1
ATOM 5278 C CA . SER B 1 109 ? -8.297 8.57 14.727 1 59.91 109 SER B CA 1
ATOM 5279 C C . SER B 1 109 ? -7.578 7.344 14.172 1 59.91 109 SER B C 1
ATOM 5281 O O . SER B 1 109 ? -6.633 6.844 14.781 1 59.91 109 SER B O 1
ATOM 5283 N N . VAL B 1 110 ? -8.086 6.965 13.078 1 63.09 110 VAL B N 1
ATOM 5284 C CA . VAL B 1 110 ? -7.41 5.859 12.398 1 63.09 110 VAL B CA 1
ATOM 5285 C C . VAL B 1 110 ? -6.285 6.406 11.523 1 63.09 110 VAL B C 1
ATOM 5287 O O . VAL B 1 110 ? -6.434 7.461 10.898 1 63.09 110 VAL B O 1
ATOM 5290 N N . SER B 1 111 ? -5.129 5.844 11.688 1 69.12 111 SER B N 1
ATOM 5291 C CA . SER B 1 111 ? -3.99 6.285 10.891 1 69.12 111 SER B CA 1
ATOM 5292 C C . SER B 1 111 ? -4.32 6.273 9.406 1 69.12 111 SER B C 1
ATOM 5294 O O . SER B 1 111 ? -4.906 5.312 8.898 1 69.12 111 SER B O 1
ATOM 5296 N N . ILE B 1 112 ? -4.207 7.363 8.773 1 73.81 112 ILE B N 1
ATOM 5297 C CA . ILE B 1 112 ? -4.379 7.504 7.328 1 73.81 112 ILE B CA 1
ATOM 5298 C C . ILE B 1 112 ? -3.605 6.406 6.605 1 73.81 112 ILE B C 1
ATOM 5300 O O . ILE B 1 112 ? -4.102 5.816 5.645 1 73.81 112 ILE B O 1
ATOM 5304 N N . GLY B 1 113 ? -2.496 6.09 7.137 1 72.38 113 GLY B N 1
ATOM 5305 C CA . GLY B 1 113 ? -1.689 5.035 6.539 1 72.38 113 GLY B CA 1
ATOM 5306 C C . GLY B 1 113 ? -2.361 3.676 6.574 1 72.38 113 GLY B C 1
ATOM 5307 O O . GLY B 1 113 ? -2.334 2.938 5.59 1 72.38 113 GLY B O 1
ATOM 5308 N N . LYS B 1 114 ? -3.01 3.395 7.703 1 78.56 114 LYS B N 1
ATOM 5309 C CA . LYS B 1 114 ? -3.703 2.117 7.852 1 78.56 114 LYS B CA 1
ATOM 5310 C C . LYS B 1 114 ? -4.895 2.025 6.898 1 78.56 114 LYS B C 1
ATOM 5312 O O . LYS B 1 114 ? -5.109 0.99 6.266 1 78.56 114 LYS B O 1
ATOM 5317 N N . LEU B 1 115 ? -5.629 3.086 6.84 1 82.19 115 LEU B N 1
ATOM 5318 C CA . LEU B 1 115 ? -6.805 3.1 5.977 1 82.19 115 LEU B CA 1
ATOM 5319 C C . LEU B 1 115 ? -6.406 3.01 4.508 1 82.19 115 LEU B C 1
ATOM 5321 O O . LEU B 1 115 ? -7.066 2.326 3.723 1 82.19 115 LEU B O 1
ATOM 5325 N N . MET B 1 116 ? -5.34 3.656 4.207 1 83.69 116 MET B N 1
ATOM 5326 C CA . MET B 1 116 ? -4.84 3.605 2.838 1 83.69 116 MET B CA 1
ATOM 5327 C C . MET B 1 116 ? -4.375 2.197 2.479 1 83.69 116 MET B C 1
ATOM 5329 O O . MET B 1 116 ? -4.691 1.692 1.399 1 83.69 116 MET B O 1
ATOM 5333 N N . SER B 1 117 ? -3.666 1.553 3.367 1 84.06 117 SER B N 1
ATOM 5334 C CA . SER B 1 117 ? -3.191 0.194 3.127 1 84.06 117 SER B CA 1
ATOM 5335 C C . SER B 1 117 ? -4.355 -0.786 3.01 1 84.06 117 SER B C 1
ATOM 5337 O O . SER B 1 117 ? -4.32 -1.702 2.186 1 84.06 117 SER B O 1
ATOM 5339 N N . THR B 1 118 ? -5.363 -0.593 3.812 1 85.69 118 THR B N 1
ATOM 5340 C CA . THR B 1 118 ? -6.543 -1.447 3.75 1 85.69 118 THR B CA 1
ATOM 5341 C C . THR B 1 118 ? -7.273 -1.268 2.422 1 85.69 118 THR B C 1
ATOM 5343 O O . THR B 1 118 ? -7.691 -2.246 1.801 1 85.69 118 THR B O 1
ATOM 5346 N N . TYR B 1 119 ? -7.422 -0.023 1.987 1 88.25 119 TYR B N 1
ATOM 5347 C CA . TYR B 1 119 ? -8.133 0.297 0.755 1 88.25 119 TYR B CA 1
ATOM 5348 C C . TYR B 1 119 ? -7.359 -0.189 -0.464 1 88.25 119 TYR B C 1
ATOM 5350 O O . TYR B 1 119 ? -7.953 -0.64 -1.446 1 88.25 119 TYR B O 1
ATOM 5358 N N . LEU B 1 120 ? -6.047 -0.093 -0.414 1 86.06 120 LEU B N 1
ATOM 5359 C CA . LEU B 1 120 ? -5.238 -0.432 -1.579 1 86.06 120 LEU B CA 1
ATOM 5360 C C . LEU B 1 120 ? -4.758 -1.877 -1.507 1 86.06 120 LEU B C 1
ATOM 5362 O O . LEU B 1 120 ? -5.344 -2.764 -2.133 1 86.06 120 LEU B O 1
ATOM 5366 N N . GLU B 1 121 ? -3.863 -2.182 -0.557 1 83.38 121 GLU B N 1
ATOM 5367 C CA . GLU B 1 121 ? -3.268 -3.508 -0.422 1 83.38 121 GLU B CA 1
ATOM 5368 C C . GLU B 1 121 ? -4.301 -4.535 0.032 1 83.38 121 GLU B C 1
ATOM 5370 O O . GLU B 1 121 ? -4.293 -5.676 -0.43 1 83.38 121 GLU B O 1
ATOM 5375 N N . GLY B 1 122 ? -5.102 -4.145 0.905 1 87.88 122 GLY B N 1
ATOM 5376 C CA . GLY B 1 122 ? -6.102 -5.059 1.431 1 87.88 122 GLY B CA 1
ATOM 5377 C C . GLY B 1 122 ? -7.09 -5.535 0.38 1 87.88 122 GLY B C 1
ATOM 5378 O O . GLY B 1 122 ? -7.293 -6.738 0.214 1 87.88 122 GLY B O 1
ATOM 5379 N N . VAL B 1 123 ? -7.664 -4.617 -0.342 1 91.12 123 VAL B N 1
ATOM 5380 C CA . VAL B 1 123 ? -8.648 -4.969 -1.357 1 91.12 123 VAL B CA 1
ATOM 5381 C C . VAL B 1 123 ? -7.973 -5.73 -2.492 1 91.12 123 VAL B C 1
ATOM 5383 O O . VAL B 1 123 ? -8.555 -6.664 -3.055 1 91.12 123 VAL B O 1
ATOM 5386 N N . ASP B 1 124 ? -6.754 -5.383 -2.801 1 87.38 124 ASP B N 1
ATOM 5387 C CA . ASP B 1 124 ? -6.023 -6.059 -3.869 1 87.38 124 ASP B CA 1
ATOM 5388 C C . ASP B 1 124 ? -5.754 -7.52 -3.514 1 87.38 124 ASP B C 1
ATOM 5390 O O . ASP B 1 124 ? -5.734 -8.383 -4.391 1 87.38 124 ASP B O 1
ATOM 5394 N N . SER B 1 125 ? -5.531 -7.758 -2.281 1 86.75 125 SER B N 1
ATOM 5395 C CA . SER B 1 125 ? -5.25 -9.125 -1.848 1 86.75 125 SER B CA 1
ATOM 5396 C C . SER B 1 125 ? -6.461 -10.031 -2.053 1 86.75 125 SER B C 1
ATOM 5398 O O . SER B 1 125 ? -6.324 -11.25 -2.113 1 86.75 125 SER B O 1
ATOM 5400 N N . LEU B 1 126 ? -7.633 -9.461 -2.24 1 91.31 126 LEU B N 1
ATOM 5401 C CA . LEU B 1 126 ? -8.852 -10.242 -2.396 1 91.31 126 LEU B CA 1
ATOM 5402 C C . LEU B 1 126 ? -8.977 -10.773 -3.822 1 91.31 126 LEU B C 1
ATOM 5404 O O . LEU B 1 126 ? -9.781 -11.664 -4.086 1 91.31 126 LEU B O 1
ATOM 5408 N N . ALA B 1 127 ? -8.172 -10.219 -4.672 1 87.81 127 ALA B N 1
ATOM 5409 C CA . ALA B 1 127 ? -8.219 -10.672 -6.062 1 87.81 127 ALA B CA 1
ATOM 5410 C C . ALA B 1 127 ? -7.953 -12.172 -6.152 1 87.81 127 ALA B C 1
ATOM 5412 O O . ALA B 1 127 ? -8.727 -12.906 -6.773 1 87.81 127 ALA B O 1
ATOM 5413 N N . VAL B 1 128 ? -6.91 -12.578 -5.512 1 85.62 128 VAL B N 1
ATOM 5414 C CA . VAL B 1 128 ? -6.52 -13.984 -5.578 1 85.62 128 VAL B CA 1
ATOM 5415 C C . VAL B 1 128 ? -7.555 -14.844 -4.863 1 85.62 128 VAL B C 1
ATOM 5417 O O . VAL B 1 128 ? -7.824 -15.977 -5.273 1 85.62 128 VAL B O 1
ATOM 5420 N N . TYR B 1 129 ? -8.141 -14.305 -3.859 1 90.69 129 TYR B N 1
ATOM 5421 C CA . TYR B 1 129 ? -9.148 -15.047 -3.098 1 90.69 129 TYR B CA 1
ATOM 5422 C C . TYR B 1 129 ? -10.328 -15.43 -3.98 1 90.69 129 TYR B C 1
ATOM 5424 O O . TYR B 1 129 ? -10.742 -16.594 -4 1 90.69 129 TYR B O 1
ATOM 5432 N N . PHE B 1 130 ? -10.797 -14.531 -4.766 1 90.88 130 PHE B N 1
ATOM 5433 C CA . PHE B 1 130 ? -12.023 -14.742 -5.527 1 90.88 130 PHE B CA 1
ATOM 5434 C C . PHE B 1 130 ? -11.719 -15.367 -6.883 1 90.88 130 PHE B C 1
ATOM 5436 O O . PHE B 1 130 ? -12.523 -16.141 -7.41 1 90.88 130 PHE B O 1
ATOM 5443 N N . HIS B 1 131 ? -10.578 -15.0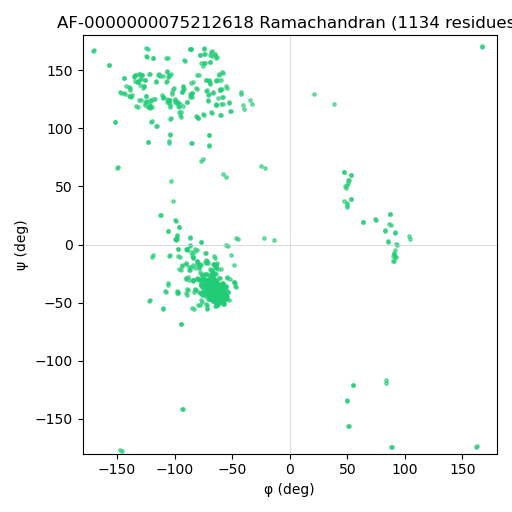86 -7.375 1 89.12 131 HIS B N 1
ATOM 5444 C CA . HIS B 1 131 ? -10.227 -15.609 -8.688 1 89.12 131 HIS B CA 1
ATOM 5445 C C . HIS B 1 131 ? -9.727 -17.047 -8.602 1 89.12 131 HIS B C 1
ATOM 5447 O O . HIS B 1 131 ? -10.008 -17.859 -9.484 1 89.12 131 HIS B O 1
ATOM 5453 N N . SER B 1 132 ? -8.969 -17.281 -7.555 1 88.69 132 SER B N 1
ATOM 5454 C CA . SER B 1 132 ? -8.25 -18.547 -7.547 1 88.69 132 SER B CA 1
ATOM 5455 C C . SER B 1 132 ? -8.609 -19.391 -6.324 1 88.69 132 SER B C 1
ATOM 5457 O O . SER B 1 132 ? -9.07 -20.516 -6.457 1 88.69 132 SER B O 1
ATOM 5459 N N . TYR B 1 133 ? -8.609 -18.844 -5.184 1 89.31 133 TYR B N 1
ATOM 5460 C CA . TYR B 1 133 ? -8.695 -19.641 -3.959 1 89.31 133 TYR B CA 1
ATOM 5461 C C . TYR B 1 133 ? -10.094 -20.219 -3.781 1 89.31 133 TYR B C 1
ATOM 5463 O O . TYR B 1 133 ? -10.258 -21.438 -3.674 1 89.31 133 TYR B O 1
ATOM 5471 N N . LEU B 1 134 ? -11.031 -19.391 -3.799 1 91.69 134 LEU B N 1
ATOM 5472 C CA . LEU B 1 134 ? -12.398 -19.828 -3.521 1 91.69 134 LEU B CA 1
ATOM 5473 C C . LEU B 1 134 ? -12.883 -20.812 -4.582 1 91.69 134 LEU B C 1
ATOM 5475 O O . LEU B 1 134 ? -13.383 -21.891 -4.254 1 91.69 134 LEU B O 1
ATOM 5479 N N . PRO B 1 135 ? -12.734 -20.469 -5.844 1 92.31 135 PRO B N 1
ATOM 5480 C CA . PRO B 1 135 ? -13.133 -21.453 -6.852 1 92.31 135 PRO B CA 1
ATOM 5481 C C . PRO B 1 135 ? -12.359 -22.766 -6.734 1 92.31 135 PRO B C 1
ATOM 5483 O O . PRO B 1 135 ? -12.922 -23.844 -6.961 1 92.31 135 PRO B O 1
ATOM 5486 N N . GLN B 1 136 ? -11.094 -22.625 -6.391 1 91.69 136 GLN B N 1
ATOM 5487 C CA . GLN B 1 136 ? -10.258 -23.812 -6.309 1 91.69 136 GLN B CA 1
ATOM 5488 C C . GLN B 1 136 ? -10.711 -24.734 -5.184 1 91.69 136 GLN B C 1
ATOM 5490 O O . GLN B 1 136 ? -10.555 -25.953 -5.273 1 91.69 136 GLN B O 1
ATOM 5495 N N . LEU B 1 137 ? -11.234 -24.234 -4.121 1 90.44 137 LEU B N 1
ATOM 5496 C CA . LEU B 1 137 ? -11.805 -25.047 -3.057 1 90.44 137 LEU B CA 1
ATOM 5497 C C . LEU B 1 137 ? -12.906 -25.953 -3.596 1 90.44 137 LEU B C 1
ATOM 5499 O O . LEU B 1 137 ? -12.969 -27.141 -3.258 1 90.44 137 LEU B O 1
ATOM 5503 N N . VAL B 1 138 ? -13.695 -25.406 -4.445 1 92.75 138 VAL B N 1
ATOM 5504 C CA . VAL B 1 138 ? -14.805 -26.156 -5.02 1 92.75 138 VAL B CA 1
ATOM 5505 C C . VAL B 1 138 ? -14.289 -27.125 -6.078 1 92.75 138 VAL B C 1
ATOM 5507 O O . VAL B 1 138 ? -14.695 -28.281 -6.117 1 92.75 138 VAL B O 1
ATOM 5510 N N . LYS B 1 139 ? -13.406 -26.656 -6.895 1 94.19 139 LYS B N 1
ATOM 5511 C CA . LYS B 1 139 ? -12.828 -27.5 -7.945 1 94.19 139 LYS B CA 1
ATOM 5512 C C . LYS B 1 139 ? -12.117 -28.703 -7.359 1 94.19 139 LYS B C 1
ATOM 5514 O O . LYS B 1 139 ? -12.148 -29.797 -7.938 1 94.19 139 LYS B O 1
ATOM 5519 N N . SER B 1 140 ? -11.43 -28.484 -6.25 1 92.12 140 SER B N 1
ATOM 5520 C CA . SER B 1 140 ? -10.656 -29.547 -5.609 1 92.12 140 SER B CA 1
ATOM 5521 C C . SER B 1 140 ? -11.555 -30.672 -5.109 1 92.12 140 SER B C 1
ATOM 5523 O O . SER B 1 140 ? -11.102 -31.797 -4.914 1 92.12 140 SER B O 1
ATOM 5525 N N . CYS B 1 141 ? -12.773 -30.391 -4.988 1 92.31 141 CYS B N 1
ATOM 5526 C CA . CYS B 1 141 ? -13.742 -31.422 -4.609 1 92.31 141 CYS B CA 1
ATOM 5527 C C . CYS B 1 141 ? -14.453 -31.969 -5.832 1 92.31 141 CYS B C 1
ATOM 5529 O O . CYS B 1 141 ? -14.586 -33.188 -5.977 1 92.31 141 CYS B O 1
ATOM 5531 N N . ALA B 1 142 ? -14.797 -31.188 -6.754 1 94.81 142 ALA B N 1
ATOM 5532 C CA . ALA B 1 142 ? -15.664 -31.547 -7.875 1 94.81 142 ALA B CA 1
ATOM 5533 C C . ALA B 1 142 ? -14.891 -32.312 -8.938 1 94.81 142 ALA B C 1
ATOM 5535 O O . ALA B 1 142 ? -15.383 -33.312 -9.469 1 94.81 142 ALA B O 1
ATOM 5536 N N . ILE B 1 143 ? -13.711 -31.922 -9.211 1 95.94 143 ILE B N 1
ATOM 5537 C CA . ILE B 1 143 ? -12.953 -32.5 -10.328 1 95.94 143 ILE B CA 1
ATOM 5538 C C . ILE B 1 143 ? -12.555 -33.938 -10.008 1 95.94 143 ILE B C 1
ATOM 5540 O O . ILE B 1 143 ? -12.766 -34.844 -10.82 1 95.94 143 ILE B O 1
ATOM 5544 N N . PRO B 1 144 ? -12.031 -34.188 -8.789 1 95.31 144 PRO B N 1
ATOM 5545 C CA . PRO B 1 144 ? -11.703 -35.562 -8.469 1 95.31 144 PRO B CA 1
ATOM 5546 C C . PRO B 1 144 ? -12.93 -36.5 -8.5 1 95.31 144 PRO B C 1
ATOM 5548 O O . PRO B 1 144 ? -12.828 -37.656 -8.938 1 95.31 144 PRO B O 1
ATOM 5551 N N . VAL B 1 145 ? -14.008 -36.031 -8.086 1 95 145 VAL B N 1
ATOM 5552 C CA . VAL B 1 145 ? -15.234 -36.812 -8.117 1 95 145 VAL B CA 1
ATOM 5553 C C . VAL B 1 145 ? -15.586 -37.156 -9.562 1 95 145 VAL B C 1
ATOM 5555 O O . VAL B 1 145 ? -15.969 -38.312 -9.859 1 95 145 VAL B O 1
ATOM 5558 N N . CYS B 1 146 ? -15.453 -36.188 -10.438 1 95.56 146 CYS B N 1
ATOM 5559 C CA . CYS B 1 146 ? -15.703 -36.406 -11.859 1 95.56 146 CYS B CA 1
ATOM 5560 C C . CYS B 1 146 ? -14.797 -37.5 -12.406 1 95.56 146 CYS B C 1
ATOM 5562 O O . CYS B 1 146 ? -15.242 -38.406 -13.148 1 95.56 146 CYS B O 1
ATOM 5564 N N . PHE B 1 147 ? -13.516 -37.531 -12.078 1 96.94 147 PHE B N 1
ATOM 5565 C CA . PHE B 1 147 ? -12.57 -38.531 -12.555 1 96.94 147 PHE B CA 1
ATOM 5566 C C . PHE B 1 147 ? -12.914 -39.906 -12 1 96.94 147 PHE B C 1
ATOM 5568 O O . PHE B 1 147 ? -12.828 -40.906 -12.711 1 96.94 147 PHE B O 1
ATOM 5575 N N . LEU B 1 148 ? -13.352 -39.938 -10.742 1 96.12 148 LEU B N 1
ATOM 5576 C CA . LEU B 1 148 ? -13.68 -41.219 -10.094 1 96.12 148 LEU B CA 1
ATOM 5577 C C . LEU B 1 148 ? -14.867 -41.875 -10.789 1 96.12 148 LEU B C 1
ATOM 5579 O O . LEU B 1 148 ? -14.93 -43.094 -10.867 1 96.12 148 LEU B O 1
ATOM 5583 N N . ILE B 1 149 ? -15.789 -41.094 -11.305 1 96.12 149 ILE B N 1
ATOM 5584 C CA . ILE B 1 149 ? -16.969 -41.625 -11.984 1 96.12 149 ILE B CA 1
ATOM 5585 C C . ILE B 1 149 ? -16.547 -42.438 -13.203 1 96.12 149 ILE B C 1
ATOM 5587 O O . ILE B 1 149 ? -17.172 -43.438 -13.539 1 96.12 149 ILE B O 1
ATOM 5591 N N . PHE B 1 150 ? -15.414 -42.094 -13.812 1 95.81 150 PHE B N 1
ATOM 5592 C CA . PHE B 1 150 ? -14.961 -42.781 -15.023 1 95.81 150 PHE B CA 1
ATOM 5593 C C . PHE B 1 150 ? -13.984 -43.906 -14.68 1 95.81 150 PHE B C 1
ATOM 5595 O O . PHE B 1 150 ? -13.805 -44.844 -15.469 1 95.81 150 PHE B O 1
ATOM 5602 N N . ILE B 1 151 ? -13.367 -43.812 -13.516 1 96 151 ILE B N 1
ATOM 5603 C CA . ILE B 1 151 ? -12.336 -44.781 -13.148 1 96 151 ILE B CA 1
ATOM 5604 C C . ILE B 1 151 ? -12.984 -45.969 -12.445 1 96 151 ILE B C 1
ATOM 5606 O O . ILE B 1 151 ? -12.633 -47.125 -12.727 1 96 151 ILE B O 1
ATOM 5610 N N . LEU B 1 152 ? -13.961 -45.812 -11.633 1 95.38 152 LEU B N 1
ATOM 5611 C CA . LEU B 1 152 ? -14.531 -46.844 -10.766 1 95.38 152 LEU B CA 1
ATOM 5612 C C . LEU B 1 152 ? -15.164 -47.969 -11.594 1 95.38 152 LEU B C 1
ATOM 5614 O O . LEU B 1 152 ? -14.969 -49.125 -11.289 1 95.38 152 LEU B O 1
ATOM 5618 N N . PRO B 1 153 ? -15.922 -47.594 -12.656 1 94.44 153 PRO B N 1
ATOM 5619 C CA . PRO B 1 153 ? -16.516 -48.688 -13.445 1 94.44 153 PRO B CA 1
ATOM 5620 C C . PRO B 1 153 ? -15.461 -49.5 -14.188 1 94.44 153 PRO B C 1
ATOM 5622 O O . PRO B 1 153 ? -15.695 -50.688 -14.492 1 94.44 153 PRO B O 1
ATOM 5625 N N . ARG B 1 154 ? -14.32 -48.938 -14.422 1 92.94 154 ARG B N 1
ATOM 5626 C CA . ARG B 1 154 ? -13.273 -49.625 -15.164 1 92.94 154 ARG B CA 1
ATOM 5627 C C . ARG B 1 154 ? -12.367 -50.406 -14.227 1 92.94 154 ARG B C 1
ATOM 5629 O O . ARG B 1 154 ? -11.961 -51.531 -14.547 1 92.94 154 ARG B O 1
ATOM 5636 N N . ASP B 1 155 ? -12.016 -49.812 -13.094 1 94.56 155 ASP B N 1
ATOM 5637 C CA . ASP B 1 155 ? -11.203 -50.469 -12.07 1 94.56 155 ASP B CA 1
ATOM 5638 C C . ASP B 1 155 ? -11.508 -49.906 -10.688 1 94.56 155 ASP B C 1
ATOM 5640 O O . ASP B 1 155 ? -10.945 -48.875 -10.281 1 94.56 155 ASP B O 1
ATOM 5644 N N . TRP B 1 156 ? -12.195 -50.625 -9.906 1 92.88 156 TRP B N 1
ATOM 5645 C CA . TRP B 1 156 ? -12.664 -50.094 -8.625 1 92.88 156 TRP B CA 1
ATOM 5646 C C . TRP B 1 156 ? -11.531 -50.094 -7.602 1 92.88 156 TRP B C 1
ATOM 5648 O O . TRP B 1 156 ? -11.547 -49.281 -6.668 1 92.88 156 TRP B O 1
ATOM 5658 N N . ILE B 1 157 ? -10.539 -50.938 -7.785 1 93.38 157 ILE B N 1
ATOM 5659 C CA . ILE B 1 157 ? -9.43 -50.969 -6.84 1 93.38 157 ILE B CA 1
ATOM 5660 C C . ILE B 1 157 ? -8.609 -49.688 -6.961 1 93.38 157 ILE B C 1
ATOM 5662 O O . ILE B 1 157 ? -8.258 -49.094 -5.949 1 93.38 157 ILE B O 1
ATOM 5666 N N . SER B 1 158 ? -8.352 -49.344 -8.25 1 93 158 SER B N 1
ATOM 5667 C CA . SER B 1 158 ? -7.629 -48.094 -8.461 1 93 158 SER B CA 1
ATOM 5668 C C . SER B 1 158 ? -8.43 -46.906 -7.957 1 93 158 SER B C 1
ATOM 5670 O O . SER B 1 158 ? -7.863 -45.938 -7.414 1 93 158 SER B O 1
ATOM 5672 N N . GLY B 1 159 ? -9.703 -46.969 -8.188 1 94.06 159 GLY B N 1
ATOM 5673 C CA . GLY B 1 159 ? -10.562 -45.906 -7.66 1 94.06 159 GLY B CA 1
ATOM 5674 C C . GLY B 1 159 ? -10.484 -45.781 -6.152 1 94.06 159 GLY B C 1
ATOM 5675 O O . GLY B 1 159 ? -10.461 -44.656 -5.621 1 94.06 159 GLY B O 1
ATOM 5676 N N . LEU B 1 160 ? -10.375 -46.844 -5.508 1 93.69 160 LEU B N 1
ATOM 5677 C CA . LEU B 1 160 ? -10.305 -46.844 -4.051 1 93.69 160 LEU B CA 1
ATOM 5678 C C . LEU B 1 160 ? -8.969 -46.281 -3.572 1 93.69 160 LEU B C 1
ATOM 5680 O O . LEU B 1 160 ? -8.922 -45.562 -2.576 1 93.69 160 LEU B O 1
ATOM 5684 N N . ILE B 1 161 ? -7.965 -46.594 -4.262 1 91.12 161 ILE B N 1
ATOM 5685 C CA . ILE B 1 161 ? -6.648 -46.094 -3.908 1 91.12 161 ILE B CA 1
ATOM 5686 C C . ILE B 1 161 ? -6.637 -44.562 -4.043 1 91.12 161 ILE B C 1
ATOM 5688 O O . ILE B 1 161 ? -6.133 -43.844 -3.162 1 91.12 161 ILE B O 1
ATOM 5692 N N . LEU B 1 162 ? -7.23 -44.125 -5.164 1 93.5 162 LEU B N 1
ATOM 5693 C CA . LEU B 1 162 ? -7.305 -42.688 -5.41 1 93.5 162 LEU B CA 1
ATOM 5694 C C . LEU B 1 162 ? -8.156 -42 -4.348 1 93.5 162 LEU B C 1
ATOM 5696 O O . LEU B 1 162 ? -7.781 -40.938 -3.846 1 93.5 162 LEU B O 1
ATOM 5700 N N . MET B 1 163 ? -9.211 -42.594 -3.965 1 93.06 163 MET B N 1
ATOM 5701 C CA . MET B 1 163 ? -10.133 -42 -2.99 1 93.06 163 MET B CA 1
ATOM 5702 C C . MET B 1 163 ? -9.492 -41.938 -1.608 1 93.06 163 MET B C 1
ATOM 5704 O O . MET B 1 163 ? -9.734 -41 -0.852 1 93.06 163 MET B O 1
ATOM 5708 N N . VAL B 1 164 ? -8.656 -42.812 -1.254 1 90.56 164 VAL B N 1
ATOM 5709 C CA . VAL B 1 164 ? -8.055 -42.906 0.073 1 90.56 164 VAL B CA 1
ATOM 5710 C C . VAL B 1 164 ? -6.852 -41.969 0.16 1 90.56 164 VAL B C 1
ATOM 5712 O O . VAL B 1 164 ? -6.594 -41.375 1.213 1 90.56 164 VAL B O 1
ATOM 5715 N N . THR B 1 165 ? -6.211 -41.781 -0.949 1 88 165 THR B N 1
ATOM 5716 C CA . THR B 1 165 ? -4.984 -41 -0.917 1 88 165 THR B CA 1
ATOM 5717 C C . THR B 1 165 ? -5.289 -39.531 -1.079 1 88 165 THR B C 1
ATOM 5719 O O . THR B 1 165 ? -4.488 -38.656 -0.682 1 88 165 THR B O 1
ATOM 5722 N N . LEU B 1 166 ? -6.383 -39.188 -1.625 1 88.56 166 LEU B N 1
ATOM 5723 C CA . LEU B 1 166 ? -6.727 -37.812 -1.906 1 88.56 166 LEU B CA 1
ATOM 5724 C C . LEU B 1 166 ? -6.895 -37.031 -0.613 1 88.56 166 LEU B C 1
ATOM 5726 O O . LEU B 1 166 ? -6.375 -35.906 -0.487 1 88.56 166 LEU B O 1
ATOM 5730 N N . PRO B 1 167 ? -7.617 -37.531 0.417 1 84.62 167 PRO B N 1
ATOM 5731 C CA . PRO B 1 167 ? -7.875 -36.75 1.639 1 84.62 167 PRO B CA 1
ATOM 5732 C C . PRO B 1 167 ? -6.602 -36.469 2.432 1 84.62 167 PRO B C 1
ATOM 5734 O O . PRO B 1 167 ? -6.602 -35.594 3.307 1 84.62 167 PRO B O 1
ATOM 5737 N N . LEU B 1 168 ? -5.512 -37.094 2.074 1 80.69 168 LEU B N 1
ATOM 5738 C CA . LEU B 1 168 ? -4.25 -36.844 2.762 1 80.69 168 LEU B CA 1
ATOM 5739 C C . LEU B 1 168 ? -3.762 -35.406 2.496 1 80.69 168 LEU B C 1
ATOM 5741 O O . LEU B 1 168 ? -3.195 -34.781 3.385 1 80.69 168 LEU B O 1
ATOM 5745 N N . ILE B 1 169 ? -4.172 -34.906 1.405 1 81.25 169 ILE B N 1
ATOM 5746 C CA . ILE B 1 169 ? -3.674 -33.594 0.994 1 81.25 169 ILE B CA 1
ATOM 5747 C C . ILE B 1 169 ? -4.398 -32.5 1.77 1 81.25 169 ILE B C 1
ATOM 5749 O O . ILE B 1 169 ? -3.768 -31.688 2.459 1 81.25 169 ILE B O 1
ATOM 5753 N N . PRO B 1 170 ? -5.746 -32.469 1.807 1 78.25 170 PRO B N 1
ATOM 5754 C CA . PRO B 1 170 ? -6.426 -31.422 2.588 1 78.25 170 PRO B CA 1
ATOM 5755 C C . PRO B 1 170 ? -6.195 -31.578 4.09 1 78.25 170 PRO B C 1
ATOM 5757 O O . PRO B 1 170 ? -6.191 -30.578 4.816 1 78.25 170 PRO B O 1
ATOM 5760 N N . PHE B 1 171 ? -5.957 -32.781 4.406 1 79.88 171 PHE B N 1
ATOM 5761 C CA . PHE B 1 171 ? -5.676 -33 5.82 1 79.88 171 PHE B CA 1
ATOM 5762 C C . PHE B 1 171 ? -4.43 -32.219 6.246 1 79.88 171 PHE B C 1
ATOM 5764 O O . PHE B 1 171 ? -4.449 -31.484 7.238 1 79.88 171 PHE B O 1
ATOM 5771 N N . PHE B 1 172 ? -3.381 -32.312 5.496 1 77.75 172 PHE B N 1
ATOM 5772 C CA . PHE B 1 172 ? -2.141 -31.609 5.816 1 77.75 172 PHE B CA 1
ATOM 5773 C C . PHE B 1 172 ? -2.297 -30.109 5.605 1 77.75 172 PHE B C 1
ATOM 5775 O O . PHE B 1 172 ? -1.721 -29.312 6.344 1 77.75 172 PHE B O 1
ATOM 5782 N N . MET B 1 173 ? -3.119 -29.75 4.695 1 78.31 173 MET B N 1
ATOM 5783 C CA . MET B 1 173 ? -3.367 -28.344 4.414 1 78.31 173 MET B CA 1
ATOM 5784 C C . MET B 1 173 ? -4.062 -27.672 5.59 1 78.31 173 MET B C 1
ATOM 5786 O O . MET B 1 173 ? -3.701 -26.547 5.977 1 78.31 173 MET B O 1
ATOM 5790 N N . ILE B 1 174 ? -5.023 -28.312 6.109 1 78.06 174 ILE B N 1
ATOM 5791 C CA . ILE B 1 174 ? -5.789 -27.766 7.223 1 78.06 174 ILE B CA 1
ATOM 5792 C C . ILE B 1 174 ? -4.895 -27.656 8.461 1 78.06 174 ILE B C 1
ATOM 5794 O O . ILE B 1 174 ? -4.941 -26.656 9.18 1 78.06 174 ILE B O 1
ATOM 5798 N N . LEU B 1 175 ? -4.102 -28.641 8.648 1 78.31 175 LEU B N 1
ATOM 5799 C CA . LEU B 1 175 ? -3.211 -28.672 9.805 1 78.31 175 LEU B CA 1
ATOM 5800 C C . LEU B 1 175 ? -2.199 -27.531 9.734 1 78.31 175 LEU B C 1
ATOM 5802 O O . LEU B 1 175 ? -2.002 -26.797 10.711 1 78.31 175 LEU B O 1
ATOM 5806 N N . ILE B 1 176 ? -1.679 -27.312 8.617 1 77.94 176 ILE B N 1
ATOM 5807 C CA . ILE B 1 176 ? -0.672 -26.281 8.414 1 77.94 176 ILE B CA 1
ATOM 5808 C C . ILE B 1 176 ? -1.345 -24.906 8.367 1 77.94 176 ILE B C 1
ATOM 5810 O O . ILE B 1 176 ? -0.798 -23.922 8.875 1 77.94 176 ILE B O 1
ATOM 5814 N N . GLY B 1 177 ? -2.527 -24.859 7.816 1 76.06 177 GLY B N 1
ATOM 5815 C CA . GLY B 1 177 ? -3.283 -23.625 7.723 1 76.06 177 GLY B CA 1
ATOM 5816 C C . GLY B 1 177 ? -3.631 -23.047 9.078 1 76.06 177 GLY B C 1
ATOM 5817 O O . GLY B 1 177 ? -3.49 -21.828 9.289 1 76.06 177 GLY B O 1
ATOM 5818 N N . LYS B 1 178 ? -4.004 -23.859 9.969 1 76.81 178 LYS B N 1
ATOM 5819 C CA . LYS B 1 178 ? -4.371 -23.391 11.305 1 76.81 178 LYS B CA 1
ATOM 5820 C C . LYS B 1 178 ? -3.162 -22.812 12.031 1 76.81 178 LYS B C 1
ATOM 5822 O O . LYS B 1 178 ? -3.283 -21.812 12.75 1 76.81 178 LYS B O 1
ATOM 5827 N N . TRP B 1 179 ? -2.105 -23.359 11.703 1 75.75 179 TRP B N 1
ATOM 5828 C CA . TRP B 1 179 ? -0.878 -22.891 12.344 1 75.75 179 TRP B CA 1
ATOM 5829 C C . TRP B 1 179 ? -0.375 -21.609 11.711 1 75.75 179 TRP B C 1
ATOM 5831 O O . TRP B 1 179 ? 0.156 -20.734 12.398 1 75.75 179 TRP B O 1
ATOM 5841 N N . THR B 1 180 ? -0.648 -21.453 10.516 1 80.5 180 THR B N 1
ATOM 5842 C CA . THR B 1 180 ? -0.068 -20.344 9.781 1 80.5 180 THR B CA 1
ATOM 5843 C C . THR B 1 180 ? -0.971 -19.109 9.859 1 80.5 180 THR B C 1
ATOM 5845 O O . THR B 1 180 ? -0.514 -17.984 9.656 1 80.5 180 THR B O 1
ATOM 5848 N N . GLN B 1 181 ? -2.178 -19.328 10.234 1 81.69 181 GLN B N 1
ATOM 5849 C CA . GLN B 1 181 ? -3.127 -18.219 10.281 1 81.69 181 GLN B CA 1
ATOM 5850 C C . GLN B 1 181 ? -2.68 -17.141 11.273 1 81.69 181 GLN B C 1
ATOM 5852 O O . GLN B 1 181 ? -2.77 -15.953 10.992 1 81.69 181 GLN B O 1
ATOM 5857 N N . SER B 1 182 ? -2.244 -17.578 12.383 1 83.38 182 SER B N 1
ATOM 5858 C CA . SER B 1 182 ? -1.798 -16.641 13.406 1 83.38 182 SER B CA 1
ATOM 5859 C C . SER B 1 182 ? -0.583 -15.852 12.93 1 83.38 182 SER B C 1
ATOM 5861 O O . SER B 1 182 ? -0.463 -14.656 13.219 1 83.38 182 SER B O 1
ATOM 5863 N N . MET B 1 183 ? 0.189 -16.531 12.195 1 83.88 183 MET B N 1
ATOM 5864 C CA . MET B 1 183 ? 1.394 -15.875 11.695 1 83.88 183 MET B CA 1
ATOM 5865 C C . MET B 1 183 ? 1.052 -14.875 10.594 1 83.88 183 MET B C 1
ATOM 5867 O O . MET B 1 183 ? 1.682 -13.82 10.492 1 83.88 183 MET B O 1
ATOM 5871 N N . THR B 1 184 ? 0.079 -15.211 9.836 1 84.81 184 THR B N 1
ATOM 5872 C CA . THR B 1 184 ? -0.351 -14.32 8.766 1 84.81 184 THR B CA 1
ATOM 5873 C C . THR B 1 184 ? -0.989 -13.055 9.328 1 84.81 184 THR B C 1
ATOM 5875 O O . THR B 1 184 ? -0.793 -11.961 8.797 1 84.81 184 THR B O 1
ATOM 5878 N N . ARG B 1 185 ? -1.702 -13.195 10.367 1 85.81 185 ARG B N 1
ATOM 5879 C CA . ARG B 1 185 ? -2.281 -12.047 11.047 1 85.81 185 ARG B CA 1
ATOM 5880 C C . ARG B 1 185 ? -1.192 -11.125 11.602 1 85.81 185 ARG B C 1
ATOM 5882 O O . ARG B 1 185 ? -1.279 -9.906 11.477 1 85.81 185 ARG B O 1
ATOM 5889 N N . LEU B 1 186 ? -0.282 -11.781 12.164 1 85.94 186 LEU B N 1
ATOM 5890 C CA . LEU B 1 186 ? 0.831 -11.016 12.711 1 85.94 186 LEU B CA 1
ATOM 5891 C C . LEU B 1 186 ? 1.561 -10.258 11.609 1 85.94 186 LEU B C 1
ATOM 5893 O O . LEU B 1 186 ? 1.929 -9.094 11.789 1 85.94 186 LEU B O 1
ATOM 5897 N N . GLN B 1 187 ? 1.762 -10.875 10.508 1 86.19 187 GLN B N 1
ATOM 5898 C CA . GLN B 1 187 ? 2.42 -10.234 9.367 1 86.19 187 GLN B CA 1
ATOM 5899 C C . GLN B 1 187 ? 1.639 -9.016 8.891 1 86.19 187 GLN B C 1
ATOM 5901 O O . GLN B 1 187 ? 2.225 -7.973 8.594 1 86.19 187 GLN B O 1
ATOM 5906 N N . TRP B 1 188 ? 0.356 -9.148 8.82 1 84.19 188 TRP B N 1
ATOM 5907 C CA . TRP B 1 188 ? -0.517 -8.055 8.391 1 84.19 188 TRP B CA 1
ATOM 5908 C C . TRP B 1 188 ? -0.442 -6.891 9.367 1 84.19 188 TRP B C 1
ATOM 5910 O O . TRP B 1 188 ? -0.329 -5.734 8.953 1 84.19 188 TRP B O 1
ATOM 5920 N N . ASP B 1 189 ? -0.435 -7.176 10.617 1 87.19 189 ASP B N 1
ATOM 5921 C CA . ASP B 1 189 ? -0.346 -6.152 11.648 1 87.19 189 ASP B CA 1
ATOM 5922 C C . ASP B 1 189 ? 0.982 -5.402 11.57 1 87.19 189 ASP B C 1
ATOM 5924 O O . ASP B 1 189 ? 1.027 -4.184 11.758 1 87.19 189 ASP B O 1
ATOM 5928 N N . LYS B 1 190 ? 1.989 -6.168 11.336 1 86.38 190 LYS B N 1
ATOM 5929 C CA . LYS B 1 190 ? 3.309 -5.551 11.242 1 86.38 190 LYS B CA 1
ATOM 5930 C C . LYS B 1 190 ? 3.406 -4.656 10.008 1 86.38 190 LYS B C 1
ATOM 5932 O O . LYS B 1 190 ? 4.082 -3.623 10.039 1 86.38 190 LYS B O 1
ATOM 5937 N N . LEU B 1 191 ? 2.725 -5.02 8.953 1 84.88 191 LEU B N 1
ATOM 5938 C CA . LEU B 1 191 ? 2.678 -4.176 7.766 1 84.88 191 LEU B CA 1
ATOM 5939 C C . LEU B 1 191 ? 1.998 -2.846 8.07 1 84.88 191 LEU B C 1
ATOM 5941 O O . LEU B 1 191 ? 2.502 -1.785 7.691 1 84.88 191 LEU B O 1
ATOM 5945 N N . LEU B 1 192 ? 0.907 -2.941 8.75 1 82.56 192 LEU B N 1
ATOM 5946 C CA . LEU B 1 192 ? 0.162 -1.734 9.094 1 82.56 192 LEU B CA 1
ATOM 5947 C C . LEU B 1 192 ? 0.97 -0.844 10.031 1 82.56 192 LEU B C 1
ATOM 5949 O O . LEU B 1 192 ? 0.944 0.383 9.906 1 82.56 192 LEU B O 1
ATOM 5953 N N . THR B 1 193 ? 1.685 -1.49 10.906 1 82.94 193 THR B N 1
ATOM 5954 C CA . THR B 1 193 ? 2.553 -0.746 11.812 1 82.94 193 THR B CA 1
ATOM 5955 C C . THR B 1 193 ? 3.68 -0.065 11.039 1 82.94 193 THR B C 1
ATOM 5957 O O . THR B 1 193 ? 4.008 1.094 11.305 1 82.94 193 THR B O 1
ATOM 5960 N N . LEU B 1 194 ? 4.254 -0.783 10.156 1 84.94 194 LEU B N 1
ATOM 5961 C CA . LEU B 1 194 ? 5.301 -0.219 9.312 1 84.94 194 LEU B CA 1
ATOM 5962 C C . LEU B 1 194 ? 4.785 0.979 8.531 1 84.94 194 LEU B C 1
ATOM 5964 O O . LEU B 1 194 ? 5.465 2.002 8.422 1 84.94 194 LEU B O 1
ATOM 5968 N N . ALA B 1 195 ? 3.588 0.858 7.996 1 83.25 195 ALA B N 1
ATOM 5969 C CA . ALA B 1 195 ? 2.967 1.941 7.238 1 83.25 195 ALA B CA 1
ATOM 5970 C C . ALA B 1 195 ? 2.783 3.184 8.109 1 83.25 195 ALA B C 1
ATOM 5972 O O . ALA B 1 195 ? 3.047 4.305 7.66 1 83.25 195 ALA B O 1
ATOM 5973 N N . ALA B 1 196 ? 2.414 2.951 9.289 1 79.88 196 ALA B N 1
ATOM 5974 C CA . ALA B 1 196 ? 2.184 4.047 10.227 1 79.88 196 ALA B CA 1
ATOM 5975 C C . ALA B 1 196 ? 3.49 4.754 10.578 1 79.88 196 ALA B C 1
ATOM 5977 O O . ALA B 1 196 ? 3.551 5.984 10.602 1 79.88 196 ALA B O 1
ATOM 5978 N N . TYR B 1 197 ? 4.5 3.977 10.836 1 79.81 197 TYR B N 1
ATOM 5979 C CA . TYR B 1 197 ? 5.793 4.535 11.203 1 79.81 197 TYR B CA 1
ATOM 5980 C C . TYR B 1 197 ? 6.414 5.293 10.039 1 79.81 197 TYR B C 1
ATOM 5982 O O . TYR B 1 197 ? 7.012 6.355 10.227 1 79.81 197 TYR B O 1
ATOM 5990 N N . LEU B 1 198 ? 6.281 4.742 8.906 1 82.69 198 LEU B N 1
ATOM 5991 C CA . LEU B 1 198 ? 6.801 5.402 7.715 1 82.69 198 LEU B CA 1
ATOM 5992 C C . LEU B 1 198 ? 6.125 6.75 7.5 1 82.69 198 LEU B C 1
ATOM 5994 O O . LEU B 1 198 ? 6.789 7.738 7.168 1 82.69 198 LEU B O 1
ATOM 5998 N N . GLN B 1 199 ? 4.898 6.777 7.684 1 78.25 199 GLN B N 1
ATOM 5999 C CA . GLN B 1 199 ? 4.156 8.023 7.547 1 78.25 199 GLN B CA 1
ATOM 6000 C C . GLN B 1 199 ? 4.652 9.07 8.539 1 78.25 199 GLN B C 1
ATOM 6002 O O . GLN B 1 199 ? 4.797 10.25 8.195 1 78.25 199 GLN B O 1
ATOM 6007 N N . ASP B 1 200 ? 4.941 8.656 9.742 1 77.56 200 ASP B N 1
ATOM 6008 C CA . ASP B 1 200 ? 5.418 9.555 10.789 1 77.56 200 ASP B CA 1
ATOM 6009 C C . ASP B 1 200 ? 6.77 10.156 10.422 1 77.56 200 ASP B C 1
ATOM 6011 O O . ASP B 1 200 ? 6.992 11.352 10.609 1 77.56 200 ASP B O 1
ATOM 6015 N N . VAL B 1 201 ? 7.578 9.344 9.945 1 77.38 201 VAL B N 1
ATOM 6016 C CA . VAL B 1 201 ? 8.922 9.797 9.602 1 77.38 201 VAL B CA 1
ATOM 6017 C C . VAL B 1 201 ? 8.852 10.773 8.422 1 77.38 201 VAL B C 1
ATOM 6019 O O . VAL B 1 201 ? 9.531 11.805 8.43 1 77.38 201 VAL B O 1
ATOM 6022 N N . LEU B 1 202 ? 8.008 10.453 7.52 1 77.25 202 LEU B N 1
ATOM 6023 C CA . LEU B 1 202 ? 7.914 11.305 6.336 1 77.25 202 LEU B CA 1
ATOM 6024 C C . LEU B 1 202 ? 7.305 12.656 6.684 1 77.25 202 LEU B C 1
ATOM 6026 O O . LEU B 1 202 ? 7.734 13.688 6.168 1 77.25 202 LEU B O 1
ATOM 6030 N N . ARG B 1 203 ? 6.438 12.633 7.594 1 74.88 203 ARG B N 1
ATOM 6031 C CA . ARG B 1 203 ? 5.789 13.875 8.008 1 74.88 203 ARG B CA 1
ATOM 6032 C C . ARG B 1 203 ? 6.715 14.703 8.891 1 74.88 203 ARG B C 1
ATOM 6034 O O . ARG B 1 203 ? 6.668 15.938 8.867 1 74.88 203 ARG B O 1
ATOM 6041 N N . GLY B 1 204 ? 7.531 14.062 9.711 1 77.5 204 GLY B N 1
ATOM 6042 C CA . GLY B 1 204 ? 8.406 14.758 10.641 1 77.5 204 GLY B CA 1
ATOM 6043 C C . GLY B 1 204 ? 9.836 14.867 10.141 1 77.5 204 GLY B C 1
ATOM 6044 O O . GLY B 1 204 ? 10.75 15.148 10.914 1 77.5 204 GLY B O 1
ATOM 6045 N N . LEU B 1 205 ? 10.055 14.742 8.891 1 77.25 205 LEU B N 1
ATOM 6046 C CA . LEU B 1 205 ? 11.391 14.633 8.336 1 77.25 205 LEU B CA 1
ATOM 6047 C C . LEU B 1 205 ? 12.195 15.906 8.578 1 77.25 205 LEU B C 1
ATOM 6049 O O . LEU B 1 205 ? 13.391 15.852 8.852 1 77.25 205 LEU B O 1
ATOM 6053 N N . GLU B 1 206 ? 11.57 17.062 8.477 1 76.44 206 GLU B N 1
ATOM 6054 C CA . GLU B 1 206 ? 12.242 18.328 8.711 1 76.44 206 GLU B CA 1
ATOM 6055 C C . GLU B 1 206 ? 12.805 18.406 10.125 1 76.44 206 GLU B C 1
ATOM 6057 O O . GLU B 1 206 ? 13.961 18.797 10.32 1 76.44 206 GLU B O 1
ATOM 6062 N N . THR B 1 207 ? 11.953 18.031 11.023 1 77.31 207 THR B N 1
ATOM 6063 C CA . THR B 1 207 ? 12.352 18.062 12.422 1 77.31 207 THR B CA 1
ATOM 6064 C C . THR B 1 207 ? 13.461 17.062 12.703 1 77.31 207 THR B C 1
ATOM 6066 O O . THR B 1 207 ? 14.406 17.359 13.43 1 77.31 207 THR B O 1
ATOM 6069 N N . LEU B 1 208 ? 13.328 15.961 12.094 1 77.81 208 LEU B N 1
ATOM 6070 C CA . LEU B 1 208 ? 14.305 14.898 12.328 1 77.81 208 LEU B CA 1
ATOM 6071 C C . LEU B 1 208 ? 15.672 15.289 11.766 1 77.81 208 LEU B C 1
ATOM 6073 O O . LEU B 1 208 ? 16.703 14.992 12.367 1 77.81 208 LEU B O 1
ATOM 6077 N N . LYS B 1 209 ? 15.672 15.93 10.719 1 76.81 209 LYS B N 1
ATOM 6078 C CA . LYS B 1 209 ? 16.922 16.328 10.07 1 76.81 209 LYS B CA 1
ATOM 6079 C C . LYS B 1 209 ? 17.641 17.406 10.867 1 76.81 209 LYS B C 1
ATOM 6081 O O . LYS B 1 209 ? 18.859 17.375 11.031 1 76.81 209 LYS B O 1
ATOM 6086 N N . VAL B 1 210 ? 16.906 18.359 11.242 1 74.69 210 VAL B N 1
ATOM 6087 C CA . VAL B 1 210 ? 17.5 19.484 11.961 1 74.69 210 VAL B CA 1
ATOM 6088 C C . VAL B 1 210 ? 18.047 19.016 13.305 1 74.69 210 VAL B C 1
ATOM 6090 O O . VAL B 1 210 ? 19.125 19.438 13.727 1 74.69 210 VAL B O 1
ATOM 6093 N N . LEU B 1 211 ? 17.281 18.109 13.836 1 73 211 LEU B N 1
ATOM 6094 C CA . LEU B 1 211 ? 17.672 17.672 15.172 1 73 211 LEU B CA 1
ATOM 6095 C C . LEU B 1 211 ? 18.703 16.547 15.086 1 73 211 LEU B C 1
ATOM 6097 O O . LEU B 1 211 ? 19.203 16.078 16.109 1 73 211 LEU B O 1
ATOM 6101 N N . GLY B 1 212 ? 19.141 16.25 13.859 1 66.38 212 GLY B N 1
ATOM 6102 C CA . GLY B 1 212 ? 20.188 15.266 13.625 1 66.38 212 GLY B CA 1
ATOM 6103 C C . GLY B 1 212 ? 19.797 13.867 14.055 1 66.38 212 GLY B C 1
ATOM 6104 O O . GLY B 1 212 ? 20.641 13.094 14.523 1 66.38 212 GLY B O 1
ATOM 6105 N N . ARG B 1 213 ? 18.531 13.688 14.172 1 62.56 213 ARG B N 1
ATOM 6106 C CA . ARG B 1 213 ? 18.156 12.383 14.703 1 62.56 213 ARG B CA 1
ATOM 6107 C C . ARG B 1 213 ? 17.438 11.555 13.648 1 62.56 213 ARG B C 1
ATOM 6109 O O . ARG B 1 213 ? 16.609 10.695 13.977 1 62.56 213 ARG B O 1
ATOM 6116 N N . SER B 1 214 ? 17.766 11.922 12.516 1 66.75 214 SER B N 1
ATOM 6117 C CA . SER B 1 214 ? 17.203 11.141 11.422 1 66.75 214 SER B CA 1
ATOM 6118 C C . SER B 1 214 ? 17.688 9.695 11.469 1 66.75 214 SER B C 1
ATOM 6120 O O . SER B 1 214 ? 16.953 8.781 11.078 1 66.75 214 SER B O 1
ATOM 6122 N N . ARG B 1 215 ? 18.75 9.484 12.25 1 68.69 215 ARG B N 1
ATOM 6123 C CA . ARG B 1 215 ? 19.344 8.148 12.297 1 68.69 215 ARG B CA 1
ATOM 6124 C C . ARG B 1 215 ? 18.578 7.254 13.273 1 68.69 215 ARG B C 1
ATOM 6126 O O . ARG B 1 215 ? 18.312 6.09 12.969 1 68.69 215 ARG B O 1
ATOM 6133 N N . GLN B 1 216 ? 18.203 7.848 14.391 1 70.38 216 GLN B N 1
ATOM 6134 C CA . GLN B 1 216 ? 17.516 7.035 15.391 1 70.38 216 GLN B CA 1
ATOM 6135 C C . GLN B 1 216 ? 16.125 6.617 14.906 1 70.38 216 GLN B C 1
ATOM 6137 O O . GLN B 1 216 ? 15.719 5.473 15.094 1 70.38 216 GLN B O 1
ATOM 6142 N N . GLN B 1 217 ? 15.461 7.625 14.383 1 74.12 217 GLN B N 1
ATOM 6143 C CA . GLN B 1 217 ? 14.148 7.27 13.852 1 74.12 217 GLN B CA 1
ATOM 6144 C C . GLN B 1 217 ? 14.273 6.309 12.672 1 74.12 217 GLN B C 1
ATOM 6146 O O . GLN B 1 217 ? 13.438 5.418 12.5 1 74.12 217 GLN B O 1
ATOM 6151 N N . GLY B 1 218 ? 15.352 6.523 11.992 1 73.56 218 GLY B N 1
ATOM 6152 C CA . GLY B 1 218 ? 15.641 5.578 10.922 1 73.56 218 GLY B CA 1
ATOM 6153 C C . GLY B 1 218 ? 15.891 4.168 11.43 1 73.56 218 GLY B C 1
ATOM 6154 O O . GLY B 1 218 ? 15.453 3.197 10.812 1 73.56 218 GLY B O 1
ATOM 6155 N N . GLN B 1 219 ? 16.469 4.07 12.609 1 77.94 219 GLN B N 1
ATOM 6156 C CA . GLN B 1 219 ? 16.734 2.768 13.211 1 77.94 219 GLN B CA 1
ATOM 6157 C C . GLN B 1 219 ? 15.43 2.115 13.688 1 77.94 219 GLN B C 1
ATOM 6159 O O . GLN B 1 219 ? 15.281 0.895 13.602 1 77.94 219 GLN B O 1
ATOM 6164 N N . ARG B 1 220 ? 14.57 2.973 14.125 1 78.88 220 ARG B N 1
ATOM 6165 C CA . ARG B 1 220 ? 13.289 2.426 14.555 1 78.88 220 ARG B CA 1
ATOM 6166 C C . ARG B 1 220 ? 12.523 1.836 13.375 1 78.88 220 ARG B C 1
ATOM 6168 O O . ARG B 1 220 ? 11.961 0.744 13.477 1 78.88 220 ARG B O 1
ATOM 6175 N N . ILE B 1 221 ? 12.562 2.504 12.336 1 81.69 221 ILE B N 1
ATOM 6176 C CA . ILE B 1 221 ? 11.891 1.998 11.141 1 81.69 221 ILE B CA 1
ATOM 6177 C C . ILE B 1 221 ? 12.602 0.739 10.648 1 81.69 221 ILE B C 1
ATOM 6179 O O . ILE B 1 221 ? 11.961 -0.199 10.172 1 81.69 221 ILE B O 1
ATOM 6183 N N . ALA B 1 222 ? 13.875 0.85 10.789 1 83.56 222 ALA B N 1
ATOM 6184 C CA . ALA B 1 222 ? 14.648 -0.325 10.383 1 83.56 222 ALA B CA 1
ATOM 6185 C C . ALA B 1 222 ? 14.273 -1.541 11.227 1 83.56 222 ALA B C 1
ATOM 6187 O O . ALA B 1 222 ? 14.172 -2.656 10.711 1 83.56 222 ALA B O 1
ATOM 6188 N N . GLN B 1 223 ? 14.023 -1.297 12.469 1 86.56 223 GLN B N 1
ATOM 6189 C CA . GLN B 1 223 ? 13.648 -2.385 13.367 1 86.56 223 GLN B CA 1
ATOM 6190 C C . GLN B 1 223 ? 12.25 -2.916 13.039 1 86.56 223 GLN B C 1
ATOM 6192 O O . GLN B 1 223 ? 12.039 -4.129 13.008 1 86.56 223 GLN B O 1
ATOM 6197 N N . VAL B 1 224 ? 11.375 -2.006 12.82 1 86 224 VAL B N 1
ATOM 6198 C CA . VAL B 1 224 ? 10.023 -2.408 12.461 1 86 224 VAL B CA 1
ATOM 6199 C C . VAL B 1 224 ? 10.031 -3.146 11.125 1 86 224 VAL B C 1
ATOM 6201 O O . VAL B 1 224 ? 9.336 -4.148 10.961 1 86 224 VAL B O 1
ATOM 6204 N N . SER B 1 225 ? 10.844 -2.641 10.25 1 86.69 225 SER B N 1
ATOM 6205 C CA . SER B 1 225 ? 11 -3.283 8.953 1 86.69 225 SER B CA 1
ATOM 6206 C C . SER B 1 225 ? 11.602 -4.68 9.094 1 86.69 225 SER B C 1
ATOM 6208 O O . SER B 1 225 ? 11.195 -5.609 8.398 1 86.69 225 SER B O 1
ATOM 6210 N N . GLU B 1 226 ? 12.508 -4.785 10.008 1 87.44 226 GLU B N 1
ATOM 6211 C CA . GLU B 1 226 ? 13.148 -6.078 10.25 1 87.44 226 GLU B CA 1
ATOM 6212 C C . GLU B 1 226 ? 12.156 -7.07 10.859 1 87.44 226 GLU B C 1
ATOM 6214 O O . GLU B 1 226 ? 12.148 -8.25 10.5 1 87.44 226 GLU B O 1
ATOM 6219 N N . THR B 1 227 ? 11.367 -6.625 11.742 1 87.75 227 THR B N 1
ATOM 6220 C CA . THR B 1 227 ? 10.367 -7.496 12.336 1 87.75 227 THR B CA 1
ATOM 6221 C C . THR B 1 227 ? 9.352 -7.957 11.297 1 87.75 227 THR B C 1
ATOM 6223 O O . THR B 1 227 ? 8.922 -9.109 11.305 1 87.75 227 THR B O 1
ATOM 6226 N N . TYR B 1 228 ? 8.992 -7.066 10.461 1 87.5 228 TYR B N 1
ATOM 6227 C CA . TYR B 1 228 ? 8.109 -7.426 9.352 1 87.5 228 TYR B CA 1
ATOM 6228 C C . TYR B 1 228 ? 8.766 -8.469 8.453 1 87.5 228 TYR B C 1
ATOM 6230 O O . TYR B 1 228 ? 8.125 -9.438 8.047 1 87.5 228 TYR B O 1
ATOM 6238 N N . ARG B 1 229 ? 10 -8.266 8.211 1 85.81 229 ARG B N 1
ATOM 6239 C CA . ARG B 1 229 ? 10.75 -9.188 7.363 1 85.81 229 ARG B CA 1
ATOM 6240 C C . ARG B 1 229 ? 10.828 -10.578 7.992 1 85.81 229 ARG B C 1
ATOM 6242 O O . ARG B 1 229 ? 10.555 -11.578 7.328 1 85.81 229 ARG B O 1
ATOM 6249 N N . ILE B 1 230 ? 11.125 -10.664 9.25 1 87.25 230 ILE B N 1
ATOM 6250 C CA . ILE B 1 230 ? 11.266 -11.93 9.953 1 87.25 230 ILE B CA 1
ATOM 6251 C C . ILE B 1 230 ? 9.922 -12.656 10 1 87.25 230 ILE B C 1
ATOM 6253 O O . ILE B 1 230 ? 9.859 -13.867 9.781 1 87.25 230 ILE B O 1
ATOM 6257 N N . THR B 1 231 ? 8.906 -11.898 10.266 1 86.5 231 THR B N 1
ATOM 6258 C CA . THR B 1 231 ? 7.574 -12.5 10.305 1 86.5 231 THR B CA 1
ATOM 6259 C C . THR B 1 231 ? 7.16 -13 8.93 1 86.5 231 THR B C 1
ATOM 6261 O O . THR B 1 231 ? 6.559 -14.07 8.805 1 86.5 231 THR B O 1
ATOM 6264 N N . THR B 1 232 ? 7.508 -12.25 7.953 1 82.88 232 THR B N 1
ATOM 6265 C CA . THR B 1 232 ? 7.207 -12.641 6.582 1 82.88 232 THR B CA 1
ATOM 6266 C C . THR B 1 232 ? 7.945 -13.93 6.215 1 82.88 232 THR B C 1
ATOM 6268 O O . THR B 1 232 ? 7.371 -14.828 5.598 1 82.88 232 THR B O 1
ATOM 6271 N N . LEU B 1 233 ? 9.18 -14.062 6.594 1 83 233 LEU B N 1
ATOM 6272 C CA . LEU B 1 233 ? 9.977 -15.258 6.32 1 83 233 LEU B CA 1
ATOM 6273 C C . LEU B 1 233 ? 9.391 -16.484 7.02 1 83 233 LEU B C 1
ATOM 6275 O O . LEU B 1 233 ? 9.391 -17.578 6.465 1 83 233 LEU B O 1
ATOM 6279 N N . ARG B 1 234 ? 8.922 -16.281 8.156 1 83.81 234 ARG B N 1
ATOM 6280 C CA . ARG B 1 234 ? 8.312 -17.375 8.891 1 83.81 234 ARG B CA 1
ATOM 6281 C C . ARG B 1 234 ? 7.051 -17.875 8.188 1 83.81 234 ARG B C 1
ATOM 6283 O O . ARG B 1 234 ? 6.828 -19.078 8.078 1 83.81 234 ARG B O 1
ATOM 6290 N N . VAL B 1 235 ? 6.281 -16.938 7.777 1 82.62 235 VAL B N 1
ATOM 6291 C CA . VAL B 1 235 ? 5.062 -17.281 7.055 1 82.62 235 VAL B CA 1
ATOM 6292 C C . VAL B 1 235 ? 5.422 -18.016 5.766 1 82.62 235 VAL B C 1
ATOM 6294 O O . VAL B 1 235 ? 4.812 -19.031 5.434 1 82.62 235 VAL B O 1
ATOM 6297 N N . GLN B 1 236 ? 6.41 -17.562 5.078 1 77.62 236 GLN B N 1
ATOM 6298 C CA . GLN B 1 236 ? 6.805 -18.141 3.801 1 77.62 236 GLN B CA 1
ATOM 6299 C C . GLN B 1 236 ? 7.41 -19.531 3.998 1 77.62 236 GLN B C 1
ATOM 6301 O O . GLN B 1 236 ? 7.215 -20.422 3.17 1 77.62 236 GLN B O 1
ATOM 6306 N N . ARG B 1 237 ? 8.164 -19.719 5.066 1 79.81 237 ARG B N 1
ATOM 6307 C CA . ARG B 1 237 ? 8.727 -21.016 5.391 1 79.81 237 ARG B CA 1
ATOM 6308 C C . ARG B 1 237 ? 7.621 -22.062 5.582 1 79.81 237 ARG B C 1
ATOM 6310 O O . ARG B 1 237 ? 7.723 -23.172 5.078 1 79.81 237 ARG B O 1
ATOM 6317 N N . TRP B 1 238 ? 6.668 -21.625 6.219 1 77.62 238 TRP B N 1
ATOM 6318 C CA . TRP B 1 238 ? 5.562 -22.547 6.457 1 77.62 238 TRP B CA 1
ATOM 6319 C C . TRP B 1 238 ? 4.777 -22.797 5.176 1 77.62 238 TRP B C 1
ATOM 6321 O O . TRP B 1 238 ? 4.305 -23.922 4.938 1 77.62 238 TRP B O 1
ATOM 6331 N N . ALA B 1 239 ? 4.633 -21.734 4.453 1 73.69 239 ALA B N 1
ATOM 6332 C CA . ALA B 1 239 ? 3.986 -21.891 3.15 1 73.69 239 ALA B CA 1
ATOM 6333 C C . ALA B 1 239 ? 4.762 -22.875 2.271 1 73.69 239 ALA B C 1
ATOM 6335 O O . ALA B 1 239 ? 4.168 -23.703 1.582 1 73.69 239 ALA B O 1
ATOM 6336 N N . PHE B 1 240 ? 6.035 -22.812 2.371 1 72.94 240 PHE B N 1
ATOM 6337 C CA . PHE B 1 240 ? 6.914 -23.688 1.612 1 72.94 240 PHE B CA 1
ATOM 6338 C C . PHE B 1 240 ? 6.777 -25.141 2.086 1 72.94 240 PHE B C 1
ATOM 6340 O O . PHE B 1 240 ? 6.695 -26.062 1.271 1 72.94 240 PHE B O 1
ATOM 6347 N N . LEU B 1 241 ? 6.793 -25.297 3.316 1 76.06 241 LEU B N 1
ATOM 6348 C CA . LEU B 1 241 ? 6.68 -26.641 3.881 1 76.06 241 LEU B CA 1
ATOM 6349 C C . LEU B 1 241 ? 5.34 -27.266 3.52 1 76.06 241 LEU B C 1
ATOM 6351 O O . LEU B 1 241 ? 5.266 -28.469 3.23 1 76.06 241 LEU B O 1
ATOM 6355 N N . SER B 1 242 ? 4.406 -26.422 3.549 1 76.88 242 SER B N 1
ATOM 6356 C CA . SER B 1 242 ? 3.088 -26.906 3.154 1 76.88 242 SER B CA 1
ATOM 6357 C C . SER B 1 242 ? 3.074 -27.344 1.694 1 76.88 242 SER B C 1
ATOM 6359 O O . SER B 1 242 ? 2.523 -28.406 1.363 1 76.88 242 SER B O 1
ATOM 6361 N N . ALA B 1 243 ? 3.672 -26.562 0.848 1 73.31 243 ALA B N 1
ATOM 6362 C CA . ALA B 1 243 ? 3.746 -26.906 -0.57 1 73.31 243 ALA B CA 1
ATOM 6363 C C . ALA B 1 243 ? 4.535 -28.188 -0.783 1 73.31 243 ALA B C 1
ATOM 6365 O O . ALA B 1 243 ? 4.176 -29.016 -1.624 1 73.31 243 ALA B O 1
ATOM 6366 N N . LEU B 1 244 ? 5.574 -28.391 -0.005 1 74.94 244 LEU B N 1
ATOM 6367 C CA . LEU B 1 244 ? 6.41 -29.578 -0.085 1 74.94 244 LEU B CA 1
ATOM 6368 C C . LEU B 1 244 ? 5.625 -30.812 0.322 1 74.94 244 LEU B C 1
ATOM 6370 O O . LEU B 1 244 ? 5.672 -31.844 -0.367 1 74.94 244 LEU B O 1
ATOM 6374 N N . VAL B 1 245 ? 4.988 -30.672 1.368 1 78.44 245 VAL B N 1
ATOM 6375 C CA . VAL B 1 245 ? 4.234 -31.812 1.886 1 78.44 245 VAL B CA 1
ATOM 6376 C C . VAL B 1 245 ? 3.135 -32.188 0.898 1 78.44 245 VAL B C 1
ATOM 6378 O O . VAL B 1 245 ? 2.9 -33.375 0.65 1 78.44 245 VAL B O 1
ATOM 6381 N N . LEU B 1 246 ? 2.527 -31.219 0.369 1 77.44 246 LEU B N 1
ATOM 6382 C CA . LEU B 1 246 ? 1.451 -31.484 -0.581 1 77.44 246 LEU B CA 1
ATOM 6383 C C . LEU B 1 246 ? 1.994 -32.125 -1.856 1 77.44 246 LEU B C 1
ATOM 6385 O O . LEU B 1 246 ? 1.396 -33.062 -2.393 1 77.44 246 LEU B O 1
ATOM 6389 N N . GLU B 1 247 ? 3.078 -31.578 -2.266 1 74.31 247 GLU B N 1
ATOM 6390 C CA . GLU B 1 247 ? 3.719 -32.156 -3.451 1 74.31 247 GLU B CA 1
ATOM 6391 C C . GLU B 1 247 ? 4.156 -33.594 -3.211 1 74.31 247 GLU B C 1
ATOM 6393 O O . GLU B 1 247 ? 3.973 -34.438 -4.07 1 74.31 247 GLU B O 1
ATOM 6398 N N . LEU B 1 248 ? 4.691 -33.875 -2.064 1 76.44 248 LEU B N 1
ATOM 6399 C CA . LEU B 1 248 ? 5.133 -35.219 -1.718 1 76.44 248 LEU B CA 1
ATOM 6400 C C . LEU B 1 248 ? 3.945 -36.156 -1.631 1 76.44 248 LEU B C 1
ATOM 6402 O O . LEU B 1 248 ? 4.012 -37.281 -2.131 1 76.44 248 LEU B O 1
ATOM 6406 N N . ALA B 1 249 ? 2.955 -35.656 -1.018 1 80 249 ALA B N 1
ATOM 6407 C CA . ALA B 1 249 ? 1.77 -36.5 -0.875 1 80 249 ALA B CA 1
ATOM 6408 C C . ALA B 1 249 ? 1.169 -36.812 -2.236 1 80 249 ALA B C 1
ATOM 6410 O O . ALA B 1 249 ? 0.782 -37.969 -2.482 1 80 249 ALA B O 1
ATOM 6411 N N . ALA B 1 250 ? 1.096 -35.844 -3.076 1 80.12 250 ALA B N 1
ATOM 6412 C CA . ALA B 1 250 ? 0.535 -36.062 -4.406 1 80.12 250 ALA B CA 1
ATOM 6413 C C . ALA B 1 250 ? 1.404 -37.031 -5.219 1 80.12 250 ALA B C 1
ATOM 6415 O O . ALA B 1 250 ? 0.895 -37.969 -5.84 1 80.12 250 ALA B O 1
ATOM 6416 N N . THR B 1 251 ? 2.66 -36.812 -5.188 1 74.75 251 THR B N 1
ATOM 6417 C CA . THR B 1 251 ? 3.588 -37.625 -5.969 1 74.75 251 THR B CA 1
ATOM 6418 C C . THR B 1 251 ? 3.617 -39.062 -5.461 1 74.75 251 THR B C 1
ATOM 6420 O O . THR B 1 251 ? 3.639 -40 -6.254 1 74.75 251 THR B O 1
ATOM 6423 N N . LEU B 1 252 ? 3.617 -39.156 -4.172 1 76.94 252 LEU B N 1
ATOM 6424 C CA . LEU B 1 252 ? 3.6 -40.5 -3.58 1 76.94 252 LEU B CA 1
ATOM 6425 C C . LEU B 1 252 ? 2.301 -41.219 -3.912 1 76.94 252 LEU B C 1
ATOM 6427 O O . LEU B 1 252 ? 2.299 -42.438 -4.133 1 76.94 252 LEU B O 1
ATOM 6431 N N . SER B 1 253 ? 1.276 -40.5 -3.906 1 82.12 253 SER B N 1
ATOM 6432 C CA . SER B 1 253 ? -0.008 -41.125 -4.25 1 82.12 253 SER B CA 1
ATOM 6433 C C . SER B 1 253 ? -0.023 -41.594 -5.695 1 82.12 253 SER B C 1
ATOM 6435 O O . SER B 1 253 ? -0.523 -42.688 -5.988 1 82.12 253 SER B O 1
ATOM 6437 N N . ILE B 1 254 ? 0.506 -40.812 -6.566 1 80.56 254 ILE B N 1
ATOM 6438 C CA . ILE B 1 254 ? 0.595 -41.188 -7.973 1 80.56 254 ILE B CA 1
ATOM 6439 C C . ILE B 1 254 ? 1.459 -42.438 -8.117 1 80.56 254 ILE B C 1
ATOM 6441 O O . ILE B 1 254 ? 1.128 -43.344 -8.891 1 80.56 254 ILE B O 1
ATOM 6445 N N . ALA B 1 255 ? 2.529 -42.531 -7.332 1 75.06 255 ALA B N 1
ATOM 6446 C CA . ALA B 1 255 ? 3.42 -43.688 -7.352 1 75.06 255 ALA B CA 1
ATOM 6447 C C . ALA B 1 255 ? 2.691 -44.938 -6.887 1 75.06 255 ALA B C 1
ATOM 6449 O O . ALA B 1 255 ? 2.871 -46.031 -7.465 1 75.06 255 ALA B O 1
ATOM 6450 N N . VAL B 1 256 ? 1.962 -44.781 -5.906 1 82.19 256 VAL B N 1
ATOM 6451 C CA . VAL B 1 256 ? 1.213 -45.906 -5.367 1 82.19 256 VAL B CA 1
ATOM 6452 C C . VAL B 1 256 ? 0.226 -46.406 -6.414 1 82.19 256 VAL B C 1
ATOM 6454 O O . VAL B 1 256 ? 0.068 -47.625 -6.59 1 82.19 256 VAL B O 1
ATOM 6457 N N . VAL B 1 257 ? -0.418 -45.531 -7.078 1 84.75 257 VAL B N 1
ATOM 6458 C CA . VAL B 1 257 ? -1.366 -45.906 -8.125 1 84.75 257 VAL B CA 1
ATOM 6459 C C . VAL B 1 257 ? -0.629 -46.625 -9.258 1 84.75 257 VAL B C 1
ATOM 6461 O O . VAL B 1 257 ? -1.081 -47.656 -9.75 1 84.75 257 VAL B O 1
ATOM 6464 N N . ALA B 1 258 ? 0.465 -46.125 -9.633 1 80.06 258 ALA B N 1
ATOM 6465 C CA . ALA B 1 258 ? 1.243 -46.688 -10.734 1 80.06 258 ALA B CA 1
ATOM 6466 C C . ALA B 1 258 ? 1.723 -48.094 -10.406 1 80.06 258 ALA B C 1
ATOM 6468 O O . ALA B 1 258 ? 1.613 -49 -11.227 1 80.06 258 ALA B O 1
ATOM 6469 N N . VAL B 1 259 ? 2.207 -48.25 -9.195 1 77 259 VAL B N 1
ATOM 6470 C CA . VAL B 1 259 ? 2.699 -49.531 -8.75 1 77 259 VAL B CA 1
ATOM 6471 C C . VAL B 1 259 ? 1.54 -50.531 -8.664 1 77 259 VAL B C 1
ATOM 6473 O O . VAL B 1 259 ? 1.675 -51.688 -9.062 1 77 259 VAL B O 1
ATOM 6476 N N . GLY B 1 260 ? 0.496 -50.062 -8.133 1 83.69 260 GLY B N 1
ATOM 6477 C CA . GLY B 1 260 ? -0.681 -50.906 -8.062 1 83.69 260 GLY B CA 1
ATOM 6478 C C . GLY B 1 260 ? -1.166 -51.375 -9.422 1 83.69 260 GLY B C 1
ATOM 6479 O O . GLY B 1 260 ? -1.527 -52.531 -9.602 1 83.69 260 GLY B O 1
ATOM 6480 N N . LEU B 1 261 ? -1.188 -50.5 -10.383 1 87.56 261 LEU B N 1
ATOM 6481 C CA . LEU B 1 261 ? -1.594 -50.844 -11.742 1 87.56 261 LEU B CA 1
ATOM 6482 C C . LEU B 1 261 ? -0.627 -51.875 -12.359 1 87.56 261 LEU B C 1
ATOM 6484 O O . LEU B 1 261 ? -1.053 -52.812 -13 1 87.56 261 LEU B O 1
ATOM 6488 N N . GLY B 1 262 ? 0.69 -51.625 -12.211 1 80.62 262 GLY B N 1
ATOM 6489 C CA . GLY B 1 262 ? 1.703 -52.531 -12.75 1 80.62 262 GLY B CA 1
ATOM 6490 C C . GLY B 1 262 ? 1.585 -53.938 -12.227 1 80.62 262 GLY B C 1
ATOM 6491 O O . GLY B 1 262 ? 1.656 -54.906 -12.992 1 80.62 262 GLY B O 1
ATOM 6492 N N . LEU B 1 263 ? 1.406 -54.125 -10.93 1 80.19 263 LEU B N 1
ATOM 6493 C CA . LEU B 1 263 ? 1.299 -55.438 -10.312 1 80.19 263 LEU B CA 1
ATOM 6494 C C . LEU B 1 263 ? 0.045 -56.156 -10.789 1 80.19 263 LEU B C 1
ATOM 6496 O O . LEU B 1 263 ? 0.08 -57.375 -11.039 1 80.19 263 LEU B O 1
ATOM 6500 N N . ARG B 1 264 ? -0.971 -55.438 -10.961 1 88.06 264 ARG B N 1
ATOM 6501 C CA . ARG B 1 264 ? -2.23 -56.062 -11.375 1 88.06 264 ARG B CA 1
ATOM 6502 C C . ARG B 1 264 ? -2.201 -56.438 -12.852 1 88.06 264 ARG B C 1
ATOM 6504 O O . ARG B 1 264 ? -2.928 -57.312 -13.297 1 88.06 264 ARG B O 1
ATOM 6511 N N . LEU B 1 265 ? -1.437 -55.75 -13.602 1 84.06 265 LEU B N 1
ATOM 6512 C CA . LEU B 1 265 ? -1.236 -56.094 -15.008 1 84.06 265 LEU B CA 1
ATOM 6513 C C . LEU B 1 265 ? -0.449 -57.406 -15.133 1 84.06 265 LEU B C 1
ATOM 6515 O O . LEU B 1 265 ? -0.791 -58.25 -15.953 1 84.06 265 LEU B O 1
ATOM 6519 N N . VAL B 1 266 ? 0.575 -57.5 -14.336 1 78.88 266 VAL B N 1
ATOM 6520 C CA . VAL B 1 266 ? 1.431 -58.688 -14.375 1 78.88 266 VAL B CA 1
ATOM 6521 C C . VAL B 1 266 ? 0.639 -59.938 -13.93 1 78.88 266 VAL B C 1
ATOM 6523 O O . VAL B 1 266 ? 0.827 -61.031 -14.469 1 78.88 266 VAL B O 1
ATOM 6526 N N . ASN B 1 267 ? -0.22 -59.75 -12.984 1 84.56 267 ASN B N 1
ATOM 6527 C CA . ASN B 1 267 ? -1.014 -60.875 -12.469 1 84.56 267 ASN B CA 1
ATOM 6528 C C . ASN B 1 267 ? -2.215 -61.156 -13.359 1 84.56 267 ASN B C 1
ATOM 6530 O O . ASN B 1 267 ? -2.979 -62.094 -13.094 1 84.56 267 ASN B O 1
ATOM 6534 N N . GLY B 1 268 ? -2.447 -60.344 -14.398 1 85.62 268 GLY B N 1
ATOM 6535 C CA . GLY B 1 268 ? -3.514 -60.594 -15.352 1 85.62 268 GLY B CA 1
ATOM 6536 C C . GLY B 1 268 ? -4.867 -60.094 -14.875 1 85.62 268 GLY B C 1
ATOM 6537 O O . GLY B 1 268 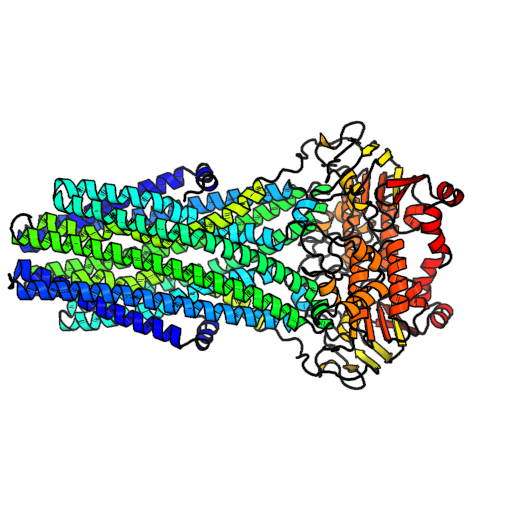? -5.902 -60.469 -15.438 1 85.62 268 GLY B O 1
ATOM 6538 N N . GLU B 1 269 ? -4.859 -59.344 -13.875 1 89.62 269 GLU B N 1
ATOM 6539 C CA . GLU B 1 269 ? -6.113 -58.875 -13.289 1 89.62 269 GLU B CA 1
ATOM 6540 C C . GLU B 1 269 ? -6.641 -57.625 -14.023 1 89.62 269 GLU B C 1
ATOM 6542 O O . GLU B 1 269 ? -7.816 -57.281 -13.891 1 89.62 269 GLU B O 1
ATOM 6547 N N . LEU B 1 270 ? -5.801 -56.969 -14.758 1 90.44 270 LEU B N 1
ATOM 6548 C CA . LEU B 1 270 ? -6.145 -55.719 -15.445 1 90.44 270 LEU B CA 1
ATOM 6549 C C . LEU B 1 270 ? -5.648 -55.75 -16.891 1 90.44 270 LEU B C 1
ATOM 6551 O O . LEU B 1 270 ? -4.586 -56.312 -17.172 1 90.44 270 LEU B O 1
ATOM 6555 N N . THR B 1 271 ? -6.531 -55.188 -17.75 1 90.81 271 THR B N 1
ATOM 6556 C CA . THR B 1 271 ? -6.113 -55.094 -19.141 1 90.81 271 THR B CA 1
ATOM 6557 C C . THR B 1 271 ? -5.328 -53.812 -19.375 1 90.81 271 THR B C 1
ATOM 6559 O O . THR B 1 271 ? -5.301 -52.938 -18.516 1 90.81 271 THR B O 1
ATOM 6562 N N . TYR B 1 272 ? -4.695 -53.719 -20.5 1 87.25 272 TYR B N 1
ATOM 6563 C CA . TYR B 1 272 ? -3.756 -52.656 -20.781 1 87.25 272 TYR B CA 1
ATOM 6564 C C . TYR B 1 272 ? -4.48 -51.312 -20.922 1 87.25 272 TYR B C 1
ATOM 6566 O O . TYR B 1 272 ? -4.012 -50.281 -20.422 1 87.25 272 TYR B O 1
ATOM 6574 N N . LEU B 1 273 ? -5.641 -51.312 -21.578 1 91.12 273 LEU B N 1
ATOM 6575 C CA . LEU B 1 273 ? -6.312 -50.062 -21.875 1 91.12 273 LEU B CA 1
ATOM 6576 C C . LEU B 1 273 ? -6.734 -49.344 -20.594 1 91.12 273 LEU B C 1
ATOM 6578 O O . LEU B 1 273 ? -6.363 -48.188 -20.375 1 91.12 273 LEU B O 1
ATOM 6582 N N . PRO B 1 274 ? -7.469 -49.969 -19.656 1 94.25 274 PRO B N 1
ATOM 6583 C CA . PRO B 1 274 ? -7.816 -49.281 -18.406 1 94.25 274 PRO B CA 1
ATOM 6584 C C . PRO B 1 274 ? -6.59 -48.906 -17.562 1 94.25 274 PRO B C 1
ATOM 6586 O O . PRO B 1 274 ? -6.574 -47.875 -16.922 1 94.25 274 PRO B O 1
ATOM 6589 N N . ALA B 1 275 ? -5.602 -49.719 -17.547 1 90.38 275 ALA B N 1
ATOM 6590 C CA . ALA B 1 275 ? -4.383 -49.438 -16.797 1 90.38 275 ALA B CA 1
ATOM 6591 C C . ALA B 1 275 ? -3.701 -48.156 -17.312 1 90.38 275 ALA B C 1
ATOM 6593 O O . ALA B 1 275 ? -3.287 -47.312 -16.516 1 90.38 275 ALA B O 1
ATOM 6594 N N . LEU B 1 276 ? -3.607 -48.062 -18.672 1 86.62 276 LEU B N 1
ATOM 6595 C CA . LEU B 1 276 ? -2.986 -46.875 -19.281 1 86.62 276 LEU B CA 1
ATOM 6596 C C . LEU B 1 276 ? -3.812 -45.625 -19.016 1 86.62 276 LEU B C 1
ATOM 6598 O O . LEU B 1 276 ? -3.258 -44.562 -18.75 1 86.62 276 LEU B O 1
ATOM 6602 N N . PHE B 1 277 ? -5.078 -45.781 -19.141 1 91.81 277 PHE B N 1
ATOM 6603 C CA . PHE B 1 277 ? -5.992 -44.688 -18.906 1 91.81 277 PHE B CA 1
ATOM 6604 C C . PHE B 1 277 ? -5.832 -44.125 -17.5 1 91.81 277 PHE B C 1
ATOM 6606 O O . PHE B 1 277 ? -5.664 -42.938 -17.297 1 91.81 277 PHE B O 1
ATOM 6613 N N . ILE B 1 278 ? -5.855 -44.969 -16.484 1 92.88 278 ILE B N 1
ATOM 6614 C CA . ILE B 1 278 ? -5.781 -44.562 -15.078 1 92.88 278 ILE B CA 1
ATOM 6615 C C . ILE B 1 278 ? -4.395 -44 -14.781 1 92.88 278 ILE B C 1
ATOM 6617 O O . ILE B 1 278 ? -4.262 -43.031 -14.047 1 92.88 278 ILE B O 1
ATOM 6621 N N . LEU B 1 279 ? -3.389 -44.594 -15.312 1 85 279 LEU B N 1
ATOM 6622 C CA . LEU B 1 279 ? -2.021 -44.125 -15.117 1 85 279 LEU B CA 1
ATOM 6623 C C . LEU B 1 279 ? -1.86 -42.688 -15.625 1 85 279 LEU B C 1
ATOM 6625 O O . LEU B 1 279 ? -1.229 -41.875 -14.969 1 85 279 LEU B O 1
ATOM 6629 N N . LEU B 1 280 ? -2.436 -42.375 -16.812 1 84.19 280 LEU B N 1
ATOM 6630 C CA . LEU B 1 280 ? -2.32 -41.062 -17.422 1 84.19 280 LEU B CA 1
ATOM 6631 C C . LEU B 1 280 ? -3.178 -40.031 -16.688 1 84.19 280 LEU B C 1
ATOM 6633 O O . LEU B 1 280 ? -2.836 -38.875 -16.641 1 84.19 280 LEU B O 1
ATOM 6637 N N . LEU B 1 281 ? -4.258 -40.469 -16.109 1 91.12 281 LEU B N 1
ATOM 6638 C CA . LEU B 1 281 ? -5.23 -39.594 -15.484 1 91.12 281 LEU B CA 1
ATOM 6639 C C . LEU B 1 281 ? -4.852 -39.312 -14.039 1 91.12 281 LEU B C 1
ATOM 6641 O O . LEU B 1 281 ? -5.293 -38.312 -13.461 1 91.12 281 LEU B O 1
ATOM 6645 N N . ALA B 1 282 ? -4.023 -40.125 -13.469 1 88.94 282 ALA B N 1
ATOM 6646 C CA . ALA B 1 282 ? -3.729 -40.062 -12.039 1 88.94 282 ALA B CA 1
ATOM 6647 C C . ALA B 1 282 ? -3.148 -38.719 -11.648 1 88.94 282 ALA B C 1
ATOM 6649 O O . ALA B 1 282 ? -3.6 -38.094 -10.68 1 88.94 282 ALA B O 1
ATOM 6650 N N . PRO B 1 283 ? -2.139 -38.188 -12.352 1 84 283 PRO B N 1
ATOM 6651 C CA . PRO B 1 283 ? -1.61 -36.875 -11.984 1 84 283 PRO B CA 1
ATOM 6652 C C . PRO B 1 283 ? -2.674 -35.781 -12.023 1 84 283 PRO B C 1
ATOM 6654 O O . PRO B 1 283 ? -2.666 -34.875 -11.188 1 84 283 PRO B O 1
ATOM 6657 N N . GLU B 1 284 ? -3.547 -35.844 -12.992 1 89.44 284 GLU B N 1
ATOM 6658 C CA . GLU B 1 284 ? -4.621 -34.875 -13.133 1 89.44 284 GLU B CA 1
ATOM 6659 C C . GLU B 1 284 ? -5.59 -34.938 -11.961 1 89.44 284 GLU B C 1
ATOM 6661 O O . GLU B 1 284 ? -6.18 -33.938 -11.57 1 89.44 284 GLU B O 1
ATOM 6666 N N . TYR B 1 285 ? -5.699 -36.125 -11.461 1 92.88 285 TYR B N 1
ATOM 6667 C CA . TYR B 1 285 ? -6.582 -36.344 -10.32 1 92.88 285 TYR B CA 1
ATOM 6668 C C . TYR B 1 285 ? -6.141 -35.531 -9.109 1 92.88 285 TYR B C 1
ATOM 6670 O O . TYR B 1 285 ? -6.973 -35 -8.375 1 92.88 285 TYR B O 1
ATOM 6678 N N . TYR B 1 286 ? -4.891 -35.375 -8.922 1 90.31 286 TYR B N 1
ATOM 6679 C CA . TYR B 1 286 ? -4.363 -34.719 -7.734 1 90.31 286 TYR B CA 1
ATOM 6680 C C . TYR B 1 286 ? -4.09 -33.219 -8 1 90.31 286 TYR B C 1
ATOM 6682 O O . TYR B 1 286 ? -3.873 -32.469 -7.07 1 90.31 286 TYR B O 1
ATOM 6690 N N . GLN B 1 287 ? -4.152 -32.812 -9.211 1 87.38 287 GLN B N 1
ATOM 6691 C CA . GLN B 1 287 ? -3.734 -31.469 -9.633 1 87.38 287 GLN B CA 1
ATOM 6692 C C . GLN B 1 287 ? -4.566 -30.391 -8.945 1 87.38 287 GLN B C 1
ATOM 6694 O O . GLN B 1 287 ? -4.023 -29.391 -8.477 1 87.38 287 GLN B O 1
ATOM 6699 N N . PRO B 1 288 ? -5.914 -30.562 -8.859 1 89.44 288 PRO B N 1
ATOM 6700 C CA . PRO B 1 288 ? -6.703 -29.516 -8.195 1 89.44 288 PRO B CA 1
ATOM 6701 C C . PRO B 1 288 ? -6.273 -29.281 -6.75 1 89.44 288 PRO B C 1
ATOM 6703 O O . PRO B 1 288 ? -6.281 -28.156 -6.273 1 89.44 288 PRO B O 1
ATOM 6706 N N . MET B 1 289 ? -5.895 -30.328 -6.137 1 86.88 289 MET B N 1
ATOM 6707 C CA . MET B 1 289 ? -5.457 -30.203 -4.75 1 86.88 289 MET B CA 1
ATOM 6708 C C . MET B 1 289 ? -4.094 -29.531 -4.664 1 86.88 289 MET B C 1
ATOM 6710 O O . MET B 1 289 ? -3.842 -28.75 -3.746 1 86.88 289 MET B O 1
ATOM 6714 N N . ARG B 1 290 ? -3.25 -29.844 -5.527 1 80.88 290 ARG B N 1
ATOM 6715 C CA . ARG B 1 290 ? -1.94 -29.203 -5.582 1 80.88 290 ARG B CA 1
ATOM 6716 C C . ARG B 1 290 ? -2.072 -27.703 -5.812 1 80.88 290 ARG B C 1
ATOM 6718 O O . ARG B 1 290 ? -1.381 -26.906 -5.176 1 80.88 290 ARG B O 1
ATOM 6725 N N . GLU B 1 291 ? -2.938 -27.375 -6.715 1 83.75 291 GLU B N 1
ATOM 6726 C CA . GLU B 1 291 ? -3.178 -25.969 -7.008 1 83.75 291 GLU B CA 1
ATOM 6727 C C . GLU B 1 291 ? -3.748 -25.25 -5.797 1 83.75 291 GLU B C 1
ATOM 6729 O O . GLU B 1 291 ? -3.42 -24.078 -5.555 1 83.75 291 GLU B O 1
ATOM 6734 N N . LEU B 1 292 ? -4.637 -25.938 -5.113 1 85.06 292 LEU B N 1
ATOM 6735 C CA . LEU B 1 292 ? -5.207 -25.344 -3.906 1 85.06 292 LEU B CA 1
ATOM 6736 C C . LEU B 1 292 ? -4.113 -25 -2.9 1 85.06 292 LEU B C 1
ATOM 6738 O O . LEU B 1 292 ? -4.188 -23.984 -2.221 1 85.06 292 LEU B O 1
ATOM 6742 N N . GLY B 1 293 ? -3.164 -25.891 -2.779 1 77 293 GLY B N 1
ATOM 6743 C CA . GLY B 1 293 ? -2.037 -25.625 -1.898 1 77 293 GLY B CA 1
ATOM 6744 C C . GLY B 1 293 ? -1.284 -24.359 -2.262 1 77 293 GLY B C 1
ATOM 6745 O O . GLY B 1 293 ? -0.816 -23.625 -1.38 1 77 293 GLY B O 1
ATOM 6746 N N . GLY B 1 294 ? -1.206 -24.016 -3.506 1 75.25 294 GLY B N 1
ATOM 6747 C CA . GLY B 1 294 ? -0.52 -22.828 -3.98 1 75.25 294 GLY B CA 1
ATOM 6748 C C . GLY B 1 294 ? -1.254 -21.547 -3.643 1 75.25 294 GLY B C 1
ATOM 6749 O O . GLY B 1 294 ? -0.629 -20.5 -3.42 1 75.25 294 GLY B O 1
ATOM 6750 N N . PHE B 1 295 ? -2.57 -21.688 -3.58 1 80.44 295 PHE B N 1
ATOM 6751 C CA . PHE B 1 295 ? -3.387 -20.5 -3.346 1 80.44 295 PHE B CA 1
ATOM 6752 C C . PHE B 1 295 ? -3.742 -20.375 -1.87 1 80.44 295 PHE B C 1
ATOM 6754 O O . PHE B 1 295 ? -4.281 -19.344 -1.442 1 80.44 295 PHE B O 1
ATOM 6761 N N . PHE B 1 296 ? -3.348 -21.312 -1.143 1 77.56 296 PHE B N 1
ATOM 6762 C CA . PHE B 1 296 ? -3.828 -21.422 0.231 1 77.56 296 PHE B CA 1
ATOM 6763 C C . PHE B 1 296 ? -3.365 -20.219 1.055 1 77.56 296 PHE B C 1
ATOM 6765 O O . PHE B 1 296 ? -4.168 -19.594 1.74 1 77.56 296 PHE B O 1
ATOM 6772 N N . HIS B 1 297 ? -2.18 -19.891 0.936 1 75.94 297 HIS B N 1
ATOM 6773 C CA . HIS B 1 297 ? -1.643 -18.797 1.736 1 75.94 297 HIS B CA 1
ATOM 6774 C C . HIS B 1 297 ? -2.182 -17.438 1.263 1 75.94 297 HIS B C 1
ATOM 6776 O O . HIS B 1 297 ? -2.422 -16.547 2.074 1 75.94 297 HIS B O 1
ATOM 6782 N N . ALA B 1 298 ? -2.291 -17.359 0.035 1 79.19 298 ALA B N 1
ATOM 6783 C CA . ALA B 1 298 ? -2.904 -16.141 -0.491 1 79.19 298 ALA B CA 1
ATOM 6784 C C . ALA B 1 298 ? -4.336 -15.984 0.012 1 79.19 298 ALA B C 1
ATOM 6786 O O . ALA B 1 298 ? -4.801 -14.859 0.251 1 79.19 298 ALA B O 1
ATOM 6787 N N . GLY B 1 299 ? -4.984 -17.125 0.166 1 85.12 299 GLY B N 1
ATOM 6788 C CA . GLY B 1 299 ? -6.316 -17.094 0.744 1 85.12 299 GLY B CA 1
ATOM 6789 C C . GLY B 1 299 ? -6.336 -16.609 2.182 1 85.12 299 GLY B C 1
ATOM 6790 O O . GLY B 1 299 ? -7.211 -15.836 2.57 1 85.12 299 GLY B O 1
ATOM 6791 N N . LEU B 1 300 ? -5.324 -17.016 2.902 1 83.19 300 LEU B N 1
ATOM 6792 C CA . LEU B 1 300 ? -5.223 -16.594 4.297 1 83.19 300 LEU B CA 1
ATOM 6793 C C . LEU B 1 300 ? -4.914 -15.109 4.402 1 83.19 300 LEU B C 1
ATOM 6795 O O . LEU B 1 300 ? -5.461 -14.414 5.266 1 83.19 300 LEU B O 1
ATOM 6799 N N . ASP B 1 301 ? -4.078 -14.648 3.549 1 84.44 301 ASP B N 1
ATOM 6800 C CA . ASP B 1 301 ? -3.76 -13.227 3.504 1 84.44 301 ASP B CA 1
ATOM 6801 C C . ASP B 1 301 ? -5.012 -12.391 3.242 1 84.44 301 ASP B C 1
ATOM 6803 O O . ASP B 1 301 ? -5.23 -11.367 3.895 1 84.44 301 ASP B O 1
ATOM 6807 N N . ALA B 1 302 ? -5.746 -12.859 2.264 1 88.31 302 ALA B N 1
ATOM 6808 C CA . ALA B 1 302 ? -6.977 -12.164 1.901 1 88.31 302 ALA B CA 1
ATOM 6809 C C . ALA B 1 302 ? -7.961 -12.148 3.064 1 88.31 302 ALA B C 1
ATOM 6811 O O . ALA B 1 302 ? -8.648 -11.148 3.297 1 88.31 302 ALA B O 1
ATOM 6812 N N . ASP B 1 303 ? -7.953 -13.227 3.781 1 88.62 303 ASP B N 1
ATOM 6813 C CA . ASP B 1 303 ? -8.836 -13.336 4.934 1 88.62 303 ASP B CA 1
ATOM 6814 C C . ASP B 1 303 ? -8.469 -12.32 6.012 1 88.62 303 ASP B C 1
ATOM 6816 O O . ASP B 1 303 ? -9.344 -11.703 6.625 1 88.62 303 ASP B O 1
ATOM 6820 N N . GLU B 1 304 ? -7.258 -12.18 6.297 1 86.88 304 GLU B N 1
ATOM 6821 C CA . GLU B 1 304 ? -6.805 -11.242 7.32 1 86.88 304 GLU B CA 1
ATOM 6822 C C . GLU B 1 304 ? -7.074 -9.797 6.906 1 86.88 304 GLU B C 1
ATOM 6824 O O . GLU B 1 304 ? -7.492 -8.977 7.727 1 86.88 304 GLU B O 1
ATOM 6829 N N . ALA B 1 305 ? -6.824 -9.492 5.645 1 89.06 305 ALA B N 1
ATOM 6830 C CA . ALA B 1 305 ? -7.145 -8.164 5.129 1 89.06 305 ALA B CA 1
ATOM 6831 C C . ALA B 1 305 ? -8.648 -7.895 5.199 1 89.06 305 ALA B C 1
ATOM 6833 O O . ALA B 1 305 ? -9.07 -6.781 5.512 1 89.06 305 ALA B O 1
ATOM 6834 N N . ALA B 1 306 ? -9.438 -8.938 4.906 1 92.56 306 ALA B N 1
ATOM 6835 C CA . ALA B 1 306 ? -10.891 -8.828 4.906 1 92.56 306 ALA B CA 1
ATOM 6836 C C . ALA B 1 306 ? -11.406 -8.469 6.297 1 92.56 306 ALA B C 1
ATOM 6838 O O . ALA B 1 306 ? -12.391 -7.738 6.43 1 92.56 306 ALA B O 1
ATOM 6839 N N . LYS B 1 307 ? -10.75 -8.992 7.293 1 90.75 307 LYS B N 1
ATOM 6840 C CA . LYS B 1 307 ? -11.164 -8.688 8.656 1 90.75 307 LYS B CA 1
ATOM 6841 C C . LYS B 1 307 ? -11.094 -7.184 8.93 1 90.75 307 LYS B C 1
ATOM 6843 O O . LYS B 1 307 ? -12.008 -6.613 9.523 1 90.75 307 LYS B O 1
ATOM 6848 N N . ASP B 1 308 ? -10.086 -6.547 8.492 1 89.25 308 ASP B N 1
ATOM 6849 C CA . ASP B 1 308 ? -9.945 -5.105 8.688 1 89.25 308 ASP B CA 1
ATOM 6850 C C . ASP B 1 308 ? -10.93 -4.332 7.816 1 89.25 308 ASP B C 1
ATOM 6852 O O . ASP B 1 308 ? -11.469 -3.307 8.242 1 89.25 308 ASP B O 1
ATOM 6856 N N . ILE B 1 309 ? -11.133 -4.82 6.633 1 92.38 309 ILE B N 1
ATOM 6857 C CA . ILE B 1 309 ? -12.078 -4.18 5.719 1 92.38 309 ILE B CA 1
ATOM 6858 C C . ILE B 1 309 ? -13.477 -4.203 6.324 1 92.38 309 ILE B C 1
ATOM 6860 O O . ILE B 1 309 ? -14.133 -3.164 6.426 1 92.38 309 ILE B O 1
ATOM 6864 N N . TYR B 1 310 ? -13.883 -5.359 6.812 1 92.62 310 TYR B N 1
ATOM 6865 C CA . TYR B 1 310 ? -15.242 -5.508 7.32 1 92.62 310 TYR B CA 1
ATOM 6866 C C . TYR B 1 310 ? -15.383 -4.855 8.695 1 92.62 310 TYR B C 1
ATOM 6868 O O . TYR B 1 310 ? -16.453 -4.363 9.039 1 92.62 310 TYR B O 1
ATOM 6876 N N . ALA B 1 311 ? -14.312 -4.84 9.445 1 87.81 311 ALA B N 1
ATOM 6877 C CA . ALA B 1 311 ? -14.336 -4.098 10.703 1 87.81 311 ALA B CA 1
ATOM 6878 C C . ALA B 1 311 ? -14.594 -2.613 10.461 1 87.81 311 ALA B C 1
ATOM 6880 O O . ALA B 1 311 ? -15.336 -1.975 11.203 1 87.81 311 ALA B O 1
ATOM 6881 N N . PHE B 1 312 ? -14.031 -2.113 9.492 1 87.25 312 PHE B N 1
ATOM 6882 C CA . PHE B 1 312 ? -14.234 -0.713 9.148 1 87.25 312 PHE B CA 1
ATOM 6883 C C . PHE B 1 312 ? -15.656 -0.491 8.625 1 87.25 312 PHE B C 1
ATOM 6885 O O . PHE B 1 312 ? -16.297 0.503 8.969 1 87.25 312 PHE B O 1
ATOM 6892 N N . LEU B 1 313 ? -16.125 -1.391 7.805 1 89.12 313 LEU B N 1
ATOM 6893 C CA . LEU B 1 313 ? -17.453 -1.27 7.215 1 89.12 313 LEU B CA 1
ATOM 6894 C C . LEU B 1 313 ? -18.531 -1.422 8.273 1 89.12 313 LEU B C 1
ATOM 6896 O O . LEU B 1 313 ? -19.641 -0.908 8.117 1 89.12 313 LEU B O 1
ATOM 6900 N N . ALA B 1 314 ? -18.188 -2.088 9.328 1 87.56 314 ALA B N 1
ATOM 6901 C CA . ALA B 1 314 ? -19.156 -2.355 10.383 1 87.56 314 ALA B CA 1
ATOM 6902 C C . ALA B 1 314 ? -19.266 -1.176 11.344 1 87.56 314 ALA B C 1
ATOM 6904 O O . ALA B 1 314 ? -20.203 -1.106 12.148 1 87.56 314 ALA B O 1
ATOM 6905 N N . ARG B 1 315 ? -18.391 -0.271 11.242 1 80.38 315 ARG B N 1
ATOM 6906 C CA . ARG B 1 315 ? -18.453 0.893 12.117 1 80.38 315 ARG B CA 1
ATOM 6907 C C . ARG B 1 315 ? -19.734 1.68 11.914 1 80.38 315 ARG B C 1
ATOM 6909 O O . ARG B 1 315 ? -20.281 1.707 10.812 1 80.38 315 ARG B O 1
ATOM 6916 N N . PRO B 1 316 ? -20.172 2.211 12.961 1 75.44 316 PRO B N 1
ATOM 6917 C CA . PRO B 1 316 ? -21.422 2.947 12.836 1 75.44 316 PRO B CA 1
ATOM 6918 C C . PRO B 1 316 ? -21.297 4.195 11.969 1 75.44 316 PRO B C 1
ATOM 6920 O O . PRO B 1 316 ? -20.266 4.867 11.992 1 75.44 316 PRO B O 1
ATOM 6923 N N . ASP B 1 317 ? -22.281 4.293 10.992 1 71.31 317 ASP B N 1
ATOM 6924 C CA . ASP B 1 317 ? -22.359 5.492 10.164 1 71.31 317 ASP B CA 1
ATOM 6925 C C . ASP B 1 317 ? -22.688 6.723 11.008 1 71.31 317 ASP B C 1
ATOM 6927 O O . ASP B 1 317 ? -23.312 6.609 12.055 1 71.31 317 ASP B O 1
ATOM 6931 N N . MET B 1 318 ? -21.953 7.75 10.531 1 61.88 318 MET B N 1
ATOM 6932 C CA . MET B 1 318 ? -22.531 8.984 11.062 1 61.88 318 MET B CA 1
ATOM 6933 C C . MET B 1 318 ? -23.953 9.172 10.57 1 61.88 318 MET B C 1
ATOM 6935 O O . MET B 1 318 ? -24.312 8.734 9.469 1 61.88 318 MET B O 1
ATOM 6939 N N . MET B 1 319 ? -24.938 9.352 11.266 1 53.81 319 MET B N 1
ATOM 6940 C CA . MET B 1 319 ? -26.344 9.469 10.914 1 53.81 319 MET B CA 1
ATOM 6941 C C . MET B 1 319 ? -26.516 10.164 9.57 1 53.81 319 MET B C 1
ATOM 6943 O O . MET B 1 319 ? -25.797 11.109 9.258 1 53.81 319 MET B O 1
ATOM 6947 N N . PRO B 1 320 ? -27.25 9.484 8.539 1 48.69 320 PRO B N 1
ATOM 6948 C CA . PRO B 1 320 ? -27.516 9.906 7.16 1 48.69 320 PRO B CA 1
ATOM 6949 C C . PRO B 1 320 ? -27.828 11.391 7.043 1 48.69 320 PRO B C 1
ATOM 6951 O O . PRO B 1 320 ? -28.516 11.953 7.91 1 48.69 320 PRO B O 1
ATOM 6954 N N . ALA B 1 321 ? -27.047 12.125 6.383 1 46.84 321 ALA B N 1
ATOM 6955 C CA . ALA B 1 321 ? -27.234 13.5 5.91 1 46.84 321 ALA B CA 1
ATOM 6956 C C . ALA B 1 321 ? -28.578 13.664 5.211 1 46.84 321 ALA B C 1
ATOM 6958 O O . ALA B 1 321 ? -28.859 14.719 4.637 1 46.84 321 ALA B O 1
ATOM 6959 N N . GLU B 1 322 ? -29.281 12.695 4.777 1 44.94 322 GLU B N 1
ATOM 6960 C CA . GLU B 1 322 ? -30.25 12.961 3.723 1 44.94 322 GLU B CA 1
ATOM 6961 C C . GLU B 1 322 ? -31.156 14.133 4.086 1 44.94 322 GLU B C 1
ATOM 6963 O O . GLU B 1 322 ? -32.031 14.516 3.307 1 44.94 322 GLU B O 1
ATOM 6968 N N . ALA B 1 323 ? -31.438 14.398 5.309 1 44.44 323 ALA B N 1
ATOM 6969 C CA . ALA B 1 323 ? -32.531 15.352 5.348 1 44.44 323 ALA B CA 1
ATOM 6970 C C . ALA B 1 323 ? -32.094 16.734 4.859 1 44.44 323 ALA B C 1
ATOM 6972 O O . ALA B 1 323 ? -31.094 17.266 5.332 1 44.44 323 ALA B O 1
ATOM 6973 N N . GLN B 1 324 ? -32.125 16.969 3.543 1 47.97 324 GLN B N 1
ATOM 6974 C CA . GLN B 1 324 ? -32 18.312 2.975 1 47.97 324 GLN B CA 1
ATOM 6975 C C . GLN B 1 324 ? -32.438 19.375 3.982 1 47.97 324 GLN B C 1
ATOM 6977 O O . GLN B 1 324 ? -33.625 19.547 4.246 1 47.97 324 GLN B O 1
ATOM 6982 N N . LEU B 1 325 ? -31.75 19.531 4.977 1 49.22 325 LEU B N 1
ATOM 6983 C CA . LEU B 1 325 ? -32.25 20.641 5.785 1 49.22 325 LEU B CA 1
ATOM 6984 C C . LEU B 1 325 ? -32.281 21.922 4.969 1 49.22 325 LEU B C 1
ATOM 6986 O O . LEU B 1 325 ? -31.234 22.5 4.641 1 49.22 325 LEU B O 1
ATOM 6990 N N . SER B 1 326 ? -33.062 21.859 3.912 1 54.03 326 SER B N 1
ATOM 6991 C CA . SER B 1 326 ? -33.375 23.016 3.068 1 54.03 326 SER B CA 1
ATOM 6992 C C . SER B 1 326 ? -33.719 24.234 3.906 1 54.03 326 SER B C 1
ATOM 6994 O O . SER B 1 326 ? -34.125 25.281 3.365 1 54.03 326 SER B O 1
ATOM 6996 N N . THR B 1 327 ? -33.625 24.234 5.328 1 62.94 327 THR B N 1
ATOM 6997 C CA . THR B 1 327 ? -34.281 25.391 5.949 1 62.94 327 THR B CA 1
ATOM 6998 C C . THR B 1 327 ? -33.25 26.438 6.344 1 62.94 327 THR B C 1
ATOM 7000 O O . THR B 1 327 ? -32.094 26.094 6.613 1 62.94 327 THR B O 1
ATOM 7003 N N . ALA B 1 328 ? -33.562 27.594 6.02 1 76.81 328 ALA B N 1
ATOM 7004 C CA . ALA B 1 328 ? -32.812 28.766 6.477 1 76.81 328 ALA B CA 1
ATOM 7005 C C . ALA B 1 328 ? -32.438 28.641 7.945 1 76.81 328 ALA B C 1
ATOM 7007 O O . ALA B 1 328 ? -33.188 28.094 8.75 1 76.81 328 ALA B O 1
ATOM 7008 N N . PHE B 1 329 ? -31.25 28.875 8.281 1 87.44 329 PHE B N 1
ATOM 7009 C CA . PHE B 1 329 ? -30.781 28.828 9.664 1 87.44 329 PHE B CA 1
ATOM 7010 C C . PHE B 1 329 ? -31.531 29.828 10.523 1 87.44 329 PHE B C 1
ATOM 7012 O O . PHE B 1 329 ? -31.578 31.016 10.195 1 87.44 329 PHE B O 1
ATOM 7019 N N . GLU B 1 330 ? -32.188 29.328 11.539 1 89.69 330 GLU B N 1
ATOM 7020 C CA . GLU B 1 330 ? -32.875 30.219 12.469 1 89.69 330 GLU B CA 1
ATOM 7021 C C . GLU B 1 330 ? -32.188 30.25 13.82 1 89.69 330 GLU B C 1
ATOM 7023 O O . GLU B 1 330 ? -31.891 31.328 14.344 1 89.69 330 GLU B O 1
ATOM 7028 N N . SER B 1 331 ? -32.031 29.094 14.336 1 92.25 331 SER B N 1
ATOM 7029 C CA . SER B 1 331 ? -31.391 29.078 15.656 1 92.25 331 SER B CA 1
ATOM 7030 C C . SER B 1 331 ? -30.75 27.734 15.945 1 92.25 331 SER B C 1
ATOM 7032 O O . SER B 1 331 ? -31.094 26.719 15.336 1 92.25 331 SER B O 1
ATOM 7034 N N . LEU B 1 332 ? -29.734 27.703 16.797 1 93.19 332 LEU B N 1
ATOM 7035 C CA . LEU B 1 332 ? -29.109 26.516 17.375 1 93.19 332 LEU B CA 1
ATOM 7036 C C . LEU B 1 332 ? -29.094 26.609 18.906 1 93.19 332 LEU B C 1
ATOM 7038 O O . LEU B 1 332 ? -28.562 27.562 19.469 1 93.19 332 LEU B O 1
ATOM 7042 N N . GLU B 1 333 ? -29.703 25.625 19.484 1 95.31 333 GLU B N 1
ATOM 7043 C CA . GLU B 1 333 ? -29.844 25.672 20.938 1 95.31 333 GLU B CA 1
ATOM 7044 C C . GLU B 1 333 ? -29.203 24.453 21.594 1 95.31 333 GLU B C 1
ATOM 7046 O O . GLU B 1 333 ? -29.484 23.312 21.203 1 95.31 333 GLU B O 1
ATOM 7051 N N . PHE B 1 334 ? -28.297 24.688 22.516 1 96.25 334 PHE B N 1
ATOM 7052 C CA . PHE B 1 334 ? -27.719 23.641 23.344 1 96.25 334 PHE B CA 1
ATOM 7053 C C . PHE B 1 334 ? -28.453 23.547 24.672 1 96.25 334 PHE B C 1
ATOM 7055 O O . PHE B 1 334 ? -28.531 24.531 25.422 1 96.25 334 PHE B O 1
ATOM 7062 N N . LYS B 1 335 ? -28.984 22.438 24.938 1 96.38 335 LYS B N 1
ATOM 7063 C CA . LYS B 1 335 ? -29.703 22.219 26.188 1 96.38 335 LYS B CA 1
ATOM 7064 C C . LYS B 1 335 ? -29.016 21.156 27.047 1 96.38 335 LYS B C 1
ATOM 7066 O O . LYS B 1 335 ? -29.25 19.969 26.875 1 96.38 335 LYS B O 1
ATOM 7071 N N . ASN B 1 336 ? -28.266 21.562 28.094 1 96.38 336 ASN B N 1
ATOM 7072 C CA . ASN B 1 336 ? -27.562 20.719 29.047 1 96.38 336 ASN B CA 1
ATOM 7073 C C . ASN B 1 336 ? -26.75 19.641 28.344 1 96.38 336 ASN B C 1
ATOM 7075 O O . ASN B 1 336 ? -26.875 18.453 28.656 1 96.38 336 ASN B O 1
ATOM 7079 N N . VAL B 1 337 ? -26.031 20.094 27.438 1 96 337 VAL B N 1
ATOM 7080 C CA . VAL B 1 337 ? -25.312 19.188 26.562 1 96 337 VAL B CA 1
ATOM 7081 C C . VAL B 1 337 ? -23.984 18.781 27.219 1 96 337 VAL B C 1
ATOM 7083 O O . VAL B 1 337 ? -23.25 19.641 27.688 1 96 337 VAL B O 1
ATOM 7086 N N . SER B 1 338 ? -23.688 17.453 27.266 1 96.56 338 SER B N 1
ATOM 7087 C CA . SER B 1 338 ? -22.406 16.875 27.703 1 96.56 338 SER B CA 1
ATOM 7088 C C . SER B 1 338 ? -21.906 15.852 26.703 1 96.56 338 SER B C 1
ATOM 7090 O O . SER B 1 338 ? -22.688 15.227 25.984 1 96.56 338 SER B O 1
ATOM 7092 N N . TYR B 1 339 ? -20.641 15.805 26.594 1 93.5 339 TYR B N 1
ATOM 7093 C CA . TYR B 1 339 ? -20.047 14.828 25.688 1 93.5 339 TYR B CA 1
ATOM 7094 C C . TYR B 1 339 ? -18.766 14.258 26.25 1 93.5 339 TYR B C 1
ATOM 7096 O O . TYR B 1 339 ? -17.891 15.016 26.703 1 93.5 339 TYR B O 1
ATOM 7104 N N . THR B 1 340 ? -18.688 12.977 26.25 1 90.31 340 THR B N 1
ATOM 7105 C CA . THR B 1 340 ? -17.484 12.25 26.656 1 90.31 340 THR B CA 1
ATOM 7106 C C . THR B 1 340 ? -16.969 11.367 25.531 1 90.31 340 THR B C 1
ATOM 7108 O O . THR B 1 340 ? -17.719 10.555 24.984 1 90.31 340 THR B O 1
ATOM 7111 N N . TYR B 1 341 ? -15.742 11.656 25.141 1 80.12 341 TYR B N 1
ATOM 7112 C CA . TYR B 1 341 ? -15.148 10.812 24.109 1 80.12 341 TYR B CA 1
ATOM 7113 C C . TYR B 1 341 ? -15.086 9.359 24.562 1 80.12 341 TYR B C 1
ATOM 7115 O O . TYR B 1 341 ? -14.922 9.078 25.766 1 80.12 341 TYR B O 1
ATOM 7123 N N . PRO B 1 342 ? -15.203 8.43 23.578 1 74.12 342 PRO B N 1
ATOM 7124 C CA . PRO B 1 342 ? -15.125 7.016 23.969 1 74.12 342 PRO B CA 1
ATOM 7125 C C . PRO B 1 342 ? -13.805 6.672 24.656 1 74.12 342 PRO B C 1
ATOM 7127 O O . PRO B 1 342 ? -12.734 6.988 24.141 1 74.12 342 PRO B O 1
ATOM 7130 N N . GLY B 1 343 ? -13.875 6.117 25.734 1 67.94 343 GLY B N 1
ATOM 7131 C CA . GLY B 1 343 ? -12.688 5.691 26.453 1 67.94 343 GLY B CA 1
ATOM 7132 C C . GLY B 1 343 ? -12.18 6.738 27.438 1 67.94 343 GLY B C 1
ATOM 7133 O O . GLY B 1 343 ? -11.289 6.465 28.234 1 67.94 343 GLY B O 1
ATOM 7134 N N . ALA B 1 344 ? -12.734 7.957 27.344 1 75.31 344 ALA B N 1
ATOM 7135 C CA . ALA B 1 344 ? -12.312 9.016 28.266 1 75.31 344 ALA B CA 1
ATOM 7136 C C . ALA B 1 344 ? -13.102 8.938 29.562 1 75.31 344 ALA B C 1
ATOM 7138 O O . ALA B 1 344 ? -14.266 8.547 29.578 1 75.31 344 ALA B O 1
ATOM 7139 N N . ASP B 1 345 ? -12.422 9.141 30.578 1 77.38 345 ASP B N 1
ATOM 7140 C CA . ASP B 1 345 ? -13.062 9.086 31.891 1 77.38 345 ASP B CA 1
ATOM 7141 C C . ASP B 1 345 ? -13.836 10.367 32.156 1 77.38 345 ASP B C 1
ATOM 7143 O O . ASP B 1 345 ? -14.781 10.367 32.969 1 77.38 345 ASP B O 1
ATOM 7147 N N . GLN B 1 346 ? -13.406 11.469 31.656 1 82.62 346 GLN B N 1
ATOM 7148 C CA . GLN B 1 346 ? -14.039 12.758 31.906 1 82.62 346 GLN B CA 1
ATOM 7149 C C . GLN B 1 346 ? -14.664 13.328 30.641 1 82.62 346 GLN B C 1
ATOM 7151 O O . GLN B 1 346 ? -14.172 13.102 29.547 1 82.62 346 GLN B O 1
ATOM 7156 N N . PRO B 1 347 ? -15.758 14.023 30.859 1 90.88 347 PRO B N 1
ATOM 7157 C CA . PRO B 1 347 ? -16.391 14.641 29.688 1 90.88 347 PRO B CA 1
ATOM 7158 C C . PRO B 1 347 ? -15.57 15.797 29.109 1 90.88 347 PRO B C 1
ATOM 7160 O O . PRO B 1 347 ? -14.961 16.562 29.875 1 90.88 347 PRO B O 1
ATOM 7163 N N . ALA B 1 348 ? -15.523 15.898 27.844 1 88.81 348 ALA B N 1
ATOM 7164 C CA . ALA B 1 348 ? -14.844 17 27.172 1 88.81 348 ALA B CA 1
ATOM 7165 C C . ALA B 1 348 ? -15.633 18.297 27.312 1 88.81 348 ALA B C 1
ATOM 7167 O O . ALA B 1 348 ? -15.047 19.391 27.406 1 88.81 348 ALA B O 1
ATOM 7168 N N . VAL B 1 349 ? -16.953 18.188 27.25 1 94.62 349 VAL B N 1
ATOM 7169 C CA . VAL B 1 349 ? -17.844 19.312 27.547 1 94.62 349 VAL B CA 1
ATOM 7170 C C . VAL B 1 349 ? -18.938 18.859 28.516 1 94.62 349 VAL B C 1
ATOM 7172 O O . VAL B 1 349 ? -19.422 17.719 28.422 1 94.62 349 VAL B O 1
ATOM 7175 N N . LYS B 1 350 ? -19.266 19.734 29.453 1 95.19 350 LYS B N 1
ATOM 7176 C CA . LYS B 1 350 ? -20.203 19.359 30.516 1 95.19 350 LYS B CA 1
ATOM 7177 C C . LYS B 1 350 ? -21.297 20.406 30.672 1 95.19 350 LYS B C 1
ATOM 7179 O O . LYS B 1 350 ? -21.016 21.578 30.906 1 95.19 350 LYS B O 1
ATOM 7184 N N . ASN B 1 351 ? -22.484 19.969 30.578 1 95.12 351 ASN B N 1
ATOM 7185 C CA . ASN B 1 351 ? -23.672 20.734 30.891 1 95.12 351 ASN B CA 1
ATOM 7186 C C . ASN B 1 351 ? -23.672 22.078 30.172 1 95.12 351 ASN B C 1
ATOM 7188 O O . ASN B 1 351 ? -23.828 23.125 30.797 1 95.12 351 ASN B O 1
ATOM 7192 N N . ILE B 1 352 ? -23.547 22.078 28.922 1 96.25 352 ILE B N 1
ATOM 7193 C CA . ILE B 1 352 ? -23.469 23.281 28.094 1 96.25 352 ILE B CA 1
ATOM 7194 C C . ILE B 1 352 ? -24.875 23.75 27.766 1 96.25 352 ILE B C 1
ATOM 7196 O O . ILE B 1 352 ? -25.719 22.984 27.297 1 96.25 352 ILE B O 1
ATOM 7200 N N . GLN B 1 353 ? -25.141 25 28.047 1 95.88 353 GLN B N 1
ATOM 7201 C CA . GLN B 1 353 ? -26.422 25.625 27.734 1 95.88 353 GLN B CA 1
ATOM 7202 C C . GLN B 1 353 ? -26.219 26.984 27.078 1 95.88 353 GLN B C 1
ATOM 7204 O O . GLN B 1 353 ? -25.625 27.875 27.672 1 95.88 353 GLN B O 1
ATOM 7209 N N . PHE B 1 354 ? -26.688 27.203 25.844 1 96 354 PHE B N 1
ATOM 7210 C CA . PHE B 1 354 ? -26.672 28.484 25.172 1 96 354 PHE B CA 1
ATOM 7211 C C . PHE B 1 354 ? -27.484 28.422 23.875 1 96 354 PHE B C 1
ATOM 7213 O O . PHE B 1 354 ? -27.938 27.344 23.469 1 96 354 PHE B O 1
ATOM 7220 N N . SER B 1 355 ? -27.766 29.547 23.328 1 95.5 355 SER B N 1
ATOM 7221 C CA . SER B 1 355 ? -28.469 29.641 22.047 1 95.5 355 SER B CA 1
ATOM 7222 C C . SER B 1 355 ? -27.734 30.547 21.078 1 95.5 355 SER B C 1
ATOM 7224 O O . SER B 1 355 ? -27.078 31.5 21.484 1 95.5 355 SER B O 1
ATOM 7226 N N . TRP B 1 356 ? -27.734 30.188 19.875 1 94.81 356 TRP B N 1
ATOM 7227 C CA . TRP B 1 356 ? -27.203 30.953 18.75 1 94.81 356 TRP B CA 1
ATOM 7228 C C . TRP B 1 356 ? -28.281 31.219 17.719 1 94.81 356 TRP B C 1
ATOM 7230 O O . TRP B 1 356 ? -28.906 30.281 17.203 1 94.81 356 TRP B O 1
ATOM 7240 N N . HIS B 1 357 ? -28.578 32.5 17.5 1 94.25 357 HIS B N 1
ATOM 7241 C CA . HIS B 1 357 ? -29.688 32.906 16.625 1 94.25 357 HIS B CA 1
ATOM 7242 C C . HIS B 1 357 ? -29.172 33.438 15.305 1 94.25 357 HIS B C 1
ATOM 7244 O O . HIS B 1 357 ? -28.031 33.875 15.219 1 94.25 357 HIS B O 1
ATOM 7250 N N . ALA B 1 358 ? -30.094 33.438 14.328 1 93.31 358 ALA B N 1
ATOM 7251 C CA . ALA B 1 358 ? -29.766 33.969 13 1 93.31 358 ALA B CA 1
ATOM 7252 C C . ALA B 1 358 ? -29.375 35.438 13.07 1 93.31 358 ALA B C 1
ATOM 7254 O O . ALA B 1 358 ? -29.984 36.219 13.805 1 93.31 358 ALA B O 1
ATOM 7255 N N . GLY B 1 359 ? -28.281 35.719 12.391 1 91.31 359 GLY B N 1
ATOM 7256 C CA . GLY B 1 359 ? -27.797 37.094 12.336 1 91.31 359 GLY B CA 1
ATOM 7257 C C . GLY B 1 359 ? -26.828 37.438 13.453 1 91.31 359 GLY B C 1
ATOM 7258 O O . GLY B 1 359 ? -26.219 38.5 13.445 1 91.31 359 GLY B O 1
ATOM 7259 N N . GLU B 1 360 ? -26.719 36.5 14.383 1 94 360 GLU B N 1
ATOM 7260 C CA . GLU B 1 360 ? -25.875 36.719 15.547 1 94 360 GLU B CA 1
ATOM 7261 C C . GLU B 1 360 ? -24.469 36.188 15.32 1 94 360 GLU B C 1
ATOM 7263 O O . GLU B 1 360 ? -24.297 35.094 14.742 1 94 360 GLU B O 1
ATOM 7268 N N . LYS B 1 361 ? -23.484 36.938 15.688 1 95 361 LYS B N 1
ATOM 7269 C CA . LYS B 1 361 ? -22.094 36.469 15.727 1 95 361 LYS B CA 1
ATOM 7270 C C . LYS B 1 361 ? -21.719 36 17.125 1 95 361 LYS B C 1
ATOM 7272 O O . LYS B 1 361 ? -21.625 36.781 18.062 1 95 361 LYS B O 1
ATOM 7277 N N . LEU B 1 362 ? -21.531 34.688 17.219 1 94.69 362 LEU B N 1
ATOM 7278 C CA . LEU B 1 362 ? -21.188 34.062 18.484 1 94.69 362 LEU B CA 1
ATOM 7279 C C . LEU B 1 362 ? -19.703 33.688 18.516 1 94.69 362 LEU B C 1
ATOM 7281 O O . LEU B 1 362 ? -19.219 33 17.609 1 94.69 362 LEU B O 1
ATOM 7285 N N . ALA B 1 363 ? -18.969 34.125 19.469 1 93.38 363 ALA B N 1
ATOM 7286 C CA . ALA B 1 363 ? -17.547 33.812 19.609 1 93.38 363 ALA B CA 1
ATOM 7287 C C . ALA B 1 363 ? -17.297 32.906 20.812 1 93.38 363 ALA B C 1
ATOM 7289 O O . ALA B 1 363 ? -17.844 33.125 21.891 1 93.38 363 ALA B O 1
ATOM 7290 N N . LEU B 1 364 ? -16.641 31.891 20.578 1 92.69 364 LEU B N 1
ATOM 7291 C CA . LEU B 1 364 ? -16.188 30.984 21.625 1 92.69 364 LEU B CA 1
ATOM 7292 C C . LEU B 1 364 ? -14.742 31.281 22 1 92.69 364 LEU B C 1
ATOM 7294 O O . LEU B 1 364 ? -13.852 31.281 21.141 1 92.69 364 LEU B O 1
ATOM 7298 N N . VAL B 1 365 ? -14.523 31.578 23.25 1 88.94 365 VAL B N 1
ATOM 7299 C CA . VAL B 1 365 ? -13.18 31.906 23.703 1 88.94 365 VAL B CA 1
ATOM 7300 C C . VAL B 1 365 ? -12.82 31.047 24.922 1 88.94 365 VAL B C 1
ATOM 7302 O O . VAL B 1 365 ? -13.703 30.641 25.672 1 88.94 365 VAL B O 1
ATOM 7305 N N . GLY B 1 366 ? -11.656 30.719 25.016 1 83.62 366 GLY B N 1
ATOM 7306 C CA . GLY B 1 366 ? -11.164 29.922 26.125 1 83.62 366 GLY B CA 1
ATOM 7307 C C . GLY B 1 366 ? -9.766 29.375 25.891 1 83.62 366 GLY B C 1
ATOM 7308 O O . GLY B 1 366 ? -9.234 29.469 24.781 1 83.62 366 GLY B O 1
ATOM 7309 N N . ALA B 1 367 ? -9.266 28.844 26.922 1 75.12 367 ALA B N 1
ATOM 7310 C CA . ALA B 1 367 ? -7.926 28.266 26.844 1 75.12 367 ALA B CA 1
ATOM 7311 C C . ALA B 1 367 ? -7.918 27 25.984 1 75.12 367 ALA B C 1
ATOM 7313 O O . ALA B 1 367 ? -8.977 26.438 25.703 1 75.12 367 ALA B O 1
ATOM 7314 N N . SER B 1 368 ? -6.773 26.672 25.469 1 71.56 368 SER B N 1
ATOM 7315 C CA . SER B 1 368 ? -6.633 25.406 24.75 1 71.56 368 SER B CA 1
ATOM 7316 C C . SER B 1 368 ? -7.082 24.219 25.594 1 71.56 368 SER B C 1
ATOM 7318 O O . SER B 1 368 ? -6.793 24.156 26.781 1 71.56 368 SER B O 1
ATOM 7320 N N . GLY B 1 369 ? -7.812 23.359 25.031 1 73.31 369 GLY B N 1
ATOM 7321 C CA . GLY B 1 369 ? -8.305 22.188 25.734 1 73.31 369 GLY B CA 1
ATOM 7322 C C . GLY B 1 369 ? -9.586 22.453 26.5 1 73.31 369 GLY B C 1
ATOM 7323 O O . GLY B 1 369 ? -10.086 21.562 27.203 1 73.31 369 GLY B O 1
ATOM 7324 N N . SER B 1 370 ? -10.055 23.641 26.359 1 82.31 370 SER B N 1
ATOM 7325 C CA . SER B 1 370 ? -11.25 24 27.125 1 82.31 370 SER B CA 1
ATOM 7326 C C . SER B 1 370 ? -12.492 23.344 26.547 1 82.31 370 SER B C 1
ATOM 7328 O O . SER B 1 370 ? -13.562 23.375 27.156 1 82.31 370 SER B O 1
ATOM 7330 N N . GLY B 1 371 ? -12.367 22.688 25.375 1 86.5 371 GLY B N 1
ATOM 7331 C CA . GLY B 1 371 ? -13.5 22 24.781 1 86.5 371 GLY B CA 1
ATOM 7332 C C . GLY B 1 371 ? -14.102 22.734 23.609 1 86.5 371 GLY B C 1
ATOM 7333 O O . GLY B 1 371 ? -15.133 22.312 23.062 1 86.5 371 GLY B O 1
ATOM 7334 N N . LYS B 1 372 ? -13.531 23.844 23.172 1 88.88 372 LYS B N 1
ATOM 7335 C CA . LYS B 1 372 ? -14.062 24.688 22.109 1 88.88 372 LYS B CA 1
ATOM 7336 C C . LYS B 1 372 ? -14.281 23.891 20.828 1 88.88 372 LYS B C 1
ATOM 7338 O O . LYS B 1 372 ? -15.352 23.953 20.219 1 88.88 372 LYS B O 1
ATOM 7343 N N . THR B 1 373 ? -13.266 23.109 20.5 1 84.94 373 THR B N 1
ATOM 7344 C CA . THR B 1 373 ? -13.336 22.328 19.266 1 84.94 373 THR B CA 1
ATOM 7345 C C . THR B 1 373 ? -14.406 21.25 19.375 1 84.94 373 THR B C 1
ATOM 7347 O O . THR B 1 373 ? -15.125 20.969 18.422 1 84.94 373 THR B O 1
ATOM 7350 N N . THR B 1 374 ? -14.477 20.609 20.531 1 88.75 374 THR B N 1
ATOM 7351 C CA . THR B 1 374 ? -15.516 19.609 20.766 1 88.75 374 THR B CA 1
ATOM 7352 C C . THR B 1 374 ? -16.906 20.234 20.609 1 88.75 374 THR B C 1
ATOM 7354 O O . THR B 1 374 ? -17.797 19.625 20 1 88.75 374 THR B O 1
ATOM 7357 N N . LEU B 1 375 ? -17.016 21.406 21.188 1 93.12 375 LEU B N 1
ATOM 7358 C CA . LEU B 1 375 ? -18.297 22.094 21.094 1 93.12 375 LEU B CA 1
ATOM 7359 C C . LEU B 1 375 ? -18.656 22.406 19.641 1 93.12 375 LEU B C 1
ATOM 7361 O O . LEU B 1 375 ? -19.812 22.266 19.234 1 93.12 375 LEU B O 1
ATOM 7365 N N . MET B 1 376 ? -17.719 22.875 18.938 1 90.81 376 MET B N 1
ATOM 7366 C CA . MET B 1 376 ? -17.938 23.156 17.531 1 90.81 376 MET B CA 1
ATOM 7367 C C . MET B 1 376 ? -18.312 21.891 16.766 1 90.81 376 MET B C 1
ATOM 7369 O O . MET B 1 376 ? -19.203 21.922 15.914 1 90.81 376 MET B O 1
ATOM 7373 N N . HIS B 1 377 ? -17.656 20.812 17.062 1 87.5 377 HIS B N 1
ATOM 7374 C CA . HIS B 1 377 ? -17.969 19.547 16.406 1 87.5 377 HIS B CA 1
ATOM 7375 C C . HIS B 1 377 ? -19.391 19.078 16.734 1 87.5 377 HIS B C 1
ATOM 7377 O O . HIS B 1 377 ? -20.062 18.484 15.898 1 87.5 377 HIS B O 1
ATOM 7383 N N . LEU B 1 378 ? -19.781 19.344 17.922 1 89.38 378 LEU B N 1
ATOM 7384 C CA . LEU B 1 378 ? -21.156 19.062 18.312 1 89.38 378 LEU B CA 1
ATOM 7385 C C . LEU B 1 378 ? -22.141 19.938 17.547 1 89.38 378 LEU B C 1
ATOM 7387 O O . LEU B 1 378 ? -23.172 19.469 17.078 1 89.38 378 LEU B O 1
ATOM 7391 N N . ALA B 1 379 ? -21.75 21.219 17.469 1 89.94 379 ALA B N 1
ATOM 7392 C CA . ALA B 1 379 ? -22.594 22.172 16.75 1 89.94 379 ALA B CA 1
ATOM 7393 C C . ALA B 1 379 ? -22.734 21.797 15.281 1 89.94 379 ALA B C 1
ATOM 7395 O O . ALA B 1 379 ? -23.797 21.984 14.68 1 89.94 379 ALA B O 1
ATOM 7396 N N . LEU B 1 380 ? -21.656 21.266 14.75 1 84.94 380 LEU B N 1
ATOM 7397 C CA . LEU B 1 380 ? -21.625 20.891 13.336 1 84.94 380 LEU B CA 1
ATOM 7398 C C . LEU B 1 380 ? -22.312 19.547 13.117 1 84.94 380 LEU B C 1
ATOM 7400 O O . LEU B 1 380 ? -22.594 19.172 11.984 1 84.94 380 LEU B O 1
ATOM 7404 N N . GLY B 1 381 ? -22.5 18.812 14.211 1 81.31 381 GLY B N 1
ATOM 7405 C CA . GLY B 1 381 ? -23.172 17.531 14.133 1 81.31 381 GLY B CA 1
ATOM 7406 C C . GLY B 1 381 ? -22.219 16.375 13.922 1 81.31 381 GLY B C 1
ATOM 7407 O O . GLY B 1 381 ? -22.656 15.25 13.648 1 81.31 381 GLY B O 1
ATOM 7408 N N . PHE B 1 382 ? -20.953 16.641 14.055 1 79.81 382 PHE B N 1
ATOM 7409 C CA . PHE B 1 382 ? -19.969 15.57 13.898 1 79.81 382 PHE B CA 1
ATOM 7410 C C . PHE B 1 382 ? -19.984 14.641 15.102 1 79.81 382 PHE B C 1
ATOM 7412 O O . PHE B 1 382 ? -19.594 13.477 15 1 79.81 382 PHE B O 1
ATOM 7419 N N . LEU B 1 383 ? -20.406 15.156 16.25 1 82 383 LEU B N 1
ATOM 7420 C CA . LEU B 1 383 ? -20.484 14.406 17.5 1 82 383 LEU B CA 1
ATOM 7421 C C . LEU B 1 383 ? -21.906 14.422 18.047 1 82 383 LEU B C 1
ATOM 7423 O O . LEU B 1 383 ? -22.641 15.391 17.859 1 82 383 LEU B O 1
ATOM 7427 N N . ARG B 1 384 ? -22.203 13.359 18.641 1 83.06 384 ARG B N 1
ATOM 7428 C CA . ARG B 1 384 ? -23.484 13.281 19.328 1 83.06 384 ARG B CA 1
ATOM 7429 C C . ARG B 1 384 ? -23.297 13.453 20.844 1 83.06 384 ARG B C 1
ATOM 7431 O O . ARG B 1 384 ? -22.438 12.797 21.438 1 83.06 384 ARG B O 1
ATOM 7438 N N . PRO B 1 385 ? -24.156 14.336 21.281 1 90.88 385 PRO B N 1
ATOM 7439 C CA . PRO B 1 385 ? -24.031 14.523 22.734 1 90.88 385 PRO B CA 1
ATOM 7440 C C . PRO B 1 385 ? -24.328 13.25 23.531 1 90.88 385 PRO B C 1
ATOM 7442 O O . PRO B 1 385 ? -25.203 12.477 23.141 1 90.88 385 PRO B O 1
ATOM 7445 N N . THR B 1 386 ? -23.594 12.984 24.594 1 90.5 386 THR B N 1
ATOM 7446 C CA . THR B 1 386 ? -23.828 11.867 25.5 1 90.5 386 THR B CA 1
ATOM 7447 C C . THR B 1 386 ? -25.031 12.156 26.406 1 90.5 386 THR B C 1
ATOM 7449 O O . THR B 1 386 ? -25.766 11.242 26.781 1 90.5 386 THR B O 1
ATOM 7452 N N . GLU B 1 387 ? -25.125 13.383 26.781 1 93.94 387 GLU B N 1
ATOM 7453 C CA . GLU B 1 387 ? -26.25 13.883 27.562 1 93.94 387 GLU B CA 1
ATOM 7454 C C . GLU B 1 387 ? -26.766 15.211 27 1 93.94 387 GLU B C 1
ATOM 7456 O O . GLU B 1 387 ? -25.984 15.984 26.438 1 93.94 387 GLU B O 1
ATOM 7461 N N . GLY B 1 388 ? -28.031 15.398 27.094 1 94.19 388 GLY B N 1
ATOM 7462 C CA . GLY B 1 388 ? -28.625 16.625 26.594 1 94.19 388 GLY B CA 1
ATOM 7463 C C . GLY B 1 388 ? -29.016 16.562 25.141 1 94.19 388 GLY B C 1
ATOM 7464 O O . GLY B 1 388 ? -29.047 15.469 24.547 1 94.19 388 GLY B O 1
ATOM 7465 N N . VAL B 1 389 ? -29.453 17.719 24.594 1 92.75 389 VAL B N 1
ATOM 7466 C CA . VAL B 1 389 ? -29.906 17.719 23.203 1 92.75 389 VAL B CA 1
ATOM 7467 C C . VAL B 1 389 ? -29.516 19.031 22.531 1 92.75 389 VAL B C 1
ATOM 7469 O O . VAL B 1 389 ? -29.438 20.078 23.188 1 92.75 389 VAL B O 1
ATOM 7472 N N . ILE B 1 390 ? -29.172 18.969 21.344 1 92.06 390 ILE B N 1
ATOM 7473 C CA . ILE B 1 390 ? -28.922 20.141 20.5 1 92.06 390 ILE B CA 1
ATOM 7474 C C . ILE B 1 390 ? -30.062 20.328 19.516 1 92.06 390 ILE B C 1
ATOM 7476 O O . ILE B 1 390 ? -30.406 19.406 18.781 1 92.06 390 ILE B O 1
ATOM 7480 N N . LEU B 1 391 ? -30.656 21.516 19.562 1 90.88 391 LEU B N 1
ATOM 7481 C CA . LEU B 1 391 ? -31.797 21.797 18.703 1 90.88 391 LEU B CA 1
ATOM 7482 C C . LEU B 1 391 ? -31.422 22.797 17.625 1 90.88 391 LEU B C 1
ATOM 7484 O O . LEU B 1 391 ? -30.906 23.875 17.906 1 90.88 391 LEU B O 1
ATOM 7488 N N . ARG B 1 392 ? -31.672 22.484 16.406 1 87.56 392 ARG B N 1
ATOM 7489 C CA . ARG B 1 392 ? -31.578 23.406 15.281 1 87.56 392 ARG B CA 1
ATOM 7490 C C . ARG B 1 392 ? -32.969 23.812 14.789 1 87.56 392 ARG B C 1
ATOM 7492 O O . ARG B 1 392 ? -33.75 22.984 14.359 1 87.56 392 ARG B O 1
ATOM 7499 N N . ASN B 1 393 ? -33.156 25.031 14.812 1 88.38 393 ASN B N 1
ATOM 7500 C CA . ASN B 1 393 ? -34.469 25.531 14.453 1 88.38 393 ASN B CA 1
ATOM 7501 C C . ASN B 1 393 ? -35.562 24.797 15.219 1 88.38 393 ASN B C 1
ATOM 7503 O O . ASN B 1 393 ? -36.562 24.375 14.625 1 88.38 393 ASN B O 1
ATOM 7507 N N . GLY B 1 394 ? -35.219 24.438 16.359 1 86.88 394 GLY B N 1
ATOM 7508 C CA . GLY B 1 394 ? -36.219 23.844 17.234 1 86.88 394 GLY B CA 1
ATOM 7509 C C . GLY B 1 394 ? -36.281 22.328 17.109 1 86.88 394 GLY B C 1
ATOM 7510 O O . GLY B 1 394 ? -36.969 21.672 17.891 1 86.88 394 GLY B O 1
ATOM 7511 N N . GLN B 1 395 ? -35.562 21.766 16.234 1 84.38 395 GLN B N 1
ATOM 7512 C CA . GLN B 1 395 ? -35.562 20.312 16.047 1 84.38 395 GLN B CA 1
ATOM 7513 C C . GLN B 1 395 ? -34.219 19.719 16.453 1 84.38 395 GLN B C 1
ATOM 7515 O O . GLN B 1 395 ? -33.188 20.328 16.234 1 84.38 395 GLN B O 1
ATOM 7520 N N . PRO B 1 396 ? -34.25 18.547 17 1 83.38 396 PRO B N 1
ATOM 7521 C CA . PRO B 1 396 ? -32.969 17.922 17.406 1 83.38 396 PRO B CA 1
ATOM 7522 C C . PRO B 1 396 ? -32.031 17.719 16.234 1 83.38 396 PRO B C 1
ATOM 7524 O O . PRO B 1 396 ? -32.438 17.281 15.164 1 83.38 396 PRO B O 1
ATOM 7527 N N . LEU B 1 397 ? -30.766 18.109 16.469 1 77.75 397 LEU B N 1
ATOM 7528 C CA . LEU B 1 397 ? -29.719 17.984 15.445 1 77.75 397 LEU B CA 1
ATOM 7529 C C . LEU B 1 397 ? -29.438 16.516 15.117 1 77.75 397 LEU B C 1
ATOM 7531 O O . LEU B 1 397 ? -29.078 16.188 13.984 1 77.75 397 LEU B O 1
ATOM 7535 N N . SER B 1 398 ? -29.516 15.641 16.141 1 63.44 398 SER B N 1
ATOM 7536 C CA . SER B 1 398 ? -29.188 14.227 16.047 1 63.44 398 SER B CA 1
ATOM 7537 C C . SER B 1 398 ? -30.062 13.531 15.016 1 63.44 398 SER B C 1
ATOM 7539 O O . SER B 1 398 ? -29.625 12.586 14.344 1 63.44 398 SER B O 1
ATOM 7541 N N . GLU B 1 399 ? -31.359 13.938 15.047 1 53.69 399 GLU B N 1
ATOM 7542 C CA . GLU B 1 399 ? -32.312 13.219 14.203 1 53.69 399 GLU B CA 1
ATOM 7543 C C . GLU B 1 399 ? -32 13.445 12.719 1 53.69 399 GLU B C 1
ATOM 7545 O O . GLU B 1 399 ? -32.281 12.578 11.891 1 53.69 399 GLU B O 1
ATOM 7550 N N . LYS B 1 400 ? -31.656 14.625 12.352 1 50.41 400 LYS B N 1
ATOM 7551 C CA . LYS B 1 400 ? -31.547 14.945 10.938 1 50.41 400 LYS B CA 1
ATOM 7552 C C . LYS B 1 400 ? -30.094 14.945 10.477 1 50.41 400 LYS B C 1
ATOM 7554 O O . LYS B 1 400 ? -29.812 15.164 9.297 1 50.41 400 LYS B O 1
ATOM 7559 N N . GLY B 1 401 ? -29.297 14.094 10.938 1 50.69 401 GLY B N 1
ATOM 7560 C CA . GLY B 1 401 ? -27.906 13.906 10.555 1 50.69 401 GLY B CA 1
ATOM 7561 C C . GLY B 1 401 ? -27.188 15.211 10.297 1 50.69 401 GLY B C 1
ATOM 7562 O O . GLY B 1 401 ? -27.797 16.219 9.977 1 50.69 401 GLY B O 1
ATOM 7563 N N . GLY B 1 402 ? -26.219 15.539 10.906 1 52.72 402 GLY B N 1
ATOM 7564 C CA . GLY B 1 402 ? -25.172 16.547 10.867 1 52.72 402 GLY B CA 1
ATOM 7565 C C . GLY B 1 402 ? -25.109 17.297 9.547 1 52.72 402 GLY B C 1
ATOM 7566 O O . GLY B 1 402 ? -24.125 18 9.273 1 52.72 402 GLY B O 1
ATOM 7567 N N . ASN B 1 403 ? -25.984 17.062 8.641 1 57.09 403 ASN B N 1
ATOM 7568 C CA . ASN B 1 403 ? -25.812 17.703 7.34 1 57.09 403 ASN B CA 1
ATOM 7569 C C . ASN B 1 403 ? -26.391 19.109 7.328 1 57.09 403 ASN B C 1
ATOM 7571 O O . ASN B 1 403 ? -27.609 19.281 7.449 1 57.09 403 ASN B O 1
ATOM 7575 N N . TRP B 1 404 ? -25.656 20.094 7.699 1 64.12 404 TRP B N 1
ATOM 7576 C CA . TRP B 1 404 ? -26.016 21.516 7.637 1 64.12 404 TRP B CA 1
ATOM 7577 C C . TRP B 1 404 ? -26.406 21.906 6.219 1 64.12 404 TRP B C 1
ATOM 7579 O O . TRP B 1 404 ? -27.094 22.906 6.02 1 64.12 404 TRP B O 1
ATOM 7589 N N . GLY B 1 405 ? -26.328 20.906 5.371 1 62.78 405 GLY B N 1
ATOM 7590 C CA . GLY B 1 405 ? -26.641 21.234 3.99 1 62.78 405 GLY B CA 1
ATOM 7591 C C . GLY B 1 405 ? -25.891 22.422 3.465 1 62.78 405 GLY B C 1
ATOM 7592 O O . GLY B 1 405 ? -24.797 22.75 3.965 1 62.78 405 GLY B O 1
ATOM 7593 N N . PRO B 1 406 ? -26.453 23.094 2.402 1 66.19 406 PRO B N 1
ATOM 7594 C CA . PRO B 1 406 ? -25.781 24.219 1.763 1 66.19 406 PRO B CA 1
ATOM 7595 C C . PRO B 1 406 ? -25.891 25.5 2.588 1 66.19 406 PRO B C 1
ATOM 7597 O O . PRO B 1 406 ? -25.281 26.516 2.232 1 66.19 406 PRO B O 1
ATOM 7600 N N . SER B 1 407 ? -26.5 25.406 3.73 1 75.31 407 SER B N 1
ATOM 7601 C CA . SER B 1 407 ? -26.781 26.625 4.48 1 75.31 407 SER B CA 1
ATOM 7602 C C . SER B 1 407 ? -25.625 26.984 5.406 1 75.31 407 SER B C 1
ATOM 7604 O O . SER B 1 407 ? -25.641 28.047 6.023 1 75.31 407 SER B O 1
ATOM 7606 N N . ILE B 1 408 ? -24.641 26.078 5.402 1 82.75 408 ILE B N 1
ATOM 7607 C CA . ILE B 1 408 ? -23.578 26.391 6.359 1 82.75 408 ILE B CA 1
ATOM 7608 C C . ILE B 1 408 ? -22.234 26.422 5.645 1 82.75 408 ILE B C 1
ATOM 7610 O O . ILE B 1 408 ? -22.031 25.719 4.645 1 82.75 408 ILE B O 1
ATOM 7614 N N . GLY B 1 409 ? -21.422 27.312 6.016 1 86.94 409 GLY B N 1
ATOM 7615 C CA . GLY B 1 409 ? -20.031 27.375 5.637 1 86.94 409 GLY B CA 1
ATOM 7616 C C . GLY B 1 409 ? -19.094 26.984 6.766 1 86.94 409 GLY B C 1
ATOM 7617 O O . GLY B 1 409 ? -19.422 27.125 7.941 1 86.94 409 GLY B O 1
ATOM 7618 N N . PHE B 1 410 ? -17.984 26.422 6.398 1 88.12 410 PHE B N 1
ATOM 7619 C CA . PHE B 1 410 ? -17.031 25.984 7.414 1 88.12 410 PHE B CA 1
ATOM 7620 C C . PHE B 1 410 ? -15.602 26.297 6.988 1 88.12 410 PHE B C 1
ATOM 7622 O O . PHE B 1 410 ? -15.203 25.984 5.863 1 88.12 410 PHE B O 1
ATOM 7629 N N . VAL B 1 411 ? -14.922 26.922 7.816 1 89.62 411 VAL B N 1
ATOM 7630 C CA . VAL B 1 411 ? -13.484 27.125 7.664 1 89.62 411 VAL B CA 1
ATOM 7631 C C . VAL B 1 411 ? -12.742 26.5 8.844 1 89.62 411 VAL B C 1
ATOM 7633 O O . VAL B 1 411 ? -12.711 27.078 9.938 1 89.62 411 VAL B O 1
ATOM 7636 N N . PRO B 1 412 ? -12.109 25.391 8.562 1 85.88 412 PRO B N 1
ATOM 7637 C CA . PRO B 1 412 ? -11.367 24.734 9.648 1 85.88 412 PRO B CA 1
ATOM 7638 C C . PRO B 1 412 ? -10.07 25.453 9.992 1 85.88 412 PRO B C 1
ATOM 7640 O O . PRO B 1 412 ? -9.656 26.375 9.281 1 85.88 412 PRO B O 1
ATOM 7643 N N . GLN B 1 413 ? -9.57 24.969 11.109 1 76.56 413 GLN B N 1
ATOM 7644 C CA . GLN B 1 413 ? -8.297 25.516 11.57 1 76.56 413 GLN B CA 1
ATOM 7645 C C . GLN B 1 413 ? -7.195 25.281 10.539 1 76.56 413 GLN B C 1
ATOM 7647 O O . GLN B 1 413 ? -6.375 26.172 10.289 1 76.56 413 GLN B O 1
ATOM 7652 N N . ASP B 1 414 ? -7.238 24.062 9.961 1 76.69 414 ASP B N 1
ATOM 7653 C CA . ASP B 1 414 ? -6.27 23.688 8.938 1 76.69 414 ASP B CA 1
ATOM 7654 C C . ASP B 1 414 ? -6.973 23.266 7.652 1 76.69 414 ASP B C 1
ATOM 7656 O O . ASP B 1 414 ? -7.137 22.062 7.387 1 76.69 414 ASP B O 1
ATOM 7660 N N . PRO B 1 415 ? -7.207 24.281 6.836 1 83.94 415 PRO B N 1
ATOM 7661 C CA . PRO B 1 415 ? -7.914 23.938 5.602 1 83.94 415 PRO B CA 1
ATOM 7662 C C . PRO B 1 415 ? -7.059 23.094 4.648 1 83.94 415 PRO B C 1
ATOM 7664 O O . PRO B 1 415 ? -5.859 23.344 4.512 1 83.94 415 PRO B O 1
ATOM 7667 N N . HIS B 1 416 ? -7.609 22.172 4.066 1 81.31 416 HIS B N 1
ATOM 7668 C CA . HIS B 1 416 ? -6.922 21.312 3.111 1 81.31 416 HIS B CA 1
ATOM 7669 C C . HIS B 1 416 ? -7.086 21.828 1.687 1 81.31 416 HIS B C 1
ATOM 7671 O O . HIS B 1 416 ? -8.172 22.266 1.305 1 81.31 416 HIS B O 1
ATOM 7677 N N . VAL B 1 417 ? -5.957 21.875 0.976 1 84.81 417 VAL B N 1
ATOM 7678 C CA . VAL B 1 417 ? -5.992 22.203 -0.442 1 84.81 417 VAL B CA 1
ATOM 7679 C C . VAL B 1 417 ? -6.035 20.938 -1.28 1 84.81 417 VAL B C 1
ATOM 7681 O O . VAL B 1 417 ? -5.09 20.141 -1.273 1 84.81 417 VAL B O 1
ATOM 7684 N N . PHE B 1 418 ? -7.086 20.719 -1.966 1 81.56 418 PHE B N 1
ATOM 7685 C CA . PHE B 1 418 ? -7.281 19.5 -2.754 1 81.56 418 PHE B CA 1
ATOM 7686 C C . PHE B 1 418 ? -6.473 19.562 -4.043 1 81.56 418 PHE B C 1
ATOM 7688 O O . PHE B 1 418 ? -6.164 20.641 -4.543 1 81.56 418 PHE B O 1
ATOM 7695 N N . ARG B 1 419 ? -6.121 18.422 -4.645 1 81.88 419 ARG B N 1
ATOM 7696 C CA . ARG B 1 419 ? -5.363 18.312 -5.891 1 81.88 419 ARG B CA 1
ATOM 7697 C C . ARG B 1 419 ? -6.254 18.609 -7.094 1 81.88 419 ARG B C 1
ATOM 7699 O O . ARG B 1 419 ? -6.586 17.688 -7.859 1 81.88 419 ARG B O 1
ATOM 7706 N N . GLU B 1 420 ? -6.508 19.828 -7.137 1 82.31 420 GLU B N 1
ATOM 7707 C CA . GLU B 1 420 ? -7.324 20.375 -8.219 1 82.31 420 GLU B CA 1
ATOM 7708 C C . GLU B 1 420 ? -6.879 21.781 -8.602 1 82.31 420 GLU B C 1
ATOM 7710 O O . GLU B 1 420 ? -5.84 22.25 -8.141 1 82.31 420 GLU B O 1
ATOM 7715 N N . THR B 1 421 ? -7.574 22.344 -9.5 1 87.56 421 THR B N 1
ATOM 7716 C CA . THR B 1 421 ? -7.281 23.734 -9.852 1 87.56 421 THR B CA 1
ATOM 7717 C C . THR B 1 421 ? -7.766 24.688 -8.766 1 87.56 421 THR B C 1
ATOM 7719 O O . THR B 1 421 ? -8.578 24.312 -7.918 1 87.56 421 THR B O 1
ATOM 7722 N N . ILE B 1 422 ? -7.277 25.906 -8.797 1 89.94 422 ILE B N 1
ATOM 7723 C CA . ILE B 1 422 ? -7.703 26.922 -7.84 1 89.94 422 ILE B CA 1
ATOM 7724 C C . ILE B 1 422 ? -9.219 27.109 -7.93 1 89.94 422 ILE B C 1
ATOM 7726 O O . ILE B 1 422 ? -9.898 27.172 -6.906 1 89.94 422 ILE B O 1
ATOM 7730 N N . GLY B 1 423 ? -9.609 27.141 -9.188 1 90 423 GLY B N 1
ATOM 7731 C CA . GLY B 1 423 ? -11.039 27.312 -9.398 1 90 423 GLY B CA 1
ATOM 7732 C C . GLY B 1 423 ? -11.867 26.172 -8.82 1 90 423 GLY B C 1
ATOM 7733 O O . GLY B 1 423 ? -12.906 26.406 -8.203 1 90 423 GLY B O 1
ATOM 7734 N N . GLU B 1 424 ? -11.438 25.031 -8.945 1 86.62 424 GLU B N 1
ATOM 7735 C CA . GLU B 1 424 ? -12.141 23.859 -8.445 1 86.62 424 GLU B CA 1
ATOM 7736 C C . GLU B 1 424 ? -12.086 23.781 -6.922 1 86.62 424 GLU B C 1
ATOM 7738 O O . GLU B 1 424 ? -13.023 23.312 -6.281 1 86.62 424 GLU B O 1
ATOM 7743 N N . ASN B 1 425 ? -10.977 24.234 -6.426 1 88.5 425 ASN B N 1
ATOM 7744 C CA . ASN B 1 425 ? -10.859 24.281 -4.973 1 88.5 425 ASN B CA 1
ATOM 7745 C C . ASN B 1 425 ? -11.859 25.266 -4.363 1 88.5 425 ASN B C 1
ATOM 7747 O O . ASN B 1 425 ? -12.328 25.047 -3.242 1 88.5 425 ASN B O 1
ATOM 7751 N N . ILE B 1 426 ? -12.094 26.297 -5.117 1 90.81 426 ILE B N 1
ATOM 7752 C CA . ILE B 1 426 ? -13.016 27.312 -4.629 1 90.81 426 ILE B CA 1
ATOM 7753 C C . ILE B 1 426 ? -14.453 26.812 -4.781 1 90.81 426 ILE B C 1
ATOM 7755 O O . ILE B 1 426 ? -15.25 26.906 -3.846 1 90.81 426 ILE B O 1
ATOM 7759 N N . ALA B 1 427 ? -14.656 26.344 -5.922 1 87.44 427 ALA B N 1
ATOM 7760 C CA . ALA B 1 427 ? -16.016 25.891 -6.207 1 87.44 427 ALA B CA 1
ATOM 7761 C C . ALA B 1 427 ? -16.312 24.578 -5.484 1 87.44 427 ALA B C 1
ATOM 7763 O O . ALA B 1 427 ? -17.469 24.234 -5.266 1 87.44 427 ALA B O 1
ATOM 7764 N N . MET B 1 428 ? -15.039 24.234 -5.156 1 76.31 428 MET B N 1
ATOM 7765 C CA . MET B 1 428 ? -15.117 22.891 -4.57 1 76.31 428 MET B CA 1
ATOM 7766 C C . MET B 1 428 ? -15.914 21.953 -5.469 1 76.31 428 MET B C 1
ATOM 7768 O O . MET B 1 428 ? -15.781 22 -6.691 1 76.31 428 MET B O 1
ATOM 7772 N N . CYS B 1 429 ? -16.766 21.203 -5.062 1 59.19 429 CYS B N 1
ATOM 7773 C CA . CYS B 1 429 ? -17.344 20.141 -5.867 1 59.19 429 CYS B CA 1
ATOM 7774 C C . CYS B 1 429 ? -18.656 20.594 -6.516 1 59.19 429 CYS B C 1
ATOM 7776 O O . CYS B 1 429 ? -19.469 19.781 -6.918 1 59.19 429 CYS B O 1
ATOM 7778 N N . GLN B 1 430 ? -18.859 22 -6.496 1 65.19 430 GLN B N 1
ATOM 7779 C CA . GLN B 1 430 ? -19.969 22.531 -7.273 1 65.19 430 GLN B CA 1
ATOM 7780 C C . GLN B 1 430 ? -19.531 22.891 -8.695 1 65.19 430 GLN B C 1
ATOM 7782 O O . GLN B 1 430 ? -18.344 22.875 -9 1 65.19 430 GLN B O 1
ATOM 7787 N N . ALA B 1 431 ? -20.484 22.922 -9.523 1 67.62 431 ALA B N 1
ATOM 7788 C CA . ALA B 1 431 ? -20.172 23.391 -10.867 1 67.62 431 ALA B CA 1
ATOM 7789 C C . ALA B 1 431 ? -19.438 24.734 -10.82 1 67.62 431 ALA B C 1
ATOM 7791 O O . ALA B 1 431 ? -19.922 25.688 -10.203 1 67.62 431 ALA B O 1
ATOM 7792 N N . ALA B 1 432 ? -18.297 24.641 -11.25 1 72.06 432 ALA B N 1
ATOM 7793 C CA . ALA B 1 432 ? -17.5 25.859 -11.211 1 72.06 432 ALA B CA 1
ATOM 7794 C C . ALA B 1 432 ? -18 26.891 -12.211 1 72.06 432 ALA B C 1
ATOM 7796 O O . ALA B 1 432 ? -18 26.656 -13.422 1 72.06 432 ALA B O 1
ATOM 7797 N N . ASP B 1 433 ? -18.828 27.75 -11.719 1 84.5 433 ASP B N 1
ATOM 7798 C CA . ASP B 1 433 ? -19.125 28.922 -12.531 1 84.5 433 ASP B CA 1
ATOM 7799 C C . ASP B 1 433 ? -17.969 29.922 -12.5 1 84.5 433 ASP B C 1
ATOM 7801 O O . ASP B 1 433 ? -17.688 30.531 -11.461 1 84.5 433 ASP B O 1
ATOM 7805 N N . LYS B 1 434 ? -17.406 30.016 -13.586 1 86.75 434 LYS B N 1
ATOM 7806 C CA . LYS B 1 434 ? -16.172 30.781 -13.664 1 86.75 434 LYS B CA 1
ATOM 7807 C C . LYS B 1 434 ? -16.359 32.188 -13.094 1 86.75 434 LYS B C 1
ATOM 7809 O O . LYS B 1 434 ? -15.477 32.688 -12.391 1 86.75 434 LYS B O 1
ATOM 7814 N N . GLU B 1 435 ? -17.469 32.719 -13.43 1 91.31 435 GLU B N 1
ATOM 7815 C CA . GLU B 1 435 ? -17.703 34.094 -12.961 1 91.31 435 GLU B CA 1
ATOM 7816 C C . GLU B 1 435 ? -17.906 34.125 -11.445 1 91.31 435 GLU B C 1
ATOM 7818 O O . GLU B 1 435 ? -17.391 35 -10.766 1 91.31 435 GLU B O 1
ATOM 7823 N N . LYS B 1 436 ? -18.672 33.219 -10.938 1 92.44 436 LYS B N 1
ATOM 7824 C CA . LYS B 1 436 ? -18.922 33.156 -9.5 1 92.44 436 LYS B CA 1
ATOM 7825 C C . LYS B 1 436 ? -17.641 32.844 -8.734 1 92.44 436 LYS B C 1
ATOM 7827 O O . LYS B 1 436 ? -17.438 33.344 -7.625 1 92.44 436 LYS B O 1
ATOM 7832 N N . VAL B 1 437 ? -16.844 32.062 -9.367 1 93.62 437 VAL B N 1
ATOM 7833 C CA . VAL B 1 437 ? -15.578 31.688 -8.75 1 93.62 437 VAL B CA 1
ATOM 7834 C C . VAL B 1 437 ? -14.664 32.906 -8.695 1 93.62 437 VAL B C 1
ATOM 7836 O O . VAL B 1 437 ? -14 33.156 -7.684 1 93.62 437 VAL B O 1
ATOM 7839 N N . ARG B 1 438 ? -14.688 33.594 -9.797 1 92.81 438 ARG B N 1
ATOM 7840 C CA . ARG B 1 438 ? -13.859 34.781 -9.844 1 92.81 438 ARG B CA 1
ATOM 7841 C C . ARG B 1 438 ? -14.305 35.812 -8.797 1 92.81 438 ARG B C 1
ATOM 7843 O O . ARG B 1 438 ? -13.469 36.438 -8.133 1 92.81 438 ARG B O 1
ATOM 7850 N N . GLN B 1 439 ? -15.562 36 -8.68 1 93.38 439 GLN B N 1
ATOM 7851 C CA . GLN B 1 439 ? -16.109 36.906 -7.699 1 93.38 439 GLN B CA 1
ATOM 7852 C C . GLN B 1 439 ? -15.758 36.5 -6.277 1 93.38 439 GLN B C 1
ATOM 7854 O O . GLN B 1 439 ? -15.383 37.312 -5.449 1 93.38 439 GLN B O 1
ATOM 7859 N N . ALA B 1 440 ? -15.922 35.25 -6.023 1 93.62 440 ALA B N 1
ATOM 7860 C CA . ALA B 1 440 ? -15.594 34.719 -4.699 1 93.62 440 ALA B CA 1
ATOM 7861 C C . ALA B 1 440 ? -14.109 34.906 -4.387 1 93.62 440 ALA B C 1
ATOM 7863 O O . ALA B 1 440 ? -13.75 35.25 -3.262 1 93.62 440 ALA B O 1
ATOM 7864 N N . ALA B 1 441 ? -13.312 34.656 -5.406 1 93.75 441 ALA B N 1
ATOM 7865 C CA . ALA B 1 441 ? -11.875 34.844 -5.242 1 93.75 441 ALA B CA 1
ATOM 7866 C C . ALA B 1 441 ? -11.516 36.312 -4.969 1 93.75 441 ALA B C 1
ATOM 7868 O O . ALA B 1 441 ? -10.664 36.594 -4.129 1 93.75 441 ALA B O 1
ATOM 7869 N N . ASP B 1 442 ? -12.211 37.125 -5.656 1 92.88 442 ASP B N 1
ATOM 7870 C CA . ASP B 1 442 ? -11.969 38.562 -5.488 1 92.88 442 ASP B CA 1
ATOM 7871 C C . ASP B 1 442 ? -12.391 39 -4.094 1 92.88 442 ASP B C 1
ATOM 7873 O O . ASP B 1 442 ? -11.672 39.781 -3.441 1 92.88 442 ASP B O 1
ATOM 7877 N N . ARG B 1 443 ? -13.492 38.562 -3.654 1 92.69 443 ARG B N 1
ATOM 7878 C CA . ARG B 1 443 ? -14.008 38.938 -2.342 1 92.69 443 ARG B CA 1
ATOM 7879 C C . ARG B 1 443 ? -13.109 38.406 -1.228 1 92.69 443 ARG B C 1
ATOM 7881 O O . ARG B 1 443 ? -12.977 39.062 -0.179 1 92.69 443 ARG B O 1
ATOM 7888 N N . ALA B 1 444 ? -12.492 37.312 -1.491 1 93.12 444 ALA B N 1
ATOM 7889 C CA . ALA B 1 444 ? -11.617 36.719 -0.486 1 93.12 444 ALA B CA 1
ATOM 7890 C C . ALA B 1 444 ? -10.227 37.312 -0.53 1 93.12 444 ALA B C 1
ATOM 7892 O O . ALA B 1 444 ? -9.414 37.094 0.372 1 93.12 444 ALA B O 1
ATOM 7893 N N . GLY B 1 445 ? -9.961 38.094 -1.522 1 89.44 445 GLY B N 1
ATOM 7894 C CA . GLY B 1 445 ? -8.656 38.75 -1.628 1 89.44 445 GLY B CA 1
ATOM 7895 C C . GLY B 1 445 ? -7.633 37.875 -2.346 1 89.44 445 GLY B C 1
ATOM 7896 O O . GLY B 1 445 ? -6.43 38 -2.098 1 89.44 445 GLY B O 1
ATOM 7897 N N . LEU B 1 446 ? -8.047 36.969 -3.205 1 89.56 446 LEU B N 1
ATOM 7898 C CA . LEU B 1 446 ? -7.133 36.062 -3.895 1 89.56 446 LEU B CA 1
ATOM 7899 C C . LEU B 1 446 ? -6.816 36.594 -5.297 1 89.56 446 LEU B C 1
ATOM 7901 O O . LEU B 1 446 ? -6.113 35.906 -6.059 1 89.56 446 LEU B O 1
ATOM 7905 N N . SER B 1 447 ? -7.254 37.688 -5.633 1 87.5 447 SER B N 1
ATOM 7906 C CA . SER B 1 447 ? -7.105 38.219 -6.98 1 87.5 447 SER B CA 1
ATOM 7907 C C . SER B 1 447 ? -5.633 38.344 -7.363 1 87.5 447 SER B C 1
ATOM 7909 O O . SER B 1 447 ? -5.246 38 -8.484 1 87.5 447 SER B O 1
ATOM 7911 N N . THR B 1 448 ? -4.883 38.844 -6.457 1 81 448 THR B N 1
ATOM 7912 C CA . THR B 1 448 ? -3.461 39.031 -6.727 1 81 448 THR B CA 1
ATOM 7913 C C . THR B 1 448 ? -2.77 37.688 -6.938 1 81 448 THR B C 1
ATOM 7915 O O . THR B 1 448 ? -1.919 37.531 -7.82 1 81 448 THR B O 1
ATOM 7918 N N . LEU B 1 449 ? -3.131 36.781 -6.094 1 79.31 449 LEU B N 1
ATOM 7919 C CA . LEU B 1 449 ? -2.553 35.438 -6.234 1 79.31 449 LEU B CA 1
ATOM 7920 C C . LEU B 1 449 ? -2.896 34.844 -7.59 1 79.31 449 LEU B C 1
ATOM 7922 O O . LEU B 1 449 ? -2.035 34.25 -8.25 1 79.31 449 LEU B O 1
ATOM 7926 N N . ILE B 1 450 ? -4.113 34.906 -7.996 1 85.88 450 ILE B N 1
ATOM 7927 C CA . ILE B 1 450 ? -4.598 34.344 -9.242 1 85.88 450 ILE B CA 1
ATOM 7928 C C . ILE B 1 450 ? -3.881 34.969 -10.43 1 85.88 450 ILE B C 1
ATOM 7930 O O . ILE B 1 450 ? -3.557 34.312 -11.406 1 85.88 450 ILE B O 1
ATOM 7934 N N . ALA B 1 451 ? -3.629 36.219 -10.258 1 81.12 451 ALA B N 1
ATOM 7935 C CA . ALA B 1 451 ? -2.961 36.938 -11.328 1 81.12 451 ALA B CA 1
ATOM 7936 C C . ALA B 1 451 ? -1.497 36.531 -11.445 1 81.12 451 ALA B C 1
ATOM 7938 O O . ALA B 1 451 ? -0.912 36.625 -12.531 1 81.12 451 ALA B O 1
ATOM 7939 N N . ASP B 1 452 ? -0.964 36.062 -10.352 1 76.44 452 ASP B N 1
ATOM 7940 C CA . ASP B 1 452 ? 0.444 35.688 -10.328 1 76.44 452 ASP B CA 1
ATOM 7941 C C . ASP B 1 452 ? 0.658 34.312 -10.984 1 76.44 452 ASP B C 1
ATOM 7943 O O . ASP B 1 452 ? 1.772 34 -11.391 1 76.44 452 ASP B O 1
ATOM 7947 N N . PHE B 1 453 ? -0.368 33.594 -11.055 1 80.38 453 PHE B N 1
ATOM 7948 C CA . PHE B 1 453 ? -0.258 32.281 -11.664 1 80.38 453 PHE B CA 1
ATOM 7949 C C . PHE B 1 453 ? -0.606 32.344 -13.148 1 80.38 453 PHE B C 1
ATOM 7951 O O . PHE B 1 453 ? -1.643 32.906 -13.523 1 80.38 453 PHE B O 1
ATOM 7958 N N . PRO B 1 454 ? 0.252 31.766 -13.953 1 79.25 454 PRO B N 1
ATOM 7959 C CA . PRO B 1 454 ? 0.026 31.844 -15.398 1 79.25 454 PRO B CA 1
ATOM 7960 C C . PRO B 1 454 ? -1.325 31.266 -15.812 1 79.25 454 PRO B C 1
ATOM 7962 O O . PRO B 1 454 ? -1.956 31.766 -16.75 1 79.25 454 PRO B O 1
ATOM 7965 N N . GLU B 1 455 ? -1.804 30.312 -15.203 1 87.5 455 GLU B N 1
ATOM 7966 C CA . GLU B 1 455 ? -3.051 29.656 -15.602 1 87.5 455 GLU B CA 1
ATOM 7967 C C . GLU B 1 455 ? -4.227 30.172 -14.766 1 87.5 455 GLU B C 1
ATOM 7969 O O . GLU B 1 455 ? -5.348 29.672 -14.898 1 87.5 455 GLU B O 1
ATOM 7974 N N . GLY B 1 456 ? -3.908 31.109 -13.961 1 87.88 456 GLY B N 1
ATOM 7975 C CA . GLY B 1 456 ? -4.961 31.719 -13.172 1 87.88 456 GLY B CA 1
ATOM 7976 C C . GLY B 1 456 ? -5.758 30.719 -12.352 1 87.88 456 GLY B C 1
ATOM 7977 O O . GLY B 1 456 ? -5.18 29.906 -11.633 1 87.88 456 GLY B O 1
ATOM 7978 N N . LEU B 1 457 ? -7.059 30.719 -12.633 1 89.38 457 LEU B N 1
ATOM 7979 C CA . LEU B 1 457 ? -7.984 29.859 -11.891 1 89.38 457 LEU B CA 1
ATOM 7980 C C . LEU B 1 457 ? -7.793 28.406 -12.273 1 89.38 457 LEU B C 1
ATOM 7982 O O . LEU B 1 457 ? -8.195 27.5 -11.531 1 89.38 457 LEU B O 1
ATOM 7986 N N . ASP B 1 458 ? -7.117 28.172 -13.305 1 88.31 458 ASP B N 1
ATOM 7987 C CA . ASP B 1 458 ? -6.938 26.812 -13.789 1 88.31 458 ASP B CA 1
ATOM 7988 C C . ASP B 1 458 ? -5.602 26.234 -13.328 1 88.31 458 ASP B C 1
ATOM 7990 O O . ASP B 1 458 ? -5.25 25.109 -13.68 1 88.31 458 ASP B O 1
ATOM 7994 N N . THR B 1 459 ? -4.938 26.953 -12.484 1 86.38 459 THR B N 1
ATOM 7995 C CA . THR B 1 459 ? -3.652 26.484 -11.977 1 86.38 459 THR B CA 1
ATOM 7996 C C . THR B 1 459 ? -3.842 25.312 -11.031 1 86.38 459 THR B C 1
ATOM 7998 O O . THR B 1 459 ? -4.594 25.406 -10.055 1 86.38 459 THR B O 1
ATOM 8001 N N . PRO B 1 460 ? -3.199 24.188 -11.289 1 83.69 460 PRO B N 1
ATOM 8002 C CA . PRO B 1 460 ? -3.273 23.062 -10.359 1 83.69 460 PRO B CA 1
ATOM 8003 C C . PRO B 1 460 ? -2.52 23.312 -9.062 1 83.69 460 PRO B C 1
ATOM 8005 O O . PRO B 1 460 ? -1.388 23.797 -9.086 1 83.69 460 PRO B O 1
ATOM 8008 N N . VAL B 1 461 ? -3.219 23.094 -7.938 1 80.06 461 VAL B N 1
ATOM 8009 C CA . VAL B 1 461 ? -2.598 23.266 -6.629 1 80.06 461 VAL B CA 1
ATOM 8010 C C . VAL B 1 461 ? -2.709 21.984 -5.816 1 80.06 461 VAL B C 1
ATOM 8012 O O . VAL B 1 461 ? -3.455 21.078 -6.188 1 80.06 461 VAL B O 1
ATOM 8015 N N . GLY B 1 462 ? -2.047 21.781 -4.699 1 64.88 462 GLY B N 1
ATOM 8016 C CA . GLY B 1 462 ? -2.121 20.641 -3.797 1 64.88 462 GLY B CA 1
ATOM 8017 C C . GLY B 1 462 ? -1.135 19.547 -4.141 1 64.88 462 GLY B C 1
ATOM 8018 O O . GLY B 1 462 ? -1.238 18.422 -3.625 1 64.88 462 GLY B O 1
ATOM 8019 N N . GLN B 1 463 ? -0.645 19.719 -5.32 1 59.19 463 GLN B N 1
ATOM 8020 C CA . GLN B 1 463 ? 0.344 18.734 -5.762 1 59.19 463 GLN B CA 1
ATOM 8021 C C . GLN B 1 463 ? 1.622 19.422 -6.238 1 59.19 463 GLN B C 1
ATOM 8023 O O . GLN B 1 463 ? 1.571 20.516 -6.812 1 59.19 463 GLN B O 1
ATOM 8028 N N . GLY B 1 464 ? 2.838 18.984 -5.875 1 51.75 464 GLY B N 1
ATOM 8029 C CA . GLY B 1 464 ? 4.027 19.297 -6.648 1 51.75 464 GLY B CA 1
ATOM 8030 C C . GLY B 1 464 ? 4.613 20.656 -6.312 1 51.75 464 GLY B C 1
ATOM 8031 O O . GLY B 1 464 ? 4.77 21 -5.137 1 51.75 464 GLY B O 1
ATOM 8032 N N . VAL B 1 465 ? 4.586 21.531 -7.375 1 47.91 465 VAL B N 1
ATOM 8033 C CA . VAL B 1 465 ? 5.352 22.766 -7.523 1 47.91 465 VAL B CA 1
ATOM 8034 C C . VAL B 1 465 ? 4.586 23.922 -6.898 1 47.91 465 VAL B C 1
ATOM 8036 O O . VAL B 1 465 ? 5.184 24.828 -6.312 1 47.91 465 VAL B O 1
ATOM 8039 N N . HIS B 1 466 ? 3.252 23.797 -6.949 1 54.97 466 HIS B N 1
ATOM 8040 C CA . HIS B 1 466 ? 2.508 24.969 -6.5 1 54.97 466 HIS B CA 1
ATOM 8041 C C . HIS B 1 466 ? 1.913 24.734 -5.113 1 54.97 466 HIS B C 1
ATOM 8043 O O . HIS B 1 466 ? 0.851 24.125 -4.98 1 54.97 466 HIS B O 1
ATOM 8049 N N . THR B 1 467 ? 2.623 25.047 -4.168 1 64.38 467 THR B N 1
ATOM 8050 C CA . THR B 1 467 ? 2.133 25 -2.797 1 64.38 467 THR B CA 1
ATOM 8051 C C . THR B 1 467 ? 1.715 26.375 -2.312 1 64.38 467 THR B C 1
ATOM 8053 O O . THR B 1 467 ? 2.391 27.375 -2.594 1 64.38 467 THR B O 1
ATOM 8056 N N . LEU B 1 468 ? 0.453 26.453 -1.906 1 72.94 468 LEU B N 1
ATOM 8057 C CA . LEU B 1 468 ? -0.056 27.703 -1.348 1 72.94 468 LEU B CA 1
ATOM 8058 C C . LEU B 1 468 ? 0.511 27.938 0.047 1 72.94 468 LEU B C 1
ATOM 8060 O O . LEU B 1 468 ? 0.727 26.984 0.807 1 72.94 468 LEU B O 1
ATOM 8064 N N . SER B 1 469 ? 0.783 29.172 0.247 1 67.44 469 SER B N 1
ATOM 8065 C CA . SER B 1 469 ? 1.184 29.547 1.602 1 67.44 469 SER B CA 1
ATOM 8066 C C . SER B 1 469 ? 0.023 29.391 2.58 1 67.44 469 SER B C 1
ATOM 8068 O O . SER B 1 469 ? -1.123 29.203 2.168 1 67.44 469 SER B O 1
ATOM 8070 N N . GLY B 1 470 ? 0.248 29.422 3.838 1 71.5 470 GLY B N 1
ATOM 8071 C CA . GLY B 1 470 ? -0.792 29.344 4.852 1 71.5 470 GLY B CA 1
ATOM 8072 C C . GLY B 1 470 ? -1.879 30.391 4.668 1 71.5 470 GLY B C 1
ATOM 8073 O O . GLY B 1 470 ? -3.066 30.078 4.766 1 71.5 470 GLY B O 1
ATOM 8074 N N . GLY B 1 471 ? -1.4 31.656 4.434 1 75.94 471 GLY B N 1
ATOM 8075 C CA . GLY B 1 471 ? -2.352 32.719 4.203 1 75.94 471 GLY B CA 1
ATOM 8076 C C . GLY B 1 471 ? -3.203 32.5 2.967 1 75.94 471 GLY B C 1
ATOM 8077 O O . GLY B 1 471 ? -4.41 32.781 2.984 1 75.94 471 GLY B O 1
ATOM 8078 N N . GLN B 1 472 ? -2.535 32 1.961 1 79.5 472 GLN B N 1
ATOM 8079 C CA . GLN B 1 472 ? -3.256 31.75 0.72 1 79.5 472 GLN B CA 1
ATOM 8080 C C . GLN B 1 472 ? -4.266 30.625 0.9 1 79.5 472 GLN B C 1
ATOM 8082 O O . GLN B 1 472 ? -5.363 30.672 0.338 1 79.5 472 GLN B O 1
ATOM 8087 N N . THR B 1 473 ? -3.883 29.703 1.664 1 85.69 473 THR B N 1
ATOM 8088 C CA . THR B 1 473 ? -4.77 28.578 1.948 1 85.69 473 THR B CA 1
ATOM 8089 C C . THR B 1 473 ? -5.996 29.047 2.732 1 85.69 473 THR B C 1
ATOM 8091 O O . THR B 1 473 ? -7.109 28.578 2.477 1 85.69 473 THR B O 1
ATOM 8094 N N . ALA B 1 474 ? -5.742 29.891 3.66 1 87.44 474 ALA B N 1
ATOM 8095 C CA . ALA B 1 474 ? -6.84 30.438 4.445 1 87.44 474 ALA B CA 1
ATOM 8096 C C . ALA B 1 474 ? -7.801 31.234 3.562 1 87.44 474 ALA B C 1
ATOM 8098 O O . ALA B 1 474 ? -9.023 31.125 3.707 1 87.44 474 ALA B O 1
ATOM 8099 N N . LEU B 1 475 ? -7.188 32.062 2.699 1 90.19 475 LEU B N 1
ATOM 8100 C CA . LEU B 1 475 ? -8.008 32.875 1.79 1 90.19 475 LEU B CA 1
ATOM 8101 C C . LEU B 1 475 ? -8.797 31.969 0.845 1 90.19 475 LEU B C 1
ATOM 8103 O O . LEU B 1 475 ? -9.938 32.281 0.5 1 90.19 475 LEU B O 1
ATOM 8107 N N . LEU B 1 476 ? -8.156 30.938 0.438 1 90.81 476 LEU B N 1
ATOM 8108 C CA . LEU B 1 476 ? -8.836 29.969 -0.415 1 90.81 476 LEU B CA 1
ATOM 8109 C C . LEU B 1 476 ? -10.023 29.344 0.31 1 90.81 476 LEU B C 1
ATOM 8111 O O . LEU B 1 476 ? -11.086 29.141 -0.286 1 90.81 476 LEU B O 1
ATOM 8115 N N . ALA B 1 477 ? -9.82 28.969 1.533 1 90.81 477 ALA B N 1
ATOM 8116 C CA . ALA B 1 477 ? -10.898 28.406 2.34 1 90.81 477 ALA B CA 1
ATOM 8117 C C . ALA B 1 477 ? -12.055 29.391 2.48 1 90.81 477 ALA B C 1
ATOM 8119 O O . ALA B 1 477 ? -13.227 29 2.449 1 90.81 477 ALA B O 1
ATOM 8120 N N . LEU B 1 478 ? -11.719 30.625 2.652 1 92.5 478 LEU B N 1
ATOM 8121 C CA . LEU B 1 478 ? -12.75 31.656 2.736 1 92.5 478 LEU B CA 1
ATOM 8122 C C . LEU B 1 478 ? -13.477 31.812 1.405 1 92.5 478 LEU B C 1
ATOM 8124 O O . LEU B 1 478 ? -14.688 32.031 1.378 1 92.5 478 LEU B O 1
ATOM 8128 N N . ALA B 1 479 ? -12.664 31.75 0.349 1 92.5 479 ALA B N 1
ATOM 8129 C CA . ALA B 1 479 ? -13.266 31.828 -0.98 1 92.5 479 ALA B CA 1
ATOM 8130 C C . ALA B 1 479 ? -14.32 30.734 -1.173 1 92.5 479 ALA B C 1
ATOM 8132 O O . ALA B 1 479 ? -15.336 30.969 -1.833 1 92.5 479 ALA B O 1
ATOM 8133 N N . ARG B 1 480 ? -14.086 29.641 -0.629 1 90.5 480 ARG B N 1
ATOM 8134 C CA . ARG B 1 480 ? -15.062 28.547 -0.679 1 90.5 480 ARG B CA 1
ATOM 8135 C C . ARG B 1 480 ? -16.391 28.969 -0.056 1 90.5 480 ARG B C 1
ATOM 8137 O O . ARG B 1 480 ? -17.453 28.656 -0.585 1 90.5 480 ARG B O 1
ATOM 8144 N N . VAL B 1 481 ? -16.281 29.594 1.04 1 90.75 481 VAL B N 1
ATOM 8145 C CA . VAL B 1 481 ? -17.469 30.016 1.781 1 90.75 481 VAL B CA 1
ATOM 8146 C C . VAL B 1 481 ? -18.172 31.141 1.041 1 90.75 481 VAL B C 1
ATOM 8148 O O . VAL B 1 481 ? -19.406 31.188 0.995 1 90.75 481 VAL B O 1
ATOM 8151 N N . PHE B 1 482 ? -17.406 32.094 0.516 1 91.88 482 PHE B N 1
ATOM 8152 C CA . PHE B 1 482 ? -17.984 33.156 -0.288 1 91.88 482 PHE B CA 1
ATOM 8153 C C . PHE B 1 482 ? -18.781 32.594 -1.451 1 91.88 482 PHE B C 1
ATOM 8155 O O . PHE B 1 482 ? -19.859 33.094 -1.782 1 91.88 482 PHE B O 1
ATOM 8162 N N . TYR B 1 483 ? -18.156 31.625 -2.105 1 90.88 483 TYR B N 1
ATOM 8163 C CA . TYR B 1 483 ? -18.781 31.016 -3.268 1 90.88 483 TYR B CA 1
ATOM 8164 C C . TYR B 1 483 ? -20.125 30.391 -2.893 1 90.88 483 TYR B C 1
ATOM 8166 O O . TYR B 1 483 ? -21.109 30.5 -3.631 1 90.88 483 TYR B O 1
ATOM 8174 N N . ARG B 1 484 ? -20.188 29.781 -1.821 1 86.44 484 ARG B N 1
ATOM 8175 C CA . ARG B 1 484 ? -21.375 29.078 -1.366 1 86.44 484 ARG B CA 1
ATOM 8176 C C . ARG B 1 484 ? -22.438 30.047 -0.842 1 86.44 484 ARG B C 1
ATOM 8178 O O . ARG B 1 484 ? -23.625 29.781 -0.923 1 86.44 484 ARG B O 1
ATOM 8185 N N . SER B 1 485 ? -22 31.172 -0.293 1 85.94 485 SER B N 1
ATOM 8186 C CA . SER B 1 485 ? -22.859 32.219 0.263 1 85.94 485 SER B CA 1
ATOM 8187 C C . SER B 1 485 ? -23.844 31.625 1.283 1 85.94 485 SER B C 1
ATOM 8189 O O . SER B 1 485 ? -25.047 31.781 1.147 1 85.94 485 SER B O 1
ATOM 8191 N N . PRO B 1 486 ? -23.344 31 2.369 1 89.06 486 PRO B N 1
ATOM 8192 C CA . PRO B 1 486 ? -24.188 30.375 3.391 1 89.06 486 PRO B CA 1
ATOM 8193 C C . PRO B 1 486 ? -24.797 31.391 4.344 1 89.06 486 PRO B C 1
ATOM 8195 O O . PRO B 1 486 ? -24.391 32.562 4.367 1 89.06 486 PRO B O 1
ATOM 8198 N N . GLU B 1 487 ? -25.844 30.938 5.059 1 87.94 487 GLU B N 1
ATOM 8199 C CA . GLU B 1 487 ? -26.5 31.797 6.043 1 87.94 487 GLU B CA 1
ATOM 8200 C C . GLU B 1 487 ? -25.781 31.766 7.383 1 87.94 487 GLU B C 1
ATOM 8202 O O . GLU B 1 487 ? -25.812 32.75 8.141 1 87.94 487 GLU B O 1
ATOM 8207 N N . ALA B 1 488 ? -25.203 30.641 7.621 1 90.81 488 ALA B N 1
ATOM 8208 C CA . ALA B 1 488 ? -24.453 30.453 8.867 1 90.81 488 ALA B CA 1
ATOM 8209 C C . ALA B 1 488 ? -23.031 29.969 8.586 1 90.81 488 ALA B C 1
ATOM 8211 O O . ALA B 1 488 ? -22.812 29.125 7.711 1 90.81 488 ALA B O 1
ATOM 8212 N N . ILE B 1 489 ? -22.094 30.547 9.289 1 93.12 489 ILE B N 1
ATOM 8213 C CA . ILE B 1 489 ? -20.703 30.234 9.023 1 93.12 489 ILE B CA 1
ATOM 8214 C C . ILE B 1 489 ? -20.016 29.766 10.305 1 93.12 489 ILE B C 1
ATOM 8216 O O . ILE B 1 489 ? -20.188 30.375 11.359 1 93.12 489 ILE B O 1
ATOM 8220 N N . PHE B 1 490 ? -19.391 28.641 10.219 1 93 490 PHE B N 1
ATOM 8221 C CA . PHE B 1 490 ? -18.547 28.141 11.305 1 93 490 PHE B CA 1
ATOM 8222 C C . PHE B 1 490 ? -17.078 28.422 11.008 1 93 490 PHE B C 1
ATOM 8224 O O . PHE B 1 490 ? -16.578 28.062 9.938 1 93 490 PHE B O 1
ATOM 8231 N N . LEU B 1 491 ? -16.422 29.062 11.883 1 92.44 491 LEU B N 1
ATOM 8232 C CA . LEU B 1 491 ? -15.016 29.406 11.727 1 92.44 491 LEU B CA 1
ATOM 8233 C C . LEU B 1 491 ? -14.195 28.859 12.891 1 92.44 491 LEU B C 1
ATOM 8235 O O . LEU B 1 491 ? -14.453 29.188 14.047 1 92.44 491 LEU B O 1
ATOM 8239 N N . ASP B 1 492 ? -13.289 28 12.531 1 88.75 492 ASP B N 1
ATOM 8240 C CA . ASP B 1 492 ? -12.391 27.469 13.555 1 88.75 492 ASP B CA 1
ATOM 8241 C C . ASP B 1 492 ? -11.016 28.109 13.461 1 88.75 492 ASP B C 1
ATOM 8243 O O . ASP B 1 492 ? -10.148 27.641 12.719 1 88.75 492 ASP B O 1
ATOM 8247 N N . GLU B 1 493 ? -10.82 29.109 14.219 1 78.94 493 GLU B N 1
ATOM 8248 C CA . GLU B 1 493 ? -9.562 29.844 14.305 1 78.94 493 GLU B CA 1
ATOM 8249 C C . GLU B 1 493 ? -9.023 30.172 12.914 1 78.94 493 GLU B C 1
ATOM 8251 O O . GLU B 1 493 ? -7.879 29.859 12.594 1 78.94 493 GLU B O 1
ATOM 8256 N N . PRO B 1 494 ? -9.695 30.922 12.117 1 75.5 494 PRO B N 1
ATOM 8257 C CA . PRO B 1 494 ? -9.352 31.141 10.703 1 75.5 494 PRO B CA 1
ATOM 8258 C C . PRO B 1 494 ? -8.062 31.938 10.523 1 75.5 494 PRO B C 1
ATOM 8260 O O . PRO B 1 494 ? -7.477 31.922 9.438 1 75.5 494 PRO B O 1
ATOM 8263 N N . THR B 1 495 ? -7.66 32.656 11.469 1 71.06 495 THR B N 1
ATOM 8264 C CA . THR B 1 495 ? -6.488 33.531 11.297 1 71.06 495 THR B CA 1
ATOM 8265 C C . THR B 1 495 ? -5.285 32.938 12.031 1 71.06 495 THR B C 1
ATOM 8267 O O . THR B 1 495 ? -4.246 33.594 12.141 1 71.06 495 THR B O 1
ATOM 8270 N N . ASP B 1 496 ? -5.594 31.688 12.398 1 65.25 496 ASP B N 1
ATOM 8271 C CA . ASP B 1 496 ? -4.484 31.094 13.133 1 65.25 496 ASP B CA 1
ATOM 8272 C C . ASP B 1 496 ? -3.322 30.75 12.203 1 65.25 496 ASP B C 1
ATOM 8274 O O . ASP B 1 496 ? -3.531 30.438 11.031 1 65.25 496 ASP B O 1
ATOM 8278 N N . HIS B 1 497 ? -2.219 31.062 12.477 1 59.84 497 HIS B N 1
ATOM 8279 C CA . HIS B 1 497 ? -1.001 30.641 11.797 1 59.84 497 HIS B CA 1
ATOM 8280 C C . HIS B 1 497 ? -0.675 31.578 10.633 1 59.84 497 HIS B C 1
ATOM 8282 O O . HIS B 1 497 ? -0.072 31.156 9.641 1 59.84 497 HIS B O 1
ATOM 8288 N N . LEU B 1 498 ? -1.342 32.781 10.672 1 67.69 498 LEU B N 1
ATOM 8289 C CA . LEU B 1 498 ? -1.114 33.656 9.531 1 67.69 498 LEU B CA 1
ATOM 8290 C C . LEU B 1 498 ? -0.177 34.812 9.906 1 67.69 498 LEU B C 1
ATOM 8292 O O . LEU B 1 498 ? -0.164 35.25 11.055 1 67.69 498 LEU B O 1
ATOM 8296 N N . ASP B 1 499 ? 0.628 35.188 8.969 1 63.75 499 ASP B N 1
ATOM 8297 C CA . ASP B 1 499 ? 1.405 36.406 9.141 1 63.75 499 ASP B CA 1
ATOM 8298 C C . ASP B 1 499 ? 0.495 37.625 9.211 1 63.75 499 ASP B C 1
ATOM 8300 O O . ASP B 1 499 ? -0.679 37.562 8.844 1 63.75 499 ASP B O 1
ATOM 8304 N N . LEU B 1 500 ? 1.089 38.656 9.688 1 63.03 500 LEU B N 1
ATOM 8305 C CA . LEU B 1 500 ? 0.315 39.844 9.953 1 63.03 500 LEU B CA 1
ATOM 8306 C C . LEU B 1 500 ? -0.383 40.344 8.688 1 63.03 500 LEU B C 1
ATOM 8308 O O . LEU B 1 500 ? -1.548 40.75 8.734 1 63.03 500 LEU B O 1
ATOM 8312 N N . LYS B 1 501 ? 0.391 40.312 7.613 1 67.75 501 LYS B N 1
ATOM 8313 C CA . LYS B 1 501 ? -0.202 40.781 6.367 1 67.75 501 LYS B CA 1
ATOM 8314 C C . LYS B 1 501 ? -1.347 39.875 5.922 1 67.75 501 LYS B C 1
ATOM 8316 O O . LYS B 1 501 ? -2.406 40.375 5.52 1 67.75 501 LYS B O 1
ATOM 8321 N N . SER B 1 502 ? -1.033 38.688 5.953 1 75.56 502 SER B N 1
ATOM 8322 C CA . SER B 1 502 ? -2.062 37.719 5.586 1 75.56 502 SER B CA 1
ATOM 8323 C C . SER B 1 502 ? -3.252 37.781 6.535 1 75.56 502 SER B C 1
ATOM 8325 O O . SER B 1 502 ? -4.398 37.625 6.117 1 75.56 502 SER B O 1
ATOM 8327 N N . GLU B 1 503 ? -2.867 37.938 7.762 1 79 503 GLU B N 1
ATOM 8328 C CA . GLU B 1 503 ? -3.926 38.062 8.758 1 79 503 GLU B CA 1
ATOM 8329 C C . GLU B 1 503 ? -4.863 39.219 8.438 1 79 503 GLU B C 1
ATOM 8331 O O . GLU B 1 503 ? -6.086 39.094 8.547 1 79 503 GLU B O 1
ATOM 8336 N N . LYS B 1 504 ? -4.227 40.344 8.148 1 78.19 504 LYS B N 1
ATOM 8337 C CA . LYS B 1 504 ? -5.031 41.5 7.809 1 78.19 504 LYS B CA 1
ATOM 8338 C C . LYS B 1 504 ? -5.945 41.219 6.621 1 78.19 504 LYS B C 1
ATOM 8340 O O . LYS B 1 504 ? -7.105 41.625 6.609 1 78.19 504 LYS B O 1
ATOM 8345 N N . LYS B 1 505 ? -5.348 40.594 5.672 1 83.56 505 LYS B N 1
ATOM 8346 C CA . LYS B 1 505 ? -6.129 40.25 4.484 1 83.56 505 LYS B CA 1
ATOM 8347 C C . LYS B 1 505 ? -7.273 39.312 4.832 1 83.56 505 LYS B C 1
ATOM 8349 O O . LYS B 1 505 ? -8.398 39.469 4.352 1 83.56 505 LYS B O 1
ATOM 8354 N N . VAL B 1 506 ? -6.953 38.344 5.617 1 87.69 506 VAL B N 1
ATOM 8355 C CA . VAL B 1 506 ? -7.949 37.344 6 1 87.69 506 VAL B CA 1
ATOM 8356 C C . VAL B 1 506 ? -9.023 38 6.863 1 87.69 506 VAL B C 1
ATOM 8358 O O . VAL B 1 506 ? -10.211 37.688 6.711 1 87.69 506 VAL B O 1
ATOM 8361 N N . LEU B 1 507 ? -8.578 38.875 7.738 1 85.81 507 LEU B N 1
ATOM 8362 C CA . LEU B 1 507 ? -9.531 39.562 8.594 1 85.81 507 LEU B CA 1
ATOM 8363 C C . LEU B 1 507 ? -10.469 40.438 7.766 1 85.81 507 LEU B C 1
ATOM 8365 O O . LEU B 1 507 ? -11.664 40.531 8.055 1 85.81 507 LEU B O 1
ATOM 8369 N N . ALA B 1 508 ? -9.859 41.125 6.816 1 87.12 508 ALA B N 1
ATOM 8370 C CA . ALA B 1 508 ? -10.68 41.938 5.926 1 87.12 508 ALA B CA 1
ATOM 8371 C C . ALA B 1 508 ? -11.703 41.094 5.188 1 87.12 508 ALA B C 1
ATOM 8373 O O . ALA B 1 508 ? -12.867 41.469 5.047 1 87.12 508 ALA B O 1
ATOM 8374 N N . ALA B 1 509 ? -11.227 40.031 4.691 1 90.56 509 ALA B N 1
ATOM 8375 C CA . ALA B 1 509 ? -12.125 39.094 4.004 1 90.56 509 ALA B CA 1
ATOM 8376 C C . ALA B 1 509 ? -13.211 38.594 4.945 1 90.56 509 ALA B C 1
ATOM 8378 O O . ALA B 1 509 ? -14.367 38.438 4.543 1 90.56 509 ALA B O 1
ATOM 8379 N N . LEU B 1 510 ? -12.82 38.312 6.098 1 90.12 510 LEU B N 1
ATOM 8380 C CA . LEU B 1 510 ? -13.758 37.812 7.102 1 90.12 510 LEU B CA 1
ATOM 8381 C C . LEU B 1 510 ? -14.82 38.875 7.418 1 90.12 510 LEU B C 1
ATOM 8383 O O . LEU B 1 510 ? -15.992 38.531 7.605 1 90.12 510 LEU B O 1
ATOM 8387 N N . GLU B 1 511 ? -14.367 40.094 7.602 1 88.56 511 GLU B N 1
ATOM 8388 C CA . GLU B 1 511 ? -15.312 41.156 7.875 1 88.56 511 GLU B CA 1
ATOM 8389 C C . GLU B 1 511 ? -16.375 41.25 6.781 1 88.56 511 GLU B C 1
ATOM 8391 O O . GLU B 1 511 ? -17.562 41.438 7.074 1 88.56 511 GLU B O 1
ATOM 8396 N N . THR B 1 512 ? -15.875 41.188 5.59 1 90.12 512 THR B N 1
ATOM 8397 C CA . THR B 1 512 ? -16.797 41.219 4.461 1 90.12 512 THR B CA 1
ATOM 8398 C C . THR B 1 512 ? -17.734 40 4.488 1 90.12 512 THR B C 1
ATOM 8400 O O . THR B 1 512 ? -18.922 40.125 4.238 1 90.12 512 THR B O 1
ATOM 8403 N N . LEU B 1 513 ? -17.188 38.875 4.777 1 91.31 513 LEU B N 1
ATOM 8404 C CA . LEU B 1 513 ? -17.922 37.625 4.762 1 91.31 513 LEU B CA 1
ATOM 8405 C C . LEU B 1 513 ? -18.984 37.594 5.852 1 91.31 513 LEU B C 1
ATOM 8407 O O . LEU B 1 513 ? -20.078 37.062 5.652 1 91.31 513 LEU B O 1
ATOM 8411 N N . LEU B 1 514 ? -18.625 38.156 6.926 1 90.12 514 LEU B N 1
ATOM 8412 C CA . LEU B 1 514 ? -19.469 38.031 8.109 1 90.12 514 LEU B CA 1
ATOM 8413 C C . LEU B 1 514 ? -20.5 39.156 8.164 1 90.12 514 LEU B C 1
ATOM 8415 O O . LEU B 1 514 ? -21.344 39.188 9.047 1 90.12 514 LEU B O 1
ATOM 8419 N N . ALA B 1 515 ? -20.297 40.031 7.164 1 86.06 515 ALA B N 1
ATOM 8420 C CA . ALA B 1 515 ? -21.266 41.156 7.145 1 86.06 515 ALA B CA 1
ATOM 8421 C C . ALA B 1 515 ? -22.688 40.625 6.992 1 86.06 515 ALA B C 1
ATOM 8423 O O . ALA B 1 515 ? -23 39.938 6.016 1 86.06 515 ALA B O 1
ATOM 8424 N N . ASP B 1 516 ? -23.547 40.719 7.965 1 82.38 516 ASP B N 1
ATOM 8425 C CA . ASP B 1 516 ? -24.984 40.438 7.973 1 82.38 516 ASP B CA 1
ATOM 8426 C C . ASP B 1 516 ? -25.234 38.906 7.973 1 82.38 516 ASP B C 1
ATOM 8428 O O . ASP B 1 516 ? -26.172 38.438 7.332 1 82.38 516 ASP B O 1
ATOM 8432 N N . ARG B 1 517 ? -24.297 38.125 8.367 1 90.12 517 ARG B N 1
ATOM 8433 C CA . ARG B 1 517 ? -24.469 36.656 8.438 1 90.12 517 ARG B CA 1
ATOM 8434 C C . ARG B 1 517 ? -24.297 36.156 9.867 1 90.12 517 ARG B C 1
ATOM 8436 O O . ARG B 1 517 ? -23.797 36.906 10.734 1 90.12 517 ARG B O 1
ATOM 8443 N N . SER B 1 518 ? -24.828 34.969 10.062 1 93.38 518 SER B N 1
ATOM 8444 C CA . SER B 1 518 ? -24.625 34.312 11.344 1 93.38 518 SER B CA 1
ATOM 8445 C C . SER B 1 518 ? -23.266 33.625 11.398 1 93.38 518 SER B C 1
ATOM 8447 O O . SER B 1 518 ? -22.828 33.031 10.422 1 93.38 518 SER B O 1
ATOM 8449 N N . ALA B 1 519 ? -22.578 33.812 12.484 1 94.25 519 ALA B N 1
ATOM 8450 C CA . ALA B 1 519 ? -21.234 33.25 12.555 1 94.25 519 ALA B CA 1
ATOM 8451 C C . ALA B 1 519 ? -20.984 32.625 13.922 1 94.25 519 ALA B C 1
ATOM 8453 O O . ALA B 1 519 ? -21.375 33.188 14.953 1 94.25 519 ALA B O 1
ATOM 8454 N N . PHE B 1 520 ? -20.578 31.406 13.93 1 94.38 520 PHE B N 1
ATOM 8455 C CA . PHE B 1 520 ? -20.047 30.703 15.094 1 94.38 520 PHE B CA 1
ATOM 8456 C C . PHE B 1 520 ? -18.531 30.594 15.023 1 94.38 520 PHE B C 1
ATOM 8458 O O . PHE B 1 520 ? -18 29.828 14.219 1 94.38 520 PHE B O 1
ATOM 8465 N N . ILE B 1 521 ? -17.828 31.328 15.875 1 93.44 521 ILE B N 1
ATOM 8466 C CA . ILE B 1 521 ? -16.391 31.516 15.68 1 93.44 521 ILE B CA 1
ATOM 8467 C C . ILE B 1 521 ? -15.633 31.078 16.922 1 93.44 521 ILE B C 1
ATOM 8469 O O . ILE B 1 521 ? -15.945 31.516 18.031 1 93.44 521 ILE B O 1
ATOM 8473 N N . ILE B 1 522 ? -14.75 30.172 16.75 1 90.06 522 ILE B N 1
ATOM 8474 C CA . ILE B 1 522 ? -13.742 29.969 17.781 1 90.06 522 ILE B CA 1
ATOM 8475 C C . ILE B 1 522 ? -12.633 31.016 17.625 1 90.06 522 ILE B C 1
ATOM 8477 O O . ILE B 1 522 ? -11.906 31.016 16.625 1 90.06 522 ILE B O 1
ATOM 8481 N N . ALA B 1 523 ? -12.555 31.938 18.516 1 80.62 523 ALA B N 1
ATOM 8482 C CA . ALA B 1 523 ? -11.68 33.094 18.328 1 80.62 523 ALA B CA 1
ATOM 8483 C C . ALA B 1 523 ? -10.57 33.125 19.375 1 80.62 523 ALA B C 1
ATOM 8485 O O . ALA B 1 523 ? -10.797 32.75 20.531 1 80.62 523 ALA B O 1
ATOM 8486 N N . HIS B 1 524 ? -9.516 33.469 18.859 1 69.56 524 HIS B N 1
ATOM 8487 C CA . HIS B 1 524 ? -8.406 33.719 19.781 1 69.56 524 HIS B CA 1
ATOM 8488 C C . HIS B 1 524 ? -7.922 35.156 19.703 1 69.56 524 HIS B C 1
ATOM 8490 O O . HIS B 1 524 ? -7.211 35.625 20.609 1 69.56 524 HIS B O 1
ATOM 8496 N N . ARG B 1 525 ? -8.445 35.812 18.734 1 68.75 525 ARG B N 1
ATOM 8497 C CA . ARG B 1 525 ? -7.969 37.156 18.531 1 68.75 525 ARG B CA 1
ATOM 8498 C C . ARG B 1 525 ? -9 38.188 19.016 1 68.75 525 ARG B C 1
ATOM 8500 O O . ARG B 1 525 ? -10.203 37.969 18.844 1 68.75 525 ARG B O 1
ATOM 8507 N N . LEU B 1 526 ? -8.562 39.219 19.5 1 68.19 526 LEU B N 1
ATOM 8508 C CA . LEU B 1 526 ? -9.383 40.219 20.156 1 68.19 526 LEU B CA 1
ATOM 8509 C C . LEU B 1 526 ? -10.344 40.875 19.156 1 68.19 526 LEU B C 1
ATOM 8511 O O . LEU B 1 526 ? -11.492 41.156 19.484 1 68.19 526 LEU B O 1
ATOM 8515 N N . HIS B 1 527 ? -9.859 41.094 17.984 1 71.38 527 HIS B N 1
ATOM 8516 C CA . HIS B 1 527 ? -10.688 41.781 17 1 71.38 527 HIS B CA 1
ATOM 8517 C C . HIS B 1 527 ? -11.961 41 16.703 1 71.38 527 HIS B C 1
ATOM 8519 O O . HIS B 1 527 ? -13.047 41.562 16.609 1 71.38 527 HIS B O 1
ATOM 8525 N N . THR B 1 528 ? -11.844 39.812 16.578 1 75.94 528 THR B N 1
ATOM 8526 C CA . THR B 1 528 ? -12.977 38.938 16.281 1 75.94 528 THR B CA 1
ATOM 8527 C C . THR B 1 528 ? -13.914 38.812 17.484 1 75.94 528 THR B C 1
ATOM 8529 O O . THR B 1 528 ? -15.133 38.75 17.312 1 75.94 528 THR B O 1
ATOM 8532 N N . ILE B 1 529 ? -13.352 38.906 18.578 1 80.25 529 ILE B N 1
ATOM 8533 C CA . ILE B 1 529 ? -14.125 38.781 19.812 1 80.25 529 ILE B CA 1
ATOM 8534 C C . ILE B 1 529 ? -14.922 40.062 20.047 1 80.25 529 ILE B C 1
ATOM 8536 O O . ILE B 1 529 ? -16.094 40.031 20.438 1 80.25 529 ILE B O 1
ATOM 8540 N N . ARG B 1 530 ? -14.281 41.219 19.766 1 82.62 530 ARG B N 1
ATOM 8541 C CA . ARG B 1 530 ? -14.898 42.5 20.016 1 82.62 530 ARG B CA 1
ATOM 8542 C C . ARG B 1 530 ? -16.125 42.688 19.125 1 82.62 530 ARG B C 1
ATOM 8544 O O . ARG B 1 530 ? -17.094 43.344 19.547 1 82.62 530 ARG B O 1
ATOM 8551 N N . ASP B 1 531 ? -16.078 42.188 18 1 84 531 ASP B N 1
ATOM 8552 C CA . ASP B 1 531 ? -17.156 42.406 17.016 1 84 531 ASP B CA 1
ATOM 8553 C C . ASP B 1 531 ? -18.266 41.375 17.188 1 84 531 ASP B C 1
ATOM 8555 O O . ASP B 1 531 ? -19.297 41.469 16.5 1 84 531 ASP B O 1
ATOM 8559 N N . ALA B 1 532 ? -18.125 40.5 18.094 1 91.06 532 ALA B N 1
ATOM 8560 C CA . ALA B 1 532 ? -19.141 39.469 18.297 1 91.06 532 ALA B CA 1
ATOM 8561 C C . ALA B 1 532 ? -20.312 40 19.109 1 91.06 532 ALA B C 1
ATOM 8563 O O . ALA B 1 532 ? -20.141 40.844 19.984 1 91.06 532 ALA B O 1
ATOM 8564 N N . ASP B 1 533 ? -21.531 39.531 18.828 1 92.88 533 ASP B N 1
ATOM 8565 C CA . ASP B 1 533 ? -22.734 39.906 19.562 1 92.88 533 ASP B CA 1
ATOM 8566 C C . ASP B 1 533 ? -22.797 39.219 20.906 1 92.88 533 ASP B C 1
ATOM 8568 O O . ASP B 1 533 ? -23.328 39.75 21.875 1 92.88 533 ASP B O 1
ATOM 8572 N N . LYS B 1 534 ? -22.297 38.031 20.875 1 93.88 534 LYS B N 1
ATOM 8573 C CA . LYS B 1 534 ? -22.266 37.188 22.078 1 93.88 534 LYS B CA 1
ATOM 8574 C C . LYS B 1 534 ? -20.953 36.438 22.203 1 93.88 534 LYS B C 1
ATOM 8576 O O . LYS B 1 534 ? -20.422 35.938 21.203 1 93.88 534 LYS B O 1
ATOM 8581 N N . VAL B 1 535 ? -20.391 36.438 23.375 1 94.25 535 VAL B N 1
ATOM 8582 C CA . VAL B 1 535 ? -19.125 35.75 23.656 1 94.25 535 VAL B CA 1
ATOM 8583 C C . VAL B 1 535 ? -19.359 34.688 24.719 1 94.25 535 VAL B C 1
ATOM 8585 O O . VAL B 1 535 ? -19.953 34.938 25.766 1 94.25 535 VAL B O 1
ATOM 8588 N N . LEU B 1 536 ? -19.016 33.5 24.438 1 94.44 536 LEU B N 1
ATOM 8589 C CA . LEU B 1 536 ? -19.031 32.406 25.391 1 94.44 536 LEU B CA 1
ATOM 8590 C C . LEU B 1 536 ? -17.625 32.062 25.875 1 94.44 536 LEU B C 1
ATOM 8592 O O . LEU B 1 536 ? -16.75 31.719 25.078 1 94.44 536 LEU B O 1
ATOM 8596 N N . VAL B 1 537 ? -17.391 32.188 27.125 1 93.12 537 VAL B N 1
ATOM 8597 C CA . VAL B 1 537 ? -16.094 31.859 27.719 1 93.12 537 VAL B CA 1
ATOM 8598 C C . VAL B 1 537 ? -16.109 30.453 28.281 1 93.12 537 VAL B C 1
ATOM 8600 O O . VAL B 1 537 ? -16.906 30.141 29.156 1 93.12 537 VAL B O 1
ATOM 8603 N N . MET B 1 538 ? -15.258 29.656 27.719 1 92.38 538 MET B N 1
ATOM 8604 C CA . MET B 1 538 ? -15.234 28.25 28.109 1 92.38 538 MET B CA 1
ATOM 8605 C C . MET B 1 538 ? -14.008 27.938 28.969 1 92.38 538 MET B C 1
ATOM 8607 O O . MET B 1 538 ? -12.922 28.469 28.719 1 92.38 538 MET B O 1
ATOM 8611 N N . SER B 1 539 ? -14.219 27.125 29.953 1 89.44 539 SER B N 1
ATOM 8612 C CA . SER B 1 539 ? -13.164 26.609 30.828 1 89.44 539 SER B CA 1
ATOM 8613 C C . SER B 1 539 ? -13.484 25.203 31.297 1 89.44 539 SER B C 1
ATOM 8615 O O . SER B 1 539 ? -14.602 24.922 31.734 1 89.44 539 SER B O 1
ATOM 8617 N N . HIS B 1 540 ? -12.5 24.344 31.172 1 87.44 540 HIS B N 1
ATOM 8618 C CA . HIS B 1 540 ? -12.578 22.969 31.641 1 87.44 540 HIS B CA 1
ATOM 8619 C C . HIS B 1 540 ? -13.883 22.297 31.203 1 87.44 540 HIS B C 1
ATOM 8621 O O . HIS B 1 540 ? -14.594 21.703 32 1 87.44 540 HIS B O 1
ATOM 8627 N N . GLY B 1 541 ? -14.32 22.594 30.031 1 91.31 541 GLY B N 1
ATOM 8628 C CA . GLY B 1 541 ? -15.438 21.891 29.406 1 91.31 541 GLY B CA 1
ATOM 8629 C C . GLY B 1 541 ? -16.781 22.562 29.688 1 91.31 541 GLY B C 1
ATOM 8630 O O . GLY B 1 541 ? -17.812 22.062 29.234 1 91.31 541 GLY B O 1
ATOM 8631 N N . GLY B 1 542 ? -16.734 23.641 30.422 1 93.75 542 GLY B N 1
ATOM 8632 C CA . GLY B 1 542 ? -17.984 24.328 30.719 1 93.75 542 GLY B CA 1
ATOM 8633 C C . GLY B 1 542 ? -17.953 25.797 30.312 1 93.75 542 GLY B C 1
ATOM 8634 O O . GLY B 1 542 ? -16.891 26.359 30.078 1 93.75 542 GLY B O 1
ATOM 8635 N N . ILE B 1 543 ? -19.156 26.406 30.203 1 94.69 543 ILE B N 1
ATOM 8636 C CA . ILE B 1 543 ? -19.281 27.844 29.969 1 94.69 543 ILE B CA 1
ATOM 8637 C C . ILE B 1 543 ? -19.312 28.578 31.297 1 94.69 543 ILE B C 1
ATOM 8639 O O . ILE B 1 543 ? -20.234 28.375 32.094 1 94.69 543 ILE B O 1
ATOM 8643 N N . ILE B 1 544 ? -18.438 29.453 31.484 1 93.25 544 ILE B N 1
ATOM 8644 C CA . ILE B 1 544 ? -18.328 30.109 32.781 1 93.25 544 ILE B CA 1
ATOM 8645 C C . ILE B 1 544 ? -18.875 31.531 32.719 1 93.25 544 ILE B C 1
ATOM 8647 O O . ILE B 1 544 ? -19.266 32.094 33.719 1 93.25 544 ILE B O 1
ATOM 8651 N N . GLU B 1 545 ? -18.688 32.125 31.578 1 93.88 545 GLU B N 1
ATOM 8652 C CA . GLU B 1 545 ? -19.203 33.5 31.344 1 93.88 545 GLU B CA 1
ATOM 8653 C C . GLU B 1 545 ? -19.859 33.594 29.984 1 93.88 545 GLU B C 1
ATOM 8655 O O . GLU B 1 545 ? -19.453 32.906 29.031 1 93.88 545 GLU B O 1
ATOM 8660 N N . GLN B 1 546 ? -20.938 34.406 29.891 1 93.12 546 GLN B N 1
ATOM 8661 C CA . GLN B 1 546 ? -21.594 34.688 28.625 1 93.12 546 GLN B CA 1
ATOM 8662 C C . GLN B 1 546 ? -22.047 36.125 28.547 1 93.12 546 GLN B C 1
ATOM 8664 O O . GLN B 1 546 ? -22.484 36.719 29.547 1 93.12 546 GLN B O 1
ATOM 8669 N N . GLY B 1 547 ? -21.844 36.75 27.484 1 91.5 547 GLY B N 1
ATOM 8670 C CA . GLY B 1 547 ? -22.234 38.156 27.266 1 91.5 547 GLY B CA 1
ATOM 8671 C C . GLY B 1 547 ? -21.516 38.812 26.109 1 91.5 547 GLY B C 1
ATOM 8672 O O . GLY B 1 547 ? -20.859 38.125 25.312 1 91.5 547 GLY B O 1
ATOM 8673 N N . ASN B 1 548 ? -21.688 40 25.906 1 90.88 548 ASN B N 1
ATOM 8674 C CA . ASN B 1 548 ? -20.953 40.75 24.875 1 90.88 548 ASN B CA 1
ATOM 8675 C C . ASN B 1 548 ? -19.609 41.25 25.422 1 90.88 548 ASN B C 1
ATOM 8677 O O . ASN B 1 548 ? -19.344 41.156 26.609 1 90.88 548 ASN B O 1
ATOM 8681 N N . TYR B 1 549 ? -18.781 41.719 24.562 1 89.19 549 TYR B N 1
ATOM 8682 C CA . TYR B 1 549 ? -17.438 42.156 24.906 1 89.19 549 TYR B CA 1
ATOM 8683 C C . TYR B 1 549 ? -17.469 43.188 26.016 1 89.19 549 TYR B C 1
ATOM 8685 O O . TYR B 1 549 ? -16.766 43.062 27.016 1 89.19 549 TYR B O 1
ATOM 8693 N N . ARG B 1 550 ? -18.375 44.125 25.906 1 88 550 ARG B N 1
ATOM 8694 C CA . ARG B 1 550 ? -18.422 45.25 26.844 1 88 550 ARG B CA 1
ATOM 8695 C C . ARG B 1 550 ? -18.859 44.781 28.219 1 88 550 ARG B C 1
ATOM 8697 O O . ARG B 1 550 ? -18.25 45.156 29.234 1 88 550 ARG B O 1
ATOM 8704 N N . THR B 1 551 ? -19.891 44 28.203 1 90.94 551 THR B N 1
ATOM 8705 C CA . THR B 1 551 ? -20.438 43.5 29.469 1 90.94 551 THR B CA 1
ATOM 8706 C C . THR B 1 551 ? -19.422 42.625 30.188 1 90.94 551 THR B C 1
ATOM 8708 O O . THR B 1 551 ? -19.25 42.75 31.406 1 90.94 551 THR B O 1
ATOM 8711 N N . LEU B 1 552 ? -18.734 41.812 29.453 1 89.88 552 LEU B N 1
ATOM 8712 C CA . LEU B 1 552 ? -17.797 40.875 30.047 1 89.88 552 LEU B CA 1
ATOM 8713 C C . LEU B 1 552 ? -16.562 41.594 30.578 1 89.88 552 LEU B C 1
ATOM 8715 O O . LEU B 1 552 ? -15.969 41.156 31.562 1 89.88 552 LEU B O 1
ATOM 8719 N N . MET B 1 553 ? -16.219 42.656 29.891 1 87.88 553 MET B N 1
ATOM 8720 C CA . MET B 1 553 ? -15.07 43.469 30.359 1 87.88 553 MET B CA 1
ATOM 8721 C C . MET B 1 553 ? -15.406 44.188 31.641 1 87.88 553 MET B C 1
ATOM 8723 O O . MET B 1 553 ? -14.547 44.344 32.5 1 87.88 553 MET B O 1
ATOM 8727 N N . GLN B 1 554 ? -16.641 44.531 31.766 1 87.69 554 GLN B N 1
ATOM 8728 C CA . GLN B 1 554 ? -17.094 45.25 32.938 1 87.69 554 GLN B CA 1
ATOM 8729 C C . GLN B 1 554 ? -17.203 44.344 34.156 1 87.69 554 GLN B C 1
ATOM 8731 O O . GLN B 1 554 ? -16.969 44.75 35.281 1 87.69 554 GLN B O 1
ATOM 8736 N N . GLU B 1 555 ? -17.484 43.188 33.906 1 89 555 GLU B N 1
ATOM 8737 C CA . GLU B 1 555 ? -17.703 42.219 34.969 1 89 555 GLU B CA 1
ATOM 8738 C C . GLU B 1 555 ? -16.375 41.75 35.562 1 89 555 GLU B C 1
ATOM 8740 O O . GLU B 1 555 ? -16.344 41.219 36.656 1 89 555 GLU B O 1
ATOM 8745 N N . LYS B 1 556 ? -15.18 41.938 34.875 1 83.56 556 LYS B N 1
ATOM 8746 C CA . LYS B 1 556 ? -13.82 41.625 35.312 1 83.56 556 LYS B CA 1
ATOM 8747 C C . LYS B 1 556 ? -13.711 40.188 35.75 1 83.56 556 LYS B C 1
ATOM 8749 O O . LYS B 1 556 ? -13.188 39.906 36.844 1 83.56 556 LYS B O 1
ATOM 8754 N N . GLY B 1 557 ? -14.336 39.344 35.094 1 86.88 557 GLY B N 1
ATOM 8755 C CA . GLY B 1 557 ? -14.281 37.938 35.406 1 86.88 557 GLY B CA 1
ATOM 8756 C C . GLY B 1 557 ? -13.195 37.219 34.625 1 86.88 557 GLY B C 1
ATOM 8757 O O . GLY B 1 557 ? -12.094 37.719 34.438 1 86.88 557 GLY B O 1
ATOM 8758 N N . ALA B 1 558 ? -13.469 36 34.188 1 83.12 558 ALA B N 1
ATOM 8759 C CA . ALA B 1 558 ? -12.516 35.156 33.5 1 83.12 558 ALA B CA 1
ATOM 8760 C C . ALA B 1 558 ? -12.141 35.75 32.125 1 83.12 558 ALA B C 1
ATOM 8762 O O . ALA B 1 558 ? -10.992 35.625 31.703 1 83.12 558 ALA B O 1
ATOM 8763 N N . PHE B 1 559 ? -13.125 36.344 31.531 1 84.12 559 PHE B N 1
ATOM 8764 C CA . PHE B 1 559 ? -12.898 36.938 30.219 1 84.12 559 PHE B CA 1
ATOM 8765 C C . PHE B 1 559 ? -11.898 38.094 30.312 1 84.12 559 PHE B C 1
ATOM 8767 O O . PHE B 1 559 ? -10.992 38.188 29.484 1 84.12 559 PHE B O 1
ATOM 8774 N N . TYR B 1 560 ? -12.148 38.844 31.281 1 82.25 560 TYR B N 1
ATOM 8775 C CA . TYR B 1 560 ? -11.25 39.969 31.531 1 82.25 560 TYR B CA 1
ATOM 8776 C C . TYR B 1 560 ? -9.828 39.5 31.75 1 82.25 560 TYR B C 1
ATOM 8778 O O . TYR B 1 560 ? -8.875 40.094 31.234 1 82.25 560 TYR B O 1
ATOM 8786 N N . ALA B 1 561 ? -9.734 38.5 32.438 1 76.75 561 ALA B N 1
ATOM 8787 C CA . ALA B 1 561 ? -8.422 37.938 32.719 1 76.75 561 ALA B CA 1
ATOM 8788 C C . ALA B 1 561 ? -7.77 37.375 31.453 1 76.75 561 ALA B C 1
ATOM 8790 O O . ALA B 1 561 ? -6.551 37.469 31.297 1 76.75 561 ALA B O 1
ATOM 8791 N N . LEU B 1 562 ? -8.633 36.844 30.672 1 75.31 562 LEU B N 1
ATOM 8792 C CA . LEU B 1 562 ? -8.141 36.25 29.438 1 75.31 562 LEU B CA 1
ATOM 8793 C C . LEU B 1 562 ? -7.652 37.344 28.469 1 75.31 562 LEU B C 1
ATOM 8795 O O . LEU B 1 562 ? -6.625 37.156 27.812 1 75.31 562 LEU B O 1
ATOM 8799 N N . VAL B 1 563 ? -8.43 38.438 28.375 1 69.56 563 VAL B N 1
ATOM 8800 C CA . VAL B 1 563 ? -8.141 39.531 27.438 1 69.56 563 VAL B CA 1
ATOM 8801 C C . VAL B 1 563 ? -7.105 40.469 28.062 1 69.56 563 VAL B C 1
ATOM 8803 O O . VAL B 1 563 ? -6.258 41.031 27.359 1 69.56 563 VAL B O 1
ATOM 8806 N N . GLY B 1 564 ? -7.492 41 29.359 1 57.28 564 GLY B N 1
ATOM 8807 C CA . GLY B 1 564 ? -6.641 41.938 30.062 1 57.28 564 GLY B CA 1
ATOM 8808 C C . GLY B 1 564 ? -5.191 41.5 30.125 1 57.28 564 GLY B C 1
ATOM 8809 O O . GLY B 1 564 ? -4.285 42.344 30.219 1 57.28 564 GLY B O 1
ATOM 8810 N N . GLY B 1 565 ? -5.023 40.312 30.172 1 51.16 565 GLY B N 1
ATOM 8811 C CA . GLY B 1 565 ? -3.629 39.938 30.062 1 51.16 565 GLY B CA 1
ATOM 8812 C C . GLY B 1 565 ? -2.992 40.344 28.75 1 51.16 565 GLY B C 1
ATOM 8813 O O . GLY B 1 565 ? -1.782 40.188 28.562 1 51.16 565 GLY B O 1
ATOM 8814 N N . GLU B 1 566 ? -3.703 40.562 27.797 1 46.78 566 GLU B N 1
ATOM 8815 C CA . GLU B 1 566 ? -3.328 41 26.469 1 46.78 566 GLU B CA 1
ATOM 8816 C C . GLU B 1 566 ? -2.883 42.469 26.469 1 46.78 566 GLU B C 1
ATOM 8818 O O . GLU B 1 566 ? -1.991 42.844 25.703 1 46.78 566 GLU B O 1
ATOM 8823 N N . ARG B 1 567 ? -3.631 43.531 27.016 1 44.06 567 ARG B N 1
ATOM 8824 C CA . ARG B 1 567 ? -3.348 44.969 27 1 44.06 567 ARG B CA 1
ATOM 8825 C C . ARG B 1 567 ? -1.974 45.281 27.594 1 44.06 567 ARG B C 1
ATOM 8827 O O . ARG B 1 567 ? -1.376 46.312 27.312 1 44.06 567 ARG B O 1
ATOM 8834 N N . HIS B 1 568 ? -1.604 44.562 28.562 1 39 568 HIS B N 1
ATOM 8835 C CA . HIS B 1 568 ? -0.31 44.938 29.141 1 39 568 HIS B CA 1
ATOM 8836 C C . HIS B 1 568 ? 0.833 44.281 28.375 1 39 568 HIS B C 1
ATOM 8838 O O . HIS B 1 568 ? 2.006 44.5 28.688 1 39 568 HIS B O 1
ATOM 8844 N N . ALA B 1 569 ? 0.524 43.5 27.547 1 40.22 569 ALA B N 1
ATOM 8845 C CA . ALA B 1 569 ? 1.679 43.094 26.75 1 40.22 569 ALA B CA 1
ATOM 8846 C C . ALA B 1 569 ? 1.753 43.906 25.453 1 40.22 569 ALA B C 1
ATOM 8848 O O . ALA B 1 569 ? 0.723 44.25 24.859 1 40.22 569 ALA B O 1
#

Radius of gyration: 36.48 Å; Cα contacts (8 Å, |Δi|>4): 1952; chains: 2; bounding box: 70×117×75 Å

Foldseek 3Di:
DDDPVLVVLCVLPVPLLVLLLVLLQQLLVLLLQLLLLVLVLVCCVPPVVNDPVSNVVSVVSNVVSVVSNVVSNVSSLVSQQVSLVSSLVVLLVLLVVLCVQAQPVVVVVDQPLLSVCLSPVLSVLCSLVRRPQPSLVVSLPNSLVSVLVVLCVQPVVLSVLLVVLQVVLVVLVVVLLVVLLVLLLVLSVLVSVLSRLVVVCVVCVVVCVVVVNNPVSVVVSVVSVVVSVVSVVVSVVSLVVSLVVNVVSLVVSLVVSLVVLVVCVVVVNHDSSSSSSCNSCSSVSNVSSSSNSVSVSSNSNNVSSVVVSVVSSPDDGQPDLPPCPVDAFAKKWWAQFWACDVPHPDTLAGGETDMFGFLFEEEEEEDPSLNLVVVLCVSLQSDDTPDTFMDTVHHTCSVNGSCPDLQEAEDAPQFAQDQFFLQCLQCPPPDRDPVLLQVLCVLLPCNVVLVPDPVRRRDTENDDDHDDDLLNRLSSSSSNCSSSLHQEYEYEASLPPPDPVSSVSNVSSVCVSSVRGHYYYHDDDPVSQQPGQKYFYGGNNYTDDMGHPVVVCVVCPPVVVSCVVVVVD/DDDPVLVVLCVLPVPLLVLLLVLLQQLLVLVLQLLLLVLQLVCCVPPVVNDPVSNVVSVVSNVVSVVSNVVSNVSSLVSQQVSLVSSLVVLLVLLVVLCVQAQPVVVVVDQPLLSVCLSPVLSVLCSLVRRPQPSLVVSLPNSLVSVLVVLCVQPVVLSVLLVVLQVVLVVLVVVLLVVLLVLLLVLSVLVSVLSRLVVVCVVCVVVCVVVVNNPVSVVVSVVSVVVSVVSVVVSVVSLVVSLVVNVVSLVVSLVVSLVVLVVCVVVVNHDSSSSSSCNSCSSVSNVSSSSNSVSVSSNSNNVSSVVVSVVSSPDDGQPDLPPQPVDAFAKKWWAQFWACDVPHPDTLAGGETDMFGFLFEEEEEEDPSLNLVVVLCVSLQSDDTPDTFMDTVHHTCSNNGSCPDLQEAEDAPQFAQDFFFLQCLQCPPPDRDPVLLQVLCVLLPCNVVQVPDPVRRRDTENDDDDDDDLLNRLSSSSSNCSSSLHQEYEYEASLPPPDPVSSVSNVSSVCSSSVRGHYYYHDDDPVSQQPGQKYFYGGNNYTDDMGHPVVVCVVCPPVVVSCVVVVVD

Solvent-accessible surface area (backbone atoms only — not comparable to full-atom values): 56264 Å² total; per-residue (Å²): 133,83,54,68,71,63,59,58,48,42,72,78,42,46,65,32,53,52,44,21,52,52,26,43,47,50,16,44,52,18,45,50,42,17,37,45,22,44,22,47,32,52,34,23,63,72,73,63,57,53,54,68,69,59,43,52,51,22,50,50,41,21,52,50,13,47,52,46,22,53,50,22,45,47,50,16,50,49,26,13,46,53,34,17,52,53,46,42,52,51,48,51,50,50,50,51,49,42,60,60,37,32,36,52,69,61,52,64,39,39,56,66,43,41,54,50,42,44,65,49,58,25,44,57,38,38,34,54,24,48,34,45,29,54,52,30,60,52,44,42,54,52,44,40,5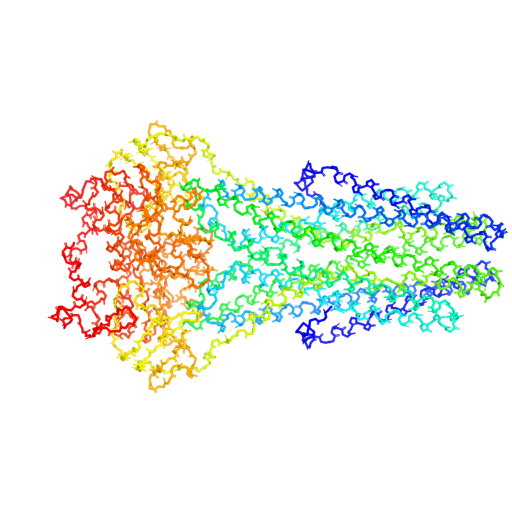2,57,52,41,68,65,35,34,84,74,38,50,69,62,32,50,52,53,61,64,50,53,58,56,44,58,51,52,49,52,59,50,46,65,61,43,48,60,44,48,44,49,32,52,50,37,49,41,50,42,40,44,52,51,51,46,49,66,70,29,35,60,59,26,50,49,59,61,30,39,60,47,55,47,46,50,50,48,48,46,50,46,52,34,48,54,40,44,51,52,45,48,51,50,51,48,50,48,44,44,50,39,50,49,50,46,52,50,43,43,48,52,52,46,51,54,44,53,56,34,40,72,71,63,76,44,59,68,46,64,44,45,25,51,57,66,41,40,61,62,52,44,41,42,51,52,52,36,53,71,31,44,60,51,34,50,50,18,50,51,34,43,52,55,51,51,54,59,67,65,47,74,62,39,61,64,42,74,48,70,45,78,60,79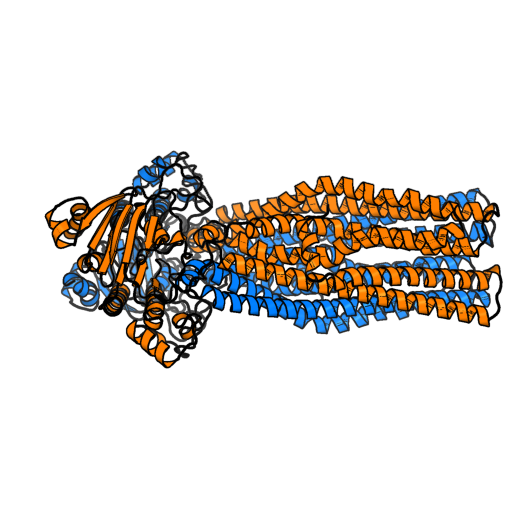,73,47,34,41,35,37,44,48,27,20,31,53,56,89,90,49,91,58,58,46,28,44,61,31,67,54,74,46,46,60,61,36,29,37,24,40,32,52,44,75,82,14,26,64,68,58,50,48,34,40,73,53,38,68,43,73,63,72,35,55,49,44,25,44,66,81,37,56,41,77,79,39,12,38,32,54,27,72,39,34,27,68,31,51,62,76,63,67,66,52,77,35,26,49,36,41,53,30,35,37,72,45,84,66,44,66,66,54,42,49,49,15,29,48,61,23,65,38,50,65,59,35,68,71,35,93,54,30,52,64,32,64,26,58,47,63,88,40,69,73,51,62,42,52,39,42,29,43,39,46,11,27,34,53,54,61,61,37,54,32,34,39,34,34,35,65,57,44,51,37,32,56,55,33,28,49,46,44,49,51,24,43,54,60,64,48,56,89,25,15,32,44,29,41,42,61,49,65,72,63,42,59,72,19,65,31,35,39,32,32,48,85,14,25,71,79,46,75,38,30,49,68,60,37,53,70,64,59,46,71,59,22,55,65,49,56,63,48,74,80,97,134,81,54,68,71,62,59,58,47,43,72,79,44,48,66,31,53,52,45,22,53,51,26,43,49,50,17,44,51,20,44,51,42,17,34,46,22,43,22,48,31,52,34,23,63,73,74,64,57,52,54,70,69,58,43,52,50,23,49,51,42,20,51,50,13,47,51,46,22,53,50,23,45,48,50,16,50,50,26,13,46,53,35,17,50,52,46,43,52,50,48,52,49,48,50,52,51,42,59,61,37,31,36,51,68,58,52,65,41,39,54,65,45,42,54,48,43,44,64,49,58,25,43,55,36,36,36,52,23,49,34,44,29,55,53,30,60,52,43,41,54,51,42,40,51,58,54,42,67,64,35,34,83,73,38,51,68,61,34,48,52,53,61,63,49,52,58,56,44,58,51,53,47,52,58,50,45,66,62,44,46,62,42,47,45,50,33,54,50,36,49,41,50,43,39,43,52,50,50,46,48,67,70,30,34,60,60,27,50,48,57,59,31,39,60,45,56,46,47,50,49,47,48,45,49,47,52,33,48,53,40,44,50,53,45,48,51,50,52,48,51,49,45,45,50,39,49,48,50,48,53,51,44,44,49,52,53,46,50,52,46,53,55,32,40,73,72,65,76,43,59,68,48,63,45,44,25,50,57,66,40,39,63,63,52,44,40,41,51,53,52,36,54,70,31,44,60,48,33,51,50,18,49,52,33,44,51,56,52,49,53,58,67,65,47,74,63,38,58,64,46,73,47,70,44,78,59,78,71,48,34,40,34,37,44,49,26,20,29,53,56,91,90,49,92,57,58,45,28,44,61,31,67,52,73,46,47,60,61,38,29,37,25,40,34,54,44,74,83,14,26,65,66,59,51,49,34,41,73,53,36,68,43,74,63,73,35,56,49,44,24,45,64,81,36,59,42,76,80,39,11,38,32,54,27,72,39,33,27,68,32,53,63,75,63,66,68,54,80,35,24,49,38,42,53,29,36,37,72,45,84,66,45,67,66,54,42,49,50,15,29,48,62,23,64,41,49,66,59,35,68,71,36,93,54,31,53,64,32,62,26,58,48,61,85,40,71,72,50,64,42,53,40,43,26,42,41,46,11,26,34,53,53,61,60,37,54,30,34,40,32,34,36,64,59,44,52,37,33,55,55,33,28,50,46,44,48,52,24,45,53,62,65,49,58,89,25,15,31,44,30,42,42,64,48,64,70,63,42,58,74,20,64,32,35,39,33,30,49,84,13,26,71,77,46,74,38,29,48,67,58,37,51,69,65,60,45,70,59,24,54,64,49,55,61,49,76,80,98

Sequence (1138 aa):
MVNKNLVKELKQAPGFFVGTILLALVGAFATVLEYWSLASLINGIIFTHADEQTLWANLLWTLVGLGLKVLARAMSDYFGLRLSEKVQGELRRALLEKVRRANPLETQSVSIGKLMSTYLEGVDSLAVYFHSYLPQLVKSCAIPVCFLIFILPRDWISGLILMVTLPLIPFFMILIGKWTQSMTRLQWDKLLTLAAYLQDVLRGLETLKVLGRSRQQGQRIAQVSETYRITTLRVQRWAFLSALVLELAATLSIAVVAVGLGLRLVNGELTYLPALFILLLAPEYYQPMRELGGFFHAGLDADEAAKDIYAFLARPDMMPAEAQLSTAFESLEFKNVSYTYPGADQPAVKNIQFSWHAGEKLALVGASGSGKTTLMHLALGFLRPTEGVILRNGQPLSEKGGNWGPSIGFVPQDPHVFRETIGENIAMCQAADKEKVRQAADRAGLSTLIADFPEGLDTPVGQGVHTLSGGQTALLALARVFYRSPEAIFLDEPTDHLDLKSEKKVLAALETLLADRSAFIIAHRLHTIRDADKVLVMSHGGIIEQGNYRTLMQEKGAFYALVGGERHAMVNKNLVKELKQAPGFFVGTILLALVGAFATVLEYWSLASLINGIIFTHADEQTLWANLLWTLVGLGLKVLARAMSDYFGLRLSEKVQGELRRALLEKVRRANPLETQSVSIGKLMSTYLEGVDSLAVYFHSYLPQLVKSCAIPVCFLIFILPRDWISGLILMVTLPLIPFFMILIGKWTQSMTRLQWDKLLTLAAYLQDVLRGLETLKVLGRSRQQGQRIAQVSETYRITTLRVQRWAFLSALVLELAATLSIAVVAVGLGLRLVNGELTYLPALFILLLAPEYYQPMRELGGFFHAGLDADEAAKDIYAFLARPDMMPAEAQLSTAFESLEFKNVSYTYPGADQPAVKNIQFSWHAGEKLALVGASGSGKTTLMHLALGFLRPTEGVILRNGQPLSEKGGNWGPSIGFVPQDPHVFRETIGENIAMCQAADKEKVRQAADRAGLSTLIADFPEGLDTPVGQGVHTLSGGQTALLALARVFYRSPEAIFLDEPTDHLDLKSEKKVLAALETLLADRSAFIIAHRLHTIRDADKVLVMSHGGIIEQGNYRTLMQEKGAFYALVGGERHA

pLDDT: mean 83.85, std 10.72, range [38.66, 97.06]

Secondary structure (DSSP, 8-state):
---HHHHHGGGGSHHHHHHHHHHHHHHHHHHHHHHHHHHHHHHHHHTS---HHHHHHHHHHHHHHHHHHHHHHHHHHHHHHHHHHHHHHHHHHHHHHHHHHS-HHHHHHS-HHHHHHIIIIIHHHHHHIIIIIHHHHHHHHHHHHHHHHHHTTT-HHHHHHHHHHTTHHHHHHHHHHHHHHHHHHHHHHHHHHHHHHHHHHHHTHHHHHHTT-HHHHHHHHHHHHHHHHHHHHHHHHHHHHHHHHHHHHHHHHHHHHHHHHHHHHHTTSS-HHHHHHHHHHHHHHHHHHHHHHHHHHHHHHHHHHHHHHHHHHTSPPP----S---S---EEEEEEEEE--TT-SS-SEEEEEEEEETT-EEEEEE-TTSSHHHHHHHHHTSS--SEEEEEETTEEHHHHTT--GGGEEEE-SS----SEEHHHHHHTTS---HHHHHHHHHHHT-HHHHHHSTTGGG-EESSTT-PPPHHHHHHHHHHHHHHH--SEEEEESTTTT--HHHHHHHHHHHHHHHTTSEEEEE--SHHHHHT-SEEEEEETTEEEEEE-HHHHHHHTSHHHHHHHHHHT-/---HHHHHGGGGSHHHHHHHHHHHHHHHHHHHHHHHHHHHHHHHHHTS---HHHHHHHHHHHHHHHHHHHHHHHHHHHHHHHHHHHHHHHHHHHHHHHHHHS-HHHHHHS-HHHHHHIIIIIHHHHHHIIIIIHHHHHHHHHHHHHHHHHHTTT-HHHHHHHHHHTTHHHHHHHHHHHHHHHHHHHHHHHHHHHHHHHHHHHHTHHHHHHTT-HHHHHHHHHHHHHHHHHHHHHHHHHHHHHHHHHHHHHHHHHHHHHHHHHHHHHTTSS-HHHHHHHHHHHHHHHHHHHHHHHHHHHHHHHHHHHHHHHHHHTSPPP----S---S---EEEEEEEEE--TT-SS-SEEEEEEEEETT-EEEEEE-TTSSHHHHHHHHHTSS--SEEEEEETTEETTTSTT--GGGEEEE-SS----SEEHHHHHHTTS---HHHHHHHHHHHT-HHHHHHSTTGGG-EESSTT-PPPHHHHHHHHHHHHHHH--SEEEEESTTTT--HHHHHHHHHHHHHHHTTSEEEEE--SHHHHHT-SEEEEEETTEEEEEE-HHHHHHHTSHHHHHHHHHHT-

Nearest PDB structures (foldseek):
  6rak-assembly1_B  TM=9.092E-01  e=5.619E-29  Thermus thermophilus
  7zdk-assembly1_C  TM=7.840E-01  e=8.971E-26  Escherichia coli K-12
  8t4h-assembly1_B  TM=8.004E-01  e=2.157E-24  Homo sapiens
  7vlu-assembly1_A  TM=7.691E-01  e=1.565E-22  Rattus norvegicus
  7vls-assembly1_A  TM=7.253E-01  e=2.658E-22  Rattus norvegicus